Protein AF-A0A524CDV4-F1 (afdb_monomer_lite)

Radius of gyration: 33.69 Å; chains: 1; bounding box: 94×80×99 Å

Sequence (1213 aa):
MEGFKKTISNKNVQDIFDTFINQISIKLNLLPLIEKVKVSFGKENEFEPALVTPRGLVLAKKSAKNEIILKISPKFPEFVPMILLREAYLCFLHKSLRNNVRLQFFIYMLIEIDLSREKKIEKWKEAVRRINAFSQFFDSRLDSGNRLFQFKFPNSEKTIISTFFHYLRNLNMDISQLYFYPNLMRIYLNGLKQAYKENEDLLETIRILDVIFNEVKSYRALLDYKLYYKKFKENGKLETSLSLRRFISNVRWISRYSFCSPIYLLDWNTIGLSFYITHLRFHPSLPWYKIKLFLKQLPFFVVTQFVVSGFSREYYGYFVIPSSYDKDLKRFLKATKENGFLVTADLFSVLENRLFFNLNYLSVSADNHRFISNKSRSFNEKLVLKSSHSYTNSCLMSELELLDFLILERARQVSITGFGFERRESTLSTLKDDYITEISKQKKIILALRELLKEVSLNIEVRDACLEFINKNKRYGYFTLYERVSQIKDLISQLKHFLRTINAPLPSAKFLNRINTKGISPNLHQNLFLKNKKLKKYLIRKLYPLYIQDKSKFLKKEHIFTVLFKILDNCKDLKLYDINSIRNIITNPNLFESLYQQKEDRIKQISSQSPLTEITTSEVESRLEKFSGTKPPIIKPCLLNSLITLTADKAVFLLILSFKPTILAKIQKLAKKFPSIIYYEAKGNQFSQNYIYCTINIPYMELKHQNKMLSVFHHLFDENLVSCTPVISPGITQIVSRRDFYDFIYKQFFYTPYLFEHLFNYCRYLFGENLPSLGEKKWDIPNSTLFENIGISDLMKDINASREEKSLNRRKLSEIGKIINNIEDIFQNRSAWTELKRNALYAQFVKSLIFEPFYPCFGLQKYHIYFRPIDMNNCDLRLLLSNSFLSFRFLDVNRSSYCFMIKYIFPYNNPNLSYFNWLTLSKKNISEYCLYTIIREHRLYNFERNIEQKEGSTAWNLDISQFINYSEEVIFSSKNSKILAKYINREYMKYRKEEDFNPHHADFLDLASFYPEEIKNLKFVGNLPKDENLYHKIKNLISHRKGFLKLKLSKLQLDQKVVFILPSVKSSAVKPLLDVFKFFNKVKVYEIEGEYYLHSFLEVKTFELGLCIKIWFPNIDIDNFIEYISEIFAYFNIDHVFMYTKFHEGKKYLKDLFEERDLRNDYKPLLNFEWNPVDKIWMSPKLFNEDFTPIYPSLFSSEESKSSNQIEKKLNE

Secondary structure (DSSP, 8-state):
-----S---HHHHHHHHHHHHHHHHHHHT---S---EEEEE--GGGS-SSS-STTTTEEEEE-TTS-EEEEEPTT-GGGHHHHHHHHHHHTTS-TTTTT-HHHHHHHHHHHHHHTTT-TTHHHHHHHHHT-GGGHHHHTTGGGGHHHHHH-B-TT---BHHHHHHHHHHT--SPPPGGGHHHHHHHHHHHHHHHHHHT-HHHHHHHHHHHHHHHHH-S---HHHHHHHHHHHHHTTS------HHHHHHHHHHHHHH-S----EEE-GGGBTEEEEEEEEEE-TTS-HHHHHHHHHH-TTEEEEEEE-EESSEEEEEEEEEEGGGHHHHHHHHHHHHHTTSEEEEEEEEEEEEEEEEEGGGGSGGGGGGPPPPTTSTT--GGGEEEEEEEPPSS--B----HHHHHHHHHHTS-TTTS--TT-HHHHHHHHHHHHHHHHHHHHHHHHHHHHHHHHHHH-HHHHHHHHHHHHHHGGGHHHHHHHHHHHHHHHHHHHHHHHHHSSSPPPHHHHHHHHHHH-SSS-HHHHHGGGSHHHHHHIIIIIHHHHHH-HHHHHHHHHHHHHHHHHHHHHHHTT---HHHHHHHHH-HHHHHHHHHHHHHHHHHHHHHS-TTT--HHHHHHHHHHHHHSSS-SEEE-SHHHHHGGG-SEEEEEEEEE--HHHHHHHHHHHTTSSEEEEEEEEESS-SSEEEEEEEEEET--HHHHHHHHHHHHHHHGGGEEEEEEEB--SSPPPP--GGGEETTTTEE---THHHHHHHHHHHHHH-SPPPP---B---S-HHHHS----HHHHHHHHHHHHTT----HHHHHHHHHHHHHHHHHHHSHHHHHHHHH-HHHHHHEEEEEEEE-GGGGTEEEEEEEEEESBGGG--HHHHT-TTEEEEEEEEEETTEEEEEEEEEEETT----HHHHIIIIIS--EEEEEEEEEEEEEEEE--SSSEEEETTEEEE---HHHHHHHHHHHHH-SS--S--PPPEEEEPPPP---S--STT-HHHHHHHHS-TTGGG--TTTTSSGGGHHHHHHHHHHHHTTSEEEEEEE-SSS--EEEEEEESS--HHHHHHHHHHHTTSSEEEEEEEEEEEEETT-SSPEEEEEEEEEEEEE-SS--HHHHHHHHHHHHHTT----EEES--EE-HHHHHHHTTT--TTTS--GGGGSEEETTTTEEEPPPSB-TT--B----SS--THHHHHHHHHHHS--

pLDDT: mean 82.15, std 11.34, range [29.02, 97.69]

Foldseek 3Di:
DPDDDDDADFVNLQVLLVVLLVVVCVLLVHHFQAPAEREGADDQVVFDPALQALLGQWDWDADPVRHIYIHGHPPCSLCSNVNSNLVSVLRLAAPQANRPLVVSVLSSVVSCVVCVVRPCSVVVVVRVCNHPSCVVVVPDLNVLCNLQQVADAVPDSDHLNSVVSVVRSVDNHYFDPVCPVVVSLVSLLVSVLVSLAVDVLLLVLLLLVQLLCQVVVFFDALVVSLVSVVVCVVVVVDDDPDDSVSSSVSLVNCLRHALQFWAWDFQLLQAQKFKKKKKWKFALLFFPVLVVVLQVQDPQWFFFWWFFAWSITMTITMGTGRPLCVVVVVVLLVVCQVLRGTQDIWIWTFFKKKKKFASLCSYNCCPLNAFDDCPDPSADPSRIDMDMDGHDPHRHNDLDAPLLQLLNLQSRDGSSRHDGNHCFPVNLVVSLVVLVVVLVVLLCLLVLLLVLLVVLVVPVVLLVVLLVLLVVCVLLFLVVSLVVLVLLLLLLVLQVVLCVVDPDQDDLVVVLVQCVFFRSDLALVSRLSCLPVVSVCCVSVPQSVCCVVPVPVNVVVSVSSVSSNSLSVSCVLVVNGNSVVSSVCSVDVVVSVVVSVVSVVLSVVSCVVAPSVNSHSVVSSVSSCVQCPDVVRRIRIDSCVSVLLSQQLWWKKKWKFFDDPVVVVLVVVCSSRARMKMWTFTHIPVDPTIIITMMGTRHQAFPVLVQLVQLVVCVSRPPGTFAMGTIFGNSDGDRDDPVSQARSVVSRGDDDSSSSVSSSSNVCVSRPGRFDHQQFAFDPDGSPLQGDDDDPVVSSVVRNVLSPPAFDDLVLLVVVVVCQVCVLVLLLDPVSLVVLLVDPSLVAWFPFKFWDFLQLQQQKFKKKKKFKWRYPVPDDVLLVCALFWLFWWWDGGGSRIIIIIIMGMDGDVDDPCVSVCCCCPVVVGTQKMDMKGFFKKWKFAASPPQWDDDPNGIDGHDDLSVLSSQLSCLRNNPPPRPQPTGTPMDGRDHRDPDDQHDCPHPLNCLVLVDFSVLSTHCSPAPPDPVRVSVSVSSSVCVVVVRIDMDTDTDSPLLRWKKKKKQAAADPVLVVSVVSSLSNANIKMKTWMWAWMDHSRDPDIDGYPTIIIIMGTHHSHNCVSVVVVVSSSCSSRVRRRMNMDGDTGGSPSNVCVVPPNPDSRPFFRSSVQWDADPVVRHTHHDDQADPVRDGDRRDSGDDPVVVVVVVVVVVVVD

Structure (mmCIF, N/CA/C/O backbone):
data_AF-A0A524CDV4-F1
#
_entry.id   AF-A0A524CDV4-F1
#
loop_
_atom_site.group_PDB
_atom_site.id
_atom_site.type_symbol
_atom_site.label_atom_id
_atom_site.label_alt_id
_atom_site.label_comp_id
_atom_site.label_asym_id
_atom_site.label_entity_id
_atom_site.label_seq_id
_atom_site.pdbx_PDB_ins_code
_atom_site.Cartn_x
_atom_site.Cartn_y
_atom_site.Cartn_z
_atom_site.occupancy
_atom_site.B_iso_or_equiv
_atom_site.auth_seq_id
_atom_site.auth_comp_id
_atom_site.auth_asym_id
_atom_site.auth_atom_id
_atom_site.pdbx_PDB_model_num
ATOM 1 N N . MET A 1 1 ? 5.134 23.556 36.390 1.00 48.78 1 MET A N 1
ATOM 2 C CA . MET A 1 1 ? 4.594 24.889 36.048 1.00 48.78 1 MET A CA 1
ATOM 3 C C . MET A 1 1 ? 3.533 25.261 37.086 1.00 48.78 1 MET A C 1
ATOM 5 O O . MET A 1 1 ? 2.358 25.143 36.792 1.00 48.78 1 MET A O 1
ATOM 9 N N . GLU A 1 2 ? 3.912 25.611 38.323 1.00 30.98 2 GLU A N 1
ATOM 10 C CA . GLU A 1 2 ? 2.950 25.750 39.449 1.00 30.98 2 GLU A CA 1
ATOM 11 C C . GLU A 1 2 ? 2.877 27.143 40.098 1.00 30.98 2 GLU A C 1
ATOM 13 O O . GLU A 1 2 ? 2.322 27.292 41.180 1.00 30.98 2 GLU A O 1
ATOM 18 N N . GLY A 1 3 ? 3.371 28.198 39.452 1.00 39.59 3 GLY A N 1
ATOM 19 C CA . GLY A 1 3 ? 3.378 29.532 40.060 1.00 39.59 3 GLY A CA 1
ATOM 20 C C . GLY A 1 3 ? 2.835 30.621 39.150 1.00 39.59 3 GLY A C 1
ATOM 21 O O . GLY A 1 3 ? 3.633 31.377 38.616 1.00 39.59 3 GLY A O 1
ATOM 22 N N . PHE A 1 4 ? 1.512 30.750 38.999 1.00 44.69 4 PHE A N 1
ATOM 23 C CA . PHE A 1 4 ? 0.923 31.919 38.331 1.00 44.69 4 PHE A CA 1
ATOM 24 C C . PHE A 1 4 ? -0.327 32.453 39.041 1.00 44.69 4 PHE A C 1
ATOM 26 O O . PHE A 1 4 ? -1.465 32.118 38.732 1.00 44.69 4 PHE A O 1
ATOM 33 N N . LYS A 1 5 ? -0.107 33.358 40.001 1.00 36.84 5 LYS A N 1
ATOM 34 C CA . LYS A 1 5 ? -1.128 34.284 40.514 1.00 36.84 5 LYS A CA 1
ATOM 35 C C . LYS A 1 5 ? -0.503 35.663 40.724 1.00 36.84 5 LYS A C 1
ATOM 37 O O . LYS A 1 5 ? -0.052 35.961 41.823 1.00 36.84 5 LYS A O 1
ATOM 42 N N . LYS A 1 6 ? -0.463 36.502 39.686 1.00 42.38 6 LYS A N 1
ATOM 43 C CA . LYS A 1 6 ? -0.264 37.959 39.817 1.00 42.38 6 LYS A CA 1
ATOM 44 C C . LYS A 1 6 ? -0.758 38.692 38.568 1.00 42.38 6 LYS A C 1
ATOM 46 O O . LYS A 1 6 ? -0.721 38.145 37.469 1.00 42.38 6 LYS A O 1
ATOM 51 N N . THR A 1 7 ? -1.224 39.923 38.762 1.00 44.31 7 THR A N 1
ATOM 52 C CA . THR A 1 7 ? -1.710 40.841 37.724 1.00 44.31 7 THR A CA 1
ATOM 53 C C . THR A 1 7 ? -0.610 41.093 36.684 1.00 44.31 7 THR A C 1
ATOM 55 O O . THR A 1 7 ? 0.528 41.420 37.027 1.00 44.31 7 THR A O 1
ATOM 58 N N . ILE A 1 8 ? -0.923 40.877 35.406 1.00 53.78 8 ILE A N 1
ATOM 59 C CA . ILE A 1 8 ? 0.058 40.840 34.315 1.00 53.78 8 ILE A CA 1
ATOM 60 C C . ILE A 1 8 ? 0.272 42.264 33.757 1.00 53.78 8 ILE A C 1
ATOM 62 O O . ILE A 1 8 ? -0.628 42.824 33.141 1.00 53.78 8 ILE A O 1
ATOM 66 N N . SER A 1 9 ? 1.458 42.851 33.963 1.00 50.69 9 SER A N 1
ATOM 67 C CA . SER A 1 9 ? 1.921 44.107 33.335 1.00 50.69 9 SER A CA 1
ATOM 68 C C . SER A 1 9 ? 2.764 43.834 32.073 1.00 50.69 9 SER A C 1
ATOM 70 O O . SER A 1 9 ? 3.214 42.709 31.876 1.00 50.69 9 SER A O 1
ATOM 72 N N . ASN A 1 10 ? 3.052 44.844 31.235 1.00 52.03 10 ASN A N 1
ATOM 73 C CA . ASN A 1 10 ? 3.891 44.676 30.027 1.00 52.03 10 ASN A CA 1
ATOM 74 C C . ASN A 1 10 ? 5.294 44.091 30.315 1.00 52.03 10 ASN A C 1
ATOM 76 O O . ASN A 1 10 ? 5.775 43.293 29.517 1.00 52.03 10 ASN A O 1
ATOM 80 N N . LYS A 1 11 ? 5.937 44.449 31.442 1.00 54.91 11 LYS A N 1
ATOM 81 C CA . LYS A 1 11 ? 7.211 43.830 31.868 1.00 54.91 11 LYS A CA 1
ATOM 82 C C . LYS A 1 11 ? 7.006 42.369 32.299 1.00 54.91 11 LYS A C 1
ATOM 84 O O . LYS A 1 11 ? 7.783 41.513 31.901 1.00 54.91 11 LYS A O 1
ATOM 89 N N . ASN A 1 12 ? 5.892 42.064 32.975 1.00 74.44 12 ASN A N 1
ATOM 90 C CA . ASN A 1 12 ? 5.574 40.699 33.406 1.00 74.44 12 ASN A CA 1
ATOM 91 C C . ASN A 1 12 ? 5.315 39.739 32.226 1.00 74.44 12 ASN A C 1
ATOM 93 O O . ASN A 1 12 ? 5.639 38.566 32.333 1.00 74.44 12 ASN A O 1
ATOM 97 N N . VAL A 1 13 ? 4.735 40.185 31.103 1.00 83.38 13 VAL A N 1
ATOM 98 C CA . VAL A 1 13 ? 4.428 39.290 29.960 1.00 83.38 13 VAL A CA 1
ATOM 99 C C . VAL A 1 13 ? 5.698 38.729 29.311 1.00 83.38 13 VAL A C 1
ATOM 101 O O . VAL A 1 13 ? 5.733 37.548 28.962 1.00 83.38 13 VAL A O 1
ATOM 104 N N . GLN A 1 14 ? 6.726 39.567 29.145 1.00 89.06 14 GLN A N 1
ATOM 105 C CA . GLN A 1 14 ? 8.000 39.162 28.551 1.00 89.06 14 GLN A CA 1
ATOM 106 C C . GLN A 1 14 ? 8.722 38.144 29.444 1.00 89.06 14 GLN A C 1
ATOM 108 O O . GLN A 1 14 ? 9.086 37.076 28.962 1.00 89.06 14 GLN A O 1
ATOM 113 N N . ASP A 1 15 ? 8.825 38.413 30.749 1.00 85.12 15 ASP A N 1
ATOM 114 C CA . ASP A 1 15 ? 9.490 37.513 31.703 1.00 85.12 15 ASP A CA 1
ATOM 115 C C . ASP A 1 15 ? 8.817 36.128 31.754 1.00 85.12 15 ASP A C 1
ATOM 117 O O . ASP A 1 15 ? 9.477 35.086 31.833 1.00 85.12 15 ASP A O 1
ATOM 121 N N . ILE A 1 16 ? 7.482 36.097 31.654 1.00 85.19 16 ILE A N 1
ATOM 122 C CA . ILE A 1 16 ? 6.701 34.854 31.582 1.00 85.19 16 ILE A CA 1
ATOM 123 C C . ILE A 1 16 ? 6.999 34.096 30.289 1.00 85.19 16 ILE A C 1
ATOM 125 O O . ILE A 1 16 ? 7.187 32.878 30.315 1.00 85.19 16 ILE A O 1
ATOM 129 N N . PHE A 1 17 ? 7.053 34.806 29.162 1.00 91.12 17 PHE A N 1
ATOM 130 C CA . PHE A 1 17 ? 7.383 34.211 27.873 1.00 91.12 17 PHE A CA 1
ATOM 131 C C . PHE A 1 17 ? 8.780 33.583 27.884 1.00 91.12 17 PHE A C 1
ATOM 133 O O . PHE A 1 17 ? 8.931 32.423 27.499 1.00 91.12 17 PHE A O 1
ATOM 140 N N . ASP A 1 18 ? 9.778 34.307 28.388 1.00 89.31 18 ASP A N 1
ATOM 141 C CA . ASP A 1 18 ? 11.164 33.839 28.460 1.00 89.31 18 ASP A CA 1
ATOM 142 C C . ASP A 1 18 ? 11.300 32.643 29.416 1.00 89.31 18 ASP A C 1
ATOM 144 O O . ASP A 1 18 ? 11.992 31.665 29.119 1.00 89.31 18 ASP A O 1
ATOM 148 N N . THR A 1 19 ? 10.537 32.644 30.514 1.00 89.12 19 THR A N 1
ATOM 149 C CA . THR A 1 19 ? 10.422 31.485 31.411 1.00 89.12 19 THR A CA 1
ATOM 150 C C . THR A 1 19 ? 9.856 30.262 30.683 1.00 89.12 19 THR A C 1
ATOM 152 O O . THR A 1 19 ? 10.397 29.161 30.823 1.00 89.12 19 THR A O 1
ATOM 155 N N . PHE A 1 20 ? 8.801 30.423 29.875 1.00 90.69 20 PHE A N 1
ATOM 156 C CA . PHE A 1 20 ? 8.257 29.322 29.076 1.00 90.69 20 PHE A CA 1
ATOM 157 C C . PHE A 1 20 ? 9.237 28.833 28.012 1.00 90.69 20 PHE A C 1
ATOM 159 O O . PHE A 1 20 ? 9.369 27.622 27.844 1.00 90.69 20 PHE A O 1
ATOM 166 N N . ILE A 1 21 ? 9.966 29.724 27.335 1.00 92.50 21 ILE A N 1
ATOM 167 C CA . ILE A 1 21 ? 11.010 29.331 26.380 1.00 92.50 21 ILE A CA 1
ATOM 168 C C . ILE A 1 21 ? 12.072 28.464 27.065 1.00 92.50 21 ILE A C 1
ATOM 170 O O . ILE A 1 21 ? 12.392 27.390 26.556 1.00 92.50 21 ILE A O 1
ATOM 174 N N . ASN A 1 22 ? 12.561 28.868 28.240 1.00 89.88 22 ASN A N 1
ATOM 175 C CA . ASN A 1 22 ? 13.562 28.104 28.988 1.00 89.88 22 ASN A CA 1
ATOM 176 C C . ASN A 1 22 ? 13.029 26.738 29.442 1.00 89.88 22 ASN A C 1
ATOM 178 O O . ASN A 1 22 ? 13.694 25.716 29.268 1.00 89.88 22 ASN A O 1
ATOM 182 N N . GLN A 1 23 ? 11.803 26.687 29.964 1.00 88.94 23 GLN A N 1
ATOM 183 C CA . GLN A 1 23 ? 11.183 25.430 30.391 1.00 88.94 23 GLN A CA 1
ATOM 184 C C . GLN A 1 23 ? 10.914 24.481 29.218 1.00 88.94 23 GLN A C 1
ATOM 186 O O . GLN A 1 23 ? 11.159 23.280 29.335 1.00 88.94 23 GLN A O 1
ATOM 191 N N . ILE A 1 24 ? 10.444 25.000 28.079 1.00 90.25 24 ILE A N 1
ATOM 192 C CA . ILE A 1 24 ? 10.246 24.203 26.864 1.00 90.25 24 ILE A CA 1
ATOM 193 C C . ILE A 1 24 ? 11.598 23.724 26.324 1.00 90.25 24 ILE A C 1
ATOM 195 O O . ILE A 1 24 ? 11.702 22.566 25.933 1.00 90.25 24 ILE A O 1
ATOM 199 N N . SER A 1 25 ? 12.639 24.561 26.353 1.00 88.94 25 SER A N 1
ATOM 200 C CA . SER A 1 25 ? 13.996 24.191 25.929 1.00 88.94 25 SER A CA 1
ATOM 201 C C . SER A 1 25 ? 14.514 22.973 26.700 1.00 88.94 25 SER A C 1
ATOM 203 O O . SER A 1 25 ? 14.926 21.984 26.090 1.00 88.94 25 SER A O 1
ATOM 205 N N . ILE A 1 26 ? 14.370 22.984 28.031 1.00 87.88 26 ILE A N 1
ATOM 206 C CA . ILE A 1 26 ? 14.720 21.853 28.905 1.00 87.88 26 ILE A CA 1
ATOM 207 C C . ILE A 1 26 ? 13.837 20.635 28.596 1.00 87.88 26 ILE A C 1
ATOM 209 O O . ILE A 1 26 ? 14.346 19.543 28.360 1.00 87.88 26 ILE A O 1
ATOM 213 N N . LYS A 1 27 ? 12.510 20.818 28.534 1.00 86.38 27 LYS A N 1
ATOM 214 C CA . LYS A 1 27 ? 11.540 19.736 28.282 1.00 86.38 27 LYS A CA 1
ATOM 215 C C . LYS A 1 27 ? 11.772 19.034 26.941 1.00 86.38 27 LYS A C 1
ATOM 217 O O . LYS A 1 27 ? 11.578 17.823 26.829 1.00 86.38 27 LYS A O 1
ATOM 222 N N . LEU A 1 28 ? 12.123 19.793 25.906 1.00 86.50 28 LEU A N 1
ATOM 223 C CA . LEU A 1 28 ? 12.343 19.278 24.558 1.00 86.50 28 LEU A CA 1
ATOM 224 C C . LEU A 1 28 ? 13.786 18.838 24.319 1.00 86.50 28 LEU A C 1
ATOM 226 O O . LEU A 1 28 ? 14.010 18.129 23.341 1.00 86.50 28 LEU A O 1
ATOM 230 N N . ASN A 1 29 ? 14.732 19.234 25.176 1.00 86.69 29 ASN A N 1
ATOM 231 C CA . ASN A 1 29 ? 16.171 19.157 24.927 1.00 86.69 29 ASN A CA 1
ATOM 232 C C . ASN A 1 29 ? 16.548 19.765 23.559 1.00 86.69 29 ASN A C 1
ATOM 234 O O . ASN A 1 29 ? 17.219 19.143 22.737 1.00 86.69 29 ASN A O 1
ATOM 238 N N . LEU A 1 30 ? 16.026 20.962 23.275 1.00 87.06 30 LEU A N 1
ATOM 239 C CA . LEU A 1 30 ? 16.219 21.689 22.018 1.00 87.06 30 LEU A CA 1
ATOM 240 C C . LEU A 1 30 ? 16.377 23.177 22.306 1.00 87.06 30 LEU A C 1
ATOM 242 O O . LEU A 1 30 ? 15.629 23.716 23.104 1.00 87.06 30 LEU A O 1
ATOM 246 N N . LEU A 1 31 ? 17.250 23.869 21.574 1.00 88.50 31 LEU A N 1
ATOM 247 C CA . LEU A 1 31 ? 17.279 25.338 21.572 1.00 88.50 31 LEU A CA 1
ATOM 248 C C . LEU A 1 31 ? 16.164 25.912 20.675 1.00 88.50 31 LEU A C 1
ATOM 250 O O . LEU A 1 31 ? 15.881 25.303 19.631 1.00 88.50 31 LEU A O 1
ATOM 254 N N . PRO A 1 32 ? 15.548 27.061 21.016 1.00 89.06 32 PRO A N 1
ATOM 255 C CA . PRO A 1 32 ? 14.543 27.700 20.168 1.00 89.06 32 PRO A CA 1
ATOM 256 C C . PRO A 1 32 ? 15.146 28.102 18.813 1.00 89.06 32 PRO A C 1
ATOM 258 O O . PRO A 1 32 ? 16.290 28.532 18.726 1.00 89.06 32 PRO A O 1
ATOM 261 N N . LEU A 1 33 ? 14.373 27.981 17.728 1.00 85.62 33 LEU A N 1
ATOM 262 C CA . LEU A 1 33 ? 14.791 28.442 16.393 1.00 85.62 33 LEU A CA 1
ATOM 263 C C . LEU A 1 33 ? 14.671 29.966 16.238 1.00 85.62 33 LEU A C 1
ATOM 265 O O . LEU A 1 33 ? 15.182 30.536 15.275 1.00 85.62 33 LEU A O 1
ATOM 269 N N . ILE A 1 34 ? 13.930 30.615 17.137 1.00 83.50 34 ILE A N 1
ATOM 270 C CA . ILE A 1 34 ? 13.775 32.065 17.203 1.00 83.50 34 ILE A CA 1
ATOM 271 C C . ILE A 1 34 ? 14.297 32.512 18.556 1.00 83.50 34 ILE A C 1
ATOM 273 O O . ILE A 1 34 ? 13.637 32.318 19.571 1.00 83.50 34 ILE A O 1
ATOM 277 N N . GLU A 1 35 ? 15.473 33.117 18.555 1.00 75.56 35 GLU A N 1
ATOM 278 C CA . GLU A 1 35 ? 16.135 33.523 19.796 1.00 75.56 35 GLU A CA 1
ATOM 279 C C . GLU A 1 35 ? 15.688 34.913 20.267 1.00 75.56 35 GLU A C 1
ATOM 281 O O . GLU A 1 35 ? 15.770 35.219 21.449 1.00 75.56 35 GLU A O 1
ATOM 286 N N . LYS A 1 36 ? 15.189 35.765 19.357 1.00 83.75 36 LYS A N 1
ATOM 287 C CA . LYS A 1 36 ? 14.800 37.152 19.665 1.00 83.75 36 LYS A CA 1
ATOM 288 C C . LYS A 1 36 ? 13.314 37.389 19.419 1.00 83.75 36 LYS A C 1
ATOM 290 O O . LYS A 1 36 ? 12.896 37.673 18.289 1.00 83.75 36 LYS A O 1
ATOM 295 N N . VAL A 1 37 ? 12.529 37.290 20.490 1.00 87.62 37 VAL A N 1
ATOM 296 C CA . VAL A 1 37 ? 11.090 37.571 20.499 1.00 87.62 37 VAL A CA 1
ATOM 297 C C . VAL A 1 37 ? 10.786 38.638 21.545 1.00 87.62 37 VAL A C 1
ATOM 299 O O . VAL A 1 37 ? 11.161 38.491 22.702 1.00 87.62 37 VAL A O 1
ATOM 302 N N . LYS A 1 38 ? 10.098 39.704 21.134 1.00 88.75 38 LYS A N 1
ATOM 303 C CA . LYS A 1 38 ? 9.547 40.719 22.039 1.00 88.75 38 LYS A CA 1
ATOM 304 C C . LYS A 1 38 ? 8.044 40.554 22.131 1.00 88.75 38 LYS A C 1
ATOM 306 O O . LYS A 1 38 ? 7.376 40.505 21.097 1.00 88.75 38 LYS A O 1
ATOM 311 N N . VAL A 1 39 ? 7.518 40.514 23.343 1.00 88.88 39 VAL A N 1
ATOM 312 C CA . VAL A 1 39 ? 6.100 40.326 23.624 1.00 88.88 39 VAL A CA 1
ATOM 313 C C . VAL A 1 39 ? 5.551 41.551 24.345 1.00 88.88 39 VAL A C 1
ATOM 315 O O . VAL A 1 39 ? 6.151 42.049 25.294 1.00 88.88 39 VAL A O 1
ATOM 318 N N . SER A 1 40 ? 4.411 42.060 23.887 1.00 89.31 40 SER A N 1
ATOM 319 C CA . SER A 1 40 ? 3.719 43.182 24.527 1.00 89.31 40 SER A CA 1
ATOM 320 C C . SER A 1 40 ? 2.210 43.122 24.302 1.00 89.31 40 SER A C 1
ATOM 322 O O . SER A 1 40 ? 1.724 42.376 23.449 1.00 89.31 40 SER A O 1
ATOM 324 N N . PHE A 1 41 ? 1.440 43.915 25.047 1.00 86.94 41 PHE A N 1
ATOM 325 C CA . PHE A 1 41 ? 0.021 44.107 24.746 1.00 86.94 41 PHE A CA 1
ATOM 326 C C . PHE A 1 41 ? -0.173 45.013 23.517 1.00 86.94 41 PHE A C 1
ATOM 328 O O . PHE A 1 41 ? 0.516 46.021 23.345 1.00 86.94 41 PHE A O 1
ATOM 335 N N . GLY A 1 42 ? -1.104 44.638 22.633 1.00 84.69 42 GLY A N 1
ATOM 336 C CA . GLY A 1 42 ? -1.545 45.476 21.511 1.00 84.69 42 GLY A CA 1
ATOM 337 C C . GLY A 1 42 ? -2.732 46.372 21.872 1.00 84.69 42 GLY A C 1
ATOM 338 O O . GLY A 1 42 ? -3.205 46.355 23.005 1.00 84.69 42 GLY A O 1
ATOM 339 N N . LYS A 1 43 ? -3.246 47.139 20.902 1.00 84.00 43 LYS A N 1
ATOM 340 C CA . LYS A 1 43 ? -4.478 47.925 21.103 1.00 84.00 43 LYS A CA 1
ATOM 341 C C . LYS A 1 43 ? -5.705 47.038 20.882 1.00 84.00 43 LYS A C 1
ATOM 343 O O . LYS A 1 43 ? -5.712 46.208 19.980 1.00 84.00 43 LYS A O 1
ATOM 348 N N . GLU A 1 44 ? -6.754 47.218 21.680 1.00 78.62 44 GLU A N 1
ATOM 349 C CA . GLU A 1 44 ? -7.961 46.373 21.666 1.00 78.62 44 GLU A CA 1
ATOM 350 C C . GLU A 1 44 ? -8.626 46.209 20.291 1.00 78.62 44 GLU A C 1
ATOM 352 O O . GLU A 1 44 ? -9.125 45.131 19.956 1.00 78.62 44 GLU A O 1
ATOM 357 N N . ASN A 1 45 ? -8.625 47.266 19.484 1.00 81.81 45 ASN A N 1
ATOM 358 C CA . ASN A 1 45 ? -9.207 47.297 18.144 1.00 81.81 45 ASN A CA 1
ATOM 359 C C . ASN A 1 45 ? -8.360 46.581 17.074 1.00 81.81 45 ASN A C 1
ATOM 361 O O . ASN A 1 45 ? -8.838 46.396 15.960 1.00 81.81 45 ASN A O 1
ATOM 365 N N . GLU A 1 46 ? -7.132 46.153 17.389 1.00 82.56 46 GLU A N 1
ATOM 366 C CA . GLU A 1 46 ? -6.249 45.444 16.450 1.00 82.56 46 GLU A CA 1
ATOM 367 C C . GLU A 1 46 ? -6.552 43.929 16.355 1.00 82.56 46 GLU A C 1
ATOM 369 O O . GLU A 1 46 ? -5.965 43.244 15.516 1.00 82.56 46 GLU A O 1
ATOM 374 N N . PHE A 1 47 ? -7.437 43.380 17.199 1.00 83.38 47 PHE A N 1
ATOM 375 C CA . PHE A 1 47 ? -7.653 41.932 17.344 1.00 83.38 47 PHE A CA 1
ATOM 376 C C . PHE A 1 47 ? -9.082 41.488 17.019 1.00 83.38 47 PHE A C 1
ATOM 378 O O . PHE A 1 47 ? -10.038 42.247 17.177 1.00 83.38 47 PHE A O 1
ATOM 385 N N . GLU A 1 48 ? -9.223 40.212 16.641 1.00 77.38 48 GLU A N 1
ATOM 386 C CA . GLU A 1 48 ? -10.523 39.548 16.493 1.00 77.38 48 GLU A CA 1
ATOM 387 C C . GLU A 1 48 ? -11.356 39.649 17.789 1.00 77.38 48 GLU A C 1
ATOM 389 O O . GLU A 1 48 ? -10.795 39.594 18.889 1.00 77.38 48 GLU A O 1
ATOM 394 N N . PRO A 1 49 ? -12.694 39.773 17.687 1.00 75.56 49 PRO A N 1
ATOM 395 C CA . PRO A 1 49 ? -13.570 39.936 18.848 1.00 75.56 49 PRO A CA 1
ATOM 396 C C . PRO A 1 49 ? -13.678 38.673 19.716 1.00 75.56 49 PRO A C 1
ATOM 398 O O . PRO A 1 49 ? -14.167 38.756 20.835 1.00 75.56 49 PRO A O 1
ATOM 401 N N . ALA A 1 50 ? -13.236 37.515 19.218 1.00 79.06 50 ALA A N 1
ATOM 402 C CA . ALA A 1 50 ? -13.204 36.243 19.933 1.00 79.06 50 ALA A CA 1
ATOM 403 C C . ALA A 1 50 ? -12.125 35.318 19.340 1.00 79.06 50 ALA A C 1
ATOM 405 O O . ALA A 1 50 ? -11.627 35.558 18.239 1.00 79.06 50 ALA A O 1
ATOM 406 N N . LEU A 1 51 ? -11.788 34.231 20.043 1.00 80.38 51 LEU A N 1
ATOM 407 C CA . LEU A 1 51 ? -10.893 33.183 19.541 1.00 80.38 51 LEU A CA 1
ATOM 408 C C . LEU A 1 51 ? -11.622 32.297 18.512 1.00 80.38 51 LEU A C 1
ATOM 410 O O . LEU A 1 51 ? -12.046 31.187 18.816 1.00 80.38 51 LEU A O 1
ATOM 414 N N . VAL A 1 52 ? -11.804 32.809 17.294 1.00 80.00 52 VAL A N 1
ATOM 415 C CA . VAL A 1 52 ? -12.481 32.095 16.191 1.00 80.00 52 VAL A CA 1
ATOM 416 C C . VAL A 1 52 ? -11.501 31.450 15.212 1.00 80.00 52 VAL A C 1
ATOM 418 O O . VAL A 1 52 ? -11.864 30.528 14.476 1.00 80.00 52 VAL A O 1
ATOM 421 N N . THR A 1 53 ? -10.243 31.895 15.227 1.00 81.75 53 THR A N 1
ATOM 422 C CA . THR A 1 53 ? -9.157 31.335 14.424 1.00 81.75 53 THR A CA 1
ATOM 423 C C . THR A 1 53 ? -8.064 30.698 15.295 1.00 81.75 53 THR A C 1
ATOM 425 O O . THR A 1 53 ? -7.834 31.133 16.425 1.00 81.75 53 THR A O 1
ATOM 428 N N . PRO A 1 54 ? -7.314 29.710 14.768 1.00 80.38 54 PRO A N 1
ATOM 429 C CA . PRO A 1 54 ? -6.225 29.044 15.492 1.00 80.38 54 PRO A CA 1
ATOM 430 C C . PRO A 1 54 ? -5.101 29.955 16.042 1.00 80.38 54 PRO A C 1
ATOM 432 O O . PRO A 1 54 ? -4.433 29.594 17.006 1.00 80.38 54 PRO A O 1
ATOM 435 N N . ARG A 1 55 ? -4.881 31.150 15.469 1.00 81.12 55 ARG A N 1
ATOM 436 C CA . ARG A 1 55 ? -3.932 32.159 15.998 1.00 81.12 55 ARG A CA 1
ATOM 437 C C . ARG A 1 55 ? -4.602 33.435 16.496 1.00 81.12 55 ARG A C 1
ATOM 439 O O . ARG A 1 55 ? -3.893 34.402 16.781 1.00 81.12 55 ARG A O 1
ATOM 446 N N . GLY A 1 56 ? -5.928 33.436 16.632 1.00 77.81 56 GLY A N 1
ATOM 447 C CA . GLY A 1 56 ? -6.674 34.573 17.157 1.00 77.81 56 GLY A CA 1
ATOM 448 C C . GLY A 1 56 ? -6.050 35.088 18.457 1.00 77.81 56 GLY A C 1
ATOM 449 O O . GLY A 1 56 ? -5.399 34.336 19.195 1.00 77.81 56 GLY A O 1
ATOM 450 N N . LEU A 1 57 ? -6.227 36.387 18.706 1.00 83.75 57 LEU A N 1
ATOM 451 C CA . LEU A 1 57 ? -5.703 37.117 19.869 1.00 83.75 57 LEU A CA 1
ATOM 452 C C . LEU A 1 57 ? -4.186 37.409 19.869 1.00 83.75 57 LEU A C 1
ATOM 454 O O . LEU A 1 57 ? -3.694 37.976 20.843 1.00 83.75 57 LEU A O 1
ATOM 458 N N . VAL A 1 58 ? -3.445 37.089 18.794 1.00 87.56 58 VAL A N 1
ATOM 459 C CA . VAL A 1 58 ? -2.021 37.462 18.632 1.00 87.56 58 VAL A CA 1
ATOM 460 C C . VAL A 1 58 ? -1.733 38.048 17.253 1.00 87.56 58 VAL A C 1
ATOM 462 O O . VAL A 1 58 ? -2.135 37.497 16.232 1.00 87.56 58 VAL A O 1
ATOM 465 N N . LEU A 1 59 ? -0.945 39.124 17.217 1.00 84.69 59 LEU A N 1
ATOM 466 C CA . LEU A 1 59 ? -0.359 39.676 15.996 1.00 84.69 59 LEU A CA 1
ATOM 467 C C . LEU A 1 59 ? 1.156 39.497 16.019 1.00 84.69 59 LEU A C 1
ATOM 469 O O . LEU A 1 59 ? 1.829 39.983 16.924 1.00 84.69 59 LEU A O 1
ATOM 473 N N . ALA A 1 60 ? 1.704 38.848 14.994 1.00 83.06 60 ALA A N 1
ATOM 474 C CA . ALA A 1 60 ? 3.144 38.679 14.833 1.00 83.06 60 ALA A CA 1
ATOM 475 C C . ALA A 1 60 ? 3.669 39.595 13.720 1.00 83.06 60 ALA A C 1
ATOM 477 O O . ALA A 1 60 ? 3.288 39.445 12.558 1.00 83.06 60 ALA A O 1
ATOM 478 N N . LYS A 1 61 ? 4.573 40.520 14.057 1.00 81.19 61 LYS A N 1
ATOM 479 C CA . LYS A 1 61 ? 5.289 41.373 13.096 1.00 81.19 61 LYS A CA 1
ATOM 480 C C . LYS A 1 61 ? 6.786 41.101 13.166 1.00 81.19 61 LYS A C 1
ATOM 482 O O . LYS A 1 61 ? 7.316 40.752 14.213 1.00 81.19 61 LYS A O 1
ATOM 487 N N . LYS A 1 62 ? 7.477 41.257 12.041 1.00 75.81 62 LYS A N 1
ATOM 488 C CA . LYS A 1 62 ? 8.936 41.145 11.983 1.00 75.81 62 LYS A CA 1
ATOM 489 C C . LYS A 1 62 ? 9.539 42.545 12.076 1.00 75.81 62 LYS A C 1
ATOM 491 O O . LYS A 1 62 ? 9.106 43.428 11.341 1.00 75.81 62 LYS A O 1
ATOM 496 N N . SER A 1 63 ? 10.495 42.752 12.976 1.00 72.69 63 SER A N 1
ATOM 497 C CA . SER A 1 63 ? 11.225 44.016 13.090 1.00 72.69 63 SER A CA 1
ATOM 498 C C . SER A 1 63 ? 12.327 44.114 12.028 1.00 72.69 63 SER A C 1
ATOM 500 O O . 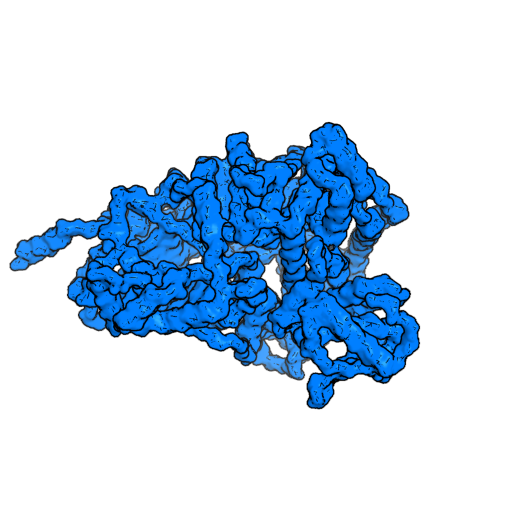SER A 1 63 ? 12.755 43.105 11.459 1.00 72.69 63 SER A O 1
ATOM 502 N N . ALA A 1 64 ? 12.830 45.329 11.794 1.00 58.62 64 ALA A N 1
ATOM 503 C CA . ALA A 1 64 ? 13.963 45.582 10.900 1.00 58.62 64 ALA A CA 1
ATOM 504 C C . ALA A 1 64 ? 15.255 44.852 11.333 1.00 58.62 64 ALA A C 1
ATOM 506 O O . ALA A 1 64 ? 16.090 44.533 10.495 1.00 58.62 64 ALA A O 1
ATOM 507 N N . LYS A 1 65 ? 15.391 44.509 12.625 1.00 57.94 65 LYS A N 1
ATOM 508 C CA . LYS A 1 65 ? 16.539 43.781 13.203 1.00 57.94 65 LYS A CA 1
ATOM 509 C C . LYS A 1 65 ? 16.365 42.256 13.203 1.00 57.94 65 LYS A C 1
ATOM 511 O O . LYS A 1 65 ? 17.029 41.557 13.962 1.00 57.94 65 LYS A O 1
ATOM 516 N N . ASN A 1 66 ? 15.466 41.725 12.372 1.00 66.25 66 ASN A N 1
ATOM 517 C CA . ASN A 1 66 ? 15.143 40.295 12.306 1.00 66.25 66 ASN A CA 1
ATOM 518 C C . ASN A 1 66 ? 14.478 39.719 13.584 1.00 66.25 66 ASN A C 1
ATOM 520 O O . ASN A 1 66 ? 14.303 38.505 13.665 1.00 66.25 66 ASN A O 1
ATOM 524 N N . GLU A 1 67 ? 14.060 40.560 14.540 1.00 80.25 67 GLU A N 1
ATOM 525 C CA . GLU A 1 67 ? 13.337 40.149 15.759 1.00 80.25 67 GLU A CA 1
ATOM 526 C C . GLU A 1 67 ? 11.846 39.930 15.452 1.00 80.25 67 GLU A C 1
ATOM 528 O O . GLU A 1 67 ? 11.281 40.587 14.571 1.00 80.25 67 GLU A O 1
ATOM 533 N N . ILE A 1 68 ? 11.178 39.031 16.178 1.00 83.25 68 ILE A N 1
ATOM 534 C CA . ILE A 1 68 ? 9.718 38.875 16.085 1.00 83.25 68 ILE A CA 1
ATOM 535 C C . ILE A 1 68 ? 9.061 39.647 17.222 1.00 83.25 68 ILE A C 1
ATOM 537 O O . ILE A 1 68 ? 9.378 39.436 18.384 1.00 83.25 68 ILE A O 1
ATOM 541 N N . ILE A 1 69 ? 8.125 40.526 16.879 1.00 87.25 69 ILE A N 1
ATOM 542 C CA . ILE A 1 69 ? 7.299 41.265 17.830 1.00 87.25 69 ILE A CA 1
ATOM 543 C C . ILE A 1 69 ? 5.924 40.601 17.865 1.00 87.25 69 ILE A C 1
ATOM 545 O O . ILE A 1 69 ? 5.214 40.590 16.855 1.00 87.25 69 ILE A O 1
ATOM 549 N N . LEU A 1 70 ? 5.563 40.048 19.017 1.00 89.62 70 LEU A N 1
ATOM 550 C CA . LEU A 1 70 ? 4.258 39.467 19.301 1.00 89.62 70 LEU A CA 1
ATOM 551 C C . LEU A 1 70 ? 3.435 40.468 20.112 1.00 89.62 70 LEU A C 1
ATOM 553 O O . LEU A 1 70 ? 3.779 40.788 21.246 1.00 89.62 70 LEU A O 1
ATOM 557 N N . LYS A 1 71 ? 2.332 40.949 19.538 1.00 89.88 71 LYS A N 1
ATOM 558 C CA . LYS A 1 71 ? 1.324 41.704 20.282 1.00 89.88 71 LYS A CA 1
ATOM 559 C C . LYS A 1 71 ? 0.200 40.770 20.711 1.00 89.88 71 LYS A C 1
ATOM 561 O O . LYS A 1 71 ? -0.374 40.100 19.853 1.00 89.88 71 LYS A O 1
ATOM 566 N N . ILE A 1 72 ? -0.135 40.759 21.995 1.00 88.88 72 ILE A N 1
ATOM 567 C CA . ILE A 1 72 ? -1.224 39.956 22.566 1.00 88.88 72 ILE A CA 1
ATOM 568 C C . ILE A 1 72 ? -2.441 40.846 22.803 1.00 88.88 72 ILE A C 1
ATOM 570 O O . ILE A 1 72 ? -2.302 42.011 23.182 1.00 88.88 72 ILE A O 1
ATOM 574 N N . SER A 1 73 ? -3.633 40.303 22.562 1.00 86.06 73 SER A N 1
ATOM 575 C CA . SER A 1 73 ? -4.881 41.008 22.828 1.00 86.06 73 SER A CA 1
ATOM 576 C C . SER A 1 73 ? -5.052 41.270 24.327 1.00 86.06 73 SER A C 1
ATOM 578 O O . SER A 1 73 ? -5.037 40.314 25.104 1.00 86.06 73 SER A O 1
ATOM 580 N N . PRO A 1 74 ? -5.273 42.526 24.751 1.00 82.88 74 PRO A N 1
ATOM 581 C CA . PRO A 1 74 ? -5.596 42.822 26.144 1.00 82.88 74 PRO A CA 1
ATOM 582 C C . PRO A 1 74 ? -7.050 42.464 26.511 1.00 82.88 74 PRO A C 1
ATOM 584 O O . PRO A 1 74 ? -7.368 42.432 27.693 1.00 82.88 74 PRO A O 1
ATOM 587 N N . LYS A 1 75 ? -7.918 42.139 25.532 1.00 82.94 75 LYS A N 1
ATOM 588 C CA . LYS A 1 75 ? -9.355 41.850 25.742 1.00 82.94 75 LYS A CA 1
ATOM 589 C C . LYS A 1 75 ? -9.643 40.578 26.546 1.00 82.94 75 LYS A C 1
ATOM 591 O O . LYS A 1 75 ? -10.727 40.450 27.098 1.00 82.94 75 LYS A O 1
ATOM 596 N N . PHE A 1 76 ? -8.706 39.630 26.569 1.00 82.81 76 PHE A N 1
ATOM 597 C CA . PHE A 1 76 ? -8.883 38.317 27.201 1.00 82.81 76 PHE A CA 1
ATOM 598 C C . PHE A 1 76 ? -7.709 38.012 28.142 1.00 82.81 76 PHE A C 1
ATOM 600 O O . PHE A 1 76 ? -6.909 37.109 27.859 1.00 82.81 76 PHE A O 1
ATOM 607 N N . PRO A 1 77 ? -7.549 38.780 29.239 1.00 79.62 77 PRO A N 1
ATOM 608 C CA . PRO A 1 77 ? -6.424 38.631 30.161 1.00 79.62 77 PRO A CA 1
ATOM 609 C C . PRO A 1 77 ? -6.333 37.219 30.760 1.00 79.62 77 PRO A C 1
ATOM 611 O O . PRO A 1 77 ? -5.239 36.725 31.025 1.00 79.62 77 PRO A O 1
ATOM 614 N N . GLU A 1 78 ? -7.463 36.526 30.914 1.00 80.94 78 GLU A N 1
ATOM 615 C CA . GLU A 1 78 ? -7.531 35.153 31.414 1.00 80.94 78 GLU A CA 1
ATOM 616 C C . GLU A 1 78 ? -6.875 34.109 30.498 1.00 80.94 78 GLU A C 1
ATOM 618 O O . GLU A 1 78 ? -6.508 33.039 30.981 1.00 80.94 78 GLU A O 1
ATOM 623 N N . PHE A 1 79 ? -6.718 34.395 29.201 1.00 86.94 79 PHE A N 1
ATOM 624 C CA . PHE A 1 79 ? -6.108 33.481 28.229 1.00 86.94 79 PHE A CA 1
ATOM 625 C C . PHE A 1 79 ? -4.632 33.779 27.969 1.00 86.94 79 PHE A C 1
ATOM 627 O O . PHE A 1 79 ? -3.973 33.021 27.255 1.00 86.94 79 PHE A O 1
ATOM 634 N N . VAL A 1 80 ? -4.083 34.846 28.559 1.00 86.94 80 VAL A N 1
ATOM 635 C CA . VAL A 1 80 ? -2.689 35.263 28.346 1.00 86.94 80 VAL A CA 1
ATOM 636 C C . VAL A 1 80 ? -1.685 34.134 28.629 1.00 86.94 80 VAL A C 1
ATOM 638 O O . VAL A 1 80 ? -0.836 33.914 27.765 1.00 86.94 80 VAL A O 1
ATOM 641 N N . PRO A 1 81 ? -1.776 33.348 29.724 1.00 86.06 81 PRO A N 1
ATOM 642 C CA . PRO A 1 81 ? -0.844 32.240 29.959 1.00 86.06 81 PRO A CA 1
ATOM 643 C C . PRO A 1 81 ? -0.873 31.179 28.848 1.00 86.06 81 PRO A C 1
ATOM 645 O O . PRO A 1 81 ? 0.178 30.759 28.365 1.00 86.06 81 PRO A O 1
ATOM 648 N N . MET A 1 82 ? -2.070 30.793 28.388 1.00 89.44 82 MET A N 1
ATOM 649 C CA . MET A 1 82 ? -2.249 29.822 27.303 1.00 89.44 82 MET A CA 1
ATOM 650 C C . MET A 1 82 ? -1.706 30.360 25.975 1.00 89.44 82 MET A C 1
ATOM 652 O O . MET A 1 82 ? -1.034 29.640 25.237 1.00 89.44 82 MET A O 1
ATOM 656 N N . ILE A 1 83 ? -1.959 31.639 25.679 1.00 89.81 83 ILE A N 1
ATOM 657 C CA . ILE A 1 83 ? -1.474 32.312 24.470 1.00 89.81 83 ILE A CA 1
ATOM 658 C C . ILE A 1 83 ? 0.057 32.395 24.469 1.00 89.81 83 ILE A C 1
ATOM 660 O O . ILE A 1 83 ? 0.686 32.079 23.460 1.00 89.81 83 ILE A O 1
ATOM 664 N N . LEU A 1 84 ? 0.666 32.778 25.592 1.00 90.38 84 LEU A N 1
ATOM 665 C CA . LEU A 1 84 ? 2.120 32.849 25.727 1.00 90.38 84 LEU A CA 1
ATOM 666 C C . LEU A 1 84 ? 2.767 31.482 25.535 1.00 90.38 84 LEU A C 1
ATOM 668 O O . LEU A 1 84 ? 3.716 31.363 24.763 1.00 90.38 84 LEU A O 1
ATOM 672 N N . LEU A 1 85 ? 2.216 30.444 26.169 1.00 90.88 85 LEU A N 1
ATOM 673 C CA . LEU A 1 85 ? 2.720 29.083 26.027 1.00 90.88 85 LEU A CA 1
ATOM 674 C C . LEU A 1 85 ? 2.583 28.575 24.580 1.00 90.88 85 LEU A C 1
ATOM 676 O O . LEU A 1 85 ? 3.517 27.968 24.050 1.00 90.88 85 LEU A O 1
ATOM 680 N N . ARG A 1 86 ? 1.466 28.885 23.901 1.00 92.06 86 ARG A N 1
ATOM 681 C CA . ARG A 1 86 ? 1.264 28.602 22.466 1.00 92.06 86 ARG A CA 1
ATOM 682 C C . ARG A 1 86 ? 2.375 29.205 21.620 1.00 92.06 86 ARG A C 1
ATOM 684 O O . ARG A 1 86 ? 2.994 28.505 20.820 1.00 92.06 86 ARG A O 1
ATOM 691 N N . GLU A 1 87 ? 2.617 30.503 21.775 1.00 91.69 87 GLU A N 1
ATOM 692 C CA . GLU A 1 87 ? 3.620 31.210 20.981 1.00 91.69 87 GLU A CA 1
ATOM 693 C C . GLU A 1 87 ? 5.052 30.774 21.335 1.00 91.69 87 GLU A C 1
ATOM 695 O O . GLU A 1 87 ? 5.906 30.719 20.448 1.00 91.69 87 GLU A O 1
ATOM 700 N N . ALA A 1 88 ? 5.306 30.375 22.584 1.00 92.69 88 ALA A N 1
ATOM 701 C CA . ALA A 1 88 ? 6.590 29.827 23.005 1.00 92.69 88 ALA A CA 1
ATOM 702 C C . ALA A 1 88 ? 6.882 28.491 22.298 1.00 92.69 88 ALA A C 1
ATOM 704 O O . ALA A 1 88 ? 7.946 28.334 21.701 1.00 92.69 88 ALA A O 1
ATOM 705 N N . TYR A 1 89 ? 5.913 27.568 22.229 1.00 92.31 89 TYR A N 1
ATOM 706 C CA . TYR A 1 89 ? 6.050 26.329 21.447 1.00 92.31 89 TYR A CA 1
ATOM 707 C C . TYR A 1 89 ? 6.317 26.590 19.955 1.00 92.31 89 TYR A C 1
ATOM 709 O O . TYR A 1 89 ? 7.139 25.906 19.338 1.00 92.31 89 TYR A O 1
ATOM 717 N N . LEU A 1 90 ? 5.679 27.610 19.365 1.00 90.44 90 LEU A N 1
ATOM 718 C CA . LEU A 1 90 ? 5.900 27.992 17.962 1.00 90.44 90 LEU A CA 1
ATOM 719 C C . LEU A 1 90 ? 7.335 28.482 17.680 1.00 90.44 90 LEU A C 1
ATOM 721 O O . LEU A 1 90 ? 7.768 28.454 16.521 1.00 90.44 90 LEU A O 1
ATOM 725 N N . CYS A 1 91 ? 8.093 28.884 18.707 1.00 90.62 91 CYS A N 1
ATOM 726 C CA . CYS A 1 91 ? 9.497 29.287 18.572 1.00 90.62 91 CYS A CA 1
ATOM 727 C C . CYS A 1 91 ? 10.446 28.113 18.305 1.00 90.62 91 CYS A C 1
ATOM 729 O O . CYS A 1 91 ? 11.534 28.321 17.771 1.00 90.62 91 CYS A O 1
ATOM 731 N N . PHE A 1 92 ? 10.020 26.879 18.578 1.00 90.94 92 PHE A N 1
ATOM 732 C CA . PHE A 1 92 ? 10.784 25.658 18.299 1.00 90.94 92 PHE A CA 1
ATOM 733 C C . PHE A 1 92 ? 10.502 25.082 16.901 1.00 90.94 92 PHE A C 1
ATOM 735 O O . PHE A 1 92 ? 11.017 24.023 16.550 1.00 90.94 92 PHE A O 1
ATOM 742 N N . LEU A 1 93 ? 9.699 25.778 16.084 1.00 87.38 93 LEU A N 1
ATOM 743 C CA . LEU A 1 93 ? 9.244 25.313 14.773 1.00 87.38 93 LEU A CA 1
ATOM 744 C C . LEU A 1 93 ? 9.713 26.212 13.621 1.00 87.38 93 LEU A C 1
ATOM 746 O O . LEU A 1 93 ? 9.769 27.448 13.731 1.00 87.38 93 LEU A O 1
ATOM 750 N N . HIS A 1 94 ? 9.977 25.590 12.466 1.00 80.56 94 HIS A N 1
ATOM 751 C CA . HIS A 1 94 ? 10.232 26.301 11.213 1.00 80.56 94 HIS A CA 1
ATOM 752 C C . HIS A 1 94 ? 9.042 27.183 10.823 1.00 80.56 94 HIS A C 1
ATOM 754 O O . HIS A 1 94 ? 7.882 26.829 11.032 1.00 80.56 94 HIS A O 1
ATOM 760 N N . LYS A 1 95 ? 9.324 28.336 10.199 1.00 76.81 95 LYS A N 1
ATOM 761 C CA . LYS A 1 95 ? 8.304 29.321 9.795 1.00 76.81 95 LYS A CA 1
ATOM 762 C C . LYS A 1 95 ? 7.178 28.707 8.949 1.00 76.81 95 LYS A C 1
ATOM 764 O O . LYS A 1 95 ? 6.035 29.125 9.099 1.00 76.81 95 LYS A O 1
ATOM 769 N N . SER A 1 96 ? 7.498 27.736 8.092 1.00 69.88 96 SER A N 1
ATOM 770 C CA . SER A 1 96 ? 6.541 27.019 7.237 1.00 69.88 96 SER A CA 1
ATOM 771 C C . SER A 1 96 ? 5.491 26.235 8.030 1.00 69.88 96 SER A C 1
ATOM 773 O O . SER A 1 96 ? 4.345 26.180 7.606 1.00 69.88 96 SER A O 1
ATOM 775 N N . LEU A 1 97 ? 5.845 25.695 9.199 1.00 76.25 97 LEU A N 1
ATOM 776 C CA . LEU A 1 97 ? 4.969 24.834 10.002 1.00 76.25 97 LEU A CA 1
ATOM 777 C C . LEU A 1 97 ? 4.057 25.607 10.960 1.00 76.25 97 LEU A C 1
ATOM 779 O O . LEU A 1 97 ? 3.033 25.088 11.397 1.00 76.25 97 LEU A O 1
ATOM 783 N N . ARG A 1 98 ? 4.387 26.863 11.281 1.00 81.12 98 ARG A N 1
ATOM 784 C CA . ARG A 1 98 ? 3.675 27.635 12.318 1.00 81.12 98 ARG A CA 1
ATOM 785 C C . ARG A 1 98 ? 2.214 27.912 11.995 1.00 81.12 98 ARG A C 1
ATOM 787 O O . ARG A 1 98 ? 1.442 28.133 12.916 1.00 81.12 98 ARG A O 1
ATOM 794 N N . ASN A 1 99 ? 1.837 27.915 10.719 1.00 78.00 99 ASN A N 1
ATOM 795 C CA . ASN A 1 99 ? 0.463 28.159 10.274 1.00 78.00 99 ASN A CA 1
ATOM 796 C C . ASN A 1 99 ? -0.322 26.861 10.001 1.00 78.00 99 ASN A C 1
ATOM 798 O O . ASN A 1 99 ? -1.487 26.929 9.615 1.00 78.00 99 ASN A O 1
ATOM 802 N N . ASN A 1 100 ? 0.287 25.687 10.197 1.00 79.81 100 ASN A N 1
ATOM 803 C CA . ASN A 1 100 ? -0.378 24.410 9.964 1.00 79.81 100 ASN A CA 1
ATOM 804 C C . ASN A 1 100 ? -1.468 24.175 11.024 1.00 79.81 100 ASN A C 1
ATOM 806 O O . ASN A 1 100 ? -1.176 24.048 12.213 1.00 79.81 100 ASN A O 1
ATOM 810 N N . VAL A 1 101 ? -2.730 24.100 10.589 1.00 81.94 101 VAL A N 1
ATOM 811 C CA . VAL A 1 101 ? -3.897 24.018 11.485 1.00 81.94 101 VAL A CA 1
ATOM 812 C C . VAL A 1 101 ? -3.851 22.777 12.385 1.00 81.94 101 VAL A C 1
ATOM 814 O O . VAL A 1 101 ? -4.154 22.886 13.569 1.00 81.94 101 VAL A O 1
ATOM 817 N N . ARG A 1 102 ? -3.427 21.609 11.875 1.00 79.56 102 ARG A N 1
ATOM 818 C CA . ARG A 1 102 ? -3.314 20.393 12.703 1.00 79.56 102 ARG A CA 1
ATOM 819 C C . ARG A 1 102 ? -2.219 20.539 13.745 1.00 79.56 102 ARG A C 1
ATOM 821 O O . ARG A 1 102 ? -2.450 20.225 14.903 1.00 79.56 102 ARG A O 1
ATOM 828 N N . LEU A 1 103 ? -1.042 21.033 13.360 1.00 83.62 103 LEU A N 1
ATOM 829 C CA . LEU A 1 103 ? 0.045 21.245 14.317 1.00 83.62 103 LEU A CA 1
ATOM 830 C C . LEU A 1 103 ? -0.356 22.235 15.410 1.00 83.62 103 LEU A C 1
ATOM 832 O O . LEU A 1 103 ? -0.050 22.006 16.576 1.00 83.62 103 LEU A O 1
ATOM 836 N N . GLN A 1 104 ? -1.083 23.293 15.049 1.00 86.62 104 GLN A N 1
ATOM 837 C CA . GLN A 1 104 ? -1.657 24.190 16.039 1.00 86.62 104 GLN A CA 1
ATOM 838 C C . GLN A 1 104 ? -2.612 23.431 16.956 1.00 86.62 104 GLN A C 1
ATOM 840 O O . GLN A 1 104 ? -2.380 23.453 18.155 1.00 86.62 104 GLN A O 1
ATOM 845 N N . PHE A 1 105 ? -3.579 22.670 16.432 1.00 85.31 105 PHE A N 1
ATOM 846 C CA . PHE A 1 105 ? -4.451 21.812 17.248 1.00 85.31 105 PHE A CA 1
ATOM 847 C C . PHE A 1 105 ? -3.663 20.927 18.241 1.00 85.31 105 PHE A C 1
ATOM 849 O O . PHE A 1 105 ? -4.009 20.854 19.416 1.00 85.31 105 PHE A O 1
ATOM 856 N N . PHE A 1 106 ? -2.539 20.336 17.823 1.00 83.31 106 PHE A N 1
ATOM 857 C CA . PHE A 1 106 ? -1.656 19.583 18.724 1.00 83.31 106 PHE A CA 1
ATOM 858 C C . PHE A 1 106 ? -0.975 20.443 19.795 1.00 83.31 106 PHE A C 1
ATOM 860 O O . PHE A 1 106 ? -0.886 20.014 20.941 1.00 83.31 106 PHE A O 1
ATOM 867 N N . ILE A 1 107 ? -0.510 21.647 19.455 1.00 88.25 107 ILE A N 1
ATOM 868 C CA . ILE A 1 107 ? 0.024 22.600 20.441 1.00 88.25 107 ILE A CA 1
ATOM 869 C C . ILE A 1 107 ? -1.069 22.995 21.441 1.00 88.25 107 ILE A C 1
ATOM 871 O O . ILE A 1 107 ? -0.791 23.071 22.631 1.00 88.25 107 ILE A O 1
ATOM 875 N N . TYR A 1 108 ? -2.312 23.178 20.993 1.00 87.88 108 TYR A N 1
ATOM 876 C CA . TYR A 1 108 ? -3.454 23.419 21.878 1.00 87.88 108 TYR A CA 1
ATOM 877 C C . TYR A 1 108 ? -3.660 22.262 22.865 1.00 87.88 108 TYR A C 1
ATOM 879 O O . TYR A 1 108 ? -3.741 22.509 24.066 1.00 87.88 108 TYR A O 1
ATOM 887 N N . MET A 1 109 ? -3.614 21.010 22.399 1.00 82.19 109 MET A N 1
ATOM 888 C CA . MET A 1 109 ? -3.652 19.845 23.294 1.00 82.19 109 MET A CA 1
ATOM 889 C C . MET A 1 109 ? -2.462 19.810 24.271 1.00 82.19 109 MET A C 1
ATOM 891 O O . MET A 1 109 ? -2.630 19.466 25.436 1.00 82.19 109 MET A O 1
ATOM 895 N N . LEU A 1 110 ? -1.255 20.201 23.841 1.00 84.75 110 LEU A N 1
ATOM 896 C CA . LEU A 1 110 ? -0.091 20.294 24.734 1.00 84.75 110 LEU A CA 1
ATOM 897 C C . LEU A 1 110 ? -0.275 21.352 25.827 1.00 84.75 110 LEU A C 1
ATOM 899 O O . LEU A 1 110 ? 0.085 21.101 26.975 1.00 84.75 110 LEU A O 1
ATOM 903 N N . ILE A 1 111 ? -0.861 22.502 25.490 1.00 86.88 111 ILE A N 1
ATOM 904 C CA . ILE A 1 111 ? -1.185 23.564 26.452 1.00 86.88 111 ILE A CA 1
ATOM 905 C C . ILE A 1 111 ? -2.179 23.053 27.491 1.00 86.88 111 ILE A C 1
ATOM 907 O O . ILE A 1 111 ? -1.990 23.295 28.679 1.00 86.88 111 ILE A O 1
ATOM 911 N N . GLU A 1 112 ? -3.209 22.318 27.067 1.00 82.06 112 GLU A N 1
ATOM 912 C CA . GLU A 1 112 ? -4.184 21.723 27.988 1.00 82.06 112 GLU A CA 1
ATOM 913 C C . GLU A 1 112 ? -3.548 20.743 28.977 1.00 82.06 112 GLU A C 1
ATOM 915 O O . GLU A 1 112 ? -3.976 20.667 30.128 1.00 82.06 112 GLU A O 1
ATOM 920 N N . ILE A 1 113 ? -2.505 20.024 28.554 1.00 77.69 113 ILE A N 1
ATOM 921 C CA . ILE A 1 113 ? -1.753 19.107 29.415 1.00 77.69 113 ILE A CA 1
ATOM 922 C C . ILE A 1 113 ? -0.830 19.875 30.365 1.00 77.69 113 ILE A C 1
ATOM 924 O O . ILE A 1 113 ? -0.809 19.588 31.561 1.00 77.69 113 ILE A O 1
ATOM 928 N N . ASP A 1 114 ? -0.064 20.837 29.853 1.00 81.75 114 ASP A N 1
ATOM 929 C CA . ASP A 1 114 ? 0.938 21.566 30.637 1.00 81.75 114 ASP A CA 1
ATOM 930 C C . ASP A 1 114 ? 0.309 22.539 31.646 1.00 81.75 114 ASP A C 1
ATOM 932 O O . ASP A 1 114 ? 0.869 22.759 32.722 1.00 81.75 114 ASP A O 1
ATOM 936 N N . LEU A 1 115 ? -0.871 23.078 31.326 1.00 80.94 115 LEU A N 1
ATOM 937 C CA . LEU A 1 115 ? -1.643 24.000 32.162 1.00 80.94 115 LEU A CA 1
ATOM 938 C C . LEU A 1 115 ? -2.924 23.357 32.714 1.00 80.94 115 LEU A C 1
ATOM 940 O O . LEU A 1 115 ? -3.890 24.051 33.024 1.00 80.94 115 LEU A O 1
ATOM 944 N N . SER A 1 116 ? -2.948 22.032 32.889 1.00 74.25 116 SER A N 1
ATOM 945 C CA . SER A 1 116 ? -4.152 21.310 33.331 1.00 74.25 116 SER A CA 1
ATOM 946 C C . SER A 1 116 ? -4.666 21.728 34.718 1.00 74.25 116 SER A C 1
ATOM 948 O O . SER A 1 116 ? -5.806 21.432 35.064 1.00 74.25 116 SER A O 1
ATOM 950 N N . ARG A 1 117 ? -3.820 22.369 35.539 1.00 74.06 117 ARG A N 1
ATOM 951 C CA . ARG A 1 117 ? -4.147 22.868 36.890 1.00 74.06 117 ARG A CA 1
ATOM 952 C C . ARG A 1 117 ? -4.599 24.336 36.900 1.00 74.06 117 ARG A C 1
ATOM 954 O O . ARG A 1 117 ? -4.956 24.850 37.958 1.00 74.06 117 ARG A O 1
ATOM 961 N N . GLU A 1 118 ? -4.592 25.017 35.754 1.00 77.38 118 GLU A N 1
ATOM 962 C CA . GLU A 1 118 ? -5.005 26.418 35.664 1.00 77.38 118 GLU A CA 1
ATOM 963 C C . GLU A 1 118 ? -6.518 26.577 35.813 1.00 77.38 118 GLU A C 1
ATOM 965 O O . GLU A 1 118 ? -7.305 25.949 35.105 1.00 77.38 118 GLU A O 1
ATOM 970 N N . LYS A 1 119 ? -6.953 27.501 36.681 1.00 77.38 119 LYS A N 1
ATOM 971 C CA . LYS A 1 119 ? -8.383 27.695 37.009 1.00 77.38 119 LYS A CA 1
ATOM 972 C C . LYS A 1 119 ? -9.262 28.021 35.797 1.00 77.38 119 LYS A C 1
ATOM 974 O O . LYS A 1 119 ? -10.475 27.839 35.850 1.00 77.38 119 LYS A O 1
ATOM 979 N N . LYS A 1 120 ? -8.678 28.579 34.736 1.00 83.62 120 LYS A N 1
ATOM 980 C CA . LYS A 1 120 ? -9.389 29.040 33.535 1.00 83.62 120 LYS A CA 1
ATOM 981 C C . LYS A 1 120 ? -9.279 28.060 32.361 1.00 83.62 120 LYS A C 1
ATOM 983 O O . LYS A 1 120 ? -9.769 28.381 31.280 1.00 83.62 120 LYS A O 1
ATOM 988 N N . ILE A 1 121 ? -8.685 26.877 32.556 1.00 80.06 121 ILE A N 1
ATOM 989 C CA . ILE A 1 121 ? -8.453 25.919 31.467 1.00 80.06 121 ILE A CA 1
ATOM 990 C C . ILE A 1 121 ? -9.751 25.398 30.834 1.00 80.06 121 ILE A C 1
ATOM 992 O O . ILE A 1 121 ? -9.803 25.223 29.623 1.00 80.06 121 ILE A O 1
ATOM 996 N N . GLU A 1 122 ? -10.828 25.241 31.607 1.00 77.88 122 GLU A N 1
ATOM 997 C CA . GLU A 1 122 ? -12.126 24.810 31.064 1.00 77.88 122 GLU A CA 1
ATOM 998 C C . GLU A 1 122 ? -12.748 25.873 30.146 1.00 77.88 122 GLU A C 1
ATOM 1000 O O . GLU A 1 122 ? -13.199 25.559 29.047 1.00 77.88 122 GLU A O 1
ATOM 1005 N N . LYS A 1 123 ? -12.647 27.161 30.511 1.00 83.06 123 LYS A N 1
ATOM 1006 C CA . LYS A 1 123 ? -13.076 28.265 29.631 1.00 83.06 123 LYS A CA 1
ATOM 1007 C C . LYS A 1 123 ? -12.248 28.332 28.347 1.00 83.06 123 LYS A C 1
ATOM 1009 O O . LYS A 1 123 ? -12.769 28.667 27.285 1.00 83.06 123 LYS A O 1
ATOM 1014 N N . TRP A 1 124 ? -10.958 28.014 28.439 1.00 84.38 124 TRP A N 1
ATOM 1015 C CA . TRP A 1 124 ? -10.088 27.902 27.272 1.00 84.38 124 TRP A CA 1
ATOM 1016 C C . TRP A 1 124 ? -10.521 26.747 26.363 1.00 84.38 124 TRP A C 1
ATOM 1018 O O . TRP A 1 124 ? -10.724 26.974 25.174 1.00 84.38 124 TRP A O 1
ATOM 1028 N N . LYS A 1 125 ? -10.751 25.544 26.906 1.00 79.94 125 LYS A N 1
ATOM 1029 C CA . LYS A 1 125 ? -11.247 24.382 26.144 1.00 79.94 125 LYS A CA 1
ATOM 1030 C C . LYS A 1 125 ? -12.545 24.694 25.402 1.00 79.94 125 LYS A C 1
ATOM 1032 O O . LYS A 1 125 ? -12.666 24.391 24.216 1.00 79.94 125 LYS A O 1
ATOM 1037 N N . GLU A 1 126 ? -13.498 25.346 26.068 1.00 80.12 126 GLU A N 1
ATOM 1038 C CA . GLU A 1 126 ? -14.746 25.792 25.440 1.00 80.12 126 GLU A CA 1
ATOM 1039 C C . GLU A 1 126 ? -14.503 26.758 24.276 1.00 80.12 126 GLU A C 1
ATOM 1041 O O . GLU A 1 126 ? -15.107 26.607 23.213 1.00 80.12 126 GLU A O 1
ATOM 1046 N N . ALA A 1 127 ? -13.604 27.733 24.444 1.00 81.81 127 ALA A N 1
ATOM 1047 C CA . ALA A 1 127 ? -13.248 28.669 23.382 1.00 81.81 127 ALA A CA 1
ATOM 1048 C C . ALA A 1 127 ? -12.573 27.957 22.196 1.00 81.81 127 ALA A C 1
ATOM 1050 O O . ALA A 1 127 ? -12.910 28.221 21.043 1.00 81.81 127 ALA A O 1
ATOM 1051 N N . VAL A 1 128 ? -11.676 27.006 22.463 1.00 81.62 128 VAL A N 1
ATOM 1052 C CA . VAL A 1 128 ? -10.963 26.225 21.439 1.00 81.62 128 VAL A CA 1
ATOM 1053 C C . VAL A 1 128 ? -11.918 25.346 20.632 1.00 81.62 128 VAL A C 1
ATOM 1055 O O . VAL A 1 128 ? -11.796 25.273 19.409 1.00 81.62 128 VAL A O 1
ATOM 1058 N N . ARG A 1 129 ? -12.917 24.735 21.280 1.00 76.25 129 ARG A N 1
ATOM 1059 C CA . ARG A 1 129 ? -13.959 23.934 20.610 1.00 76.25 129 ARG A CA 1
ATOM 1060 C C . ARG A 1 129 ? -14.803 24.741 19.619 1.00 76.25 129 ARG A C 1
ATOM 1062 O O . ARG A 1 129 ? -15.353 24.167 18.685 1.00 76.25 129 ARG A O 1
ATOM 1069 N N . ARG A 1 130 ? -14.881 26.067 19.780 1.00 78.25 130 ARG A N 1
ATOM 1070 C CA . ARG A 1 130 ? -15.594 26.972 18.858 1.00 78.25 130 ARG A CA 1
ATOM 1071 C C . ARG A 1 130 ? -14.767 27.371 17.632 1.00 78.25 130 ARG A C 1
ATOM 1073 O O . ARG A 1 130 ? -15.294 28.008 16.722 1.00 78.25 130 ARG A O 1
ATOM 1080 N N . ILE A 1 131 ? -13.487 26.998 17.567 1.00 81.06 131 ILE A N 1
ATOM 1081 C CA . ILE A 1 131 ? -12.642 27.262 16.400 1.00 81.06 131 ILE A CA 1
ATOM 1082 C C . ILE A 1 131 ? -13.078 26.333 15.262 1.00 81.06 131 ILE A C 1
ATOM 1084 O O . ILE A 1 131 ? -12.747 25.147 15.240 1.00 81.06 131 ILE A O 1
ATOM 1088 N N . ASN A 1 132 ? -13.767 26.886 14.260 1.00 75.19 132 ASN A N 1
ATOM 1089 C CA . ASN A 1 132 ? -14.291 26.125 13.115 1.00 75.19 132 ASN A CA 1
ATOM 1090 C C . ASN A 1 132 ? -13.222 25.270 12.418 1.00 75.19 132 ASN A C 1
ATOM 1092 O O . ASN A 1 132 ? -13.502 24.153 11.989 1.00 75.19 132 ASN A O 1
ATOM 1096 N N . ALA A 1 133 ? -11.982 25.762 12.340 1.00 77.00 133 ALA A N 1
ATOM 1097 C CA . ALA A 1 133 ? -10.871 25.043 11.719 1.00 77.00 133 ALA A CA 1
ATOM 1098 C C . ALA A 1 133 ? -10.480 23.744 12.458 1.00 77.00 133 ALA A C 1
ATOM 1100 O O . ALA A 1 133 ? -9.865 22.870 11.843 1.00 77.00 133 ALA A O 1
ATOM 1101 N N . PHE A 1 134 ? -10.832 23.614 13.744 1.00 77.25 134 PHE A N 1
ATOM 1102 C CA . PHE A 1 134 ? -10.557 22.440 14.573 1.00 77.25 134 PHE A CA 1
ATOM 1103 C C . PHE A 1 134 ? -11.699 21.421 14.622 1.00 77.25 134 PHE A C 1
ATOM 1105 O O . PHE A 1 134 ? -11.437 20.273 14.961 1.00 77.25 134 PHE A O 1
ATOM 1112 N N . SER A 1 135 ? -12.923 21.794 14.226 1.00 67.81 135 SER A N 1
ATOM 1113 C CA . SER A 1 135 ? -14.119 20.924 14.253 1.00 67.81 135 SER A CA 1
ATOM 1114 C C . SER A 1 135 ? -13.866 19.509 13.706 1.00 67.81 135 SER A C 1
ATOM 1116 O O . SER A 1 135 ? -14.023 18.525 14.418 1.00 67.81 135 SER A O 1
ATOM 1118 N N . GLN A 1 136 ? -13.332 19.412 12.487 1.00 59.78 136 GLN A N 1
ATOM 1119 C CA . GLN A 1 136 ? -12.973 18.153 11.818 1.00 59.78 136 GLN A CA 1
ATOM 1120 C C . GLN A 1 136 ? -11.926 17.290 12.554 1.00 59.78 136 GLN A C 1
ATOM 1122 O O . GLN A 1 136 ? -11.748 16.119 12.220 1.00 59.78 136 GLN A O 1
ATOM 1127 N N . PHE A 1 137 ? -11.173 17.862 13.499 1.00 66.31 137 PHE A N 1
ATOM 1128 C CA . PHE A 1 137 ? -10.148 17.149 14.262 1.00 66.31 137 PHE A CA 1
ATOM 1129 C C . PHE A 1 137 ? -10.683 16.580 15.569 1.00 66.31 137 PHE A C 1
ATOM 1131 O O . PHE A 1 137 ? -10.197 15.527 15.974 1.00 66.31 137 PHE A O 1
ATOM 1138 N N . PHE A 1 138 ? -11.707 17.203 16.153 1.00 59.47 138 PHE A N 1
ATOM 1139 C CA . PHE A 1 138 ? -12.418 16.655 17.306 1.00 59.47 138 PHE A CA 1
ATOM 1140 C C . PHE A 1 138 ? -13.173 15.361 16.950 1.00 59.47 138 PHE A C 1
ATOM 1142 O O . PHE A 1 138 ? -13.154 14.423 17.736 1.00 59.47 138 PHE A O 1
ATOM 1149 N N . ASP A 1 139 ? -13.723 15.256 15.733 1.00 47.59 139 ASP A N 1
ATOM 1150 C CA . ASP A 1 139 ? -14.402 14.036 15.245 1.00 47.59 139 ASP A CA 1
ATOM 1151 C C . ASP A 1 139 ? -13.425 12.930 14.793 1.00 47.59 139 ASP A C 1
ATOM 1153 O O . ASP A 1 139 ? -13.766 11.751 14.668 1.00 47.59 139 ASP A O 1
ATOM 1157 N N . SER A 1 140 ? -12.181 13.307 14.497 1.00 47.00 140 SER A N 1
ATOM 1158 C CA . SER A 1 140 ? -11.130 12.373 14.104 1.00 47.00 140 SER A CA 1
ATOM 1159 C C . SER A 1 140 ? -10.481 11.759 15.348 1.00 47.00 140 SER A C 1
ATOM 1161 O O . SER A 1 140 ? -10.463 12.371 16.407 1.00 47.00 140 SER A O 1
ATOM 1163 N N . ARG A 1 141 ? -9.860 10.577 15.233 1.00 50.81 141 ARG A N 1
ATOM 1164 C CA . ARG A 1 141 ? -9.164 9.845 16.323 1.00 50.81 141 ARG A CA 1
ATOM 1165 C C . ARG A 1 141 ? -8.058 10.637 17.078 1.00 50.81 141 ARG A C 1
ATOM 1167 O O . ARG A 1 141 ? -7.330 10.049 17.876 1.00 50.81 141 ARG A O 1
ATOM 1174 N N . LEU A 1 142 ? -7.895 11.933 16.813 1.00 51.84 142 LEU A N 1
ATOM 1175 C CA . LEU A 1 142 ? -6.927 12.872 17.374 1.00 51.84 142 LEU A CA 1
ATOM 1176 C C . LEU A 1 142 ? -7.220 13.322 18.811 1.00 51.84 142 LEU A C 1
ATOM 1178 O O . LEU A 1 142 ? -6.260 13.625 19.514 1.00 51.84 142 LEU A O 1
ATOM 1182 N N . ASP A 1 143 ? -8.473 13.289 19.277 1.00 48.66 143 ASP A N 1
ATOM 1183 C CA . ASP A 1 143 ? -8.838 13.657 20.666 1.00 48.66 143 ASP A CA 1
ATOM 1184 C C . ASP A 1 143 ? -8.154 12.754 21.719 1.00 48.66 143 ASP A C 1
ATOM 1186 O O . ASP A 1 143 ? -7.937 13.079 22.885 1.00 48.66 143 ASP A O 1
ATOM 1190 N N . SER A 1 144 ? -7.673 11.602 21.261 1.00 53.25 144 SER A N 1
ATOM 1191 C CA . SER A 1 144 ? -6.901 10.659 22.052 1.00 53.25 144 SER A CA 1
ATOM 1192 C C . SER A 1 144 ? -5.419 11.033 22.271 1.00 53.25 144 SER A C 1
ATOM 1194 O O . SER A 1 144 ? -4.678 10.305 22.948 1.00 53.25 144 SER A O 1
ATOM 1196 N N . GLY A 1 145 ? -4.985 12.184 21.738 1.00 55.81 145 GLY A N 1
ATOM 1197 C CA . GLY A 1 145 ? -3.611 12.696 21.771 1.00 55.81 145 GLY A CA 1
ATOM 1198 C C . GLY A 1 145 ? -3.009 12.878 23.167 1.00 55.81 145 GLY A C 1
ATOM 1199 O O . GLY A 1 145 ? -1.788 12.826 23.321 1.00 55.81 145 GLY A O 1
ATOM 1200 N N . ASN A 1 146 ? -3.840 12.969 24.207 1.00 57.66 146 ASN A N 1
ATOM 1201 C CA . ASN A 1 146 ? -3.390 13.082 25.596 1.00 57.66 146 ASN A CA 1
ATOM 1202 C C . ASN A 1 146 ? -2.448 11.947 26.033 1.00 57.66 146 ASN A C 1
ATOM 1204 O O . ASN A 1 146 ? -1.482 12.193 26.751 1.00 57.66 146 ASN A O 1
ATOM 1208 N N . ARG A 1 147 ? -2.654 10.708 25.565 1.00 59.72 147 ARG A N 1
ATOM 1209 C CA . ARG A 1 147 ? -1.751 9.587 25.896 1.00 59.72 147 ARG A CA 1
ATOM 1210 C C . ARG A 1 147 ? -0.402 9.676 25.203 1.00 59.72 147 ARG A C 1
ATOM 1212 O O . ARG A 1 147 ? 0.617 9.383 25.824 1.00 59.72 147 ARG A O 1
ATOM 1219 N N . LEU A 1 148 ? -0.410 10.098 23.937 1.00 69.25 148 LEU A N 1
ATOM 1220 C CA . LEU A 1 148 ? 0.807 10.296 23.148 1.00 69.25 148 LEU A CA 1
ATOM 1221 C C . LEU A 1 148 ? 1.730 11.286 23.861 1.00 69.25 148 LEU A C 1
ATOM 1223 O O . LEU A 1 148 ? 2.925 11.048 23.999 1.00 69.25 148 LEU A O 1
ATOM 1227 N N . PHE A 1 149 ? 1.156 12.374 24.365 1.00 69.88 149 PHE A N 1
ATOM 1228 C CA . PHE A 1 149 ? 1.910 13.443 25.004 1.00 69.88 149 PHE A CA 1
ATOM 1229 C C . PHE A 1 149 ? 2.280 13.174 26.458 1.00 69.88 149 PHE A C 1
ATOM 1231 O O . PHE A 1 149 ? 3.294 13.681 26.929 1.00 69.88 149 PHE A O 1
ATOM 1238 N N . GLN A 1 150 ? 1.515 12.344 27.165 1.00 70.50 150 GLN A N 1
ATOM 1239 C CA . GLN A 1 150 ? 1.849 11.958 28.534 1.00 70.50 150 GLN A CA 1
ATOM 1240 C C . GLN A 1 150 ? 2.848 10.797 28.621 1.00 70.50 150 GLN A C 1
ATOM 1242 O O . GLN A 1 150 ? 3.312 10.516 29.725 1.00 70.50 150 GLN A O 1
ATOM 1247 N N . PHE A 1 151 ? 3.178 10.130 27.508 1.00 75.12 151 PHE A N 1
ATOM 1248 C CA . PHE A 1 151 ? 4.074 8.972 27.485 1.00 75.12 151 PHE A CA 1
ATOM 1249 C C . PHE A 1 151 ? 5.412 9.223 28.186 1.00 75.12 151 PHE A C 1
ATOM 1251 O O . PHE A 1 151 ? 6.113 10.194 27.885 1.00 75.12 151 PHE A O 1
ATOM 1258 N N . LYS A 1 152 ? 5.791 8.285 29.061 1.00 73.06 152 LYS A N 1
ATOM 1259 C CA . LYS A 1 152 ? 7.086 8.259 29.745 1.00 73.06 152 LYS A CA 1
ATOM 1260 C C . LYS A 1 152 ? 7.768 6.912 29.555 1.00 73.06 152 LYS A C 1
ATOM 1262 O O . LYS A 1 152 ? 7.162 5.869 29.812 1.00 73.06 152 LYS A O 1
ATOM 1267 N N . PHE A 1 153 ? 9.035 6.949 29.153 1.00 72.75 153 PHE A N 1
ATOM 1268 C CA . PHE A 1 153 ? 9.869 5.755 29.074 1.00 72.75 153 PHE A CA 1
ATOM 1269 C C . PHE A 1 153 ? 10.114 5.192 30.485 1.00 72.75 153 PHE A C 1
ATOM 1271 O O . PHE A 1 153 ? 10.340 5.967 31.420 1.00 72.75 153 PHE A O 1
ATOM 1278 N N . PRO A 1 154 ? 10.065 3.862 30.676 1.00 67.69 154 PRO A N 1
ATOM 1279 C CA . PRO A 1 154 ? 10.524 3.248 31.913 1.00 67.69 154 PRO A CA 1
ATOM 1280 C C . PRO A 1 154 ? 11.998 3.613 32.116 1.00 67.69 154 PRO A C 1
ATOM 1282 O O . PRO A 1 154 ? 12.802 3.419 31.213 1.00 67.69 154 PRO A O 1
ATOM 1285 N N . ASN A 1 155 ? 12.353 4.152 33.282 1.00 68.12 155 ASN A N 1
ATOM 1286 C CA . ASN A 1 155 ? 13.740 4.464 33.652 1.00 68.12 155 ASN A CA 1
ATOM 1287 C C . ASN A 1 155 ? 14.447 5.542 32.789 1.00 68.12 155 ASN A C 1
ATOM 1289 O O . ASN A 1 155 ? 15.674 5.586 32.768 1.00 68.12 155 ASN A O 1
ATOM 1293 N N . SER A 1 156 ? 13.718 6.429 32.094 1.00 69.25 156 SER A N 1
ATOM 1294 C CA . SER A 1 156 ? 14.316 7.534 31.321 1.00 69.25 156 SER A CA 1
ATOM 1295 C C . SER A 1 156 ? 13.505 8.832 31.411 1.00 69.25 156 SER A C 1
ATOM 1297 O O . SER A 1 156 ? 12.277 8.811 31.479 1.00 69.25 156 SER A O 1
ATOM 1299 N N . GLU A 1 157 ? 14.195 9.977 31.357 1.00 68.88 157 GLU A N 1
ATOM 1300 C CA . GLU A 1 157 ? 13.578 11.312 31.277 1.00 68.88 157 GLU A CA 1
ATOM 1301 C C . GLU A 1 157 ? 13.103 11.686 29.861 1.00 68.88 157 GLU A C 1
ATOM 1303 O O . GLU A 1 157 ? 12.436 12.705 29.670 1.00 68.88 157 GLU A O 1
ATOM 1308 N N . LYS A 1 158 ? 13.411 10.864 28.845 1.00 69.69 158 LYS A N 1
ATOM 1309 C CA . LYS A 1 158 ? 12.961 11.090 27.463 1.00 69.69 158 LYS A CA 1
ATOM 1310 C C . LYS A 1 158 ? 11.426 11.118 27.383 1.00 69.69 158 LYS A C 1
ATOM 1312 O O . LYS A 1 158 ? 10.730 10.420 28.119 1.00 69.69 158 LYS A O 1
ATOM 1317 N N . THR A 1 159 ? 10.879 11.889 26.438 1.00 76.69 159 THR A N 1
ATOM 1318 C CA . THR A 1 159 ? 9.433 11.943 26.162 1.00 76.69 159 THR A CA 1
ATOM 1319 C C . THR A 1 159 ? 9.147 11.801 24.666 1.00 76.69 159 THR A C 1
ATOM 1321 O O . THR A 1 159 ? 10.007 12.019 23.809 1.00 76.69 159 THR A O 1
ATOM 1324 N N . ILE A 1 160 ? 7.910 11.446 24.314 1.00 77.06 160 ILE A N 1
ATOM 1325 C CA . ILE A 1 160 ? 7.477 11.472 22.906 1.00 77.06 160 ILE A CA 1
ATOM 1326 C C . ILE A 1 160 ? 7.423 12.896 22.377 1.00 77.06 160 ILE A C 1
ATOM 1328 O O . ILE A 1 160 ? 7.735 13.111 21.210 1.00 77.06 160 ILE A O 1
ATOM 1332 N N . ILE A 1 161 ? 7.068 13.866 23.225 1.00 82.12 161 ILE A N 1
ATOM 1333 C CA . ILE A 1 161 ? 7.018 15.278 22.842 1.00 82.12 161 ILE A CA 1
ATOM 1334 C C . ILE A 1 161 ? 8.400 15.723 22.356 1.00 82.12 161 ILE A C 1
ATOM 1336 O O . ILE A 1 161 ? 8.499 16.276 21.263 1.00 82.12 161 ILE A O 1
ATOM 1340 N N . SER A 1 162 ? 9.471 15.423 23.101 1.00 83.06 162 SER A N 1
ATOM 1341 C CA . SER A 1 162 ? 10.824 15.785 22.664 1.00 83.06 162 SER A CA 1
ATOM 1342 C C . SER A 1 162 ? 11.175 15.123 21.328 1.00 83.06 162 SER A C 1
ATOM 1344 O O . SER A 1 162 ? 11.602 15.813 20.403 1.00 83.06 162 SER A O 1
ATOM 1346 N N . THR A 1 163 ? 10.896 13.827 21.168 1.00 77.88 163 THR A N 1
ATOM 1347 C CA . THR A 1 163 ? 11.129 13.088 19.909 1.00 77.88 163 THR A CA 1
ATOM 1348 C C . THR A 1 163 ? 10.341 13.680 18.732 1.00 77.88 163 THR A C 1
ATOM 1350 O O . THR A 1 163 ? 10.859 13.821 17.625 1.00 77.88 163 THR A O 1
ATOM 1353 N N . PHE A 1 164 ? 9.090 14.072 18.969 1.00 81.19 164 PHE A N 1
ATOM 1354 C CA . PHE A 1 164 ? 8.215 14.671 17.971 1.00 81.19 164 PHE A CA 1
ATOM 1355 C C . PHE A 1 164 ? 8.700 16.056 17.528 1.00 81.19 164 PHE A C 1
ATOM 1357 O O . PHE A 1 164 ? 8.741 16.332 16.331 1.00 81.19 164 PHE A O 1
ATOM 1364 N N . PHE A 1 165 ? 9.139 16.913 18.453 1.00 83.62 165 PHE A N 1
ATOM 1365 C CA . PHE A 1 165 ? 9.704 18.219 18.096 1.00 83.62 165 PHE A CA 1
ATOM 1366 C C . PHE A 1 165 ? 11.058 18.103 17.385 1.00 83.62 165 PHE A C 1
ATOM 1368 O O . PHE A 1 165 ? 11.310 18.871 16.459 1.00 83.62 165 PHE A O 1
ATOM 1375 N N . HIS A 1 166 ? 11.893 17.117 17.732 1.00 80.56 166 HIS A N 1
ATOM 1376 C CA . HIS A 1 166 ? 13.101 16.802 16.956 1.00 80.56 166 HIS A CA 1
ATOM 1377 C C . HIS A 1 166 ? 12.746 16.424 15.509 1.00 80.56 166 HIS A C 1
ATOM 1379 O O . HIS A 1 166 ? 13.336 16.951 14.567 1.00 80.56 166 HIS A O 1
ATOM 1385 N N . TYR A 1 167 ? 11.722 15.584 15.325 1.00 77.31 167 TYR A N 1
ATOM 1386 C CA . TYR A 1 167 ? 11.207 15.234 14.001 1.00 77.31 167 TYR A CA 1
ATOM 1387 C C . TYR A 1 167 ? 10.690 16.462 13.229 1.00 77.31 167 TYR A C 1
ATOM 1389 O O . TYR A 1 167 ? 11.062 16.664 12.073 1.00 77.31 167 TYR A O 1
ATOM 1397 N N . LEU A 1 168 ? 9.889 17.326 13.866 1.00 78.31 168 LEU A N 1
ATOM 1398 C CA . LEU A 1 168 ? 9.393 18.565 13.251 1.00 78.31 168 LEU A CA 1
ATOM 1399 C C . LEU A 1 168 ? 10.514 19.552 12.900 1.00 78.31 168 LEU A C 1
ATOM 1401 O O . LEU A 1 168 ? 10.412 20.253 11.897 1.00 78.31 168 LEU A O 1
ATOM 1405 N N . ARG A 1 169 ? 11.591 19.604 13.689 1.00 75.06 169 ARG A N 1
ATOM 1406 C CA . ARG A 1 169 ? 12.761 20.452 13.415 1.00 75.06 169 ARG A CA 1
ATOM 1407 C C . ARG A 1 169 ? 13.535 19.987 12.183 1.00 75.06 169 ARG A C 1
ATOM 1409 O O . ARG A 1 169 ? 14.106 20.807 11.480 1.00 75.06 169 ARG A O 1
ATOM 1416 N N . ASN A 1 170 ? 13.507 18.694 11.878 1.00 65.50 170 ASN A N 1
ATOM 1417 C CA . ASN A 1 170 ? 14.107 18.162 10.654 1.00 65.50 170 ASN A CA 1
ATOM 1418 C C . ASN A 1 170 ? 13.229 18.411 9.409 1.00 65.50 170 ASN A C 1
ATOM 1420 O O . ASN A 1 170 ? 13.681 18.227 8.276 1.00 65.50 170 ASN A O 1
ATOM 1424 N N . LEU A 1 171 ? 11.982 18.863 9.590 1.00 64.44 171 LEU A N 1
ATOM 1425 C CA . LEU A 1 171 ? 11.062 19.194 8.508 1.00 64.44 171 LEU A CA 1
ATOM 1426 C C . LEU A 1 171 ? 11.161 20.677 8.130 1.00 64.44 171 LEU A C 1
ATOM 1428 O O . LEU A 1 171 ? 10.605 21.561 8.774 1.00 64.44 171 LEU A O 1
ATOM 1432 N N . ASN A 1 172 ? 11.810 20.948 6.999 1.00 52.38 172 ASN A N 1
ATOM 1433 C CA . ASN A 1 172 ? 11.904 22.301 6.440 1.00 52.38 172 ASN A CA 1
ATOM 1434 C C . ASN A 1 172 ? 10.639 22.752 5.669 1.00 52.38 172 ASN A C 1
ATOM 1436 O O . ASN A 1 172 ? 10.612 23.862 5.135 1.00 52.38 172 ASN A O 1
ATOM 1440 N N . MET A 1 173 ? 9.589 21.925 5.576 1.00 55.12 173 MET A N 1
ATOM 1441 C CA . MET A 1 173 ? 8.413 22.154 4.715 1.00 55.12 173 MET A CA 1
ATOM 1442 C C . MET A 1 173 ? 7.095 21.798 5.414 1.00 55.12 173 MET A C 1
ATOM 1444 O O . MET A 1 173 ? 7.098 21.040 6.378 1.00 55.12 173 MET A O 1
ATOM 1448 N N . ASP A 1 174 ? 5.980 22.342 4.912 1.00 55.41 174 ASP A N 1
ATOM 1449 C CA . ASP A 1 174 ? 4.635 22.113 5.459 1.00 55.41 174 ASP A CA 1
ATOM 1450 C C . ASP A 1 174 ? 4.190 20.652 5.265 1.00 55.41 174 ASP A C 1
ATOM 1452 O O . ASP A 1 174 ? 4.375 20.081 4.194 1.00 55.41 174 ASP A O 1
ATOM 1456 N N . ILE A 1 175 ? 3.632 20.014 6.293 1.00 56.81 175 ILE A N 1
ATOM 1457 C CA . ILE A 1 175 ? 3.231 18.601 6.229 1.00 56.81 175 ILE A CA 1
ATOM 1458 C C . ILE A 1 175 ? 1.813 18.531 5.666 1.00 56.81 175 ILE A C 1
ATOM 1460 O O . ILE A 1 175 ? 0.884 19.095 6.255 1.00 56.81 175 ILE A O 1
ATOM 1464 N N . SER A 1 176 ? 1.627 17.797 4.562 1.00 57.22 176 SER A N 1
ATOM 1465 C CA . SER A 1 176 ? 0.290 17.513 4.034 1.00 57.22 176 SER A CA 1
ATOM 1466 C C . SER A 1 176 ? -0.602 16.923 5.124 1.00 57.22 176 SER A C 1
ATOM 1468 O O . SER A 1 176 ? -0.207 16.022 5.870 1.00 57.22 176 SER A O 1
ATOM 1470 N N . GLN A 1 177 ? -1.835 17.428 5.198 1.00 60.69 177 GLN A N 1
ATOM 1471 C CA . GLN A 1 177 ? -2.787 17.054 6.237 1.00 60.69 177 GLN A CA 1
ATOM 1472 C C . GLN A 1 177 ? -2.966 15.532 6.316 1.00 60.69 177 GLN A C 1
ATOM 1474 O O . GLN A 1 177 ? -2.991 14.990 7.413 1.00 60.69 177 GLN A O 1
ATOM 1479 N N . LEU A 1 178 ? -2.999 14.823 5.187 1.00 54.72 178 LEU A N 1
ATOM 1480 C CA . LEU A 1 178 ? -3.245 13.376 5.131 1.00 54.72 178 LEU A CA 1
ATOM 1481 C C . LEU A 1 178 ? -2.224 12.527 5.921 1.00 54.72 178 LEU A C 1
ATOM 1483 O O . LEU A 1 178 ? -2.597 11.485 6.451 1.00 54.72 178 LEU A O 1
ATOM 1487 N N . TYR A 1 179 ? -0.980 12.990 6.083 1.00 58.38 179 TYR A N 1
ATOM 1488 C CA . TYR A 1 179 ? 0.138 12.156 6.562 1.00 58.38 179 TYR A CA 1
ATOM 1489 C C . TYR A 1 179 ? 0.652 12.508 7.963 1.00 58.38 179 TYR A C 1
ATOM 1491 O O . TYR A 1 179 ? 1.508 11.811 8.510 1.00 58.38 179 TYR A O 1
ATOM 1499 N N . PHE A 1 180 ? 0.115 13.557 8.589 1.00 66.94 180 PHE A N 1
ATOM 1500 C CA . PHE A 1 180 ? 0.578 14.011 9.904 1.00 66.94 180 PHE A CA 1
ATOM 1501 C C . PHE A 1 180 ? 0.355 12.964 11.012 1.00 66.94 180 PHE A C 1
ATOM 1503 O O . PHE A 1 180 ? 1.272 12.639 11.764 1.00 66.94 180 PHE A O 1
ATOM 1510 N N . TYR A 1 181 ? -0.862 12.419 11.114 1.00 68.88 181 TYR A N 1
ATOM 1511 C CA . TYR A 1 181 ? -1.218 11.462 12.168 1.00 68.88 181 TYR A CA 1
ATOM 1512 C C . TYR A 1 181 ? -0.496 10.109 12.034 1.00 68.88 181 TYR A C 1
ATOM 1514 O O . TYR A 1 181 ? 0.065 9.664 13.035 1.00 68.88 181 TYR A O 1
ATOM 1522 N N . PRO A 1 182 ? -0.414 9.479 10.840 1.00 65.94 182 PRO A N 1
ATOM 1523 C CA . PRO A 1 182 ? 0.396 8.272 10.651 1.00 65.94 182 PRO A CA 1
ATOM 1524 C C . PRO A 1 182 ? 1.847 8.438 11.123 1.00 65.94 182 PRO A C 1
ATOM 1526 O O . PRO A 1 182 ? 2.387 7.565 11.803 1.00 65.94 182 PRO A O 1
ATOM 1529 N N . ASN A 1 183 ? 2.459 9.592 10.841 1.00 68.44 183 ASN A N 1
ATOM 1530 C CA . ASN A 1 183 ? 3.820 9.893 11.278 1.00 68.44 183 ASN A CA 1
ATOM 1531 C C . ASN A 1 183 ? 3.948 9.995 12.804 1.00 68.44 183 ASN A C 1
ATOM 1533 O O . ASN A 1 183 ? 4.858 9.398 13.383 1.00 68.44 183 ASN A O 1
ATOM 1537 N N . LEU A 1 184 ? 3.019 10.690 13.466 1.00 73.06 184 LEU A N 1
ATOM 1538 C CA . LEU A 1 184 ? 2.978 10.768 14.929 1.00 73.06 184 LEU A CA 1
ATOM 1539 C C . LEU A 1 184 ? 2.798 9.379 15.569 1.00 73.06 184 LEU A C 1
ATOM 1541 O O . LEU A 1 184 ? 3.487 9.039 16.531 1.00 73.06 184 LEU A O 1
ATOM 1545 N N . MET A 1 185 ? 1.924 8.549 14.997 1.00 72.94 185 MET A N 1
ATOM 1546 C CA . MET A 1 185 ? 1.687 7.179 15.457 1.00 72.94 185 MET A CA 1
ATOM 1547 C C . MET A 1 185 ? 2.925 6.294 15.315 1.00 72.94 185 MET A C 1
ATOM 1549 O O . MET A 1 185 ? 3.236 5.527 16.223 1.00 72.94 185 MET A O 1
ATOM 1553 N N . ARG A 1 186 ? 3.679 6.435 14.221 1.00 72.81 186 ARG A N 1
ATOM 1554 C CA . ARG A 1 186 ? 4.950 5.724 14.025 1.00 72.81 186 ARG A CA 1
ATOM 1555 C C . ARG A 1 186 ? 5.984 6.091 15.093 1.00 72.81 186 ARG A C 1
ATOM 1557 O O . ARG A 1 186 ? 6.630 5.198 15.639 1.00 72.81 186 ARG A O 1
ATOM 1564 N N . ILE A 1 187 ? 6.123 7.380 15.421 1.00 74.75 187 ILE A N 1
ATOM 1565 C CA . ILE A 1 187 ? 7.027 7.847 16.491 1.00 74.75 187 ILE A CA 1
ATOM 1566 C C . ILE A 1 187 ? 6.650 7.191 17.822 1.00 74.75 187 ILE A C 1
ATOM 1568 O O . ILE A 1 187 ? 7.513 6.654 18.516 1.00 74.75 187 ILE A O 1
ATOM 1572 N N . TYR A 1 188 ? 5.357 7.170 18.142 1.00 77.19 188 TYR A N 1
ATOM 1573 C CA . TYR A 1 188 ? 4.867 6.546 19.364 1.00 77.19 188 TYR A CA 1
ATOM 1574 C C . TYR A 1 188 ? 5.106 5.034 19.415 1.00 77.19 188 TYR A C 1
ATOM 1576 O O . TYR A 1 188 ? 5.627 4.534 20.411 1.00 77.19 188 TYR A O 1
ATOM 1584 N N . LEU A 1 189 ? 4.781 4.303 18.344 1.00 77.88 189 LEU A N 1
ATOM 1585 C CA . LEU A 1 189 ? 4.992 2.855 18.271 1.00 77.88 189 LEU A CA 1
ATOM 1586 C C . LEU A 1 189 ? 6.469 2.485 18.451 1.00 77.88 189 LEU A C 1
ATOM 1588 O O . LEU A 1 189 ? 6.775 1.506 19.127 1.00 77.88 189 LEU A O 1
ATOM 1592 N N . ASN A 1 190 ? 7.386 3.281 17.900 1.00 76.44 190 ASN A N 1
ATOM 1593 C CA . ASN A 1 190 ? 8.821 3.075 18.091 1.00 76.44 190 ASN A CA 1
ATOM 1594 C C . ASN A 1 190 ? 9.255 3.325 19.539 1.00 76.44 190 ASN A C 1
ATOM 1596 O O . ASN A 1 190 ? 9.985 2.506 20.096 1.00 76.44 190 ASN A O 1
ATOM 1600 N N . GLY A 1 191 ? 8.759 4.396 20.168 1.00 78.44 191 GLY A N 1
ATOM 1601 C CA . GLY A 1 191 ? 8.996 4.655 21.592 1.00 78.44 191 GLY A CA 1
ATOM 1602 C C . GLY A 1 191 ? 8.475 3.527 22.488 1.00 78.44 191 GLY A C 1
ATOM 1603 O O . GLY A 1 191 ? 9.157 3.102 23.417 1.00 78.44 191 GLY A O 1
ATOM 1604 N N . LEU A 1 192 ? 7.309 2.963 22.162 1.00 80.38 192 LEU A N 1
ATOM 1605 C CA . LEU A 1 192 ? 6.744 1.812 22.868 1.00 80.38 192 LEU A CA 1
ATOM 1606 C C . LEU A 1 192 ? 7.589 0.544 22.734 1.00 80.38 192 LEU A C 1
ATOM 1608 O O . LEU A 1 192 ? 7.834 -0.130 23.731 1.00 80.38 192 LEU A O 1
ATOM 1612 N N . LYS A 1 193 ? 8.052 0.216 21.521 1.00 81.25 193 LYS A N 1
ATOM 1613 C CA . LYS A 1 193 ? 8.943 -0.938 21.302 1.00 81.25 193 LYS A CA 1
ATOM 1614 C C . LYS A 1 193 ? 10.222 -0.814 22.123 1.00 81.25 193 LYS A C 1
ATOM 1616 O O . LYS A 1 193 ? 10.652 -1.793 22.721 1.00 81.25 193 LYS A O 1
ATOM 1621 N N . GLN A 1 194 ? 10.802 0.384 22.166 1.00 80.25 194 GLN A N 1
ATOM 1622 C CA . GLN A 1 194 ? 11.987 0.660 22.969 1.00 80.25 194 GLN A CA 1
ATOM 1623 C C . GLN A 1 194 ? 11.712 0.480 24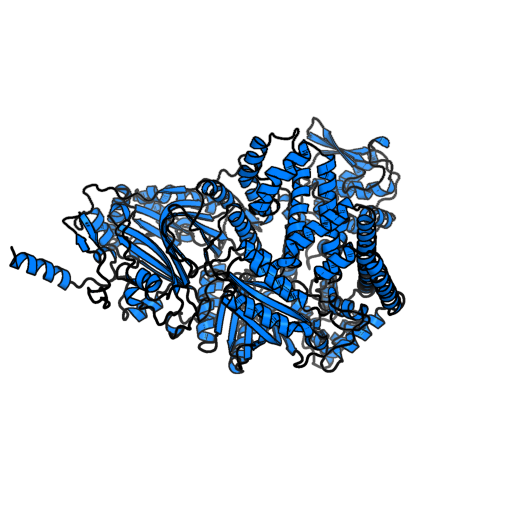.470 1.00 80.25 194 GLN A C 1
ATOM 1625 O O . GLN A 1 194 ? 12.468 -0.214 25.140 1.00 80.25 194 GLN A O 1
ATOM 1630 N N . ALA A 1 195 ? 10.594 1.007 24.977 1.00 82.69 195 ALA A N 1
ATOM 1631 C CA . ALA A 1 195 ? 10.206 0.835 26.377 1.00 82.69 195 ALA A CA 1
ATOM 1632 C C . ALA A 1 195 ? 10.039 -0.641 26.785 1.00 82.69 195 ALA A C 1
ATOM 1634 O O . ALA A 1 195 ? 10.438 -1.024 27.881 1.00 82.69 195 ALA A O 1
ATOM 1635 N N . TYR A 1 196 ? 9.471 -1.479 25.911 1.00 85.75 196 TYR A N 1
ATOM 1636 C CA . TYR A 1 196 ? 9.356 -2.920 26.164 1.00 85.75 196 TYR A CA 1
ATOM 1637 C C . TYR A 1 196 ? 10.693 -3.647 26.151 1.00 85.75 196 TYR A C 1
ATOM 1639 O O . TYR A 1 196 ? 10.917 -4.541 26.962 1.00 85.75 196 TYR A O 1
ATOM 1647 N N . LYS A 1 197 ? 11.583 -3.234 25.254 1.00 82.62 197 LYS A N 1
ATOM 1648 C CA . LYS A 1 197 ? 12.927 -3.787 25.144 1.00 82.62 197 LYS A CA 1
ATOM 1649 C C . LYS A 1 197 ? 13.762 -3.514 26.389 1.00 82.62 197 LYS A C 1
ATOM 1651 O O . LYS A 1 197 ? 14.474 -4.399 26.839 1.00 82.62 197 LYS A O 1
ATOM 1656 N N . GLU A 1 198 ? 13.655 -2.320 26.959 1.00 80.56 198 GLU A N 1
ATOM 1657 C CA . GLU A 1 198 ? 14.435 -1.896 28.128 1.00 80.56 198 GLU A CA 1
ATOM 1658 C C . GLU A 1 198 ? 13.916 -2.481 29.461 1.00 80.56 198 GLU A C 1
ATOM 1660 O O . GLU A 1 198 ? 14.512 -2.231 30.509 1.00 80.56 198 GLU A O 1
ATOM 1665 N N . ASN A 1 199 ? 12.817 -3.254 29.461 1.00 83.19 199 ASN A N 1
ATOM 1666 C CA . ASN A 1 199 ? 12.193 -3.757 30.687 1.00 83.19 199 ASN A CA 1
ATOM 1667 C C . ASN A 1 199 ? 11.500 -5.125 30.495 1.00 83.19 199 ASN A C 1
ATOM 1669 O O . ASN A 1 199 ? 10.331 -5.202 30.113 1.00 83.19 199 ASN A O 1
ATOM 1673 N N . GLU A 1 200 ? 12.199 -6.216 30.828 1.00 83.94 200 GLU A N 1
ATOM 1674 C CA . GLU A 1 200 ? 11.657 -7.583 30.721 1.00 83.94 200 GLU A CA 1
ATOM 1675 C C . GLU A 1 200 ? 10.466 -7.849 31.658 1.00 83.94 200 GLU A C 1
ATOM 1677 O O . GLU A 1 200 ? 9.552 -8.593 31.289 1.00 83.94 200 GLU A O 1
ATOM 1682 N N . ASP A 1 201 ? 10.402 -7.185 32.819 1.00 89.75 201 ASP A N 1
ATOM 1683 C CA . ASP A 1 201 ? 9.266 -7.311 33.740 1.00 89.75 201 ASP A CA 1
ATOM 1684 C C . ASP A 1 201 ? 7.957 -6.820 33.082 1.00 89.75 201 ASP A C 1
ATOM 1686 O O . ASP A 1 201 ? 6.875 -7.319 33.415 1.00 89.75 201 ASP A O 1
ATOM 1690 N N . LEU A 1 202 ? 8.016 -5.873 32.128 1.00 89.62 202 LEU A N 1
ATOM 1691 C CA . LEU A 1 202 ? 6.844 -5.461 31.338 1.00 89.62 202 LEU A CA 1
ATOM 1692 C C . LEU A 1 202 ? 6.355 -6.584 30.415 1.00 89.62 202 LEU A C 1
ATOM 1694 O O . LEU A 1 202 ? 5.144 -6.775 30.300 1.00 89.62 202 LEU A O 1
ATOM 1698 N N . LEU A 1 203 ? 7.260 -7.332 29.776 1.00 90.56 203 LEU A N 1
ATOM 1699 C CA . LEU A 1 203 ? 6.895 -8.449 28.893 1.00 90.56 203 LEU A CA 1
ATOM 1700 C C . LEU A 1 203 ? 6.218 -9.570 29.683 1.00 90.56 203 LEU A C 1
ATOM 1702 O O . LEU A 1 203 ? 5.163 -10.065 29.281 1.00 90.56 203 LEU A O 1
ATOM 1706 N N . GLU A 1 204 ? 6.780 -9.910 30.842 1.00 92.06 204 GLU A N 1
ATOM 1707 C CA . GLU A 1 204 ? 6.184 -10.883 31.756 1.00 92.06 204 GLU A CA 1
ATOM 1708 C C . GLU A 1 204 ? 4.822 -10.396 32.276 1.00 92.06 204 GLU A C 1
ATOM 1710 O O . GLU A 1 204 ? 3.857 -11.157 32.304 1.00 92.06 204 GLU A O 1
ATOM 1715 N N . THR A 1 205 ? 4.683 -9.101 32.582 1.00 92.75 205 THR A N 1
ATOM 1716 C CA . THR A 1 205 ? 3.390 -8.513 32.974 1.00 92.75 205 THR A CA 1
ATOM 1717 C C . THR A 1 205 ? 2.330 -8.685 31.880 1.00 92.75 205 THR A C 1
ATOM 1719 O O . THR A 1 205 ? 1.194 -9.032 32.193 1.00 92.75 205 THR A O 1
ATOM 1722 N N . ILE A 1 206 ? 2.678 -8.501 30.599 1.00 91.06 206 ILE A N 1
ATOM 1723 C CA . ILE A 1 206 ? 1.744 -8.704 29.476 1.00 91.06 206 ILE A CA 1
ATOM 1724 C C . ILE A 1 206 ? 1.291 -10.166 29.391 1.00 91.06 206 ILE A C 1
ATOM 1726 O O . ILE A 1 206 ? 0.100 -10.417 29.217 1.00 91.06 206 ILE A O 1
ATOM 1730 N N . ARG A 1 207 ? 2.208 -11.130 29.555 1.00 92.06 207 ARG A N 1
ATOM 1731 C CA . ARG A 1 207 ? 1.860 -12.560 29.590 1.00 92.06 207 ARG A CA 1
ATOM 1732 C C . ARG A 1 207 ? 0.874 -12.866 30.718 1.00 92.06 207 ARG A C 1
ATOM 1734 O O . ARG A 1 207 ? -0.108 -13.571 30.507 1.00 92.06 207 ARG A O 1
ATOM 1741 N N . ILE A 1 208 ? 1.121 -12.325 31.909 1.00 92.06 208 ILE A N 1
ATOM 1742 C CA . ILE A 1 208 ? 0.248 -12.514 33.073 1.00 92.06 208 ILE A CA 1
ATOM 1743 C C . ILE A 1 208 ? -1.135 -11.897 32.823 1.00 92.06 208 ILE A C 1
ATOM 1745 O O . ILE A 1 208 ? -2.148 -12.517 33.141 1.00 92.06 208 ILE A O 1
ATOM 1749 N N . LEU A 1 209 ? -1.191 -10.708 32.213 1.00 89.50 209 LEU A N 1
ATOM 1750 C CA . LEU A 1 209 ? -2.450 -10.067 31.825 1.00 89.50 209 LEU A CA 1
ATOM 1751 C C . LEU A 1 209 ? -3.237 -10.904 30.809 1.00 89.50 209 LEU A C 1
ATOM 1753 O O . LEU A 1 209 ? -4.454 -10.991 30.939 1.00 89.50 209 LEU A O 1
ATOM 1757 N N . ASP A 1 210 ? -2.570 -11.540 29.842 1.00 89.00 210 ASP A N 1
ATOM 1758 C CA . ASP A 1 210 ? -3.220 -12.431 28.870 1.00 89.00 210 ASP A CA 1
ATOM 1759 C C . ASP A 1 210 ? -3.852 -13.654 29.557 1.00 89.00 210 ASP A C 1
ATOM 1761 O O . ASP A 1 210 ? -5.015 -13.971 29.308 1.00 89.00 210 ASP A O 1
ATOM 1765 N N . VAL A 1 211 ? -3.130 -14.288 30.491 1.00 89.56 211 VAL A N 1
ATOM 1766 C CA . VAL A 1 211 ? -3.656 -15.410 31.293 1.00 89.56 211 VAL A CA 1
ATOM 1767 C C . VAL A 1 211 ? -4.875 -14.977 32.109 1.00 89.56 211 VAL A C 1
ATOM 1769 O O . VAL A 1 211 ? -5.912 -15.635 32.061 1.00 89.56 211 VAL A O 1
ATOM 1772 N N . ILE A 1 212 ? -4.777 -13.857 32.834 1.00 88.62 212 ILE A N 1
ATOM 1773 C CA . ILE A 1 212 ? -5.886 -13.361 33.660 1.00 88.62 212 ILE A CA 1
ATOM 1774 C C . ILE A 1 212 ? -7.102 -13.029 32.789 1.00 88.62 212 ILE A C 1
ATOM 1776 O O . ILE A 1 212 ? -8.217 -13.435 33.110 1.00 88.62 212 ILE A O 1
ATOM 1780 N N . PHE A 1 213 ? -6.902 -12.320 31.677 1.00 85.38 213 PHE A N 1
ATOM 1781 C CA . PHE A 1 213 ? -8.008 -11.833 30.860 1.00 85.38 213 PHE A CA 1
ATOM 1782 C C . PHE A 1 213 ? -8.751 -12.955 30.121 1.00 85.38 213 PHE A C 1
ATOM 1784 O O . PHE A 1 213 ? -9.978 -12.915 30.040 1.00 85.38 213 PHE A O 1
ATOM 1791 N N . ASN A 1 214 ? -8.048 -13.989 29.647 1.00 84.50 214 ASN A N 1
ATOM 1792 C CA . ASN A 1 214 ? -8.688 -15.142 29.006 1.00 84.50 214 ASN A CA 1
ATOM 1793 C C . ASN A 1 214 ? -9.531 -15.983 29.987 1.00 84.50 214 ASN A C 1
ATOM 1795 O O . ASN A 1 214 ? -10.536 -16.564 29.577 1.00 84.50 214 ASN A O 1
ATOM 1799 N N . GLU A 1 215 ? -9.156 -16.024 31.270 1.00 85.88 215 GLU A N 1
ATOM 1800 C CA . GLU A 1 215 ? -9.896 -16.751 32.311 1.00 85.88 215 GLU A CA 1
ATOM 1801 C C . GLU A 1 215 ? -11.092 -15.956 32.848 1.00 85.88 215 GLU A C 1
ATOM 1803 O O . GLU A 1 215 ? -12.189 -16.498 32.972 1.00 85.88 215 GLU A O 1
ATOM 1808 N N . VAL A 1 216 ? -10.893 -14.672 33.171 1.00 82.12 216 VAL A N 1
ATOM 1809 C CA . VAL A 1 216 ? -11.938 -13.824 33.773 1.00 82.12 216 VAL A CA 1
ATOM 1810 C C . VAL A 1 216 ? -12.955 -13.361 32.727 1.00 82.12 216 VAL A C 1
ATOM 1812 O O . VAL A 1 216 ? -14.126 -13.192 33.050 1.00 82.12 216 VAL A O 1
ATOM 1815 N N . LYS A 1 217 ? -12.529 -13.196 31.466 1.00 78.12 217 LYS A N 1
ATOM 1816 C CA . LYS A 1 217 ? -13.319 -12.755 30.299 1.00 78.12 217 LYS A CA 1
ATOM 1817 C C . LYS A 1 217 ? -13.897 -11.342 30.365 1.00 78.12 217 LYS A C 1
ATOM 1819 O O . LYS A 1 217 ? -14.185 -10.792 29.310 1.00 78.12 217 LYS A O 1
ATOM 1824 N N . SER A 1 218 ? -14.032 -10.746 31.545 1.00 71.12 218 SER A N 1
ATOM 1825 C CA . SER A 1 218 ? -14.430 -9.351 31.743 1.00 71.12 218 SER A CA 1
ATOM 1826 C C . SER A 1 218 ? -13.335 -8.556 32.464 1.00 71.12 218 SER A C 1
ATOM 1828 O O . SER A 1 218 ? -12.413 -9.112 33.065 1.00 71.12 218 SER A O 1
ATOM 1830 N N . TYR A 1 219 ? -13.390 -7.228 32.358 1.00 67.81 219 TYR A N 1
ATOM 1831 C CA . TYR A 1 219 ? -12.494 -6.316 33.068 1.00 67.81 219 TYR A CA 1
ATOM 1832 C C . TYR A 1 219 ? -13.340 -5.460 34.016 1.00 67.81 219 TYR A C 1
ATOM 1834 O O . TYR A 1 219 ? -14.354 -4.909 33.601 1.00 67.81 219 TYR A O 1
ATOM 1842 N N . ARG A 1 220 ? -12.930 -5.355 35.286 1.00 63.88 220 ARG A N 1
ATOM 1843 C CA . ARG A 1 220 ? -13.632 -4.546 36.291 1.00 63.88 220 ARG A CA 1
ATOM 1844 C C . ARG A 1 220 ? -12.724 -3.428 36.813 1.00 63.88 220 ARG A C 1
ATOM 1846 O O . ARG A 1 220 ? -12.868 -2.283 36.396 1.00 63.88 220 ARG A O 1
ATOM 1853 N N . ALA A 1 221 ? -11.711 -3.734 37.621 1.00 68.00 221 ALA A N 1
ATOM 1854 C CA . ALA A 1 221 ? -10.737 -2.739 38.082 1.00 68.00 221 ALA A CA 1
ATOM 1855 C C . ALA A 1 221 ? -9.299 -3.280 38.173 1.00 68.00 221 ALA A C 1
ATOM 1857 O O . ALA A 1 221 ? -9.066 -4.481 38.293 1.00 68.00 221 ALA A O 1
ATOM 1858 N N . LEU A 1 222 ? -8.305 -2.379 38.202 1.00 66.94 222 LEU A N 1
ATOM 1859 C CA . LEU A 1 222 ? -6.891 -2.735 38.419 1.00 66.94 222 LEU A CA 1
ATOM 1860 C C . LEU A 1 222 ? -6.665 -3.411 39.790 1.00 66.94 222 LEU A C 1
ATOM 1862 O O . LEU A 1 222 ? -5.791 -4.268 39.931 1.00 66.94 222 LEU A O 1
ATOM 1866 N N . LEU A 1 223 ? -7.498 -3.076 40.784 1.00 70.62 223 LEU A N 1
ATOM 1867 C CA . LEU A 1 223 ? -7.552 -3.755 42.084 1.00 70.62 223 LEU A CA 1
ATOM 1868 C C . LEU A 1 223 ? -7.904 -5.244 41.953 1.00 70.62 223 LEU A C 1
ATOM 1870 O O . LEU A 1 223 ? -7.340 -6.059 42.682 1.00 70.62 223 LEU A O 1
ATOM 1874 N N . ASP A 1 224 ? -8.740 -5.619 40.989 1.00 76.62 224 ASP A N 1
ATOM 1875 C CA . ASP A 1 224 ? -9.127 -7.016 40.791 1.00 76.62 224 ASP A CA 1
ATOM 1876 C C . ASP A 1 224 ? -7.978 -7.815 40.179 1.00 76.62 224 ASP A C 1
ATOM 1878 O O . ASP A 1 224 ? -7.724 -8.941 40.593 1.00 76.62 224 ASP A O 1
ATOM 1882 N N . TYR A 1 225 ? -7.177 -7.210 39.293 1.00 80.56 225 TYR A N 1
ATOM 1883 C CA . TYR A 1 225 ? -5.960 -7.848 38.774 1.00 80.56 225 TYR A CA 1
ATOM 1884 C C . TYR A 1 225 ? -4.961 -8.191 39.884 1.00 80.56 225 TYR A C 1
ATOM 1886 O O . TYR A 1 225 ? -4.289 -9.214 39.792 1.00 80.56 225 TYR A O 1
ATOM 1894 N N . LYS A 1 226 ? -4.884 -7.398 40.964 1.00 86.81 226 LYS A N 1
ATOM 1895 C CA . LYS A 1 226 ? -4.086 -7.744 42.156 1.00 86.81 226 LYS A CA 1
ATOM 1896 C C . LYS A 1 226 ? -4.616 -9.014 42.831 1.00 86.81 226 LYS A C 1
ATOM 1898 O O . LYS A 1 226 ? -3.813 -9.843 43.258 1.00 86.81 226 LYS A O 1
ATOM 1903 N N . LEU A 1 227 ? -5.936 -9.157 42.949 1.00 88.44 227 LEU A N 1
ATOM 1904 C CA . LEU A 1 227 ? -6.572 -10.331 43.551 1.00 88.44 227 LEU A CA 1
ATOM 1905 C C . LEU A 1 227 ? -6.425 -11.564 42.653 1.00 88.44 227 LEU A C 1
ATOM 1907 O O . LEU A 1 227 ? -5.994 -12.610 43.131 1.00 88.44 227 LEU A O 1
ATOM 1911 N N . TYR A 1 228 ? -6.691 -11.430 41.351 1.00 90.19 228 TYR A N 1
ATOM 1912 C CA . TYR A 1 228 ? -6.524 -12.509 40.378 1.00 90.19 228 TYR A CA 1
ATOM 1913 C C . TYR A 1 228 ? -5.075 -12.969 40.275 1.00 90.19 228 TYR A C 1
ATOM 1915 O O . TYR A 1 228 ? -4.832 -14.169 40.229 1.00 90.19 228 TYR A O 1
ATOM 1923 N N . TYR A 1 229 ? -4.111 -12.045 40.321 1.00 91.88 229 TYR A N 1
ATOM 1924 C CA . TYR A 1 229 ? -2.692 -12.385 40.370 1.00 91.88 229 TYR A CA 1
ATOM 1925 C C . TYR A 1 229 ? -2.369 -13.310 41.545 1.00 91.88 229 TYR A C 1
ATOM 1927 O O . TYR A 1 229 ? -1.749 -14.353 41.351 1.00 91.88 229 TYR A O 1
ATOM 1935 N N . LYS A 1 230 ? -2.799 -12.936 42.759 1.00 91.69 230 LYS A N 1
ATOM 1936 C CA . LYS A 1 230 ? -2.587 -13.747 43.965 1.00 91.69 230 LYS A CA 1
ATOM 1937 C C . LYS A 1 230 ? -3.272 -15.104 43.836 1.00 91.69 230 LYS A C 1
ATOM 1939 O O . LYS A 1 230 ? -2.593 -16.121 43.884 1.00 91.69 230 LYS A O 1
ATOM 1944 N N . LYS A 1 231 ? -4.576 -15.099 43.543 1.00 92.75 231 LYS A N 1
ATOM 1945 C CA . LYS A 1 231 ? -5.402 -16.306 43.412 1.00 92.75 231 LYS A CA 1
ATOM 1946 C C . LYS A 1 231 ? -4.847 -17.281 42.373 1.00 92.75 231 LYS A C 1
ATOM 1948 O O . LYS A 1 231 ? -4.811 -18.482 42.603 1.00 92.75 231 LYS A O 1
ATOM 1953 N N . PHE A 1 232 ? -4.433 -16.791 41.205 1.00 93.12 232 PHE A N 1
ATOM 1954 C CA . PHE A 1 232 ? -3.932 -17.659 40.137 1.00 93.12 232 PHE A CA 1
ATOM 1955 C C . PHE A 1 232 ? -2.523 -18.163 40.434 1.00 93.12 232 PHE A C 1
ATOM 1957 O O . PHE A 1 232 ? -2.202 -19.283 40.044 1.00 93.12 232 PHE A O 1
ATOM 1964 N N . LYS A 1 233 ? -1.703 -17.382 41.147 1.00 91.88 233 LYS A N 1
ATOM 1965 C CA . LYS A 1 233 ? -0.391 -17.831 41.620 1.00 91.88 233 LYS A CA 1
ATOM 1966 C C . LYS A 1 233 ? -0.519 -18.903 42.708 1.00 91.88 233 LYS A C 1
ATOM 1968 O O . LYS A 1 233 ? 0.155 -19.920 42.618 1.00 91.88 233 LYS A O 1
ATOM 1973 N N . GLU A 1 234 ? -1.408 -18.703 43.680 1.00 92.00 234 GLU A N 1
ATOM 1974 C CA . GLU A 1 234 ? -1.697 -19.652 44.768 1.00 92.00 234 GLU A CA 1
ATOM 1975 C C . GLU A 1 234 ? -2.272 -20.973 44.236 1.00 92.00 234 GLU A C 1
ATOM 1977 O O . GLU A 1 234 ? -1.816 -22.044 44.622 1.00 92.00 234 GLU A O 1
ATOM 1982 N N . ASN A 1 235 ? -3.194 -20.914 43.270 1.00 91.19 235 ASN A N 1
ATOM 1983 C CA . ASN A 1 235 ? -3.830 -22.104 42.692 1.00 91.19 235 ASN A CA 1
ATOM 1984 C C . ASN A 1 235 ? -2.999 -22.774 41.575 1.00 91.19 235 ASN A C 1
ATOM 1986 O O . ASN A 1 235 ? -3.540 -23.573 40.811 1.00 91.19 235 ASN A O 1
ATOM 1990 N N . GLY A 1 236 ? -1.729 -22.396 41.390 1.00 86.75 236 GLY A N 1
ATOM 1991 C CA . GLY A 1 236 ? -0.834 -22.976 40.376 1.00 86.75 236 GLY A CA 1
ATOM 1992 C C . GLY A 1 236 ? -1.166 -22.641 38.912 1.00 86.75 236 GLY A C 1
ATOM 1993 O O . GLY A 1 236 ? -0.451 -23.068 38.009 1.00 86.75 236 GLY A O 1
ATOM 1994 N N . LYS A 1 237 ? -2.206 -21.838 38.645 1.00 86.75 237 LYS A N 1
ATOM 1995 C CA . LYS A 1 237 ? -2.560 -21.361 37.292 1.00 86.75 237 LYS A CA 1
ATOM 1996 C C . LYS A 1 237 ? -1.546 -20.358 36.728 1.00 86.75 237 LYS A C 1
ATOM 1998 O O . LYS A 1 237 ? -1.487 -20.161 35.515 1.00 86.75 237 LYS A O 1
ATOM 2003 N N . LEU A 1 238 ? -0.770 -19.699 37.593 1.00 89.38 238 LEU A N 1
ATOM 2004 C CA . LEU A 1 238 ? 0.218 -18.694 37.218 1.00 89.38 238 LEU A CA 1
ATOM 2005 C C . LEU A 1 238 ? 1.589 -18.965 37.844 1.00 89.38 238 LEU A C 1
ATOM 2007 O O . LEU A 1 238 ? 1.850 -18.630 38.995 1.00 89.38 238 LEU A O 1
ATOM 2011 N N . GLU A 1 239 ? 2.512 -19.467 37.032 1.00 89.19 239 GLU A N 1
ATOM 2012 C CA . GLU A 1 239 ? 3.913 -19.625 37.417 1.00 89.19 239 GLU A CA 1
ATOM 2013 C C . GLU A 1 239 ? 4.721 -18.381 37.004 1.00 89.19 239 GLU A C 1
ATOM 2015 O O . GLU A 1 239 ? 4.825 -18.076 35.810 1.00 89.19 239 GLU A O 1
ATOM 2020 N N . THR A 1 240 ? 5.257 -17.633 37.977 1.00 90.00 240 THR A N 1
ATOM 2021 C CA . THR A 1 240 ? 6.049 -16.411 37.734 1.00 90.00 240 THR A CA 1
ATOM 2022 C C . THR A 1 240 ? 6.922 -16.009 38.931 1.00 90.00 240 THR A C 1
ATOM 2024 O O . THR A 1 240 ? 6.497 -16.096 40.092 1.00 90.00 240 THR A O 1
ATOM 2027 N N . SER A 1 241 ? 8.126 -15.504 38.646 1.00 88.69 241 SER A N 1
ATOM 2028 C CA . SER A 1 241 ? 9.029 -14.877 39.623 1.00 88.69 241 SER A CA 1
ATOM 2029 C C . SER A 1 241 ? 8.721 -13.394 39.866 1.00 88.69 241 SER A C 1
ATOM 2031 O O . SER A 1 241 ? 9.248 -12.811 40.814 1.00 88.69 241 SER A O 1
ATOM 2033 N N . LEU A 1 242 ? 7.845 -12.777 39.059 1.00 92.69 242 LEU A N 1
ATOM 2034 C CA . LEU A 1 242 ? 7.478 -11.373 39.213 1.00 92.69 242 LEU A CA 1
ATOM 2035 C C . LEU A 1 242 ? 6.843 -11.147 40.599 1.00 92.69 242 LEU A C 1
ATOM 2037 O O . LEU A 1 242 ? 6.046 -11.950 41.103 1.00 92.69 242 LEU A O 1
ATOM 2041 N N . SER A 1 243 ? 7.211 -10.054 41.265 1.00 92.88 243 SER A N 1
ATOM 2042 C CA . SER A 1 243 ? 6.594 -9.695 42.544 1.00 92.88 243 SER A CA 1
ATOM 2043 C C . SER A 1 243 ? 5.279 -8.957 42.313 1.00 92.88 243 SER A C 1
ATOM 2045 O O . SER A 1 243 ? 5.126 -8.222 41.337 1.00 92.88 243 SER A O 1
ATOM 2047 N N . LEU A 1 244 ? 4.334 -9.082 43.250 1.00 91.69 244 LEU A N 1
ATOM 2048 C CA . LEU A 1 244 ? 3.052 -8.378 43.157 1.00 91.69 244 LEU A CA 1
ATOM 2049 C C . LEU A 1 244 ? 3.235 -6.853 43.058 1.00 91.69 244 LEU A C 1
ATOM 2051 O O . LEU A 1 244 ? 2.517 -6.186 42.316 1.00 91.69 244 LEU A O 1
ATOM 2055 N N . ARG A 1 245 ? 4.222 -6.294 43.774 1.00 91.00 245 ARG A N 1
ATOM 2056 C CA . ARG A 1 245 ? 4.542 -4.858 43.734 1.00 91.00 245 ARG A CA 1
ATOM 2057 C C . ARG A 1 245 ? 4.969 -4.420 42.333 1.00 91.00 245 ARG A C 1
ATOM 2059 O O . ARG A 1 245 ? 4.480 -3.401 41.845 1.00 91.00 245 ARG A O 1
ATOM 2066 N N . ARG A 1 246 ? 5.854 -5.186 41.686 1.00 91.19 246 ARG A N 1
ATOM 2067 C CA . ARG A 1 246 ? 6.311 -4.896 40.320 1.00 91.19 246 ARG A CA 1
ATOM 2068 C C . ARG A 1 246 ? 5.196 -5.097 39.301 1.00 91.19 246 ARG A C 1
ATOM 2070 O O . ARG A 1 246 ? 4.988 -4.208 38.485 1.00 91.19 246 ARG A O 1
ATOM 2077 N N . PHE A 1 247 ? 4.423 -6.178 39.420 1.00 91.75 247 PHE A N 1
ATOM 2078 C CA . PHE A 1 247 ? 3.237 -6.408 38.596 1.00 91.75 247 PHE A CA 1
ATOM 2079 C C . PHE A 1 247 ? 2.289 -5.201 38.634 1.00 91.75 247 PHE A C 1
ATOM 2081 O O . PHE A 1 247 ? 2.002 -4.621 37.593 1.00 91.75 247 PHE A O 1
ATOM 2088 N N . ILE A 1 248 ? 1.882 -4.732 39.820 1.00 89.50 248 ILE A N 1
ATOM 2089 C CA . ILE A 1 248 ? 0.980 -3.573 39.952 1.00 89.50 248 ILE A CA 1
ATOM 2090 C C . ILE A 1 248 ? 1.586 -2.305 39.328 1.00 89.50 248 ILE A C 1
ATOM 2092 O O . ILE A 1 248 ? 0.885 -1.567 38.635 1.00 89.50 248 ILE A O 1
ATOM 2096 N N . SER A 1 249 ? 2.879 -2.047 39.553 1.00 88.38 249 SER A N 1
ATOM 2097 C CA . SER A 1 249 ? 3.578 -0.902 38.951 1.00 88.38 249 SER A CA 1
ATOM 2098 C C . SER A 1 249 ? 3.556 -0.963 37.420 1.00 88.38 249 SER A C 1
ATOM 2100 O O . SER A 1 249 ? 3.266 0.030 36.755 1.00 88.38 249 SER A O 1
ATOM 2102 N N . ASN A 1 250 ? 3.806 -2.145 36.863 1.00 90.12 250 ASN A N 1
ATOM 2103 C CA . ASN A 1 250 ? 3.848 -2.377 35.427 1.00 90.12 250 ASN A CA 1
ATOM 2104 C C . ASN A 1 250 ? 2.462 -2.304 34.783 1.00 90.12 250 ASN A C 1
ATOM 2106 O O . ASN A 1 250 ? 2.327 -1.693 33.728 1.00 90.12 250 ASN A O 1
ATOM 2110 N N . VAL A 1 251 ? 1.417 -2.846 35.420 1.00 87.50 251 VAL A N 1
ATOM 2111 C CA . VAL A 1 251 ? 0.039 -2.725 34.913 1.00 87.50 251 VAL A CA 1
ATOM 2112 C C . VAL A 1 251 ? -0.389 -1.255 34.869 1.00 87.50 251 VAL A C 1
ATOM 2114 O O . VAL A 1 251 ? -0.946 -0.830 33.861 1.00 87.50 251 VAL A O 1
ATOM 2117 N N . ARG A 1 252 ? -0.055 -0.450 35.892 1.00 84.88 252 ARG A N 1
ATOM 2118 C CA . ARG A 1 252 ? -0.297 1.010 35.888 1.00 84.88 252 ARG A CA 1
ATOM 2119 C C . ARG A 1 252 ? 0.466 1.734 34.780 1.00 84.88 252 ARG A C 1
ATOM 2121 O O . ARG A 1 252 ? -0.026 2.702 34.205 1.00 84.88 252 ARG A O 1
ATOM 2128 N N . TRP A 1 253 ? 1.687 1.294 34.482 1.00 85.31 253 TRP A N 1
ATOM 2129 C CA . TRP A 1 253 ? 2.449 1.846 33.365 1.00 85.31 253 TRP A CA 1
ATOM 2130 C C . TRP A 1 253 ? 1.781 1.492 32.026 1.00 85.31 253 TRP A C 1
ATOM 2132 O O . TRP A 1 253 ? 1.542 2.374 31.200 1.00 85.31 253 TRP A O 1
ATOM 2142 N N . ILE A 1 254 ? 1.407 0.223 31.835 1.00 83.06 254 ILE A N 1
ATOM 2143 C CA . ILE A 1 254 ? 0.744 -0.276 30.622 1.00 83.06 254 ILE A CA 1
ATOM 2144 C C . ILE A 1 254 ? -0.592 0.443 30.394 1.00 83.06 254 ILE A C 1
ATOM 2146 O O . ILE A 1 254 ? -0.827 0.941 29.292 1.00 83.06 254 ILE A O 1
ATOM 2150 N N . SER A 1 255 ? -1.442 0.560 31.420 1.00 78.81 255 SER A N 1
ATOM 2151 C CA . SER A 1 255 ? -2.760 1.205 31.317 1.00 78.81 255 SER A CA 1
ATOM 2152 C C . SER A 1 255 ? -2.671 2.671 30.881 1.00 78.81 255 SER A C 1
ATOM 2154 O O . SER A 1 255 ? -3.535 3.168 30.143 1.00 78.81 255 SER A O 1
ATOM 2156 N N . ARG A 1 256 ? -1.609 3.361 31.312 1.00 75.50 256 ARG A N 1
ATOM 2157 C CA . ARG A 1 256 ? -1.390 4.780 31.042 1.00 75.50 256 ARG A CA 1
ATOM 2158 C C . ARG A 1 256 ? -0.720 5.036 29.696 1.00 75.50 256 ARG A C 1
ATOM 2160 O O . ARG A 1 256 ? -1.082 6.002 29.024 1.00 75.50 256 ARG A O 1
ATOM 2167 N N . TYR A 1 257 ? 0.236 4.194 29.306 1.00 76.44 257 TYR A N 1
ATOM 2168 C CA . TYR A 1 257 ? 1.191 4.517 28.246 1.00 76.44 257 TYR A CA 1
ATOM 2169 C C . TYR A 1 257 ? 1.180 3.583 27.041 1.00 76.44 257 TYR A C 1
ATOM 2171 O O . TYR A 1 257 ? 1.824 3.929 26.056 1.00 76.44 257 TYR A O 1
ATOM 2179 N N . SER A 1 258 ? 0.471 2.451 27.069 1.00 77.06 258 SER A N 1
ATOM 2180 C CA . SER A 1 258 ? 0.504 1.431 26.010 1.00 77.06 258 SER A CA 1
ATOM 2181 C C . SER A 1 258 ? -0.823 1.247 25.248 1.00 77.06 258 SER A C 1
ATOM 2183 O O . SER A 1 258 ? -1.907 1.606 25.714 1.00 77.06 258 SER A O 1
ATOM 2185 N N . PHE A 1 259 ? -0.733 0.634 24.058 1.00 73.12 259 PHE A N 1
ATOM 2186 C CA . PHE A 1 259 ? -1.857 0.053 23.314 1.00 73.12 259 PHE A CA 1
ATOM 2187 C C . PHE A 1 259 ? -2.395 -1.250 23.901 1.00 73.12 259 PHE A C 1
ATOM 2189 O O . PHE A 1 259 ? -3.520 -1.621 23.586 1.00 73.12 259 PHE A O 1
ATOM 2196 N N . CYS A 1 260 ? -1.608 -1.947 24.720 1.00 78.00 260 CYS A N 1
ATOM 2197 C CA . CYS A 1 260 ? -2.010 -3.206 25.326 1.00 78.00 260 CYS A CA 1
ATOM 2198 C C . CYS A 1 260 ? -3.237 -2.963 26.211 1.00 78.00 260 CYS A C 1
ATOM 2200 O O . CYS A 1 260 ? -3.169 -2.242 27.208 1.00 78.00 260 CYS A O 1
ATOM 2202 N N . SER A 1 261 ? -4.373 -3.522 25.805 1.00 76.50 261 SER A N 1
ATOM 2203 C CA . SER A 1 261 ? -5.633 -3.435 26.536 1.00 76.50 261 SER A CA 1
ATOM 2204 C C . SER A 1 261 ? -6.510 -4.645 26.274 1.00 76.50 261 SER A C 1
ATOM 2206 O O . SER A 1 261 ? -6.385 -5.255 25.207 1.00 76.50 261 SER A O 1
ATOM 2208 N N . PRO A 1 262 ? -7.441 -4.942 27.197 1.00 75.31 262 PRO A N 1
ATOM 2209 C CA . PRO A 1 262 ? -8.508 -5.894 26.952 1.00 75.31 262 PRO A CA 1
ATOM 2210 C C . PRO A 1 262 ? -9.249 -5.498 25.676 1.00 75.31 262 PRO A C 1
ATOM 2212 O O . PRO A 1 262 ? -9.694 -4.361 25.548 1.00 75.31 262 PRO A O 1
ATOM 2215 N N . ILE A 1 263 ? -9.344 -6.411 24.721 1.00 82.75 263 ILE A N 1
ATOM 2216 C CA . ILE A 1 263 ? -10.175 -6.253 23.528 1.00 82.75 263 ILE A CA 1
ATOM 2217 C C . ILE A 1 263 ? -10.868 -7.579 23.253 1.00 82.75 263 ILE A C 1
ATOM 2219 O O . ILE A 1 263 ? -10.433 -8.635 23.721 1.00 82.75 263 ILE A O 1
ATOM 2223 N N . TYR A 1 264 ? -11.922 -7.523 22.456 1.00 84.88 264 TYR A N 1
ATOM 2224 C CA . TYR A 1 264 ? -12.718 -8.688 22.133 1.00 84.88 264 TYR A CA 1
ATOM 2225 C C . TYR A 1 264 ? -12.706 -8.971 20.631 1.00 84.88 264 TYR A C 1
ATOM 2227 O O . TYR A 1 264 ? -12.783 -8.066 19.800 1.00 84.88 264 TYR A O 1
ATOM 2235 N N . LEU A 1 265 ? -12.595 -10.248 20.281 1.00 86.19 265 LEU A N 1
ATOM 2236 C CA . LEU A 1 265 ? -12.942 -10.772 18.967 1.00 86.19 265 LEU A CA 1
ATOM 2237 C C . LEU A 1 265 ? -14.463 -10.879 18.886 1.00 86.19 265 LEU A C 1
ATOM 2239 O O . LEU A 1 265 ? -15.098 -11.271 19.859 1.00 86.19 265 LEU A O 1
ATOM 2243 N N . LEU A 1 266 ? -15.024 -10.514 17.739 1.00 88.44 266 LEU A N 1
ATOM 2244 C CA . LEU A 1 266 ? -16.460 -10.544 17.485 1.00 88.44 266 LEU A CA 1
ATOM 2245 C C . LEU A 1 266 ? -16.771 -11.685 16.524 1.00 88.44 266 LEU A C 1
ATOM 2247 O O . LEU A 1 266 ? -16.176 -11.740 15.441 1.00 88.44 266 LEU A O 1
ATOM 2251 N N . ASP A 1 267 ? -17.723 -12.531 16.905 1.00 90.44 267 ASP A N 1
ATOM 2252 C CA . ASP A 1 267 ? -18.332 -13.489 15.997 1.00 90.44 267 ASP A CA 1
ATOM 2253 C C . ASP A 1 267 ? -19.380 -12.759 15.155 1.00 90.44 267 ASP A C 1
ATOM 2255 O O . ASP A 1 267 ? -20.522 -12.549 15.564 1.00 90.44 267 ASP A O 1
ATOM 2259 N N . TRP A 1 268 ? -18.973 -12.343 13.959 1.00 90.00 268 TRP A N 1
ATOM 2260 C CA . TRP A 1 268 ? -19.831 -11.626 13.020 1.00 90.00 268 TRP A CA 1
ATOM 2261 C C . TRP A 1 268 ? -21.133 -12.371 12.710 1.00 90.00 268 TRP A C 1
ATOM 2263 O O . TRP A 1 268 ? -22.184 -11.735 12.597 1.00 90.00 268 TRP A O 1
ATOM 2273 N N . ASN A 1 269 ? -21.081 -13.704 12.650 1.00 90.12 269 ASN A N 1
ATOM 2274 C CA . ASN A 1 269 ? -22.220 -14.520 12.249 1.00 90.12 269 ASN A CA 1
ATOM 2275 C C . ASN A 1 269 ? -23.324 -14.497 13.313 1.00 90.12 269 ASN A C 1
ATOM 2277 O O . ASN A 1 269 ? -24.494 -14.629 12.964 1.00 90.12 269 ASN A O 1
ATOM 2281 N N . THR A 1 270 ? -22.983 -14.264 14.586 1.00 90.38 270 THR A N 1
ATOM 2282 C CA . THR A 1 270 ? -23.966 -14.173 15.685 1.00 90.38 270 THR A CA 1
ATOM 2283 C C . THR A 1 270 ? -24.808 -12.901 15.664 1.00 90.38 270 THR A C 1
ATOM 2285 O O . THR A 1 270 ? -25.844 -12.831 16.327 1.00 90.38 270 THR A O 1
ATOM 2288 N N . ILE A 1 271 ? -24.369 -11.893 14.910 1.00 89.44 271 ILE A N 1
ATOM 2289 C CA . ILE A 1 271 ? -25.017 -10.586 14.824 1.00 89.44 271 ILE A CA 1
ATOM 2290 C C . ILE A 1 271 ? -25.504 -10.286 13.407 1.00 89.44 271 ILE A C 1
ATOM 2292 O O . ILE A 1 271 ? -25.506 -9.129 13.013 1.00 89.44 271 ILE A O 1
ATOM 2296 N N . GLY A 1 272 ? -25.865 -11.298 12.614 1.00 89.75 272 GLY A N 1
ATOM 2297 C CA . GLY A 1 272 ? -26.456 -11.090 11.287 1.00 89.75 272 GLY A CA 1
ATOM 2298 C C . GLY A 1 272 ? -25.479 -10.750 10.147 1.00 89.75 272 GLY A C 1
ATOM 2299 O O . GLY A 1 272 ? -25.925 -10.373 9.059 1.00 89.75 272 GLY A O 1
ATOM 2300 N N . LEU A 1 273 ? -24.161 -10.844 10.367 1.00 92.12 273 LEU A N 1
ATOM 2301 C CA . LEU A 1 273 ? -23.132 -10.469 9.390 1.00 92.12 273 LEU A CA 1
ATOM 2302 C C . LEU A 1 273 ? -22.298 -11.679 8.963 1.00 92.12 273 LEU A C 1
ATOM 2304 O O . LEU A 1 273 ? -21.790 -12.409 9.799 1.00 92.12 273 LEU A O 1
ATOM 2308 N N . SER A 1 274 ? -22.057 -11.830 7.667 1.00 91.38 274 SER A N 1
ATOM 2309 C CA . SER A 1 274 ? -21.135 -12.822 7.119 1.00 91.38 274 SER A CA 1
ATOM 2310 C C . SER A 1 274 ? -19.724 -12.253 6.961 1.00 91.38 274 SER A C 1
ATOM 2312 O O . SER A 1 274 ? -19.540 -11.101 6.547 1.00 91.38 274 SER A O 1
ATOM 2314 N N . PHE A 1 275 ? -18.714 -13.070 7.278 1.00 91.88 275 PHE A N 1
ATOM 2315 C CA . PHE A 1 275 ? -17.298 -12.713 7.177 1.00 91.88 275 PHE A CA 1
ATOM 2316 C C . PHE A 1 275 ? -16.573 -13.564 6.132 1.00 91.88 275 PHE A C 1
ATOM 2318 O O . PHE A 1 275 ? -16.393 -14.774 6.290 1.00 91.88 275 PHE A O 1
ATOM 2325 N N . TYR A 1 276 ? -16.113 -12.901 5.073 1.00 91.81 276 TYR A N 1
ATOM 2326 C CA . TYR A 1 276 ? -15.409 -13.534 3.968 1.00 91.81 276 TYR A CA 1
ATOM 2327 C C . TYR A 1 276 ? -14.011 -12.960 3.784 1.00 91.81 276 TYR A C 1
ATOM 2329 O O . TYR A 1 276 ? -13.844 -11.747 3.696 1.00 91.81 276 TYR A O 1
ATOM 2337 N N . ILE A 1 277 ? -13.019 -13.825 3.605 1.00 91.62 277 ILE A N 1
ATOM 2338 C CA . ILE A 1 277 ? -11.726 -13.445 3.028 1.00 91.62 277 ILE A CA 1
ATOM 2339 C C . ILE A 1 277 ? -11.862 -13.465 1.509 1.00 91.62 277 ILE A C 1
ATOM 2341 O O . ILE A 1 277 ? -12.540 -14.332 0.956 1.00 91.62 277 ILE A O 1
ATOM 2345 N N . THR A 1 278 ? -11.229 -12.517 0.823 1.00 90.75 278 THR A N 1
ATOM 2346 C CA . THR A 1 278 ? -11.306 -12.433 -0.635 1.00 90.75 278 THR A CA 1
ATOM 2347 C C . THR A 1 278 ? -9.971 -12.112 -1.293 1.00 90.75 278 THR A C 1
ATOM 2349 O O . THR A 1 278 ? -9.147 -11.371 -0.749 1.00 90.75 278 THR A O 1
ATOM 2352 N N . HIS A 1 279 ? -9.794 -12.667 -2.492 1.00 89.88 279 HIS A N 1
ATOM 2353 C CA . HIS A 1 279 ? -8.736 -12.330 -3.440 1.00 89.88 279 HIS A CA 1
ATOM 2354 C C . HIS A 1 279 ? -9.377 -11.831 -4.733 1.00 89.88 279 HIS A C 1
ATOM 2356 O O . HIS A 1 279 ? -10.144 -12.549 -5.376 1.00 89.88 279 HIS A O 1
ATOM 2362 N N . LEU A 1 280 ? -9.067 -10.588 -5.100 1.00 91.12 280 LEU A N 1
ATOM 2363 C CA . LEU A 1 280 ? -9.523 -9.953 -6.333 1.00 91.12 280 LEU A CA 1
ATOM 2364 C C . LEU A 1 280 ? -8.318 -9.694 -7.237 1.00 91.12 280 LEU A C 1
ATOM 2366 O O . LEU A 1 280 ? -7.472 -8.854 -6.912 1.00 91.12 280 LEU A O 1
ATOM 2370 N N . ARG A 1 281 ? -8.258 -10.365 -8.391 1.00 90.06 281 ARG A N 1
ATOM 2371 C CA . ARG A 1 281 ? -7.279 -10.073 -9.448 1.00 90.06 281 ARG A CA 1
ATOM 2372 C C . ARG A 1 281 ? -7.962 -9.376 -10.611 1.00 90.06 281 ARG A C 1
ATOM 2374 O O . ARG A 1 281 ? -8.843 -9.948 -11.242 1.00 90.06 281 ARG A O 1
ATOM 2381 N N . PHE A 1 282 ? -7.528 -8.165 -10.923 1.00 91.38 282 PHE A N 1
ATOM 2382 C CA . PHE A 1 282 ? -8.048 -7.362 -12.027 1.00 91.38 282 PHE A CA 1
ATOM 2383 C C . PHE A 1 282 ? -7.344 -7.685 -13.342 1.00 91.38 282 PHE A C 1
ATOM 2385 O O . PHE A 1 282 ? -6.144 -7.978 -13.359 1.00 91.38 282 PHE A O 1
ATOM 2392 N N . HIS A 1 283 ? -8.096 -7.578 -14.437 1.00 91.50 283 HIS A N 1
ATOM 2393 C CA . HIS A 1 283 ? -7.580 -7.770 -15.788 1.00 91.50 283 HIS A CA 1
ATOM 2394 C C . HIS A 1 283 ? -6.437 -6.779 -16.093 1.00 91.50 283 HIS A C 1
ATOM 2396 O O . HIS A 1 283 ? -6.555 -5.596 -15.756 1.00 91.50 283 HIS A O 1
ATOM 2402 N N . PRO A 1 284 ? -5.336 -7.213 -16.739 1.00 89.81 284 PRO A N 1
ATOM 2403 C CA . PRO A 1 284 ? -4.131 -6.394 -16.932 1.00 89.81 284 PRO A CA 1
ATOM 2404 C C . PRO A 1 284 ? -4.344 -5.116 -17.760 1.00 89.81 284 PRO A C 1
ATOM 2406 O O . PRO A 1 284 ? -3.609 -4.143 -17.610 1.00 89.81 284 PRO A O 1
ATOM 2409 N N . SER A 1 285 ? -5.373 -5.089 -18.604 1.00 90.19 285 SER A N 1
ATOM 2410 C CA . SER A 1 285 ? -5.754 -3.919 -19.414 1.00 90.19 285 SER A CA 1
ATOM 2411 C C . SER A 1 285 ? -6.451 -2.804 -18.635 1.00 90.19 285 SER A C 1
ATOM 2413 O O . SER A 1 285 ? -6.677 -1.727 -19.184 1.00 90.19 285 SER A O 1
ATOM 2415 N N . LEU A 1 286 ? -6.833 -3.037 -17.376 1.00 90.81 286 LEU A N 1
ATOM 2416 C CA . LEU A 1 286 ? -7.526 -2.031 -16.579 1.00 90.81 286 LEU A CA 1
ATOM 2417 C C . LEU A 1 286 ? -6.532 -1.018 -15.987 1.00 90.81 286 LEU A C 1
ATOM 2419 O O . LEU A 1 286 ? -5.627 -1.403 -15.244 1.00 90.81 286 LEU A O 1
ATOM 2423 N N . PRO A 1 287 ? -6.722 0.296 -16.227 1.00 88.19 287 PRO A N 1
ATOM 2424 C CA . PRO A 1 287 ? -5.878 1.322 -15.632 1.00 88.19 287 PRO A CA 1
ATOM 2425 C C . PRO A 1 287 ? -5.923 1.291 -14.104 1.00 88.19 287 PRO A C 1
ATOM 2427 O O . PRO A 1 287 ? -6.996 1.268 -13.491 1.00 88.19 287 PRO A O 1
ATOM 2430 N N . TRP A 1 288 ? -4.754 1.390 -13.473 1.00 86.38 288 TRP A N 1
ATOM 2431 C CA . TRP A 1 288 ? -4.625 1.242 -12.021 1.00 86.38 288 TRP A CA 1
ATOM 2432 C C . TRP A 1 288 ? -5.474 2.247 -11.224 1.00 86.38 288 TRP A C 1
ATOM 2434 O O . TRP A 1 288 ? -6.130 1.880 -10.250 1.00 86.38 288 TRP A O 1
ATOM 2444 N N . TYR A 1 289 ? -5.538 3.509 -11.659 1.00 84.19 289 TYR A N 1
ATOM 2445 C CA . TYR A 1 289 ? -6.345 4.525 -10.973 1.00 84.19 289 TYR A CA 1
ATOM 2446 C C . TYR A 1 289 ? -7.850 4.211 -11.011 1.00 84.19 289 TYR A C 1
ATOM 2448 O O . TYR A 1 289 ? -8.565 4.539 -10.066 1.00 84.19 289 TYR A O 1
ATOM 2456 N N . LYS A 1 290 ? -8.344 3.542 -12.063 1.00 88.56 290 LYS A N 1
ATOM 2457 C CA . LYS A 1 290 ? -9.746 3.111 -12.137 1.00 88.56 290 LYS A CA 1
ATOM 2458 C C . LYS A 1 290 ? -10.018 1.978 -11.158 1.00 88.56 290 LYS A C 1
ATOM 2460 O O . LYS A 1 290 ? -11.030 2.013 -10.473 1.00 88.56 290 LYS A O 1
ATOM 2465 N N . ILE A 1 291 ? -9.098 1.024 -11.028 1.00 91.00 291 ILE A N 1
ATOM 2466 C CA . ILE A 1 291 ? -9.211 -0.044 -10.025 1.00 91.00 291 ILE A CA 1
ATOM 2467 C C . ILE A 1 291 ? -9.322 0.560 -8.618 1.00 91.00 291 ILE A C 1
ATOM 2469 O O . ILE A 1 291 ? -10.184 0.163 -7.843 1.00 91.00 291 ILE A O 1
ATOM 2473 N N . LYS A 1 292 ? -8.532 1.595 -8.307 1.00 86.38 292 LYS A N 1
ATOM 2474 C CA . LYS A 1 292 ? -8.644 2.310 -7.025 1.00 86.38 292 LYS A CA 1
ATOM 2475 C C . LYS A 1 292 ? -10.012 2.971 -6.817 1.00 86.38 292 LYS A C 1
ATOM 2477 O O . LYS A 1 292 ? -10.567 2.872 -5.727 1.00 86.38 292 LYS A O 1
ATOM 2482 N N . LEU A 1 293 ? -10.566 3.622 -7.845 1.00 85.75 293 LEU A N 1
ATOM 2483 C CA . LEU A 1 293 ? -11.913 4.211 -7.780 1.00 85.75 293 LEU A CA 1
ATOM 2484 C C . LEU A 1 293 ? -12.989 3.145 -7.541 1.00 85.75 293 LEU A C 1
ATOM 2486 O O . LEU A 1 293 ? -13.881 3.356 -6.724 1.00 85.75 293 LEU A O 1
ATOM 2490 N N . PHE A 1 294 ? -12.864 1.989 -8.197 1.00 91.88 294 PHE A N 1
ATOM 2491 C CA . PHE A 1 294 ? -13.731 0.838 -7.963 1.00 91.88 294 PHE A CA 1
ATOM 2492 C C . PHE A 1 294 ? -13.660 0.364 -6.507 1.00 91.88 294 PHE A C 1
ATOM 2494 O O . PHE A 1 294 ? -14.687 0.305 -5.836 1.00 91.88 294 PHE A O 1
ATOM 2501 N N . LEU A 1 295 ? -12.454 0.101 -5.992 1.00 90.25 295 LEU A N 1
ATOM 2502 C CA . LEU A 1 295 ? -12.255 -0.371 -4.619 1.00 90.25 295 LEU A CA 1
ATOM 2503 C C . LEU A 1 295 ? -12.793 0.616 -3.573 1.00 90.25 295 LEU A C 1
ATOM 2505 O O . LEU A 1 295 ? -13.329 0.187 -2.558 1.00 90.25 295 LEU A O 1
ATOM 2509 N N . LYS A 1 296 ? -12.709 1.928 -3.835 1.00 85.06 296 LYS A N 1
ATOM 2510 C CA . LYS A 1 296 ? -13.266 2.977 -2.963 1.00 85.06 296 LYS A CA 1
ATOM 2511 C C . LYS A 1 296 ? -14.803 2.967 -2.910 1.00 85.06 296 LYS A C 1
ATOM 2513 O O . LYS A 1 296 ? -15.368 3.412 -1.914 1.00 85.06 296 LYS A O 1
ATOM 2518 N N . GLN A 1 297 ? -15.470 2.507 -3.970 1.00 87.44 297 GLN A N 1
ATOM 2519 C CA . GLN A 1 297 ? -16.937 2.449 -4.067 1.00 87.44 297 GLN A CA 1
ATOM 2520 C C . GLN A 1 297 ? -17.512 1.061 -3.735 1.00 87.44 297 GLN A C 1
ATOM 2522 O O . GLN A 1 297 ? -18.719 0.946 -3.542 1.00 87.44 297 GLN A O 1
ATOM 2527 N N . LEU A 1 298 ? -16.678 0.018 -3.664 1.00 91.62 298 LEU A N 1
ATOM 2528 C CA . LEU A 1 298 ? -17.091 -1.354 -3.368 1.00 91.62 298 LEU A CA 1
ATOM 2529 C C . LEU A 1 298 ? -17.602 -1.453 -1.913 1.00 91.62 298 LEU A C 1
ATOM 2531 O O . LEU A 1 298 ? -16.805 -1.348 -0.976 1.00 91.62 298 LEU A O 1
ATOM 2535 N N . PRO A 1 299 ? -18.918 -1.640 -1.687 1.00 89.62 299 PRO A N 1
ATOM 2536 C CA . PRO A 1 299 ? -19.484 -1.669 -0.352 1.00 89.62 299 PRO A CA 1
ATOM 2537 C C . PRO A 1 299 ? -18.977 -2.892 0.404 1.00 89.62 299 PRO A C 1
ATOM 2539 O O . PRO A 1 299 ? -18.703 -3.947 -0.165 1.00 89.62 299 PRO A O 1
ATOM 2542 N N . PHE A 1 300 ? -18.877 -2.736 1.718 1.00 91.44 300 PHE A N 1
ATOM 2543 C CA . PHE A 1 300 ? -18.511 -3.790 2.661 1.00 91.44 300 PHE A CA 1
ATOM 2544 C C . PHE A 1 300 ? -17.088 -4.363 2.544 1.00 91.44 300 PHE A C 1
ATOM 2546 O O . PHE A 1 300 ? -16.691 -5.148 3.410 1.00 91.44 300 PHE A O 1
ATOM 2553 N N . PHE A 1 301 ? -16.309 -3.957 1.543 1.00 90.44 301 PHE A N 1
ATOM 2554 C CA . PHE A 1 301 ? -14.949 -4.433 1.336 1.00 90.44 301 PHE A CA 1
ATOM 2555 C C . PHE A 1 301 ? -13.931 -3.642 2.154 1.00 90.44 301 PHE A C 1
ATOM 2557 O O . PHE A 1 301 ? -13.987 -2.414 2.225 1.00 90.44 301 PHE A O 1
ATOM 2564 N N . VAL A 1 302 ? -12.967 -4.348 2.741 1.00 85.50 302 VAL A N 1
ATOM 2565 C CA . VAL A 1 302 ? -11.791 -3.755 3.378 1.00 85.50 302 VAL A CA 1
ATOM 2566 C C . VAL A 1 302 ? -10.539 -4.356 2.761 1.00 85.50 302 VAL A C 1
ATOM 2568 O O . VAL A 1 302 ? -10.211 -5.521 2.992 1.00 85.50 302 VAL A O 1
ATOM 2571 N N . VAL A 1 303 ? -9.835 -3.542 1.972 1.00 77.44 303 VAL A N 1
ATOM 2572 C CA . VAL A 1 303 ? -8.514 -3.884 1.432 1.00 77.44 303 VAL A CA 1
ATOM 2573 C C . VAL A 1 303 ? -7.511 -3.905 2.576 1.00 77.44 303 VAL A C 1
ATOM 2575 O O . VAL A 1 303 ? -7.410 -2.935 3.327 1.00 77.44 303 VAL A O 1
ATOM 2578 N N . THR A 1 304 ? -6.729 -4.976 2.680 1.00 71.06 304 THR A N 1
ATOM 2579 C CA . THR A 1 304 ? -5.646 -5.065 3.668 1.00 71.06 304 THR A CA 1
ATOM 2580 C C . THR A 1 304 ? -4.272 -5.164 3.030 1.00 71.06 304 THR A C 1
ATOM 2582 O O . THR A 1 304 ? -3.285 -4.772 3.652 1.00 71.06 304 THR A O 1
ATOM 2585 N N . GLN A 1 305 ? -4.180 -5.731 1.829 1.00 84.94 305 GLN A N 1
ATOM 2586 C CA . GLN A 1 305 ? -2.920 -6.136 1.218 1.00 84.94 305 GLN A CA 1
ATOM 2587 C C . GLN A 1 305 ? -3.029 -6.095 -0.310 1.00 84.94 305 GLN A C 1
ATOM 2589 O O . GLN A 1 305 ? -4.097 -6.342 -0.874 1.00 84.94 305 GLN A O 1
ATOM 2594 N N . PHE A 1 306 ? -1.921 -5.821 -0.997 1.00 85.94 306 PHE A N 1
ATOM 2595 C CA . PHE A 1 306 ? -1.849 -5.972 -2.451 1.00 85.94 306 PHE A CA 1
ATOM 2596 C C . PHE A 1 306 ? -0.543 -6.628 -2.897 1.00 85.94 306 PHE A C 1
ATOM 2598 O O . PHE A 1 306 ? 0.489 -6.544 -2.223 1.00 85.94 306 PHE A O 1
ATOM 2605 N N . VAL A 1 307 ? -0.606 -7.292 -4.049 1.00 83.00 307 VAL A N 1
ATOM 2606 C CA . VAL A 1 307 ? 0.525 -7.974 -4.684 1.00 83.00 307 VAL A CA 1
ATOM 2607 C C . VAL A 1 307 ? 0.956 -7.231 -5.943 1.00 83.00 307 VAL A C 1
ATOM 2609 O O . VAL A 1 307 ? 0.172 -6.571 -6.627 1.00 83.00 307 VAL A O 1
ATOM 2612 N N . VAL A 1 308 ? 2.254 -7.322 -6.219 1.00 76.06 308 VAL A N 1
ATOM 2613 C CA . VAL A 1 308 ? 2.956 -6.571 -7.252 1.00 76.06 308 VAL A CA 1
ATOM 2614 C C . VAL A 1 308 ? 3.598 -7.562 -8.229 1.00 76.06 308 VAL A C 1
ATOM 2616 O O . VAL A 1 308 ? 4.733 -7.994 -8.018 1.00 76.06 308 VAL A O 1
ATOM 2619 N N . SER A 1 309 ? 2.834 -7.967 -9.249 1.00 75.06 309 SER A N 1
ATOM 2620 C CA . SER A 1 309 ? 3.081 -9.194 -10.030 1.00 75.06 309 SER A CA 1
ATOM 2621 C C . SER A 1 309 ? 2.861 -9.091 -11.548 1.00 75.06 309 SER A C 1
ATOM 2623 O O . SER A 1 309 ? 2.636 -10.113 -12.189 1.00 75.06 309 SER A O 1
ATOM 2625 N N . GLY A 1 310 ? 2.909 -7.906 -12.164 1.00 86.06 310 GLY A N 1
ATOM 2626 C CA . GLY A 1 310 ? 2.546 -7.807 -13.586 1.00 86.06 310 GLY A CA 1
ATOM 2627 C C . GLY A 1 310 ? 1.946 -6.476 -14.013 1.00 86.06 310 GLY A C 1
ATOM 2628 O O . GLY A 1 310 ? 2.110 -5.451 -13.333 1.00 86.06 310 GLY A O 1
ATOM 2629 N N . PHE A 1 311 ? 1.223 -6.497 -15.140 1.00 89.38 311 PHE A N 1
ATOM 2630 C CA . PHE A 1 311 ? 0.235 -5.455 -15.443 1.00 89.38 311 PHE A CA 1
ATOM 2631 C C . PHE A 1 311 ? -1.062 -5.701 -14.663 1.00 89.38 311 PHE A C 1
ATOM 2633 O O . PHE A 1 311 ? -1.717 -4.736 -14.267 1.00 89.38 311 PHE A O 1
ATOM 2640 N N . SER A 1 312 ? -1.384 -6.959 -14.333 1.00 87.31 312 SER A N 1
ATOM 2641 C CA . SER A 1 312 ? -2.489 -7.281 -13.422 1.00 87.31 312 SER A CA 1
ATOM 2642 C C . SER A 1 312 ? -2.306 -6.652 -12.036 1.00 87.31 312 SER A C 1
ATOM 2644 O O . SER A 1 312 ? -1.188 -6.368 -11.585 1.00 87.31 312 SER A O 1
ATOM 2646 N N . ARG A 1 313 ? -3.418 -6.443 -11.328 1.00 87.62 313 ARG A N 1
ATOM 2647 C CA . ARG A 1 313 ? -3.414 -5.975 -9.936 1.00 87.62 313 ARG A CA 1
ATOM 2648 C C . ARG A 1 313 ? -4.186 -6.933 -9.064 1.00 87.62 313 ARG A C 1
ATOM 2650 O O . ARG A 1 313 ? -5.293 -7.324 -9.412 1.00 87.62 313 ARG A O 1
ATOM 2657 N N . GLU A 1 314 ? -3.598 -7.271 -7.932 1.00 88.19 314 GLU A N 1
ATOM 2658 C CA . GLU A 1 314 ? -4.129 -8.267 -7.017 1.00 88.19 314 GLU A CA 1
ATOM 2659 C C . GLU A 1 314 ? -4.298 -7.653 -5.642 1.00 88.19 314 GLU A C 1
ATOM 2661 O O . GLU A 1 314 ? -3.359 -7.076 -5.088 1.00 88.19 314 GLU A O 1
ATOM 2666 N N . TYR A 1 315 ? -5.505 -7.782 -5.111 1.00 89.19 315 TYR A N 1
ATOM 2667 C CA . TYR A 1 315 ? -5.888 -7.254 -3.817 1.00 89.19 315 TYR A CA 1
ATOM 2668 C C . TYR A 1 315 ? -6.399 -8.385 -2.945 1.00 89.19 315 TYR A C 1
ATOM 2670 O O . TYR A 1 315 ? -7.264 -9.162 -3.349 1.00 89.19 315 TYR A O 1
ATOM 2678 N N . TYR A 1 316 ? -5.866 -8.433 -1.734 1.00 87.88 316 TYR A N 1
ATOM 2679 C CA . TYR A 1 316 ? -6.326 -9.303 -0.673 1.00 87.88 316 TYR A CA 1
ATOM 2680 C C . TYR A 1 316 ? -6.999 -8.445 0.391 1.00 87.88 316 TYR A C 1
ATOM 2682 O O . TYR A 1 316 ? -6.536 -7.356 0.753 1.00 87.88 316 TYR A O 1
ATOM 2690 N N . GLY A 1 317 ? -8.137 -8.921 0.863 1.00 89.75 317 GLY A N 1
ATOM 2691 C CA . GLY A 1 317 ? -8.937 -8.203 1.835 1.00 89.75 317 GLY A CA 1
ATOM 2692 C C . GLY A 1 317 ? -10.045 -9.080 2.369 1.00 89.75 317 GLY A C 1
ATOM 2693 O O . GLY A 1 317 ? -10.011 -10.306 2.248 1.00 89.75 317 GLY A O 1
ATOM 2694 N N . TYR A 1 318 ? -11.044 -8.441 2.955 1.00 89.69 318 TYR A N 1
ATOM 2695 C CA . TYR A 1 318 ? -12.194 -9.151 3.478 1.00 89.69 318 TYR A CA 1
ATOM 2696 C C . TYR A 1 318 ? -13.491 -8.363 3.317 1.00 89.69 318 TYR A C 1
ATOM 2698 O O . TYR A 1 318 ? -13.499 -7.130 3.310 1.00 89.69 318 TYR A O 1
ATOM 2706 N N . PHE A 1 319 ? -14.595 -9.094 3.200 1.00 92.69 319 PHE A N 1
ATOM 2707 C CA . PHE A 1 319 ? -15.949 -8.574 3.306 1.00 92.69 319 PHE A CA 1
ATOM 2708 C C . PHE A 1 319 ? -16.506 -8.914 4.682 1.00 92.69 319 PHE A C 1
ATOM 2710 O O . PHE A 1 319 ? -16.479 -10.065 5.104 1.00 92.69 319 PHE A O 1
ATOM 2717 N N . VAL A 1 320 ? -17.044 -7.908 5.359 1.00 91.88 320 VAL A N 1
ATOM 2718 C CA . VAL A 1 320 ? -17.975 -8.106 6.478 1.00 91.88 320 VAL A CA 1
ATOM 2719 C C . VAL A 1 320 ? -19.289 -7.526 6.000 1.00 91.88 320 VAL A C 1
ATOM 2721 O O . VAL A 1 320 ? -19.345 -6.314 5.801 1.00 91.88 320 VAL A O 1
ATOM 2724 N N . ILE A 1 321 ? -20.298 -8.344 5.741 1.00 92.88 321 ILE A N 1
ATOM 2725 C CA . ILE A 1 321 ? -21.497 -7.947 4.991 1.00 92.88 321 ILE A CA 1
ATOM 2726 C C . ILE A 1 321 ? -22.757 -8.497 5.665 1.00 92.88 321 ILE A C 1
ATOM 2728 O O . ILE A 1 321 ? -22.690 -9.600 6.195 1.00 92.88 321 ILE A O 1
ATOM 2732 N N . PRO A 1 322 ? -23.899 -7.783 5.680 1.00 93.44 322 PRO A N 1
ATOM 2733 C CA . PRO A 1 322 ? -25.147 -8.390 6.128 1.00 93.44 322 PRO A CA 1
ATOM 2734 C C . PRO A 1 322 ? -25.486 -9.615 5.295 1.00 93.44 322 PRO A C 1
ATOM 2736 O O . PRO A 1 322 ? -25.454 -9.552 4.066 1.00 93.44 322 PRO A O 1
ATOM 2739 N N . SER A 1 323 ? -25.841 -10.709 5.963 1.00 90.88 323 SER A N 1
ATOM 2740 C CA . SER A 1 323 ? -26.059 -12.003 5.307 1.00 90.88 323 SER A CA 1
ATOM 2741 C C . SER A 1 323 ? -27.193 -11.969 4.272 1.00 90.88 323 SER A C 1
ATOM 2743 O O . SER A 1 323 ? -27.220 -12.782 3.351 1.00 90.88 323 SER A O 1
ATOM 2745 N N . SER A 1 324 ? -28.091 -10.978 4.354 1.00 91.44 324 SER A N 1
ATOM 2746 C CA . SER A 1 324 ? -29.109 -10.697 3.333 1.00 91.44 324 SER A CA 1
ATOM 2747 C C . SER A 1 324 ? -28.524 -10.353 1.954 1.00 91.44 324 SER A C 1
ATOM 2749 O O . SER A 1 324 ? -29.165 -10.625 0.943 1.00 91.44 324 SER A O 1
ATOM 2751 N N . TYR A 1 325 ? -27.298 -9.825 1.879 1.00 93.94 325 TYR A N 1
ATOM 2752 C CA . TYR A 1 325 ? -26.625 -9.481 0.621 1.00 93.94 325 TYR A CA 1
ATOM 2753 C C . TYR A 1 325 ? -25.687 -10.571 0.081 1.00 93.94 325 TYR A C 1
ATOM 2755 O O . TYR A 1 325 ? -25.059 -10.371 -0.960 1.00 93.94 325 TYR A O 1
ATOM 2763 N N . ASP A 1 326 ? -25.566 -11.727 0.735 1.00 90.94 326 ASP A N 1
ATOM 2764 C CA . ASP A 1 326 ? -24.600 -12.762 0.339 1.00 90.94 326 ASP A CA 1
ATOM 2765 C C . ASP A 1 326 ? -24.791 -13.247 -1.101 1.00 90.94 326 ASP A C 1
ATOM 2767 O O . ASP A 1 326 ? -23.824 -13.419 -1.853 1.00 90.94 326 ASP A O 1
ATOM 2771 N N . LYS A 1 327 ? -26.049 -13.454 -1.508 1.00 92.94 327 LYS A N 1
ATOM 2772 C CA . LYS A 1 327 ? -26.389 -13.856 -2.881 1.00 92.94 327 LYS A CA 1
ATOM 2773 C C . LYS A 1 327 ? -26.050 -12.750 -3.881 1.00 92.94 327 LYS A C 1
ATOM 2775 O O . LYS A 1 327 ? -25.490 -13.044 -4.939 1.00 92.94 327 LYS A O 1
ATOM 2780 N N . ASP A 1 328 ? -26.320 -11.497 -3.525 1.00 95.25 328 ASP A N 1
ATOM 2781 C CA . ASP A 1 328 ? -26.075 -10.335 -4.382 1.00 95.25 328 ASP A CA 1
ATOM 2782 C C . ASP A 1 328 ? -24.578 -10.091 -4.579 1.00 95.25 328 ASP A C 1
ATOM 2784 O O . ASP A 1 328 ? -24.143 -9.870 -5.708 1.00 95.25 328 ASP A O 1
ATOM 2788 N N . LEU A 1 329 ? -23.769 -10.235 -3.524 1.00 94.56 329 LEU A N 1
ATOM 2789 C CA . LEU A 1 329 ? -22.311 -10.167 -3.610 1.00 94.56 329 LEU A CA 1
ATOM 2790 C C . LEU A 1 329 ? -21.757 -11.257 -4.538 1.00 94.56 329 LEU A C 1
ATOM 2792 O O . LEU A 1 329 ? -20.954 -10.965 -5.426 1.00 94.56 329 LEU A O 1
ATOM 2796 N N . LYS A 1 330 ? -22.196 -12.513 -4.370 1.00 93.00 330 LYS A N 1
ATOM 2797 C CA . LYS A 1 330 ? -21.755 -13.632 -5.222 1.00 93.00 330 LYS A CA 1
ATOM 2798 C C . LYS A 1 330 ? -22.150 -13.407 -6.684 1.00 93.00 330 LYS A C 1
ATOM 2800 O O . LYS A 1 330 ? -21.317 -13.594 -7.572 1.00 93.00 330 LYS A O 1
ATOM 2805 N N . ARG A 1 331 ? -23.383 -12.950 -6.942 1.00 94.81 331 ARG A N 1
ATOM 2806 C CA . ARG A 1 331 ? -23.864 -12.599 -8.289 1.00 94.81 331 ARG A CA 1
ATOM 2807 C C . ARG A 1 331 ? -23.065 -11.442 -8.887 1.00 94.81 331 ARG A C 1
ATOM 2809 O O . ARG A 1 331 ? -22.674 -11.519 -10.047 1.00 94.81 331 ARG A O 1
ATOM 2816 N N . PHE A 1 332 ? -22.785 -10.408 -8.100 1.00 95.44 332 PHE A N 1
ATOM 2817 C CA . PHE A 1 332 ? -21.993 -9.252 -8.507 1.00 95.44 332 PHE A CA 1
ATOM 2818 C C . PHE A 1 332 ? -20.564 -9.641 -8.907 1.00 95.44 332 PHE A C 1
ATOM 2820 O O . PHE A 1 332 ? -20.102 -9.264 -9.986 1.00 95.44 332 PHE A O 1
ATOM 2827 N N . LEU A 1 333 ? -19.867 -10.421 -8.073 1.00 94.00 333 LEU A N 1
ATOM 2828 C CA . LEU A 1 333 ? -18.505 -10.877 -8.365 1.00 94.00 333 LEU A CA 1
ATOM 2829 C C . LEU A 1 333 ? -18.472 -11.787 -9.598 1.00 94.00 333 LEU A C 1
ATOM 2831 O O . LEU A 1 333 ? -17.598 -11.623 -10.449 1.00 94.00 333 LEU A O 1
ATOM 2835 N N . LYS A 1 334 ? -19.458 -12.686 -9.736 1.00 92.94 334 LYS A N 1
ATOM 2836 C CA . LYS A 1 334 ? -19.622 -13.535 -10.923 1.00 92.94 334 LYS A CA 1
ATOM 2837 C C . LYS A 1 334 ? -19.820 -12.697 -12.189 1.00 92.94 334 LYS A C 1
ATOM 2839 O O . LYS A 1 334 ? -19.037 -12.846 -13.118 1.00 92.94 334 LYS A O 1
ATOM 2844 N N . ALA A 1 335 ? -20.764 -11.756 -12.193 1.00 93.56 335 ALA A N 1
ATOM 2845 C CA . ALA A 1 335 ? -21.018 -10.882 -13.341 1.00 93.56 335 ALA A CA 1
ATOM 2846 C C . ALA A 1 335 ? -19.799 -10.005 -13.694 1.00 93.56 335 ALA A C 1
ATOM 2848 O O . ALA A 1 335 ? -19.498 -9.761 -14.860 1.00 93.56 335 ALA A O 1
ATOM 2849 N N . THR A 1 336 ? -19.053 -9.548 -12.685 1.00 93.62 336 THR A N 1
ATOM 2850 C CA . THR A 1 336 ? -17.820 -8.764 -12.880 1.00 93.62 336 THR A CA 1
ATOM 2851 C C . THR A 1 336 ? -16.704 -9.606 -13.512 1.00 93.62 336 THR A C 1
ATOM 2853 O O . THR A 1 336 ? -15.941 -9.092 -14.334 1.00 93.62 336 THR A O 1
ATOM 2856 N N . LYS A 1 337 ? -16.624 -10.898 -13.166 1.00 92.06 337 LYS A N 1
ATOM 2857 C CA . LYS A 1 337 ? -15.717 -11.875 -13.787 1.00 92.06 337 LYS A CA 1
ATOM 2858 C C . LYS A 1 337 ? -16.155 -12.247 -15.209 1.00 92.06 337 LYS A C 1
ATOM 2860 O O . LYS A 1 337 ? -15.316 -12.296 -16.099 1.00 92.06 337 LYS A O 1
ATOM 2865 N N . GLU A 1 338 ? -17.450 -12.456 -15.444 1.00 91.88 338 GLU A N 1
ATOM 2866 C CA . GLU A 1 338 ? -18.019 -12.760 -16.770 1.00 91.88 338 GLU A CA 1
ATOM 2867 C C . GLU A 1 338 ? -17.816 -11.614 -17.771 1.00 91.88 338 GLU A C 1
ATOM 2869 O O . GLU A 1 338 ? -17.517 -11.861 -18.934 1.00 91.88 338 GLU A O 1
ATOM 2874 N N . ASN A 1 339 ? -17.869 -10.360 -17.310 1.00 92.44 339 ASN A N 1
ATOM 2875 C CA . ASN A 1 339 ? -17.506 -9.192 -18.120 1.00 92.44 339 ASN A CA 1
ATOM 2876 C C . ASN A 1 339 ? -15.984 -9.018 -18.316 1.00 92.44 339 ASN A C 1
ATOM 2878 O O . ASN A 1 339 ? -15.556 -8.032 -18.917 1.00 92.44 339 ASN A O 1
ATOM 2882 N N . GLY A 1 340 ? -15.161 -9.912 -17.760 1.00 91.25 340 GLY A N 1
ATOM 2883 C CA . GLY A 1 340 ? -13.703 -9.904 -17.884 1.00 91.25 340 GLY A CA 1
ATOM 2884 C C . GLY A 1 340 ? -12.982 -8.817 -17.086 1.00 91.25 340 GLY A C 1
ATOM 2885 O O . GLY A 1 340 ? -11.779 -8.647 -17.252 1.00 91.25 340 GLY A O 1
ATOM 2886 N N . PHE A 1 341 ? -13.660 -8.066 -16.209 1.00 93.56 341 PHE A N 1
ATOM 2887 C CA . PHE A 1 341 ? -12.996 -7.043 -15.385 1.00 93.56 341 PHE A CA 1
ATOM 2888 C C . PHE A 1 341 ? -12.126 -7.666 -14.285 1.00 93.56 341 PHE A C 1
ATOM 2890 O O . PHE A 1 341 ? -11.054 -7.149 -13.953 1.00 93.56 341 PHE A O 1
ATOM 2897 N N . LEU A 1 342 ? -12.590 -8.787 -13.730 1.00 92.19 342 LEU A N 1
ATOM 2898 C CA . LEU A 1 342 ? -11.850 -9.613 -12.783 1.00 92.19 342 LEU A CA 1
ATOM 2899 C C . LEU A 1 342 ? -11.417 -10.909 -13.459 1.00 92.19 342 LEU A C 1
ATOM 2901 O O . LEU A 1 342 ? -12.215 -11.580 -14.103 1.00 92.19 342 LEU A O 1
ATOM 2905 N N . VAL A 1 343 ? -10.160 -11.282 -13.250 1.00 88.38 343 VAL A N 1
ATOM 2906 C CA . VAL A 1 343 ? -9.628 -12.589 -13.630 1.00 88.38 343 VAL A CA 1
ATOM 2907 C C . VAL A 1 343 ? -9.963 -13.625 -12.559 1.00 88.38 343 VAL A C 1
ATOM 2909 O O . VAL A 1 343 ? -10.450 -14.713 -12.861 1.00 88.38 343 VAL A O 1
ATOM 2912 N N . THR A 1 344 ? -9.738 -13.276 -11.290 1.00 86.12 344 THR A N 1
ATOM 2913 C CA . THR A 1 344 ? -10.119 -14.095 -10.132 1.00 86.12 344 THR A CA 1
ATOM 2914 C C . THR A 1 344 ? -10.896 -13.255 -9.130 1.00 86.12 344 THR A C 1
ATOM 2916 O O . THR A 1 344 ? -10.684 -12.045 -9.002 1.00 86.12 344 THR A O 1
ATOM 2919 N N . ALA A 1 345 ? -11.839 -13.914 -8.465 1.00 89.50 345 ALA A N 1
ATOM 2920 C CA . ALA A 1 345 ? -12.716 -13.337 -7.459 1.00 89.50 345 ALA A CA 1
ATOM 2921 C C . ALA A 1 345 ? -13.034 -14.434 -6.441 1.00 89.50 345 ALA A C 1
ATOM 2923 O O . ALA A 1 345 ? -14.129 -15.004 -6.432 1.00 89.50 345 ALA A O 1
ATOM 2924 N N . ASP A 1 346 ? -12.029 -14.789 -5.649 1.00 87.44 346 ASP A N 1
ATOM 2925 C CA . ASP A 1 346 ? -12.147 -15.882 -4.695 1.00 87.44 346 ASP A CA 1
ATOM 2926 C C . ASP A 1 346 ? -12.766 -15.358 -3.405 1.00 87.44 346 ASP A C 1
ATOM 2928 O O . ASP A 1 346 ? -12.452 -14.257 -2.944 1.00 87.44 346 ASP A O 1
ATOM 2932 N N . LEU A 1 347 ? -13.681 -16.142 -2.840 1.00 90.62 347 LEU A N 1
ATOM 2933 C CA . LEU A 1 347 ? -14.416 -15.796 -1.632 1.00 90.62 347 LEU A CA 1
ATOM 2934 C C . LEU A 1 347 ? -14.401 -17.003 -0.690 1.00 90.62 347 LEU A C 1
ATOM 2936 O O . LEU A 1 347 ? -14.896 -18.078 -1.045 1.00 90.62 347 LEU A O 1
ATOM 2940 N N . PHE A 1 348 ? -13.827 -16.813 0.495 1.00 89.88 348 PHE A N 1
ATOM 2941 C CA . PHE A 1 348 ? -13.632 -17.844 1.507 1.00 89.88 348 PHE A CA 1
ATOM 2942 C C . PHE A 1 348 ? -14.400 -17.469 2.773 1.00 89.88 348 PHE A C 1
ATOM 2944 O O . PHE A 1 348 ? -14.094 -16.457 3.400 1.00 89.88 348 PHE A O 1
ATOM 2951 N N . SER A 1 349 ? -15.396 -18.269 3.150 1.00 90.75 349 SER A N 1
ATOM 2952 C CA . SER A 1 349 ? -16.147 -18.076 4.395 1.00 90.75 349 SER A CA 1
ATOM 2953 C C . SER A 1 349 ? -15.276 -18.463 5.580 1.00 90.75 349 SER A C 1
ATOM 2955 O O . SER A 1 349 ? -14.766 -19.583 5.614 1.00 90.75 349 SER A O 1
ATOM 2957 N N . VAL A 1 350 ? -15.100 -17.564 6.544 1.00 91.56 350 VAL A N 1
ATOM 2958 C CA . VAL A 1 350 ? -14.233 -17.812 7.703 1.00 91.56 350 VAL A CA 1
ATOM 2959 C C . VAL A 1 350 ? -14.938 -18.719 8.714 1.00 91.56 350 VAL A C 1
ATOM 2961 O O . VAL A 1 350 ? -16.097 -18.492 9.044 1.00 91.56 350 VAL A O 1
ATOM 2964 N N . LEU A 1 351 ? -14.226 -19.740 9.196 1.00 90.62 351 LEU A N 1
ATOM 2965 C CA . LEU A 1 351 ? -14.700 -20.715 10.186 1.00 90.62 351 LEU A CA 1
ATOM 2966 C C . LEU A 1 351 ? -13.972 -20.558 11.521 1.00 90.62 351 LEU A C 1
ATOM 2968 O O . LEU A 1 351 ? -14.587 -20.574 12.579 1.00 90.62 351 LEU A O 1
ATOM 2972 N N . GLU A 1 352 ? -12.655 -20.373 11.489 1.00 90.62 352 GLU A N 1
ATOM 2973 C CA . GLU A 1 352 ? -11.853 -20.151 12.690 1.00 90.62 352 GLU A CA 1
ATOM 2974 C C . GLU A 1 352 ? -10.758 -19.125 12.404 1.00 90.62 352 GLU A C 1
ATOM 2976 O O . GLU A 1 352 ? -10.209 -19.073 11.307 1.00 90.62 352 GLU A O 1
ATOM 2981 N N . ASN A 1 353 ? -10.420 -18.312 13.398 1.00 90.19 353 ASN A N 1
ATOM 2982 C CA . ASN A 1 353 ? -9.263 -17.427 13.404 1.00 90.19 353 ASN A CA 1
ATOM 2983 C C . ASN A 1 353 ? -8.303 -17.865 14.513 1.00 90.19 353 ASN A C 1
ATOM 2985 O O . ASN A 1 353 ? -8.725 -18.026 15.658 1.00 90.19 353 ASN A O 1
ATOM 2989 N N . ARG A 1 354 ? -7.012 -18.014 14.204 1.00 89.94 354 ARG A N 1
ATOM 2990 C CA . ARG A 1 354 ? -5.951 -18.215 15.194 1.00 89.94 354 ARG A CA 1
ATOM 2991 C C . ARG A 1 354 ? -4.855 -17.172 15.047 1.00 89.94 354 ARG A C 1
ATOM 2993 O O . ARG A 1 354 ? -4.369 -16.887 13.953 1.00 89.94 354 ARG A O 1
ATOM 3000 N N . LEU A 1 355 ? -4.411 -16.662 16.187 1.00 89.38 355 LEU A N 1
ATOM 3001 C CA . LEU A 1 355 ? -3.386 -15.641 16.304 1.00 89.38 355 LEU A CA 1
ATOM 3002 C C . LEU A 1 355 ? -2.260 -16.123 17.214 1.00 89.38 355 LEU A C 1
ATOM 3004 O O . LEU A 1 355 ? -2.502 -16.587 18.326 1.00 89.38 355 LEU A O 1
ATOM 3008 N N . PHE A 1 356 ? -1.027 -15.934 16.758 1.00 90.00 356 PHE A N 1
ATOM 3009 C CA . PHE A 1 356 ? 0.183 -16.131 17.542 1.00 90.00 356 PHE A CA 1
ATOM 3010 C C . PHE A 1 356 ? 0.970 -14.833 17.630 1.00 90.00 356 PHE A C 1
ATOM 3012 O O . PHE A 1 356 ? 1.168 -14.151 16.618 1.00 90.00 356 PHE A O 1
ATOM 3019 N N . PHE A 1 357 ? 1.468 -14.529 18.827 1.00 89.81 357 PHE A N 1
ATOM 3020 C CA . PHE A 1 357 ? 2.346 -13.392 19.068 1.00 89.81 357 PHE A CA 1
ATOM 3021 C C . PHE A 1 357 ? 3.503 -13.801 19.975 1.00 89.81 357 PHE A C 1
ATOM 3023 O O . PHE A 1 357 ? 3.297 -14.312 21.071 1.00 89.81 357 PHE A O 1
ATOM 3030 N N . ASN A 1 358 ? 4.730 -13.566 19.529 1.00 89.75 358 ASN A N 1
ATOM 3031 C CA . ASN A 1 358 ? 5.933 -13.968 20.238 1.00 89.75 358 ASN A CA 1
ATOM 3032 C C . ASN A 1 358 ? 6.615 -12.743 20.865 1.00 89.75 358 ASN A C 1
ATOM 3034 O O . ASN A 1 358 ? 7.325 -11.998 20.183 1.00 89.75 358 ASN A O 1
ATOM 3038 N N . LEU A 1 359 ? 6.402 -12.551 22.172 1.00 89.31 359 LEU A N 1
ATOM 3039 C CA . LEU A 1 359 ? 6.931 -11.417 22.938 1.00 89.31 359 LEU A CA 1
ATOM 3040 C C . LEU A 1 359 ? 8.461 -11.438 23.064 1.00 89.31 359 LEU A C 1
ATOM 3042 O O . LEU A 1 359 ? 9.044 -10.385 23.302 1.00 89.31 359 LEU A O 1
ATOM 3046 N N . ASN A 1 360 ? 9.131 -12.577 22.831 1.00 88.00 360 ASN A N 1
ATOM 3047 C CA . ASN A 1 360 ? 10.599 -12.636 22.824 1.00 88.00 360 ASN A CA 1
ATOM 3048 C C . ASN A 1 360 ? 11.205 -11.642 21.812 1.00 88.00 360 ASN A C 1
ATOM 3050 O O . ASN A 1 360 ? 12.292 -11.125 22.027 1.00 88.00 360 ASN A O 1
ATOM 3054 N N . TYR A 1 361 ? 10.488 -11.312 20.730 1.00 85.56 361 TYR A N 1
ATOM 3055 C CA . TYR A 1 361 ? 10.938 -10.334 19.730 1.00 85.56 361 TYR A CA 1
ATOM 3056 C C . TYR A 1 361 ? 10.841 -8.866 20.171 1.00 85.56 361 TYR A C 1
ATOM 3058 O O . TYR A 1 361 ? 11.188 -7.975 19.395 1.00 85.56 361 TYR A O 1
ATOM 3066 N N . LEU A 1 362 ? 10.348 -8.613 21.384 1.00 85.88 362 LEU A N 1
ATOM 3067 C CA . LEU A 1 362 ? 10.335 -7.301 22.023 1.00 85.88 362 LEU A CA 1
ATOM 3068 C C . LEU A 1 362 ? 11.371 -7.189 23.150 1.00 85.88 362 LEU A C 1
ATOM 3070 O O . LEU A 1 362 ? 11.425 -6.136 23.767 1.00 85.88 362 LEU A O 1
ATOM 3074 N N . SER A 1 363 ? 12.171 -8.227 23.428 1.00 83.50 363 SER A N 1
ATOM 3075 C CA . SER A 1 363 ? 13.233 -8.180 24.444 1.00 83.50 363 SER A CA 1
ATOM 3076 C C . SER A 1 363 ? 14.577 -7.732 23.858 1.00 83.50 363 SER A C 1
ATOM 3078 O O . SER A 1 363 ? 14.766 -7.715 22.638 1.00 83.50 363 SER A O 1
ATOM 3080 N N . VAL A 1 364 ? 15.548 -7.442 24.733 1.00 78.50 364 VAL A N 1
ATOM 3081 C CA . VAL A 1 364 ? 16.943 -7.119 24.358 1.00 78.50 364 VAL A CA 1
ATOM 3082 C C . VAL A 1 364 ? 17.588 -8.232 23.519 1.00 78.50 364 VAL A C 1
ATOM 3084 O O . VAL A 1 364 ? 18.455 -7.993 22.682 1.00 78.50 364 VAL A O 1
ATOM 3087 N N . SER A 1 365 ? 17.137 -9.478 23.678 1.00 73.38 365 SER A N 1
ATOM 3088 C CA . SER A 1 365 ? 17.668 -10.614 22.914 1.00 73.38 365 SER A CA 1
ATOM 3089 C C . SER A 1 365 ? 17.358 -10.536 21.412 1.00 73.38 365 SER A C 1
ATOM 3091 O O . SER A 1 365 ? 18.039 -11.178 20.610 1.00 73.38 365 SER A O 1
ATOM 3093 N N . ALA A 1 366 ? 16.357 -9.740 21.020 1.00 73.38 366 ALA A N 1
ATOM 3094 C CA . ALA A 1 366 ? 16.007 -9.454 19.629 1.00 73.38 366 ALA A CA 1
ATOM 3095 C C . ALA A 1 366 ? 16.677 -8.178 19.084 1.00 73.38 366 ALA A C 1
ATOM 3097 O O . ALA A 1 366 ? 16.282 -7.674 18.024 1.00 73.38 366 ALA A O 1
ATOM 3098 N N . ASP A 1 367 ? 17.682 -7.646 19.786 1.00 68.56 367 ASP A N 1
ATOM 3099 C CA . ASP A 1 367 ? 18.398 -6.435 19.398 1.00 68.56 367 ASP A CA 1
ATOM 3100 C C . ASP A 1 367 ? 18.955 -6.495 17.984 1.00 68.56 367 ASP A C 1
ATOM 3102 O O . ASP A 1 367 ? 19.308 -7.553 17.456 1.00 68.56 367 ASP A O 1
ATOM 3106 N N . ASN A 1 368 ? 18.968 -5.331 17.328 1.00 63.28 368 ASN A N 1
ATOM 3107 C CA . ASN A 1 368 ? 19.267 -5.195 15.901 1.00 63.28 368 ASN A CA 1
ATOM 3108 C C . ASN A 1 368 ? 18.391 -6.103 15.019 1.00 63.28 368 ASN A C 1
ATOM 3110 O O . ASN A 1 368 ? 18.790 -6.531 13.934 1.00 63.28 368 ASN A O 1
ATOM 3114 N N . HIS A 1 369 ? 17.176 -6.385 15.499 1.00 67.62 369 HIS A N 1
ATOM 3115 C CA . HIS A 1 369 ? 16.144 -7.169 14.835 1.00 67.62 369 HIS A CA 1
ATOM 3116 C C . HIS A 1 369 ? 16.485 -8.647 14.630 1.00 67.62 369 HIS A C 1
ATOM 3118 O O . HIS A 1 369 ? 15.866 -9.289 13.779 1.00 67.62 369 HIS A O 1
ATOM 3124 N N . ARG A 1 370 ? 17.455 -9.194 15.372 1.00 73.69 370 ARG A N 1
ATOM 3125 C CA . ARG A 1 370 ? 17.933 -10.578 15.239 1.00 73.69 370 ARG A CA 1
ATOM 3126 C C . ARG A 1 370 ? 16.822 -11.614 15.460 1.00 73.69 370 ARG A C 1
ATOM 3128 O O . ARG A 1 370 ? 15.907 -11.434 16.257 1.00 73.69 370 ARG A O 1
ATOM 3135 N N . PHE A 1 371 ? 16.915 -12.728 14.737 1.00 79.81 371 PHE A N 1
ATOM 3136 C CA . PHE A 1 371 ? 16.128 -13.925 15.015 1.00 79.81 371 PHE A CA 1
ATOM 3137 C C . PHE A 1 371 ? 16.641 -14.599 16.277 1.00 79.81 371 PHE A C 1
ATOM 3139 O O . PHE A 1 371 ? 17.840 -14.857 16.396 1.00 79.81 371 PHE A O 1
ATOM 3146 N N . ILE A 1 372 ? 15.720 -14.933 17.174 1.00 78.56 372 ILE A N 1
ATOM 3147 C CA . ILE A 1 372 ? 16.020 -15.687 18.384 1.00 78.56 372 ILE A CA 1
ATOM 3148 C C . ILE A 1 372 ? 15.864 -17.173 18.063 1.00 78.56 372 ILE A C 1
ATOM 3150 O O . ILE A 1 372 ? 14.832 -17.610 17.550 1.00 78.56 372 ILE A O 1
ATOM 3154 N N . SER A 1 373 ? 16.905 -17.955 18.343 1.00 78.81 373 SER A N 1
ATOM 3155 C CA . SER A 1 373 ? 16.824 -19.411 18.249 1.00 78.81 373 SER A CA 1
ATOM 3156 C C . SER A 1 373 ? 15.933 -19.933 19.369 1.00 78.81 373 SER A C 1
ATOM 3158 O O . SER A 1 373 ? 16.174 -19.628 20.528 1.00 78.81 373 SER A O 1
ATOM 3160 N N . ASN A 1 374 ? 14.970 -20.801 19.064 1.00 76.12 374 ASN A N 1
ATOM 3161 C CA . ASN A 1 374 ? 14.164 -21.453 20.102 1.00 76.12 374 ASN A CA 1
ATOM 3162 C C . ASN A 1 374 ? 14.971 -22.413 21.001 1.00 76.12 374 ASN A C 1
ATOM 3164 O O . ASN A 1 374 ? 14.429 -22.931 21.969 1.00 76.12 374 ASN A O 1
ATOM 3168 N N . LYS A 1 375 ? 16.245 -22.671 20.669 1.00 79.50 375 LYS A N 1
ATOM 3169 C CA . LYS A 1 375 ? 17.194 -23.428 21.498 1.00 79.50 375 LYS A CA 1
ATOM 3170 C C . LYS A 1 375 ? 18.091 -22.534 22.367 1.00 79.50 375 LYS A C 1
ATOM 3172 O O . LYS A 1 375 ? 18.905 -23.067 23.116 1.00 79.50 375 LYS A O 1
ATOM 3177 N N . SER A 1 376 ? 18.044 -21.203 22.228 1.00 80.38 376 SER A N 1
ATOM 3178 C CA . SER A 1 376 ? 18.892 -20.321 23.039 1.00 80.38 376 SER A CA 1
ATOM 3179 C C . SER A 1 376 ? 18.367 -20.228 24.470 1.00 80.38 376 SER A C 1
ATOM 3181 O O . SER A 1 376 ? 17.161 -20.248 24.696 1.00 80.38 376 SER A O 1
ATOM 3183 N N . ARG A 1 377 ? 19.273 -20.042 25.440 1.00 79.00 377 ARG A N 1
ATOM 3184 C CA . ARG A 1 377 ? 18.900 -19.782 26.845 1.00 79.00 377 ARG A CA 1
ATOM 3185 C C . ARG A 1 377 ? 18.045 -18.519 27.012 1.00 79.00 377 ARG A C 1
ATOM 3187 O O . ARG A 1 377 ? 17.309 -18.406 27.978 1.00 79.00 377 ARG A O 1
ATOM 3194 N N . SER A 1 378 ? 18.146 -17.584 26.068 1.00 78.81 378 SER A N 1
ATOM 3195 C CA . SER A 1 378 ? 17.371 -16.343 26.036 1.00 78.81 378 SER A CA 1
ATOM 3196 C C . SER A 1 378 ? 15.940 -16.493 25.507 1.00 78.81 378 SER A C 1
ATOM 3198 O O . SER A 1 378 ? 15.171 -15.538 25.576 1.00 78.81 378 SER A O 1
ATOM 3200 N N . PHE A 1 379 ? 15.574 -17.648 24.943 1.00 85.62 379 PHE A N 1
ATOM 3201 C CA . PHE A 1 379 ? 14.219 -17.883 24.456 1.00 85.62 379 PHE A CA 1
ATOM 3202 C C . PHE A 1 379 ? 13.333 -18.426 25.576 1.00 85.62 379 PHE A C 1
ATOM 3204 O O . PHE A 1 379 ? 13.592 -19.498 26.118 1.00 85.62 379 PHE A O 1
ATOM 3211 N N . ASN A 1 380 ? 12.242 -17.724 25.871 1.00 87.69 380 ASN A N 1
ATOM 3212 C CA . ASN A 1 380 ? 11.239 -18.177 26.824 1.00 87.69 380 ASN A CA 1
ATOM 3213 C C . ASN A 1 380 ? 9.970 -18.628 26.088 1.00 87.69 380 ASN A C 1
ATOM 3215 O O . ASN A 1 380 ? 9.261 -17.819 25.484 1.00 87.69 380 ASN A O 1
ATOM 3219 N N . GLU A 1 381 ? 9.650 -19.923 26.158 1.00 89.12 381 GLU A N 1
ATOM 3220 C CA . GLU A 1 381 ? 8.451 -20.478 25.515 1.00 89.12 381 GLU A CA 1
ATOM 3221 C C . GLU A 1 381 ? 7.151 -19.895 26.091 1.00 89.12 381 GLU A C 1
ATOM 3223 O O . GLU A 1 381 ? 6.189 -19.705 25.347 1.00 89.12 381 GLU A O 1
ATOM 3228 N N . LYS A 1 382 ? 7.138 -19.504 27.374 1.00 89.50 382 LYS A N 1
ATOM 3229 C CA . LYS A 1 382 ? 5.970 -18.886 28.025 1.00 89.50 382 LYS A CA 1
ATOM 3230 C C . LYS A 1 382 ? 5.603 -17.527 27.408 1.00 89.50 382 LYS A C 1
ATOM 3232 O O . LYS A 1 382 ? 4.469 -17.084 27.547 1.00 89.50 382 LYS A O 1
ATOM 3237 N N . LEU A 1 383 ? 6.535 -16.877 26.704 1.00 89.38 383 LEU A N 1
ATOM 3238 C CA . LEU A 1 383 ? 6.330 -15.601 26.007 1.00 89.38 383 LEU A CA 1
ATOM 3239 C C . LEU A 1 383 ? 5.752 -15.756 24.583 1.00 89.38 383 LEU A C 1
ATOM 3241 O O . LEU A 1 383 ? 5.580 -14.759 23.874 1.00 89.38 383 LEU A O 1
ATOM 3245 N N . VAL A 1 384 ? 5.437 -16.981 24.146 1.00 91.06 384 VAL A N 1
ATOM 3246 C CA . VAL A 1 384 ? 4.707 -17.243 22.896 1.00 91.06 384 VAL A CA 1
ATOM 3247 C C . VAL A 1 384 ? 3.210 -17.325 23.197 1.00 91.06 384 VAL A C 1
ATOM 3249 O O . VAL A 1 384 ? 2.696 -18.364 23.606 1.00 91.06 384 VAL A O 1
ATOM 3252 N N . LEU A 1 385 ? 2.504 -16.217 22.984 1.00 90.81 385 LEU A N 1
ATOM 3253 C CA . LEU A 1 385 ? 1.070 -16.107 23.230 1.00 90.81 385 LEU A CA 1
ATOM 3254 C C . LEU A 1 385 ? 0.264 -16.681 22.059 1.00 90.81 385 LEU A C 1
ATOM 3256 O O . LEU A 1 385 ? 0.657 -16.549 20.893 1.00 90.81 385 LEU A O 1
ATOM 3260 N N . LYS A 1 386 ? -0.897 -17.270 22.367 1.00 90.81 386 LYS A N 1
ATOM 3261 C CA . LYS A 1 386 ? -1.838 -17.820 21.381 1.00 90.81 386 LYS A CA 1
ATOM 3262 C C . LYS A 1 386 ? -3.277 -17.417 21.701 1.00 90.81 386 LYS A C 1
ATOM 3264 O O . LYS A 1 386 ? -3.679 -17.437 22.857 1.00 90.81 386 LYS A O 1
ATOM 3269 N N . SER A 1 387 ? -4.063 -17.131 20.670 1.00 88.12 387 SER A N 1
ATOM 3270 C CA . SER A 1 387 ? -5.513 -16.946 20.762 1.00 88.12 387 SER A CA 1
ATOM 3271 C C . SER A 1 387 ? -6.203 -17.645 19.593 1.00 88.12 387 SER A C 1
ATOM 3273 O O . SER A 1 387 ? -5.639 -17.741 18.503 1.00 88.12 387 SER A O 1
ATOM 3275 N N . SER A 1 388 ? -7.408 -18.158 19.821 1.00 88.19 388 SER A N 1
ATOM 3276 C CA . SER A 1 388 ? -8.255 -18.751 18.785 1.00 88.19 388 SER A CA 1
ATOM 3277 C C . SER A 1 388 ? -9.691 -18.268 18.924 1.00 88.19 388 SER A C 1
ATOM 3279 O O . SER A 1 388 ? -10.130 -17.949 20.027 1.00 88.19 388 SER A O 1
ATOM 3281 N N . HIS A 1 389 ? -10.448 -18.233 17.836 1.00 88.44 389 HIS A N 1
ATOM 3282 C CA . HIS A 1 389 ? -11.860 -17.871 17.831 1.00 88.44 389 HIS A CA 1
ATOM 3283 C C . HIS A 1 389 ? -12.575 -18.599 16.697 1.00 88.44 389 HIS A C 1
ATOM 3285 O O . HIS A 1 389 ? -12.256 -18.384 15.529 1.00 88.44 389 HIS A O 1
ATOM 3291 N N . SER A 1 390 ? -13.515 -19.466 17.060 1.00 89.06 390 SER A N 1
ATOM 3292 C CA . SER A 1 390 ? -14.377 -20.179 16.121 1.00 89.06 390 SER A CA 1
ATOM 3293 C C . SER A 1 390 ? -15.614 -19.333 15.847 1.00 89.06 390 SER A C 1
ATOM 3295 O O . SER A 1 390 ? -16.245 -18.865 16.792 1.00 89.06 390 SER A O 1
ATOM 3297 N N . TYR A 1 391 ? -15.926 -19.150 14.570 1.00 87.19 391 TYR A N 1
ATOM 3298 C CA . TYR A 1 391 ? -17.127 -18.479 14.097 1.00 87.19 391 TYR A CA 1
ATOM 3299 C C . TYR A 1 391 ? -18.271 -19.481 13.996 1.00 87.19 391 TYR A C 1
ATOM 3301 O O . TYR A 1 391 ? -18.085 -20.643 13.628 1.00 87.19 391 TYR A O 1
ATOM 3309 N N . THR A 1 392 ? -19.471 -19.019 14.305 1.00 84.56 392 THR A N 1
ATOM 3310 C CA . THR A 1 392 ? -20.682 -19.833 14.248 1.00 84.56 392 THR A CA 1
ATOM 3311 C C . THR A 1 392 ? -21.037 -20.175 12.803 1.00 84.56 392 THR A C 1
ATOM 3313 O O . THR A 1 392 ? -21.035 -19.303 11.942 1.00 84.56 392 THR A O 1
ATOM 3316 N N . ASN A 1 393 ? -21.392 -21.432 12.517 1.00 74.88 393 ASN A N 1
ATOM 3317 C CA . ASN A 1 393 ? -21.724 -21.865 11.151 1.00 74.88 393 ASN A CA 1
ATOM 3318 C C . ASN A 1 393 ? -23.043 -21.276 10.618 1.00 74.88 393 ASN A C 1
ATOM 3320 O O . ASN A 1 393 ? -23.193 -21.100 9.411 1.00 74.88 393 ASN A O 1
ATOM 3324 N N . SER A 1 394 ? -24.005 -20.998 11.500 1.00 74.00 394 SER A N 1
ATOM 3325 C CA . SER A 1 394 ? -25.294 -20.391 11.166 1.00 74.00 394 SER A CA 1
ATOM 3326 C C . SER A 1 394 ? -25.299 -18.907 11.509 1.00 74.00 394 SER A C 1
ATOM 3328 O O . SER A 1 394 ? -24.907 -18.522 12.611 1.00 74.00 394 SER A O 1
ATOM 3330 N N . CYS A 1 395 ? -25.800 -18.080 10.594 1.00 74.25 395 CYS A N 1
ATOM 3331 C CA . CYS A 1 395 ? -26.025 -16.676 10.891 1.00 74.25 395 CYS A CA 1
ATOM 3332 C C . CYS A 1 395 ? -27.218 -16.542 11.850 1.00 74.25 395 CYS A C 1
ATOM 3334 O O . CYS A 1 395 ? -28.343 -16.886 11.489 1.00 74.25 395 CYS A O 1
ATOM 3336 N N . LEU A 1 396 ? -26.957 -16.086 13.073 1.00 75.75 396 LEU A N 1
ATOM 3337 C CA . LEU A 1 396 ? -27.975 -15.778 14.073 1.00 75.75 396 LEU A CA 1
ATOM 3338 C C . LEU A 1 396 ? -28.251 -14.272 14.031 1.00 75.75 396 LEU A C 1
ATOM 3340 O O . LEU A 1 396 ? -27.335 -13.470 13.847 1.00 75.75 396 LEU A O 1
ATOM 3344 N N . MET A 1 397 ? -29.512 -13.885 14.200 1.00 74.31 397 MET A N 1
ATOM 3345 C CA . MET A 1 397 ? -29.910 -12.484 14.320 1.00 74.31 397 MET A CA 1
ATOM 3346 C C . MET A 1 397 ? -30.055 -12.143 15.798 1.00 74.31 397 MET A C 1
ATOM 3348 O O . MET A 1 397 ? -31.134 -12.269 16.370 1.00 74.31 397 MET A O 1
ATOM 3352 N N . SER A 1 398 ? -28.951 -11.743 16.430 1.00 77.81 398 SER A N 1
ATOM 3353 C CA . SER A 1 398 ? -29.039 -11.123 17.752 1.00 77.81 398 SER A CA 1
ATOM 3354 C C . SER A 1 398 ? -29.791 -9.799 17.637 1.00 77.81 398 SER A C 1
ATOM 3356 O O . SER A 1 398 ? -29.417 -8.932 16.850 1.00 77.81 398 SER A O 1
ATOM 3358 N N . GLU A 1 399 ? -30.836 -9.644 18.441 1.00 84.00 399 GLU A N 1
ATOM 3359 C CA . GLU A 1 399 ? -31.593 -8.404 18.573 1.00 84.00 399 GLU A CA 1
ATOM 3360 C C . GLU A 1 399 ? -30.765 -7.344 19.312 1.00 84.00 399 GLU A C 1
ATOM 3362 O O . GLU A 1 399 ? -30.837 -7.228 20.534 1.00 84.00 399 GLU A O 1
ATOM 3367 N N . LEU A 1 400 ? -29.948 -6.592 18.574 1.00 88.56 400 LEU A N 1
ATOM 3368 C CA . LEU A 1 400 ? -29.076 -5.560 19.137 1.00 88.56 400 LEU A CA 1
ATOM 3369 C C . LEU A 1 400 ? -29.751 -4.183 19.148 1.00 88.56 400 LEU A C 1
ATOM 3371 O O . LEU A 1 400 ? -30.342 -3.764 18.153 1.00 88.56 400 LEU A O 1
ATOM 3375 N N . GLU A 1 401 ? -29.594 -3.455 20.246 1.00 89.62 401 GLU A N 1
ATOM 3376 C CA . GLU A 1 401 ? -29.923 -2.034 20.374 1.00 89.62 401 GLU A CA 1
ATOM 3377 C C . GLU A 1 401 ? -28.761 -1.137 19.906 1.00 89.62 401 GLU A C 1
ATOM 3379 O O . GLU A 1 401 ? -27.640 -1.594 19.652 1.00 89.62 401 GLU A O 1
ATOM 3384 N N . LEU A 1 402 ? -28.994 0.180 19.828 1.00 87.31 402 LEU A N 1
ATOM 3385 C CA . LEU A 1 402 ? -27.938 1.145 19.493 1.00 87.31 402 LEU A CA 1
ATOM 3386 C C . LEU A 1 402 ? -26.771 1.076 20.484 1.00 87.31 402 LEU A C 1
ATOM 3388 O O . LEU A 1 402 ? -25.606 1.044 20.075 1.00 87.31 402 LEU A O 1
ATOM 3392 N N . LEU A 1 403 ? -27.082 1.010 21.779 1.00 88.69 403 LEU A N 1
ATOM 3393 C CA . LEU A 1 403 ? -26.075 0.904 22.826 1.00 88.69 403 LEU A CA 1
ATOM 3394 C C . LEU A 1 403 ? -25.263 -0.396 22.703 1.00 88.69 403 LEU A C 1
ATOM 3396 O O . LEU A 1 403 ? -24.042 -0.357 22.853 1.00 88.69 403 LEU A O 1
ATOM 3400 N N . ASP A 1 404 ? -25.898 -1.515 22.336 1.00 90.06 404 ASP A N 1
ATOM 3401 C CA . ASP A 1 404 ? -25.209 -2.791 22.104 1.00 90.06 404 ASP A CA 1
ATOM 3402 C C . ASP A 1 404 ? -24.163 -2.679 20.994 1.00 90.06 404 ASP A C 1
ATOM 3404 O O . ASP A 1 404 ? -23.008 -3.063 21.181 1.00 90.06 404 ASP A O 1
ATOM 3408 N N . PHE A 1 405 ? -24.535 -2.099 19.848 1.00 88.19 405 PHE A N 1
ATOM 3409 C CA . PHE A 1 405 ? -23.608 -1.897 18.732 1.00 88.19 405 PHE A CA 1
ATOM 3410 C C . PHE A 1 405 ? -22.420 -1.010 19.119 1.00 88.19 405 PHE A C 1
ATOM 3412 O O . PHE A 1 405 ? -21.280 -1.321 18.763 1.00 88.19 405 PHE A O 1
ATOM 3419 N N . LEU A 1 406 ? -22.663 0.072 19.864 1.00 85.25 406 LEU A N 1
ATOM 3420 C CA . LEU A 1 406 ? -21.605 0.971 20.331 1.00 85.25 406 LEU A CA 1
ATOM 3421 C C . LEU A 1 406 ? -20.657 0.276 21.317 1.00 85.25 406 LEU A C 1
ATOM 3423 O O . LEU A 1 406 ? -19.436 0.440 21.220 1.00 85.25 406 LEU A O 1
ATOM 3427 N N . ILE A 1 407 ? -21.193 -0.553 22.218 1.00 87.38 407 ILE A N 1
ATOM 3428 C CA . ILE A 1 407 ? -20.393 -1.382 23.126 1.00 87.38 407 ILE A CA 1
ATOM 3429 C C . ILE A 1 407 ? -19.548 -2.375 22.319 1.00 87.38 407 ILE A C 1
ATOM 3431 O O . ILE A 1 407 ? -18.335 -2.435 22.514 1.00 87.38 407 ILE A O 1
ATOM 3435 N N . LEU A 1 408 ? -20.130 -3.108 21.367 1.00 87.44 408 LEU A N 1
ATOM 3436 C CA . LEU A 1 408 ? -19.390 -4.067 20.537 1.00 87.44 408 LEU A CA 1
ATOM 3437 C C . LEU A 1 408 ? -18.288 -3.395 19.701 1.00 87.44 408 LEU A C 1
ATOM 3439 O O . LEU A 1 408 ? -17.193 -3.943 19.554 1.00 87.44 408 LEU A O 1
ATOM 3443 N N . GLU A 1 409 ? -18.530 -2.193 19.174 1.00 81.12 409 GLU A N 1
ATOM 3444 C CA . GLU A 1 409 ? -17.515 -1.412 18.459 1.00 81.12 409 GLU A CA 1
ATOM 3445 C C . GLU A 1 409 ? -16.354 -0.999 19.370 1.00 81.12 409 GLU A C 1
ATOM 3447 O O . GLU A 1 409 ? -15.189 -1.203 19.009 1.00 81.12 409 GLU A O 1
ATOM 3452 N N . ARG A 1 410 ? -16.650 -0.463 20.560 1.00 79.38 410 ARG A N 1
ATOM 3453 C CA . ARG A 1 410 ? -15.627 -0.052 21.535 1.00 79.38 410 ARG A CA 1
ATOM 3454 C C . ARG A 1 410 ? -14.875 -1.233 22.139 1.00 79.38 410 ARG A C 1
ATOM 3456 O O . ARG A 1 410 ? -13.678 -1.119 22.392 1.00 79.38 410 ARG A O 1
ATOM 3463 N N . ALA A 1 411 ? -15.525 -2.379 22.308 1.00 80.69 411 ALA A N 1
ATOM 3464 C CA . ALA A 1 411 ? -14.915 -3.614 22.798 1.00 80.69 411 ALA A CA 1
ATOM 3465 C C . ALA A 1 411 ? -13.823 -4.155 21.865 1.00 80.69 411 ALA A C 1
ATOM 3467 O O . ALA A 1 411 ? -12.883 -4.811 22.310 1.00 80.69 411 ALA A O 1
ATOM 3468 N N . ARG A 1 412 ? -13.908 -3.856 20.569 1.00 79.69 412 ARG A N 1
ATOM 3469 C CA . ARG A 1 412 ? -12.929 -4.288 19.559 1.00 79.69 412 ARG A CA 1
ATOM 3470 C C . ARG A 1 412 ? -11.806 -3.274 19.341 1.00 79.69 412 ARG A C 1
ATOM 3472 O O . ARG A 1 412 ? -10.824 -3.581 18.662 1.00 79.69 412 ARG A O 1
ATOM 3479 N N . GLN A 1 413 ? -11.959 -2.057 19.859 1.00 70.94 413 GLN A N 1
ATOM 3480 C CA . GLN A 1 413 ? -11.006 -0.969 19.676 1.00 70.94 413 GLN A CA 1
ATOM 3481 C C . GLN A 1 413 ? -9.796 -1.120 20.597 1.00 70.94 413 GLN A C 1
ATOM 3483 O O . GLN A 1 413 ? -9.908 -1.412 21.782 1.00 70.94 413 GLN A O 1
ATOM 3488 N N . VAL A 1 414 ? -8.614 -0.841 20.051 1.00 64.19 414 VAL A N 1
ATOM 3489 C CA . VAL A 1 414 ? -7.370 -0.797 20.825 1.00 64.19 414 VAL A CA 1
ATOM 3490 C C . VAL A 1 414 ? -7.399 0.380 21.812 1.00 64.19 414 VAL A C 1
ATOM 3492 O O . VAL A 1 414 ? -8.035 1.405 21.538 1.00 64.19 414 VAL A O 1
ATOM 3495 N N . SER A 1 415 ? -6.690 0.237 22.938 1.00 51.28 415 SER A N 1
ATOM 3496 C CA . SER A 1 415 ? -6.791 0.997 24.202 1.00 51.28 415 SER A CA 1
ATOM 3497 C C . SER A 1 415 ? -7.033 2.509 24.123 1.00 51.28 415 SER A C 1
ATOM 3499 O O . SER A 1 415 ? -7.552 3.106 25.070 1.00 51.28 415 SER A O 1
ATOM 3501 N N . ILE A 1 416 ? -6.595 3.160 23.049 1.00 50.62 416 ILE A N 1
ATOM 3502 C CA . ILE A 1 416 ? -6.705 4.600 22.843 1.00 50.62 416 ILE A CA 1
ATOM 3503 C C . ILE A 1 416 ? -8.168 5.049 22.707 1.00 50.62 416 ILE A C 1
ATOM 3505 O O . ILE A 1 416 ? -8.499 6.125 23.196 1.00 50.62 416 ILE A O 1
ATOM 3509 N N . THR A 1 417 ? -9.034 4.212 22.130 1.00 51.25 417 THR A N 1
ATOM 3510 C CA . THR A 1 417 ? -10.460 4.523 21.885 1.00 51.25 417 THR A CA 1
ATOM 3511 C C . THR A 1 417 ? -11.424 3.480 22.473 1.00 51.25 417 THR A C 1
ATOM 3513 O O . THR A 1 417 ? -12.563 3.819 22.786 1.00 51.25 417 THR A O 1
ATOM 3516 N N . GLY A 1 418 ? -10.953 2.251 22.720 1.00 60.56 418 GLY A N 1
ATOM 3517 C CA . GLY A 1 418 ? -11.764 1.170 23.289 1.00 60.56 418 GLY A CA 1
ATOM 3518 C C . GLY A 1 418 ? -11.821 1.117 24.816 1.00 60.56 418 GLY A C 1
ATOM 3519 O O . GLY A 1 418 ? -11.249 1.955 25.521 1.00 60.56 418 GLY A O 1
ATOM 3520 N N . PHE A 1 419 ? -12.508 0.094 25.325 1.00 65.62 419 PHE A N 1
ATOM 3521 C CA . PHE A 1 419 ? -12.586 -0.202 26.754 1.00 65.62 419 PHE A CA 1
ATOM 3522 C C . PHE A 1 419 ? -11.206 -0.620 27.303 1.00 65.62 419 PHE A C 1
ATOM 3524 O O . PHE A 1 419 ? -10.638 -1.629 26.899 1.00 65.62 419 PHE A O 1
ATOM 3531 N N . GLY A 1 420 ? -10.617 0.189 28.188 1.00 65.44 420 GLY A N 1
ATOM 3532 C CA . GLY A 1 420 ? -9.284 -0.054 28.763 1.00 65.44 420 GLY A CA 1
ATOM 3533 C C . GLY A 1 420 ? -9.322 -0.459 30.239 1.00 65.44 420 GLY A C 1
ATOM 3534 O O . GLY A 1 420 ? -10.343 -0.298 30.896 1.00 65.44 420 GLY A O 1
ATOM 3535 N N . PHE A 1 421 ? -8.174 -0.890 30.783 1.00 59.81 421 PHE A N 1
ATOM 3536 C CA . PHE A 1 421 ? -8.021 -1.397 32.161 1.00 59.81 421 PHE A CA 1
ATOM 3537 C C . PHE A 1 421 ? -8.558 -0.489 33.294 1.00 59.81 421 PHE A C 1
ATOM 3539 O O . PHE A 1 421 ? -8.807 -0.989 34.386 1.00 59.81 421 PHE A O 1
ATOM 3546 N N . GLU A 1 422 ? -8.715 0.824 33.076 1.00 58.38 422 GLU A N 1
ATOM 3547 C CA . GLU A 1 422 ? -9.018 1.801 34.144 1.00 58.38 422 GLU A CA 1
ATOM 3548 C C . GLU A 1 422 ? -10.065 2.867 33.764 1.00 58.38 422 GLU A C 1
ATOM 3550 O O . GLU A 1 422 ? -10.347 3.772 34.544 1.00 58.38 422 GLU A O 1
ATOM 3555 N N . ARG A 1 423 ? -10.645 2.824 32.558 1.00 56.22 423 ARG A N 1
ATOM 3556 C CA . ARG A 1 423 ? -11.340 3.993 31.986 1.00 56.22 423 ARG A CA 1
ATOM 3557 C C . ARG A 1 423 ? -12.856 4.007 32.183 1.00 56.22 423 ARG A C 1
ATOM 3559 O O . ARG A 1 423 ? -13.574 4.401 31.278 1.00 56.22 423 ARG A O 1
ATOM 3566 N N . ARG A 1 424 ? -13.365 3.624 33.350 1.00 62.16 424 ARG A N 1
ATOM 3567 C CA . ARG A 1 424 ? -14.820 3.506 33.552 1.00 62.16 424 ARG A CA 1
ATOM 3568 C C . ARG A 1 424 ? -15.561 4.816 33.271 1.00 62.16 424 ARG A C 1
ATOM 3570 O O . ARG A 1 424 ? -16.354 4.858 32.346 1.00 62.16 424 ARG A O 1
ATOM 3577 N N . GLU A 1 425 ? -15.223 5.907 33.955 1.00 61.31 425 GLU A N 1
ATOM 3578 C CA . GLU A 1 425 ? -15.908 7.197 33.757 1.00 61.31 425 GLU A CA 1
ATOM 3579 C C . GLU A 1 425 ? -15.624 7.831 32.394 1.00 61.31 425 GLU A C 1
ATOM 3581 O O . GLU A 1 425 ? -16.549 8.264 31.716 1.00 61.31 425 GLU A O 1
ATOM 3586 N N . SER A 1 426 ? -14.359 7.858 31.959 1.00 61.56 426 SER A N 1
ATOM 3587 C CA . SER A 1 426 ? -14.019 8.462 30.663 1.00 61.56 426 SER A CA 1
ATOM 3588 C C . SER A 1 426 ? -14.603 7.680 29.488 1.00 61.56 426 SER A C 1
ATOM 3590 O O . SER A 1 426 ? -15.179 8.293 28.600 1.00 61.56 426 SER A O 1
ATOM 3592 N N . THR A 1 427 ? -14.532 6.344 29.486 1.00 67.19 427 THR A N 1
ATOM 3593 C CA . THR A 1 427 ? -15.142 5.532 28.427 1.00 67.19 427 THR A CA 1
ATOM 3594 C C . THR A 1 427 ? -16.661 5.572 28.494 1.00 67.19 427 THR A C 1
ATOM 3596 O O . THR A 1 427 ? -17.293 5.574 27.444 1.00 67.19 427 THR A O 1
ATOM 3599 N N . LEU A 1 428 ? -17.252 5.663 29.688 1.00 74.62 428 LEU A N 1
ATOM 3600 C CA . LEU A 1 428 ? -18.689 5.864 29.837 1.00 74.62 428 LEU A CA 1
ATOM 3601 C C . LEU A 1 428 ? -19.120 7.226 29.283 1.00 74.62 428 LEU A C 1
ATOM 3603 O O . LEU A 1 428 ? -20.085 7.284 28.531 1.00 74.62 428 LEU A O 1
ATOM 3607 N N . SER A 1 429 ? -18.385 8.300 29.589 1.00 68.50 429 SER A N 1
ATOM 3608 C CA . SER A 1 429 ? -18.618 9.625 29.005 1.00 68.50 429 SER A CA 1
ATOM 3609 C C . SER A 1 429 ? -18.528 9.563 27.488 1.00 68.50 429 SER A C 1
ATOM 3611 O O . SER A 1 429 ? -19.463 9.977 26.821 1.00 68.50 429 SER A O 1
ATOM 3613 N N . THR A 1 430 ? -17.465 8.973 26.929 1.00 71.62 430 THR A N 1
ATOM 3614 C CA . THR A 1 430 ? -17.331 8.907 25.469 1.00 71.62 430 THR A CA 1
ATOM 3615 C C . THR A 1 430 ? -18.376 7.990 24.826 1.00 71.62 430 THR A C 1
ATOM 3617 O O . THR A 1 430 ? -18.795 8.247 23.709 1.00 71.62 430 THR A O 1
ATOM 3620 N N . LEU A 1 431 ? -18.829 6.930 25.502 1.00 77.94 431 LEU A N 1
ATOM 3621 C CA . LEU A 1 431 ? -19.932 6.090 25.025 1.00 77.94 431 LEU A CA 1
ATOM 3622 C C . LEU A 1 431 ? -21.262 6.857 25.029 1.00 77.94 431 LEU A C 1
ATOM 3624 O O . LEU A 1 431 ? -22.024 6.750 24.072 1.00 77.94 431 LEU A O 1
ATOM 3628 N N . LYS A 1 432 ? -21.528 7.656 26.072 1.00 79.62 432 LYS A N 1
ATOM 3629 C CA . LYS A 1 432 ? -22.676 8.575 26.115 1.00 79.62 432 LYS A CA 1
ATOM 3630 C C . LYS A 1 432 ? -22.579 9.616 25.003 1.00 79.62 432 LYS A C 1
ATOM 3632 O O . LYS A 1 432 ? -23.566 9.847 24.312 1.00 79.62 432 LYS A O 1
ATOM 3637 N N . ASP A 1 433 ? -21.396 10.182 24.782 1.00 68.88 433 ASP A N 1
ATOM 3638 C CA . ASP A 1 433 ? -21.147 11.131 23.699 1.00 68.88 433 ASP A CA 1
ATOM 3639 C C . ASP A 1 433 ? -21.374 10.479 22.331 1.00 68.88 433 ASP A C 1
ATOM 3641 O O . ASP A 1 433 ? -22.060 11.065 21.499 1.00 68.88 433 ASP A O 1
ATOM 3645 N N . ASP A 1 434 ? -20.882 9.256 22.100 1.00 73.75 434 ASP A N 1
ATOM 3646 C CA . ASP A 1 434 ? -21.134 8.502 20.865 1.00 73.75 434 ASP A CA 1
ATOM 3647 C C . ASP A 1 434 ? -22.631 8.254 20.657 1.00 73.75 434 ASP A C 1
ATOM 3649 O O . ASP A 1 434 ? -23.133 8.410 19.545 1.00 73.75 434 ASP A O 1
ATOM 3653 N N . TYR A 1 435 ? -23.349 7.887 21.723 1.00 83.44 435 TYR A N 1
ATOM 3654 C CA . TYR A 1 435 ? -24.787 7.630 21.694 1.00 83.44 435 TYR A CA 1
ATOM 3655 C C . TYR A 1 435 ? -25.574 8.894 21.321 1.00 83.44 435 TYR A C 1
ATOM 3657 O O . TYR A 1 435 ? -26.361 8.885 20.371 1.00 83.44 435 TYR A O 1
ATOM 3665 N N . ILE A 1 436 ? -25.298 10.018 21.995 1.00 76.00 436 ILE A N 1
ATOM 3666 C CA . ILE A 1 436 ? -25.895 11.328 21.683 1.00 76.00 436 ILE A CA 1
ATOM 3667 C C . ILE A 1 436 ? -25.528 11.757 20.267 1.00 76.00 436 ILE A C 1
ATOM 3669 O O . ILE A 1 436 ? -26.375 12.271 19.533 1.00 76.00 436 ILE A O 1
ATOM 3673 N N . THR A 1 437 ? -24.267 11.570 19.883 1.00 74.19 437 THR A N 1
ATOM 3674 C CA . THR A 1 437 ? -23.749 11.967 18.576 1.00 74.19 437 THR A CA 1
ATOM 3675 C C . THR A 1 437 ? -24.415 11.168 17.474 1.00 74.19 437 THR A C 1
ATOM 3677 O O . THR A 1 437 ? -24.797 11.760 16.471 1.00 74.19 437 THR A O 1
ATOM 3680 N N . GLU A 1 438 ? -24.626 9.864 17.652 1.00 79.12 438 GLU A N 1
ATOM 3681 C CA . GLU A 1 438 ? -25.310 9.028 16.669 1.00 79.12 438 GLU A CA 1
ATOM 3682 C C . GLU A 1 438 ? -26.785 9.426 16.525 1.00 79.12 438 GLU A C 1
ATOM 3684 O O . GLU A 1 438 ? -27.241 9.661 15.406 1.00 79.12 438 GLU A O 1
ATOM 3689 N N . ILE A 1 439 ? -27.511 9.623 17.631 1.00 79.75 439 ILE A N 1
ATOM 3690 C CA . ILE A 1 439 ? -28.897 10.127 17.602 1.00 79.75 439 ILE A CA 1
ATOM 3691 C C . ILE A 1 439 ? -28.959 11.492 16.903 1.00 79.75 439 ILE A C 1
ATOM 3693 O O . ILE A 1 439 ? -29.775 11.726 16.006 1.00 79.75 439 ILE A O 1
ATOM 3697 N N . SER A 1 440 ? -28.053 12.397 17.275 1.00 72.00 440 SER A N 1
ATOM 3698 C CA . SER A 1 440 ? -27.957 13.736 16.694 1.00 72.00 440 SER A CA 1
ATOM 3699 C C . SER A 1 440 ? -27.599 13.688 15.213 1.00 72.00 440 SER A C 1
ATOM 3701 O O . SER A 1 440 ? -28.135 14.473 14.435 1.00 72.00 440 SER A O 1
ATOM 3703 N N . LYS A 1 441 ? -26.710 12.779 14.803 1.00 77.81 441 LYS A N 1
ATOM 3704 C CA . LYS A 1 441 ? -26.306 12.555 13.411 1.00 77.81 441 LYS A CA 1
ATOM 3705 C C . LYS A 1 441 ? -27.503 12.097 12.587 1.00 77.81 441 LYS A C 1
ATOM 3707 O O . LYS A 1 441 ? -27.773 12.707 11.556 1.00 77.81 441 LYS A O 1
ATOM 3712 N N . GLN A 1 442 ? -28.261 11.105 13.058 1.00 75.81 442 GLN A N 1
ATOM 3713 C CA . GLN A 1 442 ? -29.459 10.636 12.357 1.00 75.81 442 GLN A CA 1
ATOM 3714 C C . GLN A 1 442 ? -30.503 11.751 12.215 1.00 75.81 442 GLN A C 1
ATOM 3716 O O . GLN A 1 442 ? -31.000 11.986 11.112 1.00 75.81 442 GLN A O 1
ATOM 3721 N N . LYS A 1 443 ? -30.755 12.520 13.285 1.00 77.06 443 LYS A N 1
ATOM 3722 C CA . LYS A 1 443 ? -31.666 13.676 13.246 1.00 77.06 443 LYS A CA 1
ATOM 3723 C C . LYS A 1 443 ? -31.184 14.757 12.272 1.00 77.06 443 LYS A C 1
ATOM 3725 O O . LYS A 1 443 ? -31.975 15.277 11.488 1.00 77.06 443 LYS A O 1
ATOM 3730 N N . LYS A 1 444 ? -29.883 15.074 12.283 1.00 78.44 444 LYS A N 1
ATOM 3731 C CA . LYS A 1 444 ? -29.261 16.072 11.395 1.00 78.44 444 LYS A CA 1
ATOM 3732 C C . LYS A 1 444 ? -29.363 15.687 9.922 1.00 78.44 444 LYS A C 1
ATOM 3734 O O . LYS A 1 444 ? -29.685 16.558 9.127 1.00 78.44 444 LYS A O 1
ATOM 3739 N N . ILE A 1 445 ? -29.115 14.425 9.561 1.00 74.75 445 ILE A N 1
ATOM 3740 C CA . ILE A 1 445 ? -29.207 13.950 8.166 1.00 74.75 445 ILE A CA 1
ATOM 3741 C C . ILE A 1 445 ? -30.628 14.162 7.628 1.00 74.75 445 ILE A C 1
ATOM 3743 O O . ILE A 1 445 ? -30.829 14.686 6.535 1.00 74.75 445 ILE A O 1
ATOM 3747 N N . ILE A 1 446 ? -31.637 13.811 8.424 1.00 74.19 446 ILE A N 1
ATOM 3748 C CA . ILE A 1 446 ? -33.038 13.908 8.008 1.00 74.19 446 ILE A CA 1
ATOM 3749 C C . ILE A 1 446 ? -33.504 15.367 7.925 1.00 74.19 446 ILE A C 1
ATOM 3751 O O . ILE A 1 446 ? -34.124 15.749 6.934 1.00 74.19 446 ILE A O 1
ATOM 3755 N N . LEU A 1 447 ? -33.169 16.197 8.919 1.00 79.56 447 LEU A N 1
ATOM 3756 C CA . LEU A 1 447 ? -33.451 17.636 8.880 1.00 79.56 447 LEU A CA 1
ATOM 3757 C C . LEU A 1 447 ? -32.746 18.314 7.703 1.00 79.56 447 LEU A C 1
ATOM 3759 O O . LEU A 1 447 ? -33.359 19.111 7.001 1.00 79.56 447 LEU A O 1
ATOM 3763 N N . ALA A 1 448 ? -31.481 17.973 7.448 1.00 81.31 448 ALA A N 1
ATOM 3764 C CA . ALA A 1 448 ? -30.739 18.513 6.317 1.00 81.31 448 ALA A CA 1
ATOM 3765 C C . ALA A 1 448 ? -31.412 18.153 4.991 1.00 81.31 448 ALA A C 1
ATOM 3767 O O . ALA A 1 448 ? -31.572 19.026 4.141 1.00 81.31 448 ALA A O 1
ATOM 3768 N N . LEU A 1 449 ? -31.852 16.902 4.818 1.00 81.50 449 LEU A N 1
ATOM 3769 C CA . LEU A 1 449 ? -32.591 16.506 3.624 1.00 81.50 449 LEU A CA 1
ATOM 3770 C C . LEU A 1 449 ? -33.937 17.238 3.512 1.00 81.50 449 LEU A C 1
ATOM 3772 O O . LEU A 1 449 ? -34.273 17.688 2.421 1.00 81.50 449 LEU A O 1
ATOM 3776 N N . ARG A 1 450 ? -34.667 17.425 4.621 1.00 82.12 450 ARG A N 1
ATOM 3777 C CA . ARG A 1 450 ? -35.927 18.188 4.648 1.00 82.12 450 ARG A CA 1
ATOM 3778 C C . ARG A 1 450 ? -35.738 19.610 4.151 1.00 82.12 450 ARG A C 1
ATOM 3780 O O . ARG A 1 450 ? -36.446 20.047 3.251 1.00 82.12 450 ARG A O 1
ATOM 3787 N N . GLU A 1 451 ? -34.774 20.318 4.726 1.00 84.88 451 GLU A N 1
ATOM 3788 C CA . GLU A 1 451 ? -34.504 21.710 4.377 1.00 84.88 451 GLU A CA 1
ATOM 3789 C C . GLU A 1 451 ? -34.007 21.838 2.932 1.00 84.88 451 GLU A C 1
ATOM 3791 O O . GLU A 1 451 ? -34.451 22.727 2.212 1.00 84.88 451 GLU A O 1
ATOM 3796 N N . LEU A 1 452 ? -33.187 20.892 2.455 1.00 85.94 452 LEU A N 1
ATOM 3797 C CA . LEU A 1 452 ? -32.771 20.843 1.048 1.00 85.94 452 LEU A CA 1
ATOM 3798 C C . LEU A 1 452 ? -33.949 20.606 0.100 1.00 85.94 452 LEU A C 1
ATOM 3800 O O . LEU A 1 452 ? -34.010 21.213 -0.963 1.00 85.94 452 LEU A O 1
ATOM 3804 N N . LEU A 1 453 ? -34.888 19.729 0.453 1.00 83.75 453 LEU A N 1
ATOM 3805 C CA . LEU A 1 453 ? -36.058 19.464 -0.384 1.00 83.75 453 LEU A CA 1
ATOM 3806 C C . LEU A 1 453 ? -37.055 20.623 -0.360 1.00 83.75 453 LEU A C 1
ATOM 3808 O O . LEU A 1 453 ? -37.616 20.937 -1.407 1.00 83.75 453 LEU A O 1
ATOM 3812 N N . LYS A 1 454 ? -37.222 21.310 0.778 1.00 83.88 454 LYS A N 1
ATOM 3813 C CA . LYS A 1 454 ? -37.975 22.572 0.850 1.00 83.88 454 LYS A CA 1
ATOM 3814 C C . LYS A 1 454 ? -37.351 23.629 -0.054 1.00 83.88 454 LYS A C 1
ATOM 3816 O O . LYS A 1 454 ? -38.051 24.201 -0.884 1.00 83.88 454 LYS A O 1
ATOM 3821 N N . GLU A 1 455 ? -36.039 23.832 0.043 1.00 85.00 455 GLU A N 1
ATOM 3822 C CA . GLU A 1 455 ? -35.284 24.756 -0.811 1.00 85.00 455 GLU A CA 1
ATOM 3823 C C . GLU A 1 455 ? -35.499 24.449 -2.301 1.00 85.00 455 GLU A C 1
ATOM 3825 O O . GLU A 1 455 ? -35.824 25.341 -3.084 1.00 85.00 455 GLU A O 1
ATOM 3830 N N . VAL A 1 456 ? -35.401 23.174 -2.685 1.00 85.44 456 VAL A N 1
ATOM 3831 C CA . VAL A 1 456 ? -35.652 22.725 -4.060 1.00 85.44 456 VAL A CA 1
ATOM 3832 C C . VAL A 1 456 ? -37.112 22.926 -4.466 1.00 85.44 456 VAL A C 1
ATOM 3834 O O . VAL A 1 456 ? -37.374 23.344 -5.586 1.00 85.44 456 VAL A O 1
ATOM 3837 N N . SER A 1 457 ? -38.073 22.672 -3.577 1.00 81.12 457 SER A N 1
ATOM 3838 C CA . SER A 1 457 ? -39.499 22.852 -3.874 1.00 81.12 457 SER A CA 1
ATOM 3839 C C . SER A 1 457 ? -39.882 24.316 -4.106 1.00 81.12 457 SER A C 1
ATOM 3841 O O . SER A 1 457 ? -40.699 24.601 -4.979 1.00 81.12 457 SER A O 1
ATOM 3843 N N . LEU A 1 458 ? -39.249 25.236 -3.372 1.00 84.88 458 LEU A N 1
ATOM 3844 C CA . LEU A 1 458 ? -39.448 26.680 -3.489 1.00 84.88 458 LEU A CA 1
ATOM 3845 C C . LEU A 1 458 ? -38.701 27.269 -4.696 1.00 84.88 458 LEU A C 1
ATOM 3847 O O . LEU A 1 458 ? -39.075 28.327 -5.197 1.00 84.88 458 LEU A O 1
ATOM 3851 N N . ASN A 1 459 ? -37.658 26.589 -5.184 1.00 88.62 459 ASN A N 1
ATOM 3852 C CA . ASN A 1 459 ? -36.851 27.020 -6.320 1.00 88.62 459 ASN A CA 1
ATOM 3853 C C . ASN A 1 459 ? -37.031 26.089 -7.531 1.00 88.62 459 ASN A C 1
ATOM 3855 O O . ASN A 1 459 ? -36.243 25.168 -7.764 1.00 88.62 459 ASN A O 1
ATOM 3859 N N . ILE A 1 460 ? -38.055 26.386 -8.338 1.00 86.62 460 ILE A N 1
ATOM 3860 C CA . ILE A 1 460 ? -38.420 25.633 -9.551 1.00 86.62 460 ILE A CA 1
ATOM 3861 C C . ILE A 1 460 ? -37.220 25.459 -10.499 1.00 86.62 460 ILE A C 1
ATOM 3863 O O . ILE A 1 460 ? -36.992 24.365 -11.009 1.00 86.62 460 ILE A O 1
ATOM 3867 N N . GLU A 1 461 ? -36.398 26.500 -10.677 1.00 87.50 461 GLU A N 1
ATOM 3868 C CA . GLU A 1 461 ? -35.226 26.475 -11.566 1.00 87.50 461 GLU A CA 1
ATOM 3869 C C . GLU A 1 461 ? -34.176 25.449 -11.088 1.00 87.50 461 GLU A C 1
ATOM 3871 O O . GLU A 1 461 ? -33.624 24.685 -11.885 1.00 87.50 461 GLU A O 1
ATOM 3876 N N . VAL A 1 462 ? -33.924 25.379 -9.773 1.00 89.38 462 VAL A N 1
ATOM 3877 C CA . VAL A 1 462 ? -33.014 24.387 -9.173 1.00 89.38 462 VAL A CA 1
ATOM 3878 C C . VAL A 1 462 ? -33.601 22.980 -9.265 1.00 89.38 462 VAL A C 1
ATOM 3880 O O . VAL A 1 462 ? -32.874 22.049 -9.629 1.00 89.38 462 VAL A O 1
ATOM 3883 N N . ARG A 1 463 ? -34.898 22.817 -8.977 1.00 90.19 463 ARG A N 1
ATOM 3884 C CA . ARG A 1 463 ? -35.606 21.532 -9.069 1.00 90.19 463 ARG A CA 1
ATOM 3885 C C . ARG A 1 463 ? -35.521 20.941 -10.463 1.00 90.19 463 ARG A C 1
ATOM 3887 O O . ARG A 1 463 ? -35.062 19.808 -10.618 1.00 90.19 463 ARG A O 1
ATOM 3894 N N . ASP A 1 464 ? -35.915 21.710 -11.467 1.00 91.88 464 ASP A N 1
ATOM 3895 C CA . ASP A 1 464 ? -35.999 21.233 -12.840 1.00 91.88 464 ASP A CA 1
ATOM 3896 C C . ASP A 1 464 ? -34.594 20.906 -13.378 1.00 91.88 464 ASP A C 1
ATOM 3898 O O . ASP A 1 464 ? -34.402 19.861 -14.000 1.00 91.88 464 ASP A O 1
ATOM 3902 N N . ALA A 1 465 ? -33.571 21.694 -13.017 1.00 91.00 465 ALA A N 1
ATOM 3903 C CA . ALA A 1 465 ? -32.176 21.390 -13.343 1.00 91.00 465 ALA A CA 1
ATOM 3904 C C . ALA A 1 465 ? -31.652 20.113 -12.653 1.00 91.00 465 ALA A C 1
ATOM 3906 O O . ALA A 1 465 ? -30.916 19.328 -13.264 1.00 91.00 465 ALA A O 1
ATOM 3907 N N . CYS A 1 466 ? -32.024 19.874 -11.388 1.00 91.69 466 CYS A N 1
ATOM 3908 C CA . CYS A 1 466 ? -31.690 18.632 -10.684 1.00 91.69 466 CYS A CA 1
ATOM 3909 C C . CYS A 1 466 ? -32.348 17.423 -11.362 1.00 91.69 466 CYS A C 1
ATOM 3911 O O . CYS A 1 466 ? -31.670 16.427 -11.634 1.00 91.69 466 CYS A O 1
ATOM 3913 N N . LEU A 1 467 ? -33.641 17.521 -11.684 1.00 92.69 467 LEU A N 1
ATOM 3914 C CA . LEU A 1 467 ? -34.405 16.470 -12.357 1.00 92.69 467 LEU A CA 1
ATOM 3915 C C . LEU A 1 467 ? -33.872 16.187 -13.765 1.00 92.69 467 LEU A C 1
ATOM 3917 O O . LEU A 1 467 ? -33.692 15.022 -14.122 1.00 92.69 467 LEU A O 1
ATOM 3921 N N . GLU A 1 468 ? -33.547 17.220 -14.546 1.00 94.25 468 GLU A N 1
ATOM 3922 C CA . GLU A 1 468 ? -32.920 17.074 -15.864 1.00 94.25 468 GLU A CA 1
ATOM 3923 C C . GLU A 1 468 ? -31.593 16.311 -15.748 1.00 94.25 468 GLU A C 1
ATOM 3925 O O . GLU A 1 468 ? -31.340 15.347 -16.484 1.00 94.25 468 GLU A O 1
ATOM 3930 N N . PHE A 1 469 ? -30.753 16.687 -14.776 1.00 92.25 469 PHE A N 1
ATOM 3931 C CA . PHE A 1 469 ? -29.474 16.023 -14.560 1.00 92.25 469 PHE A CA 1
ATOM 3932 C C . PHE A 1 469 ? -29.657 14.558 -14.144 1.00 92.25 469 PHE A C 1
ATOM 3934 O O . PHE A 1 469 ? -28.969 13.687 -14.683 1.00 92.25 469 PHE A O 1
ATOM 3941 N N . ILE A 1 470 ? -30.593 14.254 -13.242 1.00 93.44 470 ILE A N 1
ATOM 3942 C CA . ILE A 1 470 ? -30.919 12.875 -12.849 1.00 93.44 470 ILE A CA 1
ATOM 3943 C C . ILE A 1 470 ? -31.404 12.075 -14.064 1.00 93.44 470 ILE A C 1
ATOM 3945 O O . ILE A 1 470 ? -30.843 11.020 -14.367 1.00 93.44 470 ILE A O 1
ATOM 3949 N N . ASN A 1 471 ? -32.371 12.598 -14.821 1.00 92.44 471 ASN A N 1
ATOM 3950 C CA . ASN A 1 471 ? -32.956 11.925 -15.982 1.00 92.44 471 ASN A CA 1
ATOM 3951 C C . ASN A 1 471 ? -31.908 11.599 -17.055 1.00 92.44 471 ASN A C 1
ATOM 3953 O O . ASN A 1 471 ? -31.897 10.493 -17.599 1.00 92.44 471 ASN A O 1
ATOM 3957 N N . LYS A 1 472 ? -30.962 12.510 -17.302 1.00 90.25 472 LYS A N 1
ATOM 3958 C CA . LYS A 1 472 ? -29.859 12.304 -18.254 1.00 90.25 472 LYS A CA 1
ATOM 3959 C C . LYS A 1 472 ? -28.876 11.208 -17.829 1.00 90.25 472 LYS A C 1
ATOM 3961 O O . LYS A 1 472 ? -28.172 10.640 -18.669 1.00 90.25 472 LYS A O 1
ATOM 3966 N N . ASN A 1 473 ? -28.787 10.926 -16.531 1.00 87.06 473 ASN A N 1
ATOM 3967 C CA . ASN A 1 473 ? -27.802 10.013 -15.955 1.00 87.06 473 ASN A CA 1
ATOM 3968 C C . ASN A 1 473 ? -28.407 8.719 -15.388 1.00 87.06 473 ASN A C 1
ATOM 3970 O O . ASN A 1 473 ? -27.639 7.814 -15.061 1.00 87.06 473 ASN A O 1
ATOM 3974 N N . LYS A 1 474 ? -29.742 8.589 -15.332 1.00 86.69 474 LYS A N 1
ATOM 3975 C CA . LYS A 1 474 ? -30.449 7.489 -14.651 1.00 86.69 474 LYS A CA 1
ATOM 3976 C C . LYS A 1 474 ? -29.976 6.089 -15.052 1.00 86.69 474 LYS A C 1
ATOM 3978 O O . LYS A 1 474 ? -29.789 5.228 -14.203 1.00 86.69 474 LYS A O 1
ATOM 3983 N N . ARG A 1 475 ? -29.677 5.888 -16.342 1.00 86.88 475 ARG A N 1
ATOM 3984 C CA . ARG A 1 475 ? -29.247 4.591 -16.897 1.00 86.88 475 ARG A CA 1
ATOM 3985 C C . ARG A 1 475 ? -27.930 4.062 -16.326 1.00 86.88 475 ARG A C 1
ATOM 3987 O O . ARG A 1 475 ? -27.626 2.892 -16.497 1.00 86.88 475 ARG A O 1
ATOM 3994 N N . TYR A 1 476 ? -27.116 4.926 -15.720 1.00 84.69 476 TYR A N 1
ATOM 3995 C CA . TYR A 1 476 ? -25.804 4.546 -15.198 1.00 84.69 476 TYR A CA 1
ATOM 3996 C C . TYR A 1 476 ? -25.814 4.186 -13.708 1.00 84.69 476 TYR A C 1
ATOM 3998 O O . TYR A 1 476 ? -24.759 3.856 -13.164 1.00 84.69 476 TYR A O 1
ATOM 4006 N N . GLY A 1 477 ? -26.971 4.255 -13.047 1.00 90.75 477 GLY A N 1
ATOM 4007 C CA . GLY A 1 477 ? -27.104 3.938 -11.631 1.00 90.75 477 GLY A CA 1
ATOM 4008 C C . GLY A 1 477 ? -26.635 5.052 -10.691 1.00 90.75 477 GLY A C 1
ATOM 4009 O O . GLY A 1 477 ? -25.966 6.016 -11.084 1.00 90.75 477 GLY A O 1
ATOM 4010 N N . TYR A 1 478 ? -27.014 4.905 -9.423 1.00 93.06 478 TYR A N 1
ATOM 4011 C CA . TYR A 1 478 ? -26.802 5.894 -8.368 1.00 93.06 478 TYR A CA 1
ATOM 4012 C C . TYR A 1 478 ? -25.325 6.279 -8.177 1.00 93.06 478 TYR A C 1
ATOM 4014 O O . TYR A 1 478 ? -24.989 7.463 -8.176 1.00 93.06 478 TYR A O 1
ATOM 4022 N N . PHE A 1 479 ? -24.420 5.298 -8.088 1.00 91.94 479 PHE A N 1
ATOM 4023 C CA . PHE A 1 479 ? -22.993 5.546 -7.831 1.00 91.94 479 PHE A CA 1
ATOM 4024 C C . PHE A 1 479 ? -22.331 6.387 -8.929 1.00 91.94 479 PHE A C 1
ATOM 4026 O O . PHE A 1 479 ? -21.504 7.253 -8.644 1.00 91.94 479 PHE A O 1
ATOM 4033 N N . THR A 1 480 ? -22.737 6.194 -10.187 1.00 91.25 480 THR A N 1
ATOM 4034 C CA . THR A 1 480 ? -22.240 6.995 -11.314 1.00 91.25 480 THR A CA 1
ATOM 4035 C C . THR A 1 480 ? -22.727 8.437 -11.231 1.00 91.25 480 THR A C 1
ATOM 4037 O O . THR A 1 480 ? -21.962 9.367 -11.499 1.00 91.25 480 THR A O 1
ATOM 4040 N N . LEU A 1 481 ? -24.001 8.630 -10.881 1.00 92.31 481 LEU A N 1
ATOM 4041 C CA . LEU A 1 481 ? -24.594 9.950 -10.692 1.00 92.31 481 LEU A CA 1
ATOM 4042 C C . LEU A 1 481 ? -23.893 10.698 -9.548 1.00 92.31 481 LEU A C 1
ATOM 4044 O O . LEU A 1 481 ? -23.423 11.816 -9.761 1.00 92.31 481 LEU A O 1
ATOM 4048 N N . TYR A 1 482 ? -23.754 10.052 -8.388 1.00 92.81 482 TYR A N 1
ATOM 4049 C CA . TYR A 1 482 ? -23.056 10.580 -7.216 1.00 92.81 482 TYR A CA 1
ATOM 4050 C C . TYR A 1 482 ? -21.623 11.021 -7.556 1.00 92.81 482 TYR A C 1
ATOM 4052 O O . TYR A 1 482 ? -21.252 12.173 -7.326 1.00 92.81 482 TYR A O 1
ATOM 4060 N N . GLU A 1 483 ? -20.837 10.146 -8.193 1.00 88.69 483 GLU A N 1
ATOM 4061 C CA . GLU A 1 483 ? -19.446 10.434 -8.560 1.00 88.69 483 GLU A CA 1
ATOM 4062 C C . GLU A 1 483 ? -19.341 11.630 -9.524 1.00 88.69 483 GLU A C 1
ATOM 4064 O O . GLU A 1 483 ? -18.509 12.518 -9.334 1.00 88.69 483 GLU A O 1
ATOM 4069 N N . ARG A 1 484 ? -20.211 11.709 -10.542 1.00 89.56 484 ARG A N 1
ATOM 4070 C CA . ARG A 1 484 ? -20.207 12.832 -11.498 1.00 89.56 484 ARG A CA 1
ATOM 4071 C C . ARG A 1 484 ? -20.514 14.164 -10.823 1.00 89.56 484 ARG A C 1
ATOM 4073 O O . ARG A 1 484 ? -19.858 15.158 -11.131 1.00 89.56 484 ARG A O 1
ATOM 4080 N N . VAL A 1 485 ? -21.508 14.194 -9.937 1.00 92.44 485 VAL A N 1
ATOM 4081 C CA . VAL A 1 485 ? -21.890 15.417 -9.220 1.00 92.44 485 VAL A CA 1
ATOM 4082 C C . VAL A 1 485 ? -20.774 15.842 -8.262 1.00 92.44 485 VAL A C 1
ATOM 4084 O O . VAL A 1 485 ? -20.403 17.016 -8.264 1.00 92.44 485 VAL A O 1
ATOM 4087 N N . SER A 1 486 ? -20.168 14.896 -7.533 1.00 90.62 486 SER A N 1
ATOM 4088 C CA . SER A 1 486 ? -19.005 15.159 -6.670 1.00 90.62 486 SER A CA 1
ATOM 4089 C C . SER A 1 486 ? -17.851 15.785 -7.454 1.00 90.62 486 SER A C 1
ATOM 4091 O O . SER A 1 486 ? -17.357 16.848 -7.087 1.00 90.62 486 SER A O 1
ATOM 4093 N N . GLN A 1 487 ? -17.476 15.190 -8.592 1.00 88.38 487 GLN A N 1
ATOM 4094 C CA . GLN A 1 487 ? -16.384 15.697 -9.428 1.00 88.38 487 GLN A CA 1
ATOM 4095 C C . GLN A 1 487 ? -16.663 17.110 -9.971 1.00 88.38 487 GLN A C 1
ATOM 4097 O O . GLN A 1 487 ? -15.747 17.926 -10.061 1.00 88.38 487 GLN A O 1
ATOM 4102 N N . ILE A 1 488 ? -17.913 17.428 -10.333 1.00 89.94 488 ILE A N 1
ATOM 4103 C CA . ILE A 1 488 ? -18.290 18.775 -10.793 1.00 89.94 488 ILE A CA 1
ATOM 4104 C C . ILE A 1 488 ? -18.235 19.789 -9.644 1.00 89.94 488 ILE A C 1
ATOM 4106 O O . ILE A 1 488 ? -17.734 20.898 -9.838 1.00 89.94 488 ILE A O 1
ATOM 4110 N N . LYS A 1 489 ? -18.719 19.426 -8.453 1.00 90.69 489 LYS A N 1
ATOM 4111 C CA . LYS A 1 489 ? -18.651 20.275 -7.256 1.00 90.69 489 LYS A CA 1
ATOM 4112 C C . LYS A 1 489 ? -17.197 20.595 -6.888 1.00 90.69 489 LYS A C 1
ATOM 4114 O O . LYS A 1 489 ? -16.858 21.764 -6.695 1.00 90.69 489 LYS A O 1
ATOM 4119 N N . ASP A 1 490 ? -16.330 19.586 -6.857 1.00 87.06 490 ASP A N 1
ATOM 4120 C CA . ASP A 1 490 ? -14.908 19.759 -6.540 1.00 87.06 490 ASP A CA 1
ATOM 4121 C C . ASP A 1 490 ? -14.203 20.639 -7.579 1.00 87.06 490 ASP A C 1
ATOM 4123 O O . ASP A 1 490 ? -13.432 21.534 -7.230 1.00 87.06 490 ASP A O 1
ATOM 4127 N N . LEU A 1 491 ? -14.535 20.454 -8.859 1.00 88.25 491 LEU A N 1
ATOM 4128 C CA . LEU A 1 491 ? -14.052 21.280 -9.963 1.00 88.25 491 LEU A CA 1
ATOM 4129 C C . LEU A 1 491 ? -14.438 22.761 -9.806 1.00 88.25 491 LEU A C 1
ATOM 4131 O O . LEU A 1 491 ? -13.607 23.638 -10.047 1.00 88.25 491 LEU A O 1
ATOM 4135 N N . ILE A 1 492 ? -15.676 23.051 -9.391 1.00 90.25 492 ILE A N 1
ATOM 4136 C CA . ILE A 1 492 ? -16.152 24.419 -9.129 1.00 90.25 492 ILE A CA 1
ATOM 4137 C C . ILE A 1 492 ? -15.391 25.042 -7.952 1.00 90.25 492 ILE A C 1
ATOM 4139 O O . ILE A 1 492 ? -14.910 26.173 -8.062 1.00 90.25 492 ILE A O 1
ATOM 4143 N N . SER A 1 493 ? -15.226 24.297 -6.855 1.00 86.75 493 SER A N 1
ATOM 4144 C CA . SER A 1 493 ? -14.480 24.746 -5.673 1.00 86.75 493 SER A CA 1
ATOM 4145 C C . SER A 1 493 ? -13.026 25.089 -6.015 1.00 86.75 493 SER A C 1
ATOM 4147 O O . SER A 1 493 ? -12.532 26.173 -5.689 1.00 86.75 493 SER A O 1
ATOM 4149 N N . GLN A 1 494 ? -12.356 24.212 -6.765 1.00 85.31 494 GLN A N 1
ATOM 4150 C CA . GLN A 1 494 ? -10.985 24.448 -7.210 1.00 85.31 494 GLN A CA 1
ATOM 4151 C C . GLN A 1 494 ? -10.872 25.626 -8.164 1.00 85.31 494 GLN A C 1
ATOM 4153 O O . GLN A 1 494 ? -9.928 26.405 -8.053 1.00 85.31 494 GLN A O 1
ATOM 4158 N N . LEU A 1 495 ? -11.837 25.796 -9.069 1.00 88.12 495 LEU A N 1
ATOM 4159 C CA . LEU A 1 495 ? -11.855 26.950 -9.952 1.00 88.12 495 LEU A CA 1
ATOM 4160 C C . LEU A 1 495 ? -11.964 28.258 -9.154 1.00 88.12 495 LEU A C 1
ATOM 4162 O O . LEU A 1 495 ? -11.203 29.188 -9.413 1.00 88.12 495 LEU A O 1
ATOM 4166 N N . LYS A 1 496 ? -12.841 28.324 -8.145 1.00 86.94 496 LYS A N 1
ATOM 4167 C CA . LYS A 1 496 ? -12.944 29.496 -7.256 1.00 86.94 496 LYS A CA 1
ATOM 4168 C C . LYS A 1 496 ? -11.642 29.754 -6.506 1.00 86.94 496 LYS A C 1
ATOM 4170 O O . LYS A 1 496 ? -11.226 30.905 -6.398 1.00 86.94 496 LYS A O 1
ATOM 4175 N N . HIS A 1 497 ? -10.992 28.705 -6.002 1.00 83.31 497 HIS A N 1
ATOM 4176 C CA . HIS A 1 497 ? -9.697 28.840 -5.341 1.00 83.31 497 HIS A CA 1
ATOM 4177 C C . HIS A 1 497 ? -8.631 29.384 -6.301 1.00 83.31 497 HIS A C 1
ATOM 4179 O O . HIS A 1 497 ? -7.996 30.391 -5.997 1.00 83.31 497 HIS A O 1
ATOM 4185 N N . PHE A 1 498 ? -8.511 28.797 -7.493 1.00 84.38 498 PHE A N 1
ATOM 4186 C CA . PHE A 1 498 ? -7.601 29.253 -8.542 1.00 84.38 498 PHE A CA 1
ATOM 4187 C C . PHE A 1 498 ? -7.817 30.733 -8.882 1.00 84.38 498 PHE A C 1
ATOM 4189 O O . PHE A 1 498 ? -6.869 31.516 -8.901 1.00 84.38 498 PHE A O 1
ATOM 4196 N N . LEU A 1 499 ? -9.070 31.143 -9.074 1.00 84.12 499 LEU A N 1
ATOM 4197 C CA . LEU A 1 499 ? -9.428 32.522 -9.403 1.00 84.12 499 LEU A CA 1
ATOM 4198 C C . LEU A 1 499 ? -9.125 33.514 -8.271 1.00 84.12 499 LEU A C 1
ATOM 4200 O O . LEU A 1 499 ? -8.806 34.658 -8.559 1.00 84.12 499 LEU A O 1
ATOM 4204 N N . ARG A 1 500 ? -9.176 33.089 -7.000 1.00 81.94 500 ARG A N 1
ATOM 4205 C CA . ARG A 1 500 ? -8.744 33.911 -5.851 1.00 81.94 500 ARG A CA 1
ATOM 4206 C C . ARG A 1 500 ? -7.226 34.064 -5.768 1.00 81.94 500 ARG A C 1
ATOM 4208 O O . ARG A 1 500 ? -6.750 35.036 -5.199 1.00 81.94 500 ARG A O 1
ATOM 4215 N N . THR A 1 501 ? -6.474 33.092 -6.286 1.00 74.75 501 THR A N 1
ATOM 4216 C CA . THR A 1 501 ? -5.002 33.107 -6.247 1.00 74.75 501 THR A CA 1
ATOM 4217 C C . THR A 1 501 ? -4.354 33.899 -7.381 1.00 74.75 501 THR A C 1
ATOM 4219 O O . THR A 1 501 ? -3.158 34.172 -7.314 1.00 74.75 501 THR A O 1
ATOM 4222 N N . ILE A 1 502 ? -5.108 34.262 -8.423 1.00 77.25 502 ILE A N 1
ATOM 4223 C CA . ILE A 1 502 ? -4.608 35.062 -9.546 1.00 77.25 502 ILE A CA 1
ATOM 4224 C C . ILE A 1 502 ? -5.158 36.489 -9.468 1.00 77.25 502 ILE A C 1
ATOM 4226 O O . ILE A 1 502 ? -6.336 36.685 -9.193 1.00 77.25 502 ILE A O 1
ATOM 4230 N N . ASN A 1 503 ? -4.313 37.487 -9.743 1.00 68.81 503 ASN A N 1
ATOM 4231 C CA . ASN A 1 503 ? -4.694 38.903 -9.646 1.00 68.81 503 ASN A CA 1
ATOM 4232 C C . ASN A 1 503 ? -5.772 39.313 -10.671 1.00 68.81 503 ASN A C 1
ATOM 4234 O O . ASN A 1 503 ? -6.532 40.238 -10.411 1.00 68.81 503 ASN A O 1
ATOM 4238 N N . ALA A 1 504 ? -5.845 38.634 -11.824 1.00 76.06 504 ALA A N 1
ATOM 4239 C CA . ALA A 1 504 ? -6.857 38.859 -12.856 1.00 76.06 504 ALA A CA 1
ATOM 4240 C C . ALA A 1 504 ? -7.194 37.554 -13.613 1.00 76.06 504 ALA A C 1
ATOM 4242 O O . ALA A 1 504 ? -6.308 36.702 -13.769 1.00 76.06 504 ALA A O 1
ATOM 4243 N N . PRO A 1 505 ? -8.439 37.376 -14.109 1.00 78.62 505 PRO A N 1
ATOM 4244 C CA . PRO A 1 505 ? -8.813 36.234 -14.941 1.00 78.62 505 PRO A CA 1
ATOM 4245 C C . PRO A 1 505 ? -7.959 36.157 -16.212 1.00 78.62 505 PRO A C 1
ATOM 4247 O O . PRO A 1 505 ? -7.660 37.164 -16.850 1.00 78.62 505 PRO A O 1
ATOM 4250 N N . LEU A 1 506 ? -7.574 34.945 -16.603 1.00 83.69 506 LEU A N 1
ATOM 4251 C CA . LEU A 1 506 ? -6.821 34.707 -17.828 1.00 83.69 506 LEU A CA 1
ATOM 4252 C C . LEU A 1 506 ? -7.785 34.632 -19.027 1.00 83.69 506 LEU A C 1
ATOM 4254 O O . LEU A 1 506 ? -8.849 34.027 -18.918 1.00 83.69 506 LEU A O 1
ATOM 4258 N N . PRO A 1 507 ? -7.403 35.130 -20.215 1.00 83.88 507 PRO A N 1
ATOM 4259 C CA . PRO A 1 507 ? -8.096 34.788 -21.454 1.00 83.88 507 PRO A CA 1
ATOM 4260 C C . PRO A 1 507 ? -8.206 33.265 -21.624 1.00 83.88 507 PRO A C 1
ATOM 4262 O O . PRO A 1 507 ? -7.271 32.539 -21.272 1.00 83.88 507 PRO A O 1
ATOM 4265 N N . SER A 1 508 ? -9.296 32.768 -22.216 1.00 81.06 508 SER A N 1
ATOM 4266 C CA . SER A 1 508 ? -9.584 31.325 -22.333 1.00 81.06 508 SER A CA 1
ATOM 4267 C C . SER A 1 508 ? -8.428 30.501 -22.917 1.00 81.06 508 SER A C 1
ATOM 4269 O O . SER A 1 508 ? -8.159 29.399 -22.440 1.00 81.06 508 SER A O 1
ATOM 4271 N N . ALA A 1 509 ? -7.689 31.042 -23.893 1.00 83.50 509 ALA A N 1
ATOM 4272 C CA . ALA A 1 509 ? -6.501 30.396 -24.460 1.00 83.50 509 ALA A CA 1
ATOM 4273 C C . ALA A 1 509 ? -5.344 30.278 -23.446 1.00 83.50 509 ALA A C 1
ATOM 4275 O O . ALA A 1 509 ? -4.732 29.216 -23.309 1.00 83.50 509 ALA A O 1
ATOM 4276 N N . LYS A 1 510 ? -5.079 31.340 -22.669 1.00 85.50 510 LYS A N 1
ATOM 4277 C CA . LYS A 1 510 ? -4.067 31.338 -21.598 1.00 85.50 510 LYS A CA 1
ATOM 4278 C C . LYS A 1 510 ? -4.484 30.430 -20.437 1.00 85.50 510 LYS A C 1
ATOM 4280 O O . LYS A 1 510 ? -3.636 29.727 -19.888 1.00 85.50 510 LYS A O 1
ATOM 4285 N N . PHE A 1 511 ? -5.774 30.381 -20.100 1.00 86.69 511 PHE A N 1
ATOM 4286 C CA . PHE A 1 511 ? -6.307 29.450 -19.103 1.00 86.69 511 PHE A CA 1
ATOM 4287 C C . PHE A 1 511 ? -6.159 27.992 -19.550 1.00 86.69 511 PHE A C 1
ATOM 4289 O O . PHE A 1 511 ? -5.645 27.170 -18.794 1.00 86.69 511 PHE A O 1
ATOM 4296 N N . LEU A 1 512 ? -6.515 27.674 -20.799 1.00 85.19 512 LEU A N 1
ATOM 4297 C CA . LEU A 1 512 ? -6.310 26.344 -21.375 1.00 85.19 512 LEU A CA 1
ATOM 4298 C C . LEU A 1 512 ? -4.840 25.921 -21.288 1.00 85.19 512 LEU A C 1
ATOM 4300 O O . LEU A 1 512 ? -4.545 24.813 -20.835 1.00 85.19 512 LEU A O 1
ATOM 4304 N N . ASN A 1 513 ? -3.922 26.811 -21.674 1.00 84.25 513 ASN A N 1
ATOM 4305 C CA . ASN A 1 513 ? -2.494 26.536 -21.589 1.00 84.25 513 ASN A CA 1
ATOM 4306 C C . ASN A 1 513 ? -2.046 26.308 -20.133 1.00 84.25 513 ASN A C 1
ATOM 4308 O O . ASN A 1 513 ? -1.352 25.334 -19.843 1.00 84.25 513 ASN A O 1
ATOM 4312 N N . ARG A 1 514 ? -2.511 27.133 -19.183 1.00 84.62 514 ARG A N 1
ATOM 4313 C CA . ARG A 1 514 ? -2.225 26.973 -17.745 1.00 84.62 514 ARG A CA 1
ATOM 4314 C C . ARG A 1 514 ? -2.704 25.626 -17.204 1.00 84.62 514 ARG A C 1
ATOM 4316 O O . ARG A 1 514 ? -1.941 24.954 -16.517 1.00 84.62 514 ARG A O 1
ATOM 4323 N N . ILE A 1 515 ? -3.928 25.218 -17.537 1.00 84.81 515 ILE A N 1
ATOM 4324 C CA . ILE A 1 515 ? -4.507 23.932 -17.123 1.00 84.81 515 ILE A CA 1
ATOM 4325 C C . ILE A 1 515 ? -3.738 22.755 -17.731 1.00 84.81 515 ILE A C 1
ATOM 4327 O O . ILE A 1 515 ? -3.538 21.740 -17.068 1.00 84.81 515 ILE A O 1
ATOM 4331 N N . ASN A 1 516 ? -3.293 22.877 -18.984 1.00 78.94 516 ASN A N 1
ATOM 4332 C CA . ASN A 1 516 ? -2.522 21.835 -19.663 1.00 78.94 516 ASN A CA 1
ATOM 4333 C C . ASN A 1 516 ? -1.107 21.675 -19.098 1.00 78.94 516 ASN A C 1
ATOM 4335 O O . ASN A 1 516 ? -0.615 20.552 -19.044 1.00 78.94 516 ASN A O 1
ATOM 4339 N N . THR A 1 517 ? -0.468 22.777 -18.702 1.00 76.31 517 THR A N 1
ATOM 4340 C CA . THR A 1 517 ? 0.950 22.796 -18.307 1.00 76.31 517 THR A CA 1
ATOM 4341 C C . THR A 1 517 ? 1.163 22.648 -16.807 1.00 76.31 517 THR A C 1
ATOM 4343 O O . THR A 1 517 ? 2.076 21.949 -16.391 1.00 76.31 517 THR A O 1
ATOM 4346 N N . LYS A 1 518 ? 0.332 23.295 -15.989 1.00 78.50 518 LYS A N 1
ATOM 4347 C CA . LYS A 1 518 ? 0.551 23.440 -14.543 1.00 78.50 518 LYS A CA 1
ATOM 4348 C C . LYS A 1 518 ? -0.696 23.115 -13.704 1.00 78.50 518 LYS A C 1
ATOM 4350 O O . LYS A 1 518 ? -0.722 23.433 -12.516 1.00 78.50 518 LYS A O 1
ATOM 4355 N N . GLY A 1 519 ? -1.751 22.566 -14.308 1.00 83.25 519 GLY A N 1
ATOM 4356 C CA . GLY A 1 519 ? -2.996 22.243 -13.607 1.00 83.25 519 GLY A CA 1
ATOM 4357 C C . GLY A 1 519 ? -3.798 23.462 -13.122 1.00 83.25 519 GLY A C 1
ATOM 4358 O O . GLY A 1 519 ? -3.468 24.614 -13.427 1.00 83.25 519 GLY A O 1
ATOM 4359 N N . ILE A 1 520 ? -4.877 23.190 -12.383 1.00 82.50 520 ILE A N 1
ATOM 4360 C CA . ILE A 1 520 ? -5.745 24.183 -11.718 1.00 82.50 520 ILE A CA 1
ATOM 4361 C C . ILE A 1 520 ? -5.357 24.414 -10.251 1.00 82.50 520 ILE A C 1
ATOM 4363 O O . ILE A 1 520 ? -5.636 25.469 -9.694 1.00 82.50 520 ILE A O 1
ATOM 4367 N N . SER A 1 521 ? -4.688 23.436 -9.641 1.00 81.62 521 SER A N 1
ATOM 4368 C CA . SER A 1 521 ? -4.247 23.437 -8.245 1.00 81.62 521 SER A CA 1
ATOM 4369 C C . SER A 1 521 ? -2.766 23.047 -8.160 1.00 81.62 521 SER A C 1
ATOM 4371 O O . SER A 1 521 ? -2.286 22.354 -9.057 1.00 81.62 521 SER A O 1
ATOM 4373 N N . PRO A 1 522 ? -2.015 23.457 -7.122 1.00 74.88 522 PRO A N 1
ATOM 4374 C CA . PRO A 1 522 ? -0.695 22.891 -6.847 1.00 74.88 522 PRO A CA 1
ATOM 4375 C C . PRO A 1 522 ? -0.746 21.451 -6.305 1.00 74.88 522 PRO A C 1
ATOM 4377 O O . PRO A 1 522 ? 0.303 20.840 -6.168 1.00 74.88 522 PRO A O 1
ATOM 4380 N N . ASN A 1 523 ? -1.924 20.900 -5.993 1.00 81.81 523 ASN A N 1
ATOM 4381 C CA . ASN A 1 523 ? -2.056 19.550 -5.445 1.00 81.81 523 ASN A CA 1
ATOM 4382 C C . ASN A 1 523 ? -2.333 18.497 -6.535 1.00 81.81 523 ASN A C 1
ATOM 4384 O O . ASN A 1 523 ? -3.220 18.682 -7.373 1.00 81.81 523 ASN A O 1
ATOM 4388 N N . LEU A 1 524 ? -1.618 17.368 -6.519 1.00 84.62 524 LEU A N 1
ATOM 4389 C CA . LEU A 1 524 ? -1.728 16.331 -7.553 1.00 84.62 524 LEU A CA 1
ATOM 4390 C C . LEU A 1 524 ? -3.123 15.705 -7.599 1.00 84.62 524 LEU A C 1
ATOM 4392 O O . LEU A 1 524 ? -3.751 15.686 -8.660 1.00 84.62 524 LEU A O 1
ATOM 4396 N N . HIS A 1 525 ? -3.613 15.247 -6.445 1.00 80.38 525 HIS A N 1
ATOM 4397 C CA . HIS A 1 525 ? -4.906 14.579 -6.305 1.00 80.38 525 HIS A CA 1
ATOM 4398 C C . HIS A 1 525 ? -6.046 15.452 -6.847 1.00 80.38 525 HIS A C 1
ATOM 4400 O O . HIS A 1 525 ? -6.902 14.997 -7.607 1.00 80.38 525 HIS A O 1
ATOM 4406 N N . GLN A 1 526 ? -5.989 16.751 -6.550 1.00 78.06 526 GLN A N 1
ATOM 4407 C CA . GLN A 1 526 ? -6.934 17.749 -7.041 1.00 78.06 526 GLN A CA 1
ATOM 4408 C C . GLN A 1 526 ? -6.939 17.896 -8.571 1.00 78.06 526 GLN A C 1
ATOM 4410 O O . GLN A 1 526 ? -7.983 18.175 -9.147 1.00 78.06 526 GLN A O 1
ATOM 4415 N N . ASN A 1 527 ? -5.820 17.658 -9.257 1.00 84.00 527 ASN A N 1
ATOM 4416 C CA . ASN A 1 527 ? -5.752 17.749 -10.716 1.00 84.00 527 ASN A CA 1
ATOM 4417 C C . ASN A 1 527 ? -6.138 16.453 -11.449 1.00 84.00 527 ASN A C 1
ATOM 4419 O O . ASN A 1 527 ? -6.322 16.482 -12.671 1.00 84.00 527 ASN A O 1
ATOM 4423 N N . LEU A 1 528 ? -6.262 15.316 -10.754 1.00 80.81 528 LEU A N 1
ATOM 4424 C CA . LEU A 1 528 ? -6.516 14.018 -11.393 1.00 80.81 528 LEU A CA 1
ATOM 4425 C C . LEU A 1 528 ? -7.868 13.957 -12.110 1.00 80.81 528 LEU A C 1
ATOM 4427 O O . LEU A 1 528 ? -7.950 13.401 -13.205 1.00 80.81 528 LEU A O 1
ATOM 4431 N N . PHE A 1 529 ? -8.926 14.579 -11.583 1.00 76.81 529 PHE A N 1
ATOM 4432 C CA . PHE A 1 529 ? -10.229 14.544 -12.261 1.00 76.81 529 PHE A CA 1
ATOM 4433 C C . PHE A 1 529 ? -10.231 15.278 -13.611 1.00 76.81 529 PHE A C 1
ATOM 4435 O O . PHE A 1 529 ? -11.053 14.976 -14.478 1.00 76.81 529 PHE A O 1
ATOM 4442 N N . LEU A 1 530 ? -9.283 16.197 -13.851 1.00 79.69 530 LEU A N 1
ATOM 4443 C CA . LEU A 1 530 ? -9.130 16.872 -15.145 1.00 79.69 530 LEU A CA 1
ATOM 4444 C C . LEU A 1 530 ? -8.600 15.935 -16.240 1.00 79.69 530 LEU A C 1
ATOM 4446 O O . LEU A 1 530 ? -8.553 16.323 -17.410 1.00 79.69 530 LEU A O 1
ATOM 4450 N N . LYS A 1 531 ? -8.226 14.693 -15.903 1.00 77.50 531 LYS A N 1
ATOM 4451 C CA . LYS A 1 531 ? -7.942 13.643 -16.893 1.00 77.50 531 LYS A CA 1
ATOM 4452 C C . LYS A 1 531 ? -9.209 13.160 -17.592 1.00 77.50 531 LYS A C 1
ATOM 4454 O O . LYS A 1 531 ? -9.153 12.765 -18.757 1.00 77.50 531 LYS A O 1
ATOM 4459 N N . ASN A 1 532 ? -10.373 13.280 -16.953 1.00 78.94 532 ASN A N 1
ATOM 4460 C CA . ASN A 1 532 ? -11.639 13.045 -17.630 1.00 78.94 532 ASN A CA 1
ATOM 4461 C C . ASN A 1 532 ? -11.854 14.128 -18.703 1.00 78.94 532 ASN A C 1
ATOM 4463 O O . ASN A 1 532 ? -12.194 15.275 -18.403 1.00 78.94 532 ASN A O 1
ATOM 4467 N N . LYS A 1 533 ? -11.690 13.749 -19.981 1.00 82.94 533 LYS A N 1
ATOM 4468 C CA . LYS A 1 533 ? -11.831 14.652 -21.139 1.00 82.94 533 LYS A CA 1
ATOM 4469 C C . LYS A 1 533 ? -13.165 15.409 -21.131 1.00 82.94 533 LYS A C 1
ATOM 4471 O O . LYS A 1 533 ? -13.198 16.577 -21.518 1.00 82.94 533 LYS A O 1
ATOM 4476 N N . LYS A 1 534 ? -14.254 14.779 -20.666 1.00 85.88 534 LYS A N 1
ATOM 4477 C CA . LYS A 1 534 ? -15.581 15.412 -20.580 1.00 85.88 534 LYS A CA 1
ATOM 4478 C C . LYS A 1 534 ? -15.605 16.504 -19.509 1.00 85.88 534 LYS A C 1
ATOM 4480 O O . LYS A 1 534 ? -16.073 17.602 -19.801 1.00 85.88 534 LYS A O 1
ATOM 4485 N N . LEU A 1 535 ? -15.046 16.246 -18.323 1.00 86.31 535 LEU A N 1
ATOM 4486 C CA . LEU A 1 535 ? -14.944 17.248 -17.251 1.00 86.31 535 LEU A CA 1
ATOM 4487 C C . LEU A 1 535 ? -14.017 18.398 -17.625 1.00 86.31 535 LEU A C 1
ATOM 4489 O O . LEU A 1 535 ? -14.375 19.556 -17.448 1.00 86.31 535 LEU A O 1
ATOM 4493 N N . LYS A 1 536 ? -12.859 18.100 -18.214 1.00 87.00 536 LYS A N 1
ATOM 4494 C CA . LYS A 1 536 ? -11.934 19.128 -18.695 1.00 87.00 536 LYS A CA 1
ATOM 4495 C C . LYS A 1 536 ? -12.586 20.022 -19.752 1.00 87.00 536 LYS A C 1
ATOM 4497 O O . LYS A 1 536 ? -12.523 21.244 -19.651 1.00 87.00 536 LYS A O 1
ATOM 4502 N N . LYS A 1 537 ? -13.285 19.433 -20.730 1.00 89.44 537 LYS A N 1
ATOM 4503 C CA . LYS A 1 537 ? -14.065 20.186 -21.727 1.00 89.44 537 LYS A CA 1
ATOM 4504 C C . LYS A 1 537 ? -15.158 21.028 -21.064 1.00 89.44 537 LYS A C 1
ATOM 4506 O O . LYS A 1 537 ? -15.355 22.170 -21.465 1.00 89.44 537 LYS A O 1
ATOM 4511 N N . TYR A 1 538 ? -15.840 20.488 -20.055 1.00 89.62 538 TYR A N 1
ATOM 4512 C CA . TYR A 1 538 ? -16.855 21.206 -19.287 1.00 89.62 538 TYR A CA 1
ATOM 4513 C C . TYR A 1 538 ? -16.272 22.401 -18.514 1.00 89.62 538 TYR A C 1
ATOM 4515 O O . TYR A 1 538 ? -16.836 23.491 -18.582 1.00 89.62 538 TYR A O 1
ATOM 4523 N N . LEU A 1 539 ? -15.108 22.239 -17.874 1.00 89.81 539 LEU A N 1
ATOM 4524 C CA . LEU A 1 539 ? -14.371 23.326 -17.225 1.00 89.81 539 LEU A CA 1
ATOM 4525 C C . LEU A 1 539 ? -14.064 24.451 -18.218 1.00 89.81 539 LEU A C 1
ATOM 4527 O O . LEU A 1 539 ? -14.453 25.592 -17.999 1.00 89.81 539 LEU A O 1
ATOM 4531 N N . ILE A 1 540 ? -13.381 24.113 -19.314 1.00 87.44 540 ILE A N 1
ATOM 4532 C CA . ILE A 1 540 ? -12.819 25.096 -20.248 1.00 87.44 540 ILE A CA 1
ATOM 4533 C C . ILE A 1 540 ? -13.907 25.785 -21.074 1.00 87.44 540 ILE A C 1
ATOM 4535 O O . ILE A 1 540 ? -13.822 26.983 -21.307 1.00 87.44 540 ILE A O 1
ATOM 4539 N N . ARG A 1 541 ? -14.914 25.038 -21.547 1.00 89.25 541 ARG A N 1
ATOM 4540 C CA . ARG A 1 541 ? -15.923 25.567 -22.481 1.00 89.25 541 ARG A CA 1
ATOM 4541 C C . ARG A 1 541 ? -17.194 26.069 -21.807 1.00 89.25 541 ARG A C 1
ATOM 4543 O O . ARG A 1 541 ? -17.947 26.781 -22.455 1.00 89.25 541 ARG A O 1
ATOM 4550 N N . LYS A 1 542 ? -17.479 25.662 -20.564 1.00 89.62 542 LYS A N 1
ATOM 4551 C CA . LYS A 1 542 ? -18.719 26.045 -19.867 1.00 89.62 542 LYS A CA 1
ATOM 4552 C C . LYS A 1 542 ? -18.464 26.757 -18.544 1.00 89.62 542 LYS A C 1
ATOM 4554 O O . LYS A 1 542 ? -18.917 27.880 -18.403 1.00 89.62 542 LYS A O 1
ATOM 4559 N N . LEU A 1 543 ? -17.763 26.148 -17.584 1.00 89.88 543 LEU A N 1
ATOM 4560 C CA . LEU A 1 543 ? -17.637 26.737 -16.239 1.00 89.88 543 LEU A CA 1
ATOM 4561 C C . LEU A 1 543 ? -16.767 27.998 -16.207 1.00 89.88 543 LEU A C 1
ATOM 4563 O O . LEU A 1 543 ? -17.169 28.992 -15.613 1.00 89.88 543 LEU A O 1
ATOM 4567 N N . TYR A 1 544 ? -15.592 27.957 -16.838 1.00 90.12 544 TYR A N 1
ATOM 4568 C CA . TYR A 1 544 ? -14.657 29.081 -16.835 1.00 90.12 544 TYR A CA 1
ATOM 4569 C C . TYR A 1 544 ? -15.211 30.321 -17.551 1.00 90.12 544 TYR A C 1
ATOM 4571 O O . TYR A 1 544 ? -15.212 31.388 -16.938 1.00 90.12 544 TYR A O 1
ATOM 4579 N N . PRO A 1 545 ? -15.757 30.211 -18.784 1.00 90.12 545 PRO A N 1
ATOM 4580 C CA . PRO A 1 545 ? -16.359 31.360 -19.456 1.00 90.12 545 PRO A CA 1
ATOM 4581 C C . PRO A 1 545 ? -17.559 31.906 -18.686 1.00 90.12 545 PRO A C 1
ATOM 4583 O O . PRO A 1 545 ? -17.679 33.116 -18.548 1.00 90.12 545 PRO A O 1
ATOM 4586 N N . LEU A 1 546 ? -18.394 31.026 -18.116 1.00 89.44 546 LEU A N 1
ATOM 4587 C CA . LEU A 1 546 ? -19.553 31.438 -17.326 1.00 89.44 546 LEU A CA 1
ATOM 4588 C C . LEU A 1 546 ? -19.144 32.262 -16.101 1.00 89.44 546 LEU A C 1
ATOM 4590 O O . LEU A 1 546 ? -19.784 33.264 -15.822 1.00 89.44 546 LEU A O 1
ATOM 4594 N N . TYR A 1 547 ? -18.062 31.888 -15.407 1.00 88.06 547 TYR A N 1
ATOM 4595 C CA . TYR A 1 547 ? -17.551 32.676 -14.281 1.00 88.06 547 TYR A CA 1
ATOM 4596 C C . TYR A 1 547 ? -17.161 34.103 -14.693 1.00 88.06 547 TYR A C 1
ATOM 4598 O O . TYR A 1 547 ? -17.406 35.043 -13.941 1.00 88.06 547 TYR A O 1
ATOM 4606 N N . ILE A 1 548 ? -16.527 34.251 -15.861 1.00 86.62 548 ILE A N 1
ATOM 4607 C CA . ILE A 1 548 ? -16.020 35.539 -16.353 1.00 86.62 548 ILE A CA 1
ATOM 4608 C C . ILE A 1 548 ? -17.156 36.408 -16.899 1.00 86.62 548 ILE A C 1
ATOM 4610 O O . ILE A 1 548 ? -17.195 37.597 -16.607 1.00 86.62 548 ILE A O 1
ATOM 4614 N N . GLN A 1 549 ? -18.053 35.823 -17.694 1.00 88.94 549 GLN A N 1
ATOM 4615 C CA . GLN A 1 549 ? -19.118 36.546 -18.394 1.00 88.94 549 GLN A CA 1
ATOM 4616 C C . GLN A 1 549 ? -20.290 36.895 -17.476 1.00 88.94 549 GLN A C 1
ATOM 4618 O O . GLN A 1 549 ? -20.836 37.987 -17.570 1.00 88.94 549 GLN A O 1
ATOM 4623 N N . ASP A 1 550 ? -20.691 35.966 -16.605 1.00 88.94 550 ASP A N 1
ATOM 4624 C CA . ASP A 1 550 ? -21.872 36.118 -15.759 1.00 88.94 550 ASP A CA 1
ATOM 4625 C C . ASP A 1 550 ? -21.682 35.366 -14.436 1.00 88.94 550 ASP A C 1
ATOM 4627 O O . ASP A 1 550 ? -22.093 34.212 -14.242 1.00 88.94 550 ASP A O 1
ATOM 4631 N N . LYS A 1 551 ? -21.047 36.059 -13.487 1.00 87.00 551 LYS A N 1
ATOM 4632 C CA . LYS A 1 551 ? -20.783 35.530 -12.147 1.00 87.00 551 LYS A CA 1
ATOM 4633 C C . LYS A 1 551 ? -22.073 35.107 -11.433 1.00 87.00 551 LYS A C 1
ATOM 4635 O O . LYS A 1 551 ? -22.034 34.156 -10.655 1.00 87.00 551 LYS A O 1
ATOM 4640 N N . SER A 1 552 ? -23.206 35.757 -11.712 1.00 88.81 552 SER A N 1
ATOM 4641 C CA . SER A 1 552 ? -24.497 35.410 -11.108 1.00 88.81 552 SER A CA 1
ATOM 4642 C C . SER A 1 552 ? -24.984 34.036 -11.587 1.00 88.81 552 SER A C 1
ATOM 4644 O O . SER A 1 552 ? -25.273 33.164 -10.764 1.00 88.81 552 SER A O 1
ATOM 4646 N N . LYS A 1 553 ? -24.945 33.769 -12.901 1.00 89.56 553 LYS A N 1
ATOM 4647 C CA . LYS A 1 553 ? -25.271 32.448 -13.466 1.00 89.56 553 LYS A CA 1
ATOM 4648 C C . LYS A 1 553 ? -24.278 31.374 -13.036 1.00 89.56 553 LYS A C 1
ATOM 4650 O O . LYS A 1 553 ? -24.672 30.224 -12.835 1.00 89.56 553 LYS A O 1
ATOM 4655 N N . PHE A 1 554 ? -23.001 31.718 -12.865 1.00 91.25 554 PHE A N 1
ATOM 4656 C CA . PHE A 1 554 ? -22.022 30.790 -12.299 1.00 91.25 554 PHE A CA 1
ATOM 4657 C C . PHE A 1 554 ? -22.391 30.377 -10.869 1.00 91.25 554 PHE A C 1
ATOM 4659 O O . PHE A 1 554 ? -22.403 29.182 -10.573 1.00 91.25 554 PHE A O 1
ATOM 4666 N N . LEU A 1 555 ? -22.726 31.341 -10.003 1.00 90.88 555 LEU A N 1
ATOM 4667 C CA . LEU A 1 555 ? -23.134 31.075 -8.620 1.00 90.88 555 LEU A CA 1
ATOM 4668 C C . LEU A 1 555 ? -24.431 30.257 -8.559 1.00 90.88 555 LEU A C 1
ATOM 4670 O O . LEU A 1 555 ? -24.497 29.303 -7.788 1.00 90.88 555 LEU A O 1
ATOM 4674 N N . LYS A 1 556 ? -25.413 30.538 -9.430 1.00 90.31 556 LYS A N 1
ATOM 4675 C CA . LYS A 1 556 ? -26.610 29.688 -9.583 1.00 90.31 556 LYS A CA 1
ATOM 4676 C C . LYS A 1 556 ? -26.239 28.242 -9.924 1.00 90.31 556 LYS A C 1
ATOM 4678 O O . LYS A 1 556 ? -26.771 27.298 -9.351 1.00 90.31 556 LYS A O 1
ATOM 4683 N N . LYS A 1 557 ? -25.282 28.046 -10.832 1.00 90.62 557 LYS A N 1
ATOM 4684 C CA . LYS A 1 557 ? -24.845 26.708 -11.246 1.00 90.62 557 LYS A CA 1
ATOM 4685 C C . LYS A 1 557 ? -24.084 25.962 -10.152 1.00 90.62 557 LYS A C 1
ATOM 4687 O O . LYS A 1 557 ? -24.298 24.766 -9.970 1.00 90.62 557 LYS A O 1
ATOM 4692 N N . GLU A 1 558 ? -23.213 26.656 -9.423 1.00 93.00 558 GLU A N 1
ATOM 4693 C CA . GLU A 1 558 ? -22.568 26.137 -8.211 1.00 93.00 558 GLU A CA 1
ATOM 4694 C C . GLU A 1 558 ? -23.608 25.684 -7.189 1.00 93.00 558 GLU A C 1
ATOM 4696 O O . GLU A 1 558 ? -23.491 24.585 -6.643 1.00 93.00 558 GLU A O 1
ATOM 4701 N N . HIS A 1 559 ? -24.631 26.506 -6.971 1.00 93.25 559 HIS A N 1
ATOM 4702 C CA . HIS A 1 559 ? -25.718 26.213 -6.056 1.00 93.25 559 HIS A CA 1
ATOM 4703 C C . HIS A 1 559 ? -26.470 24.938 -6.465 1.00 93.25 559 HIS A C 1
ATOM 4705 O O . HIS A 1 559 ? -26.525 24.013 -5.662 1.00 93.25 559 HIS A O 1
ATOM 4711 N N . ILE A 1 560 ? -26.890 24.803 -7.732 1.00 92.81 560 ILE A N 1
ATOM 4712 C CA . ILE A 1 560 ? -27.553 23.588 -8.253 1.00 92.81 560 ILE A CA 1
ATOM 4713 C C . ILE A 1 560 ? -26.727 22.323 -7.975 1.00 92.81 560 ILE A C 1
ATOM 4715 O O . ILE A 1 560 ? -27.237 21.355 -7.413 1.00 92.81 560 ILE A O 1
ATOM 4719 N N . PHE A 1 561 ? -25.438 22.308 -8.337 1.00 93.62 561 PHE A N 1
ATOM 4720 C CA . PHE A 1 561 ? -24.601 21.119 -8.118 1.00 93.62 561 PHE A CA 1
ATOM 4721 C C . PHE A 1 561 ? -24.317 20.860 -6.640 1.00 93.62 561 PHE A C 1
ATOM 4723 O O . PHE A 1 561 ? -24.175 19.706 -6.243 1.00 93.62 561 PHE A O 1
ATOM 4730 N N . THR A 1 562 ? -24.240 21.909 -5.822 1.00 93.62 562 THR A N 1
ATOM 4731 C CA . THR A 1 562 ? -24.066 21.777 -4.373 1.00 93.62 562 THR A CA 1
ATOM 4732 C C . THR A 1 562 ? -25.309 21.173 -3.729 1.00 93.62 562 THR A C 1
ATOM 4734 O O . THR A 1 562 ? -25.175 20.258 -2.919 1.00 93.62 562 THR A O 1
ATOM 4737 N N . VAL A 1 563 ? -26.498 21.641 -4.108 1.00 92.81 563 VAL A N 1
ATOM 4738 C CA . VAL A 1 563 ? -27.788 21.122 -3.639 1.00 92.81 563 VAL A CA 1
ATOM 4739 C C . VAL A 1 563 ? -27.959 19.673 -4.079 1.00 92.81 563 VAL A C 1
ATOM 4741 O O . VAL A 1 563 ? -28.136 18.803 -3.232 1.00 92.81 563 VAL A O 1
ATOM 4744 N N . LEU A 1 564 ? -27.774 19.374 -5.370 1.00 93.88 564 LEU A N 1
ATOM 4745 C CA . LEU A 1 564 ? -27.875 18.006 -5.881 1.00 93.88 564 LEU A CA 1
ATOM 4746 C C . LEU A 1 564 ? -26.864 17.062 -5.218 1.00 93.88 564 LEU A C 1
ATOM 4748 O O . LEU A 1 564 ? -27.220 15.938 -4.872 1.00 93.88 564 LEU A O 1
ATOM 4752 N N . PHE A 1 565 ? -25.617 17.506 -5.014 1.00 94.62 565 PHE A N 1
ATOM 4753 C CA . PHE A 1 565 ? -24.620 16.722 -4.283 1.00 94.62 565 PHE A CA 1
ATOM 4754 C C . PHE A 1 565 ? -25.128 16.384 -2.886 1.00 94.62 565 PHE A C 1
ATOM 4756 O O . PHE A 1 565 ? -25.120 15.220 -2.509 1.00 94.62 565 PHE A O 1
ATOM 4763 N N . LYS A 1 566 ? -25.586 17.394 -2.137 1.00 92.56 566 LYS A N 1
ATOM 4764 C CA . LYS A 1 566 ? -26.074 17.203 -0.772 1.00 92.56 566 LYS A CA 1
ATOM 4765 C C . LYS A 1 566 ? -27.296 16.286 -0.732 1.00 92.56 566 LYS A C 1
ATOM 4767 O O . LYS A 1 566 ? -27.366 15.459 0.167 1.00 92.56 566 LYS A O 1
ATOM 4772 N N . ILE A 1 567 ? -28.226 16.383 -1.685 1.00 91.38 567 ILE A N 1
ATOM 4773 C CA . ILE A 1 567 ? -29.372 15.461 -1.772 1.00 91.38 567 ILE A CA 1
ATOM 4774 C C . ILE A 1 567 ? -28.875 14.030 -1.948 1.00 91.38 567 ILE A C 1
ATOM 4776 O O . ILE A 1 567 ? -29.240 13.159 -1.167 1.00 91.38 567 ILE A O 1
ATOM 4780 N N . LEU A 1 568 ? -28.005 13.788 -2.933 1.00 92.88 568 LEU A N 1
ATOM 4781 C CA . LEU A 1 568 ? -27.478 12.450 -3.194 1.00 92.88 568 LEU A CA 1
ATOM 4782 C C . LEU A 1 568 ? -26.689 11.909 -2.000 1.00 92.88 568 LEU A C 1
ATOM 4784 O O . LEU A 1 568 ? -26.855 10.740 -1.671 1.00 92.88 568 LEU A O 1
ATOM 4788 N N . ASP A 1 569 ? -25.879 12.738 -1.344 1.00 91.31 569 ASP A N 1
ATOM 4789 C CA . ASP A 1 569 ? -25.105 12.387 -0.148 1.00 91.31 569 ASP A CA 1
ATOM 4790 C C . ASP A 1 569 ? -26.022 11.999 1.024 1.00 91.31 569 ASP A C 1
ATOM 4792 O O . ASP A 1 569 ? -25.888 10.909 1.575 1.00 91.31 569 ASP A O 1
ATOM 4796 N N . ASN A 1 570 ? -27.066 12.789 1.302 1.00 87.81 570 ASN A N 1
ATOM 4797 C CA . ASN A 1 570 ? -28.075 12.432 2.306 1.00 87.81 570 ASN A CA 1
ATOM 4798 C C . ASN A 1 570 ? -28.837 11.150 1.925 1.00 87.81 570 ASN A C 1
ATOM 4800 O O . ASN A 1 570 ? -29.074 10.297 2.778 1.00 87.81 570 ASN A O 1
ATOM 4804 N N . CYS A 1 571 ? -29.181 10.950 0.648 1.00 88.19 571 CYS A N 1
ATOM 4805 C CA . CYS A 1 571 ? -29.769 9.691 0.179 1.00 88.19 571 CYS A CA 1
ATOM 4806 C C . CYS A 1 571 ? -28.816 8.502 0.392 1.00 88.19 571 CYS A C 1
ATOM 4808 O O . CYS A 1 571 ? -29.271 7.429 0.788 1.00 88.19 571 CYS A O 1
ATOM 4810 N N . LYS A 1 572 ? -27.500 8.690 0.208 1.00 88.00 572 LYS A N 1
ATOM 4811 C CA . LYS A 1 572 ? -26.475 7.674 0.499 1.00 88.00 572 LYS A CA 1
ATOM 4812 C C . LYS A 1 572 ? -26.494 7.273 1.963 1.00 88.00 572 LYS A C 1
ATOM 4814 O O . LYS A 1 572 ? -26.417 6.087 2.283 1.00 88.00 572 LYS A O 1
ATOM 4819 N N . ASP A 1 573 ? -26.567 8.263 2.844 1.00 83.62 573 ASP A N 1
ATOM 4820 C CA . ASP A 1 573 ? -26.566 8.057 4.285 1.00 83.62 573 ASP A CA 1
ATOM 4821 C C . ASP A 1 573 ? -27.848 7.364 4.739 1.00 83.62 573 ASP A C 1
ATOM 4823 O O . ASP A 1 573 ? -27.786 6.445 5.553 1.00 83.62 573 ASP A O 1
ATOM 4827 N N . LEU A 1 574 ? -28.976 7.686 4.104 1.00 81.25 574 LEU A N 1
ATOM 4828 C CA . LEU A 1 574 ? -30.274 7.045 4.318 1.00 81.25 574 LEU A CA 1
ATOM 4829 C C . LEU A 1 574 ? -30.452 5.703 3.588 1.00 81.25 574 LEU A C 1
ATOM 4831 O O . LEU A 1 574 ? -31.509 5.093 3.731 1.00 81.25 574 LEU A O 1
ATOM 4835 N N . LYS A 1 575 ? -29.444 5.248 2.828 1.00 86.25 575 LYS A N 1
ATOM 4836 C CA . LYS A 1 575 ? -29.446 3.997 2.040 1.00 86.25 575 LYS A CA 1
ATOM 4837 C C . LYS A 1 575 ? -30.505 3.952 0.928 1.00 86.25 575 LYS A C 1
ATOM 4839 O O . LYS A 1 575 ? -30.936 2.887 0.495 1.00 86.25 575 LYS A O 1
ATOM 4844 N N . LEU A 1 576 ? -30.884 5.124 0.423 1.00 86.31 576 LEU A N 1
ATOM 4845 C CA . LEU A 1 576 ? -31.775 5.299 -0.719 1.00 86.31 576 LEU A CA 1
ATOM 4846 C C . LEU A 1 576 ? -30.949 5.312 -2.007 1.00 86.31 576 LEU A C 1
ATOM 4848 O O . LEU A 1 576 ? -30.402 6.343 -2.395 1.00 86.31 576 LEU A O 1
ATOM 4852 N N . TYR A 1 577 ? -30.850 4.153 -2.658 1.00 89.56 577 TYR A N 1
ATOM 4853 C CA . TYR A 1 577 ? -30.092 4.003 -3.905 1.00 89.56 577 TYR A CA 1
ATOM 4854 C C . TYR A 1 577 ? -30.971 3.990 -5.160 1.00 89.56 577 TYR A C 1
ATOM 4856 O O . TYR A 1 577 ? -30.447 4.217 -6.247 1.00 89.56 577 TYR A O 1
ATOM 4864 N N . ASP A 1 578 ? -32.285 3.779 -5.036 1.00 89.44 578 ASP A N 1
ATOM 4865 C CA . ASP A 1 578 ? -33.191 3.823 -6.186 1.00 89.44 578 ASP A CA 1
ATOM 4866 C C . ASP A 1 578 ? -33.333 5.256 -6.722 1.00 89.44 578 ASP A C 1
ATOM 4868 O O . ASP A 1 578 ? -33.885 6.151 -6.076 1.00 89.44 578 ASP A O 1
ATOM 4872 N N . ILE A 1 579 ? -32.859 5.461 -7.949 1.00 90.38 579 ILE A N 1
ATOM 4873 C CA . ILE A 1 579 ? -32.911 6.754 -8.634 1.00 90.38 579 ILE A CA 1
ATOM 4874 C C . ILE A 1 579 ? -34.351 7.220 -8.870 1.00 90.38 579 ILE A C 1
ATOM 4876 O O . ILE A 1 579 ? -34.604 8.426 -8.820 1.00 90.38 579 ILE A O 1
ATOM 4880 N N . ASN A 1 580 ? -35.295 6.310 -9.125 1.00 89.50 580 ASN A N 1
ATOM 4881 C CA . ASN A 1 580 ? -36.687 6.692 -9.361 1.00 89.50 580 ASN A CA 1
ATOM 4882 C C . ASN A 1 580 ? -37.326 7.217 -8.075 1.00 89.50 580 ASN A C 1
ATOM 4884 O O . ASN A 1 580 ? -37.962 8.269 -8.101 1.00 89.50 580 ASN A O 1
ATOM 4888 N N . SER A 1 581 ? -37.068 6.556 -6.947 1.00 87.50 581 SER A N 1
ATOM 4889 C CA . SER A 1 581 ? -37.450 7.051 -5.624 1.00 87.50 581 SER A CA 1
ATOM 4890 C C . SER A 1 581 ? -36.853 8.432 -5.333 1.00 87.50 581 SER A C 1
ATOM 4892 O O . SER A 1 581 ? -37.592 9.342 -4.965 1.00 87.50 581 SER A O 1
ATOM 4894 N N . ILE A 1 582 ? -35.552 8.648 -5.577 1.00 89.31 582 ILE A N 1
ATOM 4895 C CA . ILE A 1 582 ? -34.911 9.968 -5.389 1.00 89.31 582 ILE A CA 1
ATOM 4896 C C . ILE A 1 582 ? -35.576 11.037 -6.266 1.00 89.31 582 ILE A C 1
ATOM 4898 O O . ILE A 1 582 ? -35.855 12.144 -5.806 1.00 89.31 582 ILE A O 1
ATOM 4902 N N . ARG A 1 583 ? -35.869 10.712 -7.529 1.00 90.75 583 ARG A N 1
ATOM 4903 C CA . ARG A 1 583 ? -36.564 11.619 -8.450 1.00 90.75 583 ARG A CA 1
ATOM 4904 C C . ARG A 1 583 ? -37.957 11.980 -7.936 1.00 90.75 583 ARG A C 1
ATOM 4906 O O . ARG A 1 583 ? -38.330 13.150 -7.967 1.00 90.75 583 ARG A O 1
ATOM 4913 N N . ASN A 1 584 ? -38.712 10.995 -7.459 1.00 88.12 584 ASN A N 1
ATOM 4914 C CA . ASN A 1 584 ? -40.060 11.203 -6.938 1.00 88.12 584 ASN A CA 1
ATOM 4915 C C . ASN A 1 584 ? -40.040 12.064 -5.667 1.00 88.12 584 ASN A C 1
ATOM 4917 O O . ASN A 1 584 ? -40.868 12.960 -5.548 1.00 88.12 584 ASN A O 1
ATOM 4921 N N . ILE A 1 585 ? -39.050 11.874 -4.788 1.00 85.25 585 ILE A N 1
ATOM 4922 C CA . ILE A 1 585 ? -38.835 12.707 -3.592 1.00 85.25 585 ILE A CA 1
ATOM 4923 C C . ILE A 1 585 ? -38.561 14.173 -3.972 1.00 85.25 585 ILE A C 1
ATOM 4925 O O . ILE A 1 585 ? -39.090 15.081 -3.341 1.00 85.25 585 ILE A O 1
ATOM 4929 N N . ILE A 1 586 ? -37.776 14.418 -5.027 1.00 87.50 586 ILE A N 1
ATOM 4930 C CA . ILE A 1 586 ? -37.516 15.779 -5.535 1.00 87.50 586 ILE A CA 1
ATOM 4931 C C . ILE A 1 586 ? -38.765 16.389 -6.196 1.00 87.50 586 ILE A C 1
ATOM 4933 O O . ILE A 1 586 ? -38.952 17.603 -6.169 1.00 87.50 586 ILE A O 1
ATOM 4937 N N . THR A 1 587 ? -39.612 15.557 -6.809 1.00 85.38 587 THR A N 1
ATOM 4938 C CA . THR A 1 587 ? -40.801 16.008 -7.552 1.00 85.38 587 THR A CA 1
ATOM 4939 C C . THR A 1 587 ? -41.981 16.303 -6.625 1.00 85.38 587 THR A C 1
ATOM 4941 O O . THR A 1 587 ? -42.719 17.253 -6.866 1.00 85.38 587 THR A O 1
ATOM 4944 N N . ASN A 1 588 ? -42.161 15.506 -5.569 1.00 80.25 588 ASN A N 1
ATOM 4945 C CA . ASN A 1 588 ? -43.274 15.620 -4.633 1.00 80.25 588 ASN A CA 1
ATOM 4946 C C . ASN A 1 588 ? -42.759 15.713 -3.181 1.00 80.25 588 ASN A C 1
ATOM 4948 O O . ASN A 1 588 ? -42.529 14.682 -2.541 1.00 80.25 588 ASN A O 1
ATOM 4952 N N . PRO A 1 589 ? -42.621 16.938 -2.640 1.00 68.94 589 PRO A N 1
ATOM 4953 C CA . PRO A 1 589 ? -42.155 17.169 -1.272 1.00 68.94 589 PRO A CA 1
ATOM 4954 C C . PRO A 1 589 ? -43.038 16.525 -0.191 1.00 68.94 589 PRO A C 1
ATOM 4956 O O . PRO A 1 589 ? -42.538 16.168 0.872 1.00 68.94 589 PRO A O 1
ATOM 4959 N N . ASN A 1 590 ? -44.331 16.298 -0.455 1.00 71.75 590 ASN A N 1
ATOM 4960 C CA . ASN A 1 590 ? -45.254 15.724 0.53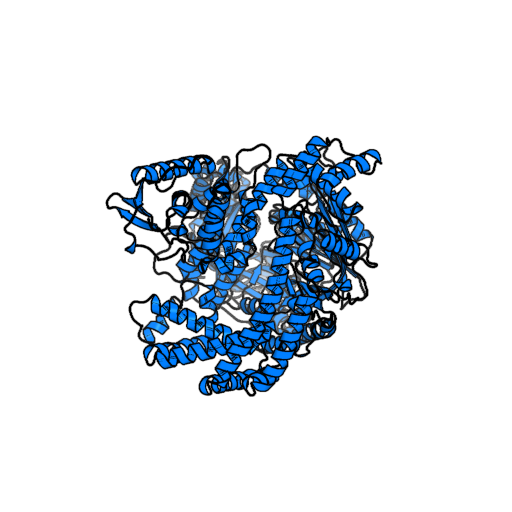2 1.00 71.75 590 ASN A CA 1
ATOM 4961 C C . ASN A 1 590 ? -44.966 14.238 0.812 1.00 71.75 590 ASN A C 1
ATOM 4963 O O . ASN A 1 590 ? -45.171 13.770 1.931 1.00 71.75 590 ASN A O 1
ATOM 4967 N N . LEU A 1 591 ? -44.422 13.499 -0.168 1.00 70.56 591 LEU A N 1
ATOM 4968 C CA . LEU A 1 591 ? -43.940 12.126 0.053 1.00 70.56 591 LEU A CA 1
ATOM 4969 C C . LEU A 1 591 ? -42.823 12.098 1.101 1.00 70.56 591 LEU A C 1
ATOM 4971 O O . LEU A 1 591 ? -42.741 11.166 1.902 1.00 70.56 591 LEU A O 1
ATOM 4975 N N . PHE A 1 592 ? -41.985 13.136 1.124 1.00 67.19 592 PHE A N 1
ATOM 4976 C CA . PHE A 1 592 ? -40.913 13.255 2.097 1.00 67.19 592 PHE A CA 1
ATOM 4977 C C . PHE A 1 592 ? -41.430 13.565 3.504 1.00 67.19 592 PHE A C 1
ATOM 4979 O O . PHE A 1 592 ? -40.887 13.009 4.448 1.00 67.19 592 PHE A O 1
ATOM 4986 N N . GLU A 1 593 ? -42.477 14.378 3.670 1.00 71.00 593 GLU A N 1
ATOM 4987 C CA . GLU A 1 593 ? -43.022 14.688 5.005 1.00 71.00 593 GLU A CA 1
ATOM 4988 C C . GLU A 1 593 ? -43.509 13.426 5.737 1.00 71.00 593 GLU A C 1
ATOM 4990 O O . GLU A 1 593 ? -43.228 13.254 6.922 1.00 71.00 593 GLU A O 1
ATOM 4995 N N . SER A 1 594 ? -44.116 12.471 5.023 1.00 73.12 594 SER A N 1
ATOM 4996 C CA . SER A 1 594 ? -44.489 11.172 5.609 1.00 73.12 594 SER A CA 1
ATOM 4997 C C . SER A 1 594 ? -43.272 10.331 6.041 1.00 73.12 594 SER A C 1
ATOM 4999 O O . SER A 1 594 ? -43.242 9.800 7.151 1.00 73.12 594 SER A O 1
ATOM 5001 N N . LEU A 1 595 ? -42.229 10.256 5.201 1.00 68.56 595 LEU A N 1
ATOM 5002 C CA . LEU A 1 595 ? -40.973 9.553 5.501 1.00 68.56 595 LEU A CA 1
ATOM 5003 C C . LEU A 1 595 ? -40.199 10.226 6.641 1.00 68.56 595 LEU A C 1
ATOM 5005 O O . LEU A 1 595 ? -39.583 9.550 7.466 1.00 68.56 595 LEU A O 1
ATOM 5009 N N . TYR A 1 596 ? -40.223 11.555 6.673 1.00 73.75 596 TYR A N 1
ATOM 5010 C CA . TYR A 1 596 ? -39.617 12.385 7.700 1.00 73.75 596 TYR A CA 1
ATOM 5011 C C . TYR A 1 596 ? -40.282 12.124 9.046 1.00 73.75 596 TYR A C 1
ATOM 5013 O O . TYR A 1 596 ? -39.577 11.795 9.995 1.00 73.75 596 TYR A O 1
ATOM 5021 N N . GLN A 1 597 ? -41.616 12.190 9.106 1.00 76.94 597 GLN A N 1
ATOM 5022 C CA . GLN A 1 597 ? -42.365 11.971 10.339 1.00 76.94 597 GLN A CA 1
ATOM 5023 C C . GLN A 1 597 ? -42.103 10.569 10.891 1.00 76.94 597 GLN A C 1
ATOM 5025 O O . GLN A 1 597 ? -41.694 10.428 12.041 1.00 76.94 597 GLN A O 1
ATOM 5030 N N . GLN A 1 598 ? -42.185 9.547 10.030 1.00 76.00 598 GLN A N 1
ATOM 5031 C CA . GLN A 1 598 ? -41.834 8.180 10.407 1.00 76.00 598 GLN A CA 1
ATOM 5032 C C . GLN A 1 598 ? -40.418 8.095 10.978 1.00 76.00 598 GLN A C 1
ATOM 5034 O O . GLN A 1 598 ? -40.214 7.465 12.010 1.00 76.00 598 GLN A O 1
ATOM 5039 N N . LYS A 1 599 ? -39.415 8.714 10.343 1.00 74.81 599 LYS A N 1
ATOM 5040 C CA . LYS A 1 599 ? -38.044 8.656 10.863 1.00 74.81 599 LYS A CA 1
ATOM 5041 C C . LYS A 1 599 ? -37.827 9.494 12.123 1.00 74.81 599 LYS A C 1
ATOM 5043 O O . LYS A 1 599 ? -37.005 9.107 12.949 1.00 74.81 599 LYS A O 1
ATOM 5048 N N . GLU A 1 600 ? -38.519 10.615 12.287 1.00 77.81 600 GLU A N 1
ATOM 5049 C CA . GLU A 1 600 ? -38.450 11.415 13.509 1.00 77.81 600 GLU A CA 1
ATOM 5050 C C . GLU A 1 600 ? -39.016 10.632 14.696 1.00 77.81 600 GLU A C 1
ATOM 5052 O O . GLU A 1 600 ? -38.368 10.558 15.742 1.00 77.81 600 GLU A O 1
ATOM 5057 N N . ASP A 1 601 ? -40.165 9.984 14.510 1.00 80.62 601 ASP A N 1
ATOM 5058 C CA . ASP A 1 601 ? -40.792 9.139 15.527 1.00 80.62 601 ASP A CA 1
ATOM 5059 C C . ASP A 1 601 ? -39.894 7.944 15.873 1.00 80.62 601 ASP A C 1
ATOM 5061 O O . ASP A 1 601 ? -39.674 7.644 17.047 1.00 80.62 601 ASP A O 1
ATOM 5065 N N . ARG A 1 602 ? -39.251 7.345 14.863 1.00 78.81 602 ARG A N 1
ATOM 5066 C CA . ARG A 1 602 ? -38.223 6.314 15.056 1.00 78.81 602 ARG A CA 1
ATOM 5067 C C . ARG A 1 602 ? -37.039 6.809 15.895 1.00 78.81 602 ARG A C 1
ATOM 5069 O O . ARG A 1 602 ? -36.618 6.137 16.831 1.00 78.81 602 ARG A O 1
ATOM 5076 N N . ILE A 1 603 ? -36.497 7.991 15.602 1.00 79.31 603 ILE A N 1
ATOM 5077 C CA . ILE A 1 603 ? -35.374 8.554 16.371 1.00 79.31 603 ILE A CA 1
ATOM 5078 C C . ILE A 1 603 ? -35.791 8.861 17.810 1.00 79.31 603 ILE A C 1
ATOM 5080 O O . ILE A 1 603 ? -35.016 8.592 18.729 1.00 79.31 603 ILE A O 1
ATOM 5084 N N . LYS A 1 604 ? -37.006 9.385 18.020 1.00 81.31 604 LYS A N 1
ATOM 5085 C CA . LYS A 1 604 ? -37.568 9.585 19.365 1.00 81.31 604 LYS A CA 1
ATOM 5086 C C . LYS A 1 604 ? -37.632 8.256 20.116 1.00 81.31 604 LYS A C 1
ATOM 5088 O O . LYS A 1 604 ? -37.131 8.183 21.237 1.00 81.31 604 LYS A O 1
ATOM 5093 N N . GLN A 1 605 ? -38.128 7.203 19.470 1.00 83.38 605 GLN A N 1
ATOM 5094 C CA . GLN A 1 605 ? -38.198 5.863 20.047 1.00 83.38 605 GLN A CA 1
ATOM 5095 C C . GLN A 1 605 ? -36.809 5.324 20.427 1.00 83.38 605 GLN A C 1
ATOM 5097 O O . GLN A 1 605 ? -36.617 4.916 21.570 1.00 83.38 605 GLN A O 1
ATOM 5102 N N . ILE A 1 606 ? -35.815 5.406 19.534 1.00 80.81 606 ILE A N 1
ATOM 5103 C CA . ILE A 1 606 ? -34.427 5.001 19.836 1.00 80.81 606 ILE A CA 1
ATOM 5104 C C . ILE A 1 606 ? -33.877 5.812 21.015 1.00 80.81 606 ILE A C 1
ATOM 5106 O O . ILE A 1 606 ? -33.294 5.248 21.933 1.00 80.81 606 ILE A O 1
ATOM 5110 N N . SER A 1 607 ? -34.104 7.130 21.041 1.00 76.88 607 SER A N 1
ATOM 5111 C CA . SER A 1 607 ? -33.621 7.982 22.135 1.00 76.88 607 SER A CA 1
ATOM 5112 C C . SER A 1 607 ? -34.230 7.625 23.494 1.00 76.88 607 SER A C 1
ATOM 5114 O O . SER A 1 607 ? -33.548 7.757 24.508 1.00 76.88 607 SER A O 1
ATOM 5116 N N . SER A 1 608 ? -35.471 7.123 23.509 1.00 80.12 608 SER A N 1
ATOM 5117 C CA . SER A 1 608 ? -36.163 6.685 24.726 1.00 80.12 608 SER A CA 1
ATOM 5118 C C . SER A 1 608 ? -35.776 5.283 25.213 1.00 80.12 608 SER A C 1
ATOM 5120 O O . SER A 1 608 ? -35.977 4.997 26.385 1.00 80.12 608 SER A O 1
ATOM 5122 N N . GLN A 1 609 ? -35.202 4.423 24.358 1.00 80.06 609 GLN A N 1
ATOM 5123 C CA . GLN A 1 609 ? -34.838 3.039 24.716 1.00 80.06 609 GLN A CA 1
ATOM 5124 C C . GLN A 1 609 ? -33.688 2.947 25.729 1.00 80.06 609 GLN A C 1
ATOM 5126 O O . GLN A 1 609 ? -33.592 1.971 26.464 1.00 80.06 609 GLN A O 1
ATOM 5131 N N . SER A 1 610 ? -32.783 3.928 25.755 1.00 77.62 610 SER A N 1
ATOM 5132 C CA . SER A 1 610 ? -31.669 3.962 26.711 1.00 77.62 610 SER A CA 1
ATOM 5133 C C . SER A 1 610 ? -31.409 5.398 27.177 1.00 77.62 610 SER A C 1
ATOM 5135 O O . SER A 1 610 ? -30.599 6.111 26.571 1.00 77.62 610 SER A O 1
ATOM 5137 N N . PRO A 1 611 ? -32.099 5.857 28.237 1.00 77.94 611 PRO A N 1
ATOM 5138 C CA . PRO A 1 611 ? -31.841 7.149 28.859 1.00 77.94 611 PRO A CA 1
ATOM 5139 C C . PRO A 1 611 ? -30.367 7.289 29.261 1.00 77.94 611 PRO A C 1
ATOM 5141 O O . PRO A 1 611 ? -29.759 6.375 29.814 1.00 77.94 611 PRO A O 1
ATOM 5144 N N . LEU A 1 612 ? -29.772 8.466 29.042 1.00 76.50 612 LEU A N 1
ATOM 5145 C CA . LEU A 1 612 ? -28.353 8.714 29.353 1.00 76.50 612 LEU A CA 1
ATOM 5146 C C . LEU A 1 612 ? -27.997 8.486 30.829 1.00 76.50 612 LEU A C 1
ATOM 5148 O O . LEU A 1 612 ? -26.835 8.225 31.153 1.00 76.50 612 LEU A O 1
ATOM 5152 N N . THR A 1 613 ? -28.974 8.623 31.723 1.00 75.75 613 THR A N 1
ATOM 5153 C CA . THR A 1 613 ? -28.853 8.355 33.161 1.00 75.75 613 THR A CA 1
ATOM 5154 C C . THR A 1 613 ? -28.667 6.869 33.462 1.00 75.75 613 THR A C 1
ATOM 5156 O O . THR A 1 613 ? -27.977 6.539 34.422 1.00 75.75 613 THR A O 1
ATOM 5159 N N . GLU A 1 614 ? -29.199 5.986 32.618 1.00 80.62 614 GLU A N 1
ATOM 5160 C CA . GLU A 1 614 ? -29.164 4.527 32.785 1.00 80.62 614 GLU A CA 1
ATOM 5161 C C . GLU A 1 614 ? -27.925 3.883 32.153 1.00 80.62 614 GLU A C 1
ATOM 5163 O O . GLU A 1 614 ? -27.515 2.791 32.548 1.00 80.62 614 GLU A O 1
ATOM 5168 N N . ILE A 1 615 ? -27.252 4.586 31.234 1.00 84.25 615 ILE A N 1
ATOM 5169 C CA . ILE A 1 615 ? -25.950 4.167 30.706 1.00 84.25 615 ILE A CA 1
ATOM 5170 C C . ILE A 1 615 ? -24.911 4.316 31.828 1.00 84.25 615 ILE A C 1
ATOM 5172 O O . ILE A 1 615 ? -24.304 5.376 32.018 1.00 84.25 615 ILE A O 1
ATOM 5176 N N . THR A 1 616 ? -24.723 3.248 32.601 1.00 84.19 616 THR A N 1
ATOM 5177 C CA . THR A 1 616 ? -23.766 3.153 33.710 1.00 84.19 616 THR A CA 1
ATOM 5178 C C . THR A 1 616 ? -22.655 2.158 33.389 1.00 84.19 616 THR A C 1
ATOM 5180 O O . THR A 1 616 ? -22.770 1.320 32.497 1.00 84.19 616 THR A O 1
ATOM 5183 N N . THR A 1 617 ? -21.556 2.215 34.141 1.00 78.69 617 THR A N 1
ATOM 5184 C CA . THR A 1 617 ? -20.483 1.217 34.028 1.00 78.69 617 THR A CA 1
ATOM 5185 C C . THR A 1 617 ? -20.995 -0.202 34.284 1.00 78.69 617 THR A C 1
ATOM 5187 O O . THR A 1 617 ? -20.607 -1.123 33.572 1.00 78.69 617 THR A O 1
ATOM 5190 N N . SER A 1 618 ? -21.886 -0.365 35.270 1.00 83.00 618 SER A N 1
ATOM 5191 C CA . SER A 1 618 ? -22.490 -1.660 35.601 1.00 83.00 618 SER A CA 1
ATOM 5192 C C . SER A 1 618 ? -23.300 -2.215 34.431 1.00 83.00 618 SER A C 1
ATOM 5194 O O . SER A 1 618 ? -23.227 -3.406 34.147 1.00 83.00 618 SER A O 1
ATOM 5196 N N . GLU A 1 619 ? -24.030 -1.351 33.725 1.00 85.44 619 GLU A N 1
ATOM 5197 C CA . GLU A 1 619 ? -24.819 -1.743 32.555 1.00 85.44 619 GLU A CA 1
ATOM 5198 C C . GLU A 1 619 ? -23.926 -2.202 31.392 1.00 85.44 619 GLU A C 1
ATOM 5200 O O . GLU A 1 619 ? -24.160 -3.248 30.788 1.00 85.44 619 GLU A O 1
ATOM 5205 N N . VAL A 1 620 ? -22.839 -1.473 31.114 1.00 85.06 620 VAL A N 1
ATOM 5206 C CA . VAL A 1 620 ? -21.864 -1.869 30.083 1.00 85.06 620 VAL A CA 1
ATOM 5207 C C . VAL A 1 620 ? -21.222 -3.219 30.414 1.00 85.06 620 VAL A C 1
ATOM 5209 O O . VAL A 1 620 ? -21.089 -4.072 29.536 1.00 85.06 620 VAL A O 1
ATOM 5212 N N . GLU A 1 621 ? -20.828 -3.428 31.672 1.00 81.50 621 GLU A N 1
ATOM 5213 C CA . GLU A 1 621 ? -20.231 -4.687 32.130 1.00 81.50 621 GLU A CA 1
ATOM 5214 C C . GLU A 1 621 ? -21.229 -5.848 32.031 1.00 81.50 621 GLU A C 1
ATOM 5216 O O . GLU A 1 621 ? -20.876 -6.895 31.489 1.00 81.50 621 GLU A O 1
ATOM 5221 N N . SER A 1 622 ? -22.484 -5.635 32.437 1.00 86.75 622 SER A N 1
ATOM 5222 C CA . SER A 1 622 ? -23.576 -6.607 32.290 1.00 86.75 622 SER A CA 1
ATOM 5223 C C . SER A 1 622 ? -23.781 -7.024 30.828 1.00 86.75 622 SER A C 1
ATOM 5225 O O . SER A 1 622 ? -23.829 -8.217 30.520 1.00 86.75 622 SER A O 1
ATOM 5227 N N . ARG A 1 623 ? -23.804 -6.066 29.886 1.00 88.19 623 ARG A N 1
ATOM 5228 C CA . ARG A 1 623 ? -23.919 -6.360 28.445 1.00 88.19 623 ARG A CA 1
ATOM 5229 C C . ARG A 1 623 ? -22.709 -7.137 27.909 1.00 88.19 623 ARG A C 1
ATOM 5231 O O . ARG A 1 623 ? -22.892 -8.099 27.167 1.00 88.19 623 ARG A O 1
ATOM 5238 N N . LEU A 1 624 ? -21.480 -6.793 28.306 1.00 86.38 624 LEU A N 1
ATOM 5239 C CA . LEU A 1 624 ? -20.272 -7.545 27.920 1.00 86.38 624 LEU A CA 1
ATOM 5240 C C . LEU A 1 624 ? -20.264 -8.977 28.487 1.00 86.38 624 LEU A C 1
ATOM 5242 O O . LEU A 1 624 ? -19.903 -9.926 27.781 1.00 86.38 624 LEU A O 1
ATOM 5246 N N . GLU A 1 625 ? -20.679 -9.154 29.742 1.00 86.94 625 GLU A N 1
ATOM 5247 C CA . GLU A 1 625 ? -20.832 -10.469 30.377 1.00 86.94 625 GLU A CA 1
ATOM 5248 C C . GLU A 1 625 ? -21.916 -11.292 29.667 1.00 86.94 625 GLU A C 1
ATOM 5250 O O . GLU A 1 625 ? -21.673 -12.447 29.313 1.00 86.94 625 GLU A O 1
ATOM 5255 N N . LYS A 1 626 ? -23.054 -10.678 29.319 1.00 89.25 626 LYS A N 1
ATOM 5256 C CA . LYS A 1 626 ? -24.099 -11.298 28.493 1.00 89.25 626 LYS A CA 1
ATOM 5257 C C . LYS A 1 626 ? -23.546 -11.740 27.136 1.00 89.25 626 LYS A C 1
ATOM 5259 O O . LYS A 1 626 ? -23.671 -12.909 26.782 1.00 89.25 626 LYS A O 1
ATOM 5264 N N . PHE A 1 627 ? -22.880 -10.853 26.393 1.00 90.44 627 PHE A N 1
ATOM 5265 C CA . PHE A 1 627 ? -22.324 -11.171 25.072 1.00 90.44 627 PHE A CA 1
ATOM 5266 C C . PHE A 1 627 ? -21.274 -12.282 25.116 1.00 90.44 627 PHE A C 1
ATOM 5268 O O . PHE A 1 627 ? -21.256 -13.136 24.233 1.00 90.44 627 PHE A O 1
ATOM 5275 N N . SER A 1 628 ? -20.420 -12.309 26.139 1.00 87.94 628 SER A N 1
ATOM 5276 C CA . SER A 1 628 ? -19.410 -13.363 26.307 1.00 87.94 628 SER A CA 1
ATOM 5277 C C . SER A 1 628 ? -19.979 -14.681 26.856 1.00 87.94 628 SER A C 1
ATOM 5279 O O . SER A 1 628 ? -19.365 -15.733 26.664 1.00 87.94 628 SER A O 1
ATOM 5281 N N . GLY A 1 629 ? -21.139 -14.635 27.520 1.00 87.12 629 GLY A N 1
ATOM 5282 C CA . GLY A 1 629 ? -21.851 -15.789 28.078 1.00 87.12 629 GLY A CA 1
ATOM 5283 C C . GLY A 1 629 ? -22.867 -16.447 27.136 1.00 87.12 629 GLY A C 1
ATOM 5284 O O . GLY A 1 629 ? -23.285 -17.575 27.405 1.00 87.12 629 GLY A O 1
ATOM 5285 N N . THR A 1 630 ? -23.255 -15.782 26.040 1.00 86.00 630 THR A N 1
ATOM 5286 C CA . THR A 1 630 ? -24.141 -16.365 25.012 1.00 86.00 630 THR A CA 1
ATOM 5287 C C . THR A 1 630 ? -23.579 -17.671 24.431 1.00 86.00 630 THR A C 1
ATOM 5289 O O . THR A 1 630 ? -22.370 -17.915 24.432 1.00 86.00 630 THR A O 1
ATOM 5292 N N . LYS A 1 631 ? -24.467 -18.551 23.951 1.00 84.31 631 LYS A N 1
ATOM 5293 C CA . LYS A 1 631 ? -24.105 -19.809 23.284 1.00 84.31 631 LYS A CA 1
ATOM 5294 C C . LYS A 1 631 ? -24.693 -19.815 21.870 1.00 84.31 631 LYS A C 1
ATOM 5296 O O . LYS A 1 631 ? -25.899 -20.019 21.748 1.00 84.31 631 LYS A O 1
ATOM 5301 N N . PRO A 1 632 ? -23.878 -19.637 20.818 1.00 86.12 632 PRO A N 1
ATOM 5302 C CA . PRO A 1 632 ? -22.441 -19.330 20.829 1.00 86.12 632 PRO A CA 1
ATOM 5303 C C . PRO A 1 632 ? -22.140 -17.890 21.299 1.00 86.12 632 PRO A C 1
ATOM 5305 O O . PRO A 1 632 ? -23.020 -17.034 21.212 1.00 86.12 632 PRO A O 1
ATOM 5308 N N . PRO A 1 633 ? -20.925 -17.615 21.812 1.00 88.62 633 PRO A N 1
ATOM 5309 C CA . PRO A 1 633 ? -20.573 -16.305 22.354 1.00 88.62 633 PRO A CA 1
ATOM 5310 C C . PRO A 1 633 ? -20.405 -15.261 21.246 1.00 88.62 633 PRO A C 1
ATOM 5312 O O . PRO A 1 633 ? -19.590 -15.447 20.342 1.00 88.62 633 PRO A O 1
ATOM 5315 N N . ILE A 1 634 ? -21.101 -14.127 21.364 1.00 90.56 634 ILE A N 1
ATOM 5316 C CA . ILE A 1 634 ? -20.971 -12.989 20.435 1.00 90.56 634 ILE A CA 1
ATOM 5317 C C . ILE A 1 634 ? -19.552 -12.417 20.478 1.00 90.56 634 ILE A C 1
ATOM 5319 O O . ILE A 1 634 ? -18.974 -12.083 19.443 1.00 90.56 634 ILE A O 1
ATOM 5323 N N . ILE A 1 635 ? -18.965 -12.312 21.674 1.00 88.81 635 ILE A N 1
ATOM 5324 C CA . ILE A 1 635 ? -17.605 -11.801 21.856 1.00 88.81 635 ILE A CA 1
ATOM 5325 C C . ILE A 1 635 ? -16.703 -12.788 22.589 1.00 88.81 635 ILE A C 1
ATOM 5327 O O . ILE A 1 635 ? -17.124 -13.481 23.513 1.00 88.81 635 ILE A O 1
ATOM 5331 N N . LYS A 1 636 ? -15.418 -12.796 22.226 1.00 88.06 636 LYS A N 1
ATOM 5332 C CA . LYS A 1 636 ? -14.373 -13.573 22.901 1.00 88.06 636 LYS A CA 1
ATOM 5333 C C . LYS A 1 636 ? -13.204 -12.672 23.313 1.00 88.06 636 LYS A C 1
ATOM 5335 O O . LYS A 1 636 ? -12.706 -11.941 22.458 1.00 88.06 636 LYS A O 1
ATOM 5340 N N . PRO A 1 637 ? -12.726 -12.716 24.568 1.00 84.75 637 PRO A N 1
ATOM 5341 C CA . PRO A 1 637 ? -11.562 -11.933 24.987 1.00 84.75 637 PRO A CA 1
ATOM 5342 C C . PRO A 1 637 ? -10.313 -12.314 24.176 1.00 84.75 637 PRO A C 1
ATOM 5344 O O . PRO A 1 637 ? -10.102 -13.480 23.841 1.00 84.75 637 PRO A O 1
ATOM 5347 N N . CYS A 1 638 ? -9.489 -11.326 23.823 1.00 84.00 638 CYS A N 1
ATOM 5348 C CA . CYS A 1 638 ? -8.219 -11.533 23.130 1.00 84.00 638 CYS A CA 1
ATOM 5349 C C . CYS A 1 638 ? -7.268 -10.359 23.380 1.00 84.00 638 CYS A C 1
ATOM 5351 O O . CYS A 1 638 ? -7.406 -9.327 22.742 1.00 84.00 638 CYS A O 1
ATOM 5353 N N . LEU A 1 639 ? -6.247 -10.490 24.229 1.00 81.25 639 LEU A N 1
ATOM 5354 C CA . LEU A 1 639 ? -5.285 -9.393 24.422 1.00 81.25 639 LEU A CA 1
ATOM 5355 C C . LEU A 1 639 ? -4.427 -9.147 23.164 1.00 81.25 639 LEU A C 1
ATOM 5357 O O . LEU A 1 639 ? -4.040 -8.016 22.860 1.00 81.25 639 LEU A O 1
ATOM 5361 N N . LEU A 1 640 ? -4.143 -10.209 22.406 1.00 81.88 640 LEU A N 1
ATOM 5362 C CA . LEU A 1 640 ? -3.103 -10.225 21.380 1.00 81.88 640 LEU A CA 1
ATOM 5363 C C . LEU A 1 640 ? -3.347 -9.266 20.199 1.00 81.88 640 LEU A C 1
ATOM 5365 O O . LEU A 1 640 ? -2.357 -8.737 19.689 1.00 81.88 640 LEU A O 1
ATOM 5369 N N . ASN A 1 641 ? -4.588 -8.978 19.753 1.00 76.94 641 ASN A N 1
ATOM 5370 C CA . ASN A 1 641 ? -4.733 -8.062 18.597 1.00 76.94 641 ASN A CA 1
ATOM 5371 C C . ASN A 1 641 ? -4.244 -6.645 18.923 1.00 76.94 641 ASN A C 1
ATOM 5373 O O . ASN A 1 641 ? -3.828 -5.926 18.015 1.00 76.94 641 ASN A O 1
ATOM 5377 N N . SER A 1 642 ? -4.234 -6.249 20.201 1.00 77.44 642 SER A N 1
ATOM 5378 C CA . SER A 1 642 ? -3.703 -4.945 20.602 1.00 77.44 642 SER A CA 1
ATOM 5379 C C . SER A 1 642 ? -2.194 -4.834 20.358 1.00 77.44 642 SER A C 1
ATOM 5381 O O . SER A 1 642 ? -1.695 -3.771 19.983 1.00 77.44 642 SER A O 1
ATOM 5383 N N . LEU A 1 643 ? -1.481 -5.961 20.466 1.00 78.44 643 LEU A N 1
ATOM 5384 C CA . LEU A 1 643 ? -0.034 -6.074 20.278 1.00 78.44 643 LEU A CA 1
ATOM 5385 C C . LEU A 1 643 ? 0.374 -6.157 18.801 1.00 78.44 643 LEU A C 1
ATOM 5387 O O . LEU A 1 643 ? 1.499 -5.786 18.465 1.00 78.44 643 LEU A O 1
ATOM 5391 N N . ILE A 1 644 ? -0.523 -6.580 17.897 1.00 72.12 644 ILE A N 1
ATOM 5392 C CA . ILE A 1 644 ? -0.253 -6.630 16.443 1.00 72.12 644 ILE A CA 1
ATOM 5393 C C . ILE A 1 644 ? 0.174 -5.254 15.915 1.00 72.12 644 ILE A C 1
ATOM 5395 O O . ILE A 1 644 ? 1.019 -5.174 15.026 1.00 72.12 644 ILE A O 1
ATOM 5399 N N . THR A 1 645 ? -0.318 -4.162 16.498 1.00 68.94 645 THR A N 1
ATOM 5400 C CA . THR A 1 645 ? 0.088 -2.794 16.126 1.00 68.94 645 THR A CA 1
ATOM 5401 C C . THR A 1 645 ? 1.598 -2.544 16.272 1.00 68.94 645 THR A C 1
ATOM 5403 O O . THR A 1 645 ? 2.179 -1.767 15.516 1.00 68.94 645 THR A O 1
ATOM 5406 N N . LEU A 1 646 ? 2.285 -3.279 17.156 1.00 72.19 646 LEU A N 1
ATOM 5407 C CA . LEU A 1 646 ? 3.742 -3.232 17.332 1.00 72.19 646 LEU A CA 1
ATOM 5408 C C . LEU A 1 646 ? 4.500 -3.944 16.195 1.00 72.19 646 LEU A C 1
ATOM 5410 O O . LEU A 1 646 ? 5.730 -3.990 16.182 1.00 72.19 646 LEU A O 1
ATOM 5414 N N . THR A 1 647 ? 3.795 -4.509 15.215 1.00 65.06 647 THR A N 1
ATOM 5415 C CA . THR A 1 647 ? 4.382 -5.306 14.134 1.00 65.06 647 THR A CA 1
ATOM 5416 C C . THR A 1 647 ? 4.546 -4.572 12.804 1.00 65.06 647 THR A C 1
ATOM 5418 O O . THR A 1 647 ? 4.933 -5.208 11.835 1.00 65.06 647 THR A O 1
ATOM 5421 N N . ALA A 1 648 ? 4.351 -3.251 12.768 1.00 53.06 648 ALA A N 1
ATOM 5422 C CA . ALA A 1 648 ? 4.280 -2.451 11.538 1.00 53.06 648 ALA A CA 1
ATOM 5423 C C . ALA A 1 648 ? 5.537 -2.429 10.622 1.00 53.06 648 ALA A C 1
ATOM 5425 O O . ALA A 1 648 ? 5.416 -2.065 9.462 1.00 53.06 648 ALA A O 1
ATOM 5426 N N . ASP A 1 649 ? 6.728 -2.851 11.070 1.00 54.84 649 ASP A N 1
ATOM 5427 C CA . ASP A 1 649 ? 7.989 -2.713 10.297 1.00 54.84 649 ASP A CA 1
ATOM 5428 C C . ASP A 1 649 ? 8.442 -4.013 9.581 1.00 54.84 649 ASP A C 1
ATOM 5430 O O . ASP A 1 649 ? 9.613 -4.413 9.656 1.00 54.84 649 ASP A O 1
ATOM 5434 N N . LYS A 1 650 ? 7.521 -4.759 8.954 1.00 67.19 650 LYS A N 1
ATOM 5435 C CA . LYS A 1 650 ? 7.753 -6.176 8.597 1.00 67.19 650 LYS A CA 1
ATOM 5436 C C . LYS A 1 650 ? 7.482 -6.518 7.132 1.00 67.19 650 LYS A C 1
ATOM 5438 O O . LYS A 1 650 ? 6.572 -5.990 6.511 1.00 67.19 650 LYS A O 1
ATOM 5443 N N . ALA A 1 651 ? 8.246 -7.481 6.614 1.00 78.19 651 ALA A N 1
ATOM 5444 C CA . ALA A 1 651 ? 7.880 -8.216 5.412 1.00 78.19 651 ALA A CA 1
ATOM 5445 C C . ALA A 1 651 ? 6.715 -9.154 5.749 1.00 78.19 651 ALA A C 1
ATOM 5447 O O . ALA A 1 651 ? 6.777 -9.889 6.741 1.00 78.19 651 ALA A O 1
ATOM 5448 N N . VAL A 1 652 ? 5.669 -9.127 4.930 1.00 83.56 652 VAL A N 1
ATOM 5449 C CA . VAL A 1 652 ? 4.467 -9.934 5.129 1.00 83.56 652 VAL A CA 1
ATOM 5450 C C . VAL A 1 652 ? 4.409 -10.992 4.039 1.00 83.56 652 VAL A C 1
ATOM 5452 O O . VAL A 1 652 ? 4.456 -10.671 2.853 1.00 83.56 652 VAL A O 1
ATOM 5455 N N . PHE A 1 653 ? 4.319 -12.255 4.445 1.00 87.19 653 PHE A N 1
ATOM 5456 C CA . PHE A 1 653 ? 4.084 -13.373 3.539 1.00 87.19 653 PHE A CA 1
ATOM 5457 C C . PHE A 1 653 ? 2.666 -13.872 3.719 1.00 87.19 653 PHE A C 1
ATOM 5459 O O . PHE A 1 653 ? 2.246 -14.149 4.845 1.00 87.19 653 PHE A O 1
ATOM 5466 N N . LEU A 1 654 ? 1.961 -14.008 2.605 1.00 88.88 654 LEU A N 1
ATOM 5467 C CA . LEU A 1 654 ? 0.651 -14.614 2.555 1.00 88.88 654 LEU A CA 1
ATOM 5468 C C . LEU A 1 654 ? 0.753 -16.024 1.976 1.00 88.88 654 LEU A C 1
ATOM 5470 O O . LEU A 1 654 ? 1.352 -16.224 0.922 1.00 88.88 654 LEU A O 1
ATOM 5474 N N . LEU A 1 655 ? 0.167 -16.990 2.674 1.00 90.12 655 LEU A N 1
ATOM 5475 C CA . LEU A 1 655 ? 0.095 -18.383 2.268 1.00 90.12 655 LEU A CA 1
ATOM 5476 C C . LEU A 1 655 ? -1.369 -18.818 2.224 1.00 90.12 655 LEU A C 1
ATOM 5478 O O . LEU A 1 655 ? -2.101 -18.625 3.193 1.00 90.12 655 LEU A O 1
ATOM 5482 N N . ILE A 1 656 ? -1.773 -19.456 1.131 1.00 88.75 656 ILE A N 1
ATOM 5483 C CA . ILE A 1 656 ? -3.032 -20.199 1.045 1.00 88.75 656 ILE A CA 1
ATOM 5484 C C . ILE A 1 656 ? -2.657 -21.672 1.006 1.00 88.75 656 ILE A C 1
ATOM 5486 O O . ILE A 1 656 ? -1.904 -22.094 0.130 1.00 88.75 656 ILE A O 1
ATOM 5490 N N . LEU A 1 657 ? -3.142 -22.448 1.968 1.00 90.19 657 LEU A N 1
ATOM 5491 C CA . LEU A 1 657 ? -2.815 -23.863 2.120 1.00 90.19 657 LEU A CA 1
ATOM 5492 C C . LEU A 1 657 ? -4.093 -24.693 2.065 1.00 90.19 657 LEU A C 1
ATOM 5494 O O . LEU A 1 657 ? -5.112 -24.279 2.613 1.00 90.19 657 LEU A O 1
ATOM 5498 N N . SER A 1 658 ? -4.049 -25.880 1.468 1.00 89.81 658 SER A N 1
ATOM 5499 C CA . SER A 1 658 ? -5.116 -26.863 1.654 1.00 89.81 658 SER A CA 1
ATOM 5500 C C . SER A 1 658 ? -5.143 -27.311 3.116 1.00 89.81 658 SER A C 1
ATOM 5502 O O . SER A 1 658 ? -4.096 -27.598 3.707 1.00 89.81 658 SER A O 1
ATOM 5504 N N . PHE A 1 659 ? -6.329 -27.380 3.713 1.00 89.50 659 PHE A N 1
ATOM 5505 C CA . PHE A 1 659 ? -6.464 -27.766 5.111 1.00 89.50 659 PHE A CA 1
ATOM 5506 C C . PHE A 1 659 ? -6.091 -29.242 5.328 1.00 89.50 659 PHE A C 1
ATOM 5508 O O . PHE A 1 659 ? -6.709 -30.138 4.757 1.00 89.50 659 PHE A O 1
ATOM 5515 N N . LYS A 1 660 ? -5.107 -29.493 6.202 1.00 89.75 660 LYS A N 1
ATOM 5516 C CA . LYS A 1 660 ? -4.788 -30.809 6.784 1.00 89.75 660 LYS A CA 1
ATOM 5517 C C . LYS A 1 660 ? -4.289 -30.617 8.231 1.00 89.75 660 LYS A C 1
ATOM 5519 O O . LYS A 1 660 ? -3.543 -29.663 8.476 1.00 89.75 660 LYS A O 1
ATOM 5524 N N . PRO A 1 661 ? -4.586 -31.522 9.184 1.00 89.44 661 PRO A N 1
ATOM 5525 C CA . PRO A 1 661 ? -4.088 -31.416 10.565 1.00 89.44 661 PRO A CA 1
ATOM 5526 C C . PRO A 1 661 ? -2.556 -31.323 10.668 1.00 89.44 661 PRO A C 1
ATOM 5528 O O . PRO A 1 661 ? -2.011 -30.563 11.471 1.00 89.44 661 PRO A O 1
ATOM 5531 N N . THR A 1 662 ? -1.839 -32.032 9.792 1.00 92.12 662 THR A N 1
ATOM 5532 C CA . THR A 1 662 ? -0.370 -31.991 9.704 1.00 92.12 662 THR A CA 1
ATOM 5533 C C . THR A 1 662 ? 0.163 -30.601 9.338 1.00 92.12 662 THR A C 1
ATOM 5535 O O . THR A 1 662 ? 1.227 -30.198 9.813 1.00 92.12 662 THR A O 1
ATOM 5538 N N . ILE A 1 663 ? -0.583 -29.833 8.538 1.00 91.50 663 ILE A N 1
ATOM 5539 C CA . ILE A 1 663 ? -0.236 -28.463 8.147 1.00 91.50 663 ILE A CA 1
ATOM 5540 C C . ILE A 1 663 ? -0.422 -27.505 9.326 1.00 91.50 663 ILE A C 1
ATOM 5542 O O . ILE A 1 663 ? 0.465 -26.690 9.585 1.00 91.50 663 ILE A O 1
ATOM 5546 N N . LEU A 1 664 ? -1.499 -27.651 10.105 1.00 87.94 664 LEU A N 1
ATOM 5547 C CA . LEU A 1 664 ? -1.698 -26.873 11.334 1.00 87.94 664 LEU A CA 1
ATOM 5548 C C . LEU A 1 664 ? -0.543 -27.079 12.322 1.00 87.94 664 LEU A C 1
ATOM 5550 O O . LEU A 1 664 ? -0.003 -26.104 12.850 1.00 87.94 664 LEU A O 1
ATOM 5554 N N . ALA A 1 665 ? -0.103 -28.326 12.513 1.00 90.31 665 ALA A N 1
ATOM 5555 C CA . ALA A 1 665 ? 1.043 -28.639 13.366 1.00 90.31 665 ALA A CA 1
ATOM 5556 C C . ALA A 1 665 ? 2.343 -27.979 12.862 1.00 90.31 665 ALA A C 1
ATOM 5558 O O . ALA A 1 665 ? 3.135 -27.464 13.658 1.00 90.31 665 ALA A O 1
ATOM 5559 N N . LYS A 1 666 ? 2.564 -27.930 11.538 1.00 91.81 666 LYS A N 1
ATOM 5560 C CA . LYS A 1 666 ? 3.698 -27.201 10.940 1.00 91.81 666 LYS A CA 1
ATOM 5561 C C . LYS A 1 666 ? 3.610 -25.695 11.218 1.00 91.81 666 LYS A C 1
ATOM 5563 O O . LYS A 1 666 ? 4.604 -25.113 11.650 1.00 91.81 666 LYS A O 1
ATOM 5568 N N . ILE A 1 667 ? 2.442 -25.070 11.048 1.00 90.25 667 ILE A N 1
ATOM 5569 C CA . ILE A 1 667 ? 2.239 -23.637 11.337 1.00 90.25 667 ILE A CA 1
ATOM 5570 C C . ILE A 1 667 ? 2.490 -23.328 12.819 1.00 90.25 667 ILE A C 1
ATOM 5572 O O . ILE A 1 667 ? 3.186 -22.365 13.138 1.00 90.25 667 ILE A O 1
ATOM 5576 N N . GLN A 1 668 ? 1.999 -24.167 13.734 1.00 86.62 668 GLN A N 1
ATOM 5577 C CA . GLN A 1 668 ? 2.245 -24.013 15.173 1.00 86.62 668 GLN A CA 1
ATOM 5578 C C . GLN A 1 668 ? 3.742 -24.088 15.517 1.00 86.62 668 GLN A C 1
ATOM 5580 O O . GLN A 1 668 ? 4.230 -23.310 16.337 1.00 86.62 668 GLN A O 1
ATOM 5585 N N . LYS A 1 669 ? 4.512 -24.960 14.849 1.00 89.12 669 LYS A N 1
ATOM 5586 C CA . LYS A 1 669 ? 5.980 -24.988 14.989 1.00 89.12 669 LYS A CA 1
ATOM 5587 C C . LYS A 1 669 ? 6.633 -23.697 14.479 1.00 89.12 669 LYS A C 1
ATOM 5589 O O . LYS A 1 669 ? 7.600 -23.232 15.083 1.00 89.12 669 LYS A O 1
ATOM 5594 N N . LEU A 1 670 ? 6.115 -23.099 13.402 1.00 88.56 670 LEU A N 1
ATOM 5595 C CA . LEU A 1 670 ? 6.600 -21.809 12.893 1.00 88.56 670 LEU A CA 1
ATOM 5596 C C . LEU A 1 670 ? 6.273 -20.639 13.824 1.00 88.56 670 LEU A C 1
ATOM 5598 O O . LEU A 1 670 ? 7.065 -19.702 13.897 1.00 88.56 670 LEU A O 1
ATOM 5602 N N . ALA A 1 671 ? 5.164 -20.690 14.565 1.00 86.19 671 ALA A N 1
ATOM 5603 C CA . ALA A 1 671 ? 4.774 -19.624 15.492 1.00 86.19 671 ALA A CA 1
ATOM 5604 C C . ALA A 1 671 ? 5.843 -19.343 16.562 1.00 86.19 671 ALA A C 1
ATOM 5606 O O . ALA A 1 671 ? 6.038 -18.199 16.963 1.00 86.19 671 ALA A O 1
ATOM 5607 N N . LYS A 1 672 ? 6.618 -20.362 16.955 1.00 87.62 672 LYS A N 1
ATOM 5608 C CA . LYS A 1 672 ? 7.759 -20.211 17.876 1.00 87.62 672 LYS A CA 1
ATOM 5609 C C . LYS A 1 672 ? 8.947 -19.460 17.257 1.00 87.62 672 LYS A C 1
ATOM 5611 O O . LYS A 1 672 ? 9.785 -18.941 17.984 1.00 87.62 672 LYS A O 1
ATOM 5616 N N . LYS A 1 673 ? 9.032 -19.410 15.924 1.00 86.25 673 LYS A N 1
ATOM 5617 C CA . LYS A 1 673 ? 10.164 -18.869 15.156 1.00 86.25 673 LYS A CA 1
ATOM 5618 C C . LYS A 1 673 ? 9.935 -17.464 14.601 1.00 86.25 673 LYS A C 1
ATOM 5620 O O . LYS A 1 673 ? 10.881 -16.859 14.107 1.00 86.25 673 LYS A O 1
ATOM 5625 N N . PHE A 1 674 ? 8.703 -16.960 14.616 1.00 87.00 674 PHE A N 1
ATOM 5626 C CA . PHE A 1 674 ? 8.373 -15.653 14.047 1.00 87.00 674 PHE A CA 1
ATOM 5627 C C . PHE A 1 674 ? 7.655 -14.770 15.065 1.00 87.00 674 PHE A C 1
ATOM 5629 O O . PHE A 1 674 ? 6.987 -15.289 15.956 1.00 87.00 674 PHE A O 1
ATOM 5636 N N . PRO A 1 675 ? 7.757 -13.435 14.939 1.00 85.00 675 PRO A N 1
ATOM 5637 C CA . PRO A 1 675 ? 7.102 -12.532 15.878 1.00 85.00 675 PRO A CA 1
ATOM 5638 C C . PRO A 1 675 ? 5.579 -12.644 15.904 1.00 85.00 675 PRO A C 1
ATOM 5640 O O . PRO A 1 675 ? 4.976 -12.428 16.948 1.00 85.00 675 PRO A O 1
ATOM 5643 N N . SER A 1 676 ? 4.946 -12.888 14.755 1.00 87.75 676 SER A N 1
ATOM 5644 C CA . SER A 1 676 ? 3.493 -13.015 14.688 1.00 87.75 676 SER A CA 1
ATOM 5645 C C . SER A 1 676 ? 3.049 -13.812 13.471 1.00 87.75 676 SER A C 1
ATOM 5647 O O . SER A 1 676 ? 3.552 -13.592 12.364 1.00 87.75 676 SER A O 1
ATOM 5649 N N . ILE A 1 677 ? 2.064 -14.679 13.686 1.00 90.50 677 ILE A N 1
ATOM 5650 C CA . ILE A 1 677 ? 1.375 -15.443 12.646 1.00 90.50 677 ILE A CA 1
ATOM 5651 C C . ILE A 1 677 ? -0.122 -15.304 12.890 1.00 90.50 677 ILE A C 1
ATOM 5653 O O . ILE A 1 677 ? -0.579 -15.491 14.015 1.00 90.50 677 ILE A O 1
ATOM 5657 N N . ILE A 1 678 ? -0.873 -14.993 11.840 1.00 88.75 678 ILE A N 1
ATOM 5658 C CA . ILE A 1 678 ? -2.337 -14.967 11.857 1.00 88.75 678 ILE A CA 1
ATOM 5659 C C . ILE A 1 678 ? -2.797 -15.966 10.818 1.00 88.75 678 ILE A C 1
ATOM 5661 O O . ILE A 1 678 ? -2.325 -15.895 9.686 1.00 88.75 678 ILE A O 1
ATOM 5665 N N . TYR A 1 679 ? -3.706 -16.872 11.149 1.00 91.69 679 TYR A N 1
ATOM 5666 C CA . TYR A 1 679 ? -4.361 -17.647 10.108 1.00 91.69 679 TYR A CA 1
ATOM 5667 C C . TYR A 1 679 ? -5.845 -17.830 10.339 1.00 91.69 679 TYR A C 1
ATOM 5669 O O . TYR A 1 679 ? -6.325 -17.843 11.469 1.00 91.69 679 TYR A O 1
ATOM 5677 N N . TYR A 1 680 ? -6.539 -18.017 9.226 1.00 90.94 680 TYR A N 1
ATOM 5678 C CA . TYR A 1 680 ? -7.953 -18.307 9.176 1.00 90.94 680 TYR A CA 1
ATOM 5679 C C . TYR A 1 680 ? -8.160 -19.675 8.550 1.00 90.94 680 TYR A C 1
ATOM 5681 O O . TYR A 1 680 ? -7.634 -19.951 7.472 1.00 90.94 680 TYR A O 1
ATOM 5689 N N . GLU A 1 681 ? -8.931 -20.517 9.219 1.00 92.69 681 GLU A N 1
ATOM 5690 C CA . GLU A 1 681 ? -9.523 -21.698 8.606 1.00 92.69 681 GLU A CA 1
ATOM 5691 C C . GLU A 1 681 ? -10.785 -21.229 7.879 1.00 92.69 681 GLU A C 1
ATOM 5693 O O . GLU A 1 681 ? -11.627 -20.549 8.471 1.00 92.69 681 GLU A O 1
ATOM 5698 N N . ALA A 1 682 ? -10.889 -21.510 6.582 1.00 91.12 682 ALA A N 1
ATOM 5699 C CA . ALA A 1 682 ? -11.953 -20.964 5.753 1.00 91.12 682 ALA A CA 1
ATOM 5700 C C . ALA A 1 682 ? -12.417 -21.949 4.676 1.00 91.12 682 ALA A C 1
ATOM 5702 O O . ALA A 1 682 ? -11.630 -22.730 4.141 1.00 91.12 682 ALA A O 1
ATOM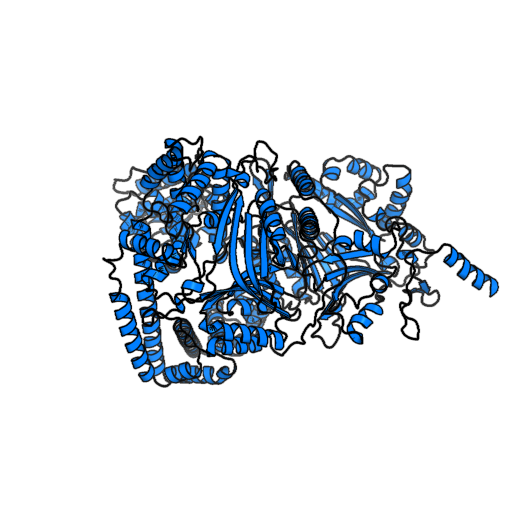 5703 N N . LYS A 1 683 ? -13.702 -21.887 4.325 1.00 88.88 683 LYS A N 1
ATOM 5704 C CA . LYS A 1 683 ? -14.317 -22.713 3.281 1.00 88.88 683 LYS A CA 1
ATOM 5705 C C . LYS A 1 683 ? -14.432 -21.921 1.982 1.00 88.88 683 LYS A C 1
ATOM 5707 O O . LYS A 1 683 ? -15.023 -20.841 1.969 1.00 88.88 683 LYS A O 1
ATOM 5712 N N . GLY A 1 684 ? -13.867 -22.438 0.892 1.00 80.88 684 GLY A N 1
ATOM 5713 C CA . GLY A 1 684 ? -13.954 -21.790 -0.419 1.00 80.88 684 GLY A CA 1
ATOM 5714 C C . GLY A 1 684 ? -15.347 -21.938 -1.032 1.00 80.88 684 GLY A C 1
ATOM 5715 O O . GLY A 1 684 ? -15.919 -23.018 -1.011 1.00 80.88 684 GLY A O 1
ATOM 5716 N N . ASN A 1 685 ? -15.901 -20.877 -1.627 1.00 66.31 685 ASN A N 1
ATOM 5717 C CA . ASN A 1 685 ? -17.205 -20.976 -2.303 1.00 66.31 685 ASN A CA 1
ATOM 5718 C C . ASN A 1 685 ? -17.165 -21.782 -3.615 1.00 66.31 685 ASN A C 1
ATOM 5720 O O . ASN A 1 685 ? -18.204 -22.259 -4.058 1.00 66.31 685 ASN A O 1
ATOM 5724 N N . GLN A 1 686 ? -15.993 -21.909 -4.246 1.00 53.06 686 GLN A N 1
ATOM 5725 C CA . GLN A 1 686 ? -15.803 -22.654 -5.502 1.00 53.06 686 GLN A CA 1
ATOM 5726 C C . GLN A 1 686 ? -15.262 -24.075 -5.283 1.00 53.06 686 GLN A C 1
ATOM 5728 O O . GLN A 1 686 ? -15.181 -24.852 -6.228 1.00 53.06 686 GLN A O 1
ATOM 5733 N N . PHE A 1 687 ? -14.895 -24.426 -4.049 1.00 55.25 687 PHE A N 1
ATOM 5734 C CA . PHE A 1 687 ? -14.185 -25.659 -3.733 1.00 55.25 687 PHE A CA 1
ATOM 5735 C C . PHE A 1 687 ? -14.897 -26.381 -2.588 1.00 55.25 687 PHE A C 1
ATOM 5737 O O . PHE A 1 687 ? -15.233 -25.772 -1.577 1.00 55.25 687 PHE A O 1
ATOM 5744 N N . SER A 1 688 ? -15.080 -27.696 -2.696 1.00 59.06 688 SER A N 1
ATOM 5745 C CA . SER A 1 688 ? -15.605 -28.525 -1.597 1.00 59.06 688 SER A CA 1
ATOM 5746 C C . SER A 1 688 ? -14.631 -28.655 -0.414 1.00 59.06 688 SER A C 1
ATOM 5748 O O . SER A 1 688 ? -14.975 -29.253 0.603 1.00 59.06 688 SER A O 1
ATOM 5750 N N . GLN A 1 689 ? -13.423 -28.093 -0.534 1.00 77.62 689 GLN A N 1
ATOM 5751 C CA . GLN A 1 689 ? -12.322 -28.223 0.414 1.00 77.62 689 GLN A CA 1
ATOM 5752 C C . GLN A 1 689 ? -12.163 -26.987 1.312 1.00 77.62 689 GLN A C 1
ATOM 5754 O O . GLN A 1 689 ? -12.433 -25.849 0.918 1.00 77.62 689 GLN A O 1
ATOM 5759 N N . ASN A 1 690 ? -11.671 -27.228 2.528 1.00 88.38 690 ASN A N 1
ATOM 5760 C CA . ASN A 1 690 ? -11.262 -26.182 3.459 1.00 88.38 690 ASN A CA 1
ATOM 5761 C C . ASN A 1 690 ? -9.825 -25.734 3.163 1.00 88.38 690 ASN A C 1
ATOM 5763 O O . ASN A 1 690 ? -8.970 -26.526 2.757 1.00 88.38 690 ASN A O 1
ATOM 5767 N N . TYR A 1 691 ? -9.548 -24.466 3.440 1.00 91.19 691 TYR A N 1
ATOM 5768 C CA . TYR A 1 691 ? -8.245 -23.840 3.271 1.00 91.19 691 TYR A CA 1
ATOM 5769 C C . TYR A 1 691 ? -7.787 -23.181 4.566 1.00 91.19 691 TYR A C 1
ATOM 5771 O O . TYR A 1 691 ? -8.587 -22.826 5.431 1.00 91.19 691 TYR A O 1
ATOM 5779 N N . ILE A 1 692 ? -6.478 -22.988 4.670 1.00 91.88 692 ILE A N 1
ATOM 5780 C CA . ILE A 1 692 ? -5.849 -22.156 5.685 1.00 91.88 692 ILE A CA 1
ATOM 5781 C C . ILE A 1 692 ? -5.275 -20.934 4.976 1.00 91.88 692 ILE A C 1
ATOM 5783 O O . ILE A 1 692 ? -4.347 -21.048 4.175 1.00 91.88 692 ILE A O 1
ATOM 5787 N N . TYR A 1 693 ? -5.817 -19.764 5.291 1.00 90.69 693 TYR A N 1
ATOM 5788 C CA . TYR A 1 693 ? -5.279 -18.476 4.874 1.00 90.69 693 TYR A CA 1
ATOM 5789 C C . TYR A 1 693 ? -4.345 -17.965 5.970 1.00 90.69 693 TYR A C 1
ATOM 5791 O O . TYR A 1 693 ? -4.810 -17.571 7.034 1.00 90.69 693 TYR A O 1
ATOM 5799 N N . CYS A 1 694 ? -3.033 -17.994 5.748 1.00 91.62 694 CYS A N 1
ATOM 5800 C CA . CYS A 1 694 ? -2.013 -17.724 6.759 1.00 91.62 694 CYS A CA 1
ATOM 5801 C C . CYS A 1 694 ? -1.152 -16.514 6.380 1.00 91.62 694 CYS A C 1
ATOM 5803 O O . CYS A 1 694 ? -0.535 -16.476 5.323 1.00 91.62 694 CYS A O 1
ATOM 5805 N N . THR A 1 695 ? -1.084 -15.531 7.271 1.00 89.88 695 THR A N 1
ATOM 5806 C CA . THR A 1 695 ? -0.217 -14.357 7.180 1.00 89.88 695 THR A CA 1
ATOM 5807 C C . THR A 1 695 ? 0.925 -14.484 8.185 1.00 89.88 695 THR A C 1
ATOM 5809 O O . THR A 1 695 ? 0.696 -14.609 9.390 1.00 89.88 695 THR A O 1
ATOM 5812 N N . ILE A 1 696 ? 2.165 -14.422 7.702 1.00 89.31 696 ILE A N 1
ATOM 5813 C CA . ILE A 1 696 ? 3.380 -14.504 8.520 1.00 89.31 696 ILE A CA 1
ATOM 5814 C C . ILE A 1 696 ? 4.125 -13.174 8.421 1.00 89.31 696 ILE A C 1
ATOM 5816 O O . ILE A 1 696 ? 4.576 -12.790 7.341 1.00 89.31 696 ILE A O 1
ATOM 5820 N N . ASN A 1 697 ? 4.300 -12.491 9.558 1.00 84.25 697 ASN A N 1
ATOM 5821 C CA . ASN A 1 697 ? 5.007 -11.209 9.594 1.00 84.25 697 ASN A CA 1
ATOM 5822 C C . ASN A 1 697 ? 6.436 -11.397 10.095 1.00 84.25 697 ASN A C 1
ATOM 5824 O O . ASN A 1 697 ? 6.664 -11.814 11.236 1.00 84.25 697 ASN A O 1
ATOM 5828 N N . ILE A 1 698 ? 7.404 -11.013 9.267 1.00 80.69 698 ILE A N 1
ATOM 5829 C CA . ILE A 1 698 ? 8.826 -11.227 9.519 1.00 80.69 698 ILE A CA 1
ATOM 5830 C C . ILE A 1 698 ? 9.582 -9.890 9.501 1.00 80.69 698 ILE A C 1
ATOM 5832 O O . ILE A 1 698 ? 9.499 -9.143 8.527 1.00 80.69 698 ILE A O 1
ATOM 5836 N N . PRO A 1 699 ? 10.342 -9.554 10.554 1.00 70.44 699 PRO A N 1
ATOM 5837 C CA . PRO A 1 699 ? 10.903 -8.225 10.718 1.00 70.44 699 PRO A CA 1
ATOM 5838 C C . PRO A 1 699 ? 12.218 -8.068 9.940 1.00 70.44 699 PRO A C 1
ATOM 5840 O O . PRO A 1 699 ? 13.085 -8.944 9.971 1.00 70.44 699 PRO A O 1
ATOM 5843 N N . TYR A 1 700 ? 12.353 -6.927 9.251 1.00 66.81 700 TYR A N 1
ATOM 5844 C CA . TYR A 1 700 ? 13.584 -6.430 8.610 1.00 66.81 700 TYR A CA 1
ATOM 5845 C C . TYR A 1 700 ? 14.297 -7.438 7.695 1.00 66.81 700 TYR A C 1
ATOM 5847 O O . TYR A 1 700 ? 15.517 -7.613 7.763 1.00 66.81 700 TYR A O 1
ATOM 5855 N N . MET A 1 701 ? 13.537 -8.154 6.865 1.00 74.00 701 MET A N 1
ATOM 5856 C CA . MET A 1 701 ? 14.080 -9.169 5.963 1.00 74.00 701 MET A CA 1
ATOM 5857 C C . MET A 1 701 ? 14.504 -8.546 4.626 1.00 74.00 701 MET A C 1
ATOM 5859 O O . MET A 1 701 ? 13.657 -8.113 3.846 1.00 74.00 701 MET A O 1
ATOM 5863 N N . GLU A 1 702 ? 15.812 -8.541 4.333 1.00 73.81 702 GLU A N 1
ATOM 5864 C CA . GLU A 1 702 ? 16.320 -8.092 3.025 1.00 73.81 702 GLU A CA 1
ATOM 5865 C C . GLU A 1 702 ? 15.742 -8.940 1.879 1.00 73.81 702 GLU A C 1
ATOM 5867 O O . GLU A 1 702 ? 15.552 -10.152 2.017 1.00 73.81 702 GLU A O 1
ATOM 5872 N N . LEU A 1 703 ? 15.586 -8.348 0.691 1.00 71.25 703 LEU A N 1
ATOM 5873 C CA . LEU A 1 703 ? 15.057 -9.031 -0.500 1.00 71.25 703 LEU A CA 1
ATOM 5874 C C . LEU A 1 703 ? 15.769 -10.340 -0.881 1.00 71.25 703 LEU A C 1
ATOM 5876 O O . LEU A 1 703 ? 15.199 -11.178 -1.577 1.00 71.25 703 LEU A O 1
ATOM 5880 N N . LYS A 1 704 ? 17.054 -10.521 -0.547 1.00 75.88 704 LYS A N 1
ATOM 5881 C CA . LYS A 1 704 ? 17.750 -11.796 -0.813 1.00 75.88 704 LYS A CA 1
ATOM 5882 C C . LYS A 1 704 ? 17.227 -12.916 0.097 1.00 75.88 704 LYS A C 1
ATOM 5884 O O . LYS A 1 704 ? 17.082 -14.040 -0.364 1.00 75.88 704 LYS A O 1
ATOM 5889 N N . HIS A 1 705 ? 16.903 -12.583 1.342 1.00 83.06 705 HIS A N 1
ATOM 5890 C CA . HIS A 1 705 ? 16.405 -13.515 2.344 1.00 83.06 705 HIS A CA 1
ATOM 5891 C C . HIS A 1 705 ? 14.920 -13.816 2.147 1.00 83.06 705 HIS A C 1
ATOM 5893 O O . HIS A 1 705 ? 14.516 -14.952 2.358 1.00 83.06 705 HIS A O 1
ATOM 5899 N N . GLN A 1 706 ? 14.133 -12.849 1.660 1.00 82.19 706 GLN A N 1
ATOM 5900 C CA . GLN A 1 706 ? 12.728 -13.083 1.304 1.00 82.19 706 GLN A CA 1
ATOM 5901 C C . GLN A 1 706 ? 12.585 -14.198 0.259 1.00 82.19 706 GLN A C 1
ATOM 5903 O O . GLN A 1 706 ? 11.758 -15.086 0.420 1.00 82.19 706 GLN A O 1
ATOM 5908 N N . ASN A 1 707 ? 13.450 -14.226 -0.761 1.00 77.31 707 ASN A N 1
ATOM 5909 C CA . ASN A 1 707 ? 13.433 -15.302 -1.757 1.00 77.31 707 ASN A CA 1
ATOM 5910 C C . ASN A 1 707 ? 13.763 -16.670 -1.151 1.00 77.31 707 ASN A C 1
ATOM 5912 O O . ASN A 1 707 ? 13.095 -17.646 -1.467 1.00 77.31 707 ASN A O 1
ATOM 5916 N N . LYS A 1 708 ? 14.782 -16.736 -0.285 1.00 85.25 708 LYS A N 1
ATOM 5917 C CA . LYS A 1 708 ? 15.121 -17.973 0.432 1.00 85.25 708 LYS A CA 1
ATOM 5918 C C . LYS A 1 708 ? 13.961 -18.424 1.324 1.00 85.25 708 LYS A C 1
ATOM 5920 O O . LYS A 1 708 ? 13.730 -19.617 1.468 1.00 85.25 708 LYS A O 1
ATOM 5925 N N . MET A 1 709 ? 13.220 -17.470 1.889 1.00 86.88 709 MET A N 1
ATOM 5926 C CA . MET A 1 709 ? 12.045 -17.736 2.711 1.00 86.88 709 MET A CA 1
ATOM 5927 C C . MET A 1 709 ? 10.874 -18.306 1.903 1.00 86.88 709 MET A C 1
ATOM 5929 O O . MET A 1 709 ? 10.199 -19.216 2.371 1.00 86.88 709 MET A O 1
ATOM 5933 N N . LEU A 1 710 ? 10.664 -17.825 0.675 1.00 84.56 710 LEU A N 1
ATOM 5934 C CA . LEU A 1 710 ? 9.709 -18.444 -0.245 1.00 84.56 710 LEU A CA 1
ATOM 5935 C C . LEU A 1 710 ? 10.110 -19.893 -0.532 1.00 84.56 710 LEU A C 1
ATOM 5937 O O . LEU A 1 710 ? 9.294 -20.785 -0.329 1.00 84.56 710 LEU A O 1
ATOM 5941 N N . SER A 1 711 ? 11.379 -20.153 -0.876 1.00 84.00 711 SER A N 1
ATOM 5942 C CA . SER A 1 711 ? 11.866 -21.525 -1.085 1.00 84.00 711 SER A CA 1
ATOM 5943 C C . SER A 1 711 ? 11.599 -22.423 0.127 1.00 84.00 711 SER A C 1
ATOM 5945 O O . SER A 1 711 ? 11.082 -23.527 -0.012 1.00 84.00 711 SER A O 1
ATOM 5947 N N . VAL A 1 712 ? 11.885 -21.918 1.329 1.00 88.31 712 VAL A N 1
ATOM 5948 C CA . VAL A 1 712 ? 11.570 -22.579 2.600 1.00 88.31 712 VAL A CA 1
ATOM 5949 C C . VAL A 1 712 ? 10.086 -22.949 2.698 1.00 88.31 712 VAL A C 1
ATOM 5951 O O . VAL A 1 712 ? 9.772 -24.067 3.093 1.00 88.31 712 VAL A O 1
ATOM 5954 N N . PHE A 1 713 ? 9.166 -22.040 2.364 1.00 88.25 713 PHE A N 1
ATOM 5955 C CA . PHE A 1 713 ? 7.730 -22.315 2.438 1.00 88.25 713 PHE A CA 1
ATOM 5956 C C . PHE A 1 713 ? 7.270 -23.330 1.394 1.00 88.25 713 PHE A C 1
ATOM 5958 O O . PHE A 1 713 ? 6.489 -24.219 1.738 1.00 88.25 713 PHE A O 1
ATOM 5965 N N . HIS A 1 714 ? 7.789 -23.243 0.167 1.00 84.56 714 HIS A N 1
ATOM 5966 C CA . HIS A 1 714 ? 7.517 -24.227 -0.879 1.00 84.56 714 HIS A CA 1
ATOM 5967 C C . HIS A 1 714 ? 7.948 -25.631 -0.455 1.00 84.56 714 HIS A C 1
ATOM 5969 O O . HIS A 1 714 ? 7.160 -26.555 -0.609 1.00 84.56 714 HIS A O 1
ATOM 5975 N N . HIS A 1 715 ? 9.123 -25.790 0.159 1.00 84.94 715 HIS A N 1
ATOM 5976 C CA . HIS A 1 715 ? 9.573 -27.092 0.674 1.00 84.94 715 HIS A CA 1
ATOM 5977 C C . HIS A 1 715 ? 8.812 -27.539 1.923 1.00 84.94 715 HIS A C 1
ATOM 5979 O O . HIS A 1 715 ? 8.518 -28.718 2.095 1.00 84.94 715 HIS A O 1
ATOM 5985 N N . LEU A 1 716 ? 8.470 -26.611 2.820 1.00 87.38 716 LEU A N 1
ATOM 5986 C CA . LEU A 1 716 ? 7.816 -26.960 4.080 1.00 87.38 716 LEU A CA 1
ATOM 5987 C C . LEU A 1 716 ? 6.377 -27.453 3.880 1.00 87.38 716 LEU A C 1
ATOM 5989 O O . LEU A 1 716 ? 5.937 -28.360 4.596 1.00 87.38 716 LEU A O 1
ATOM 5993 N N . PHE A 1 717 ? 5.631 -26.835 2.964 1.00 87.25 717 PHE A N 1
ATOM 5994 C CA . PHE A 1 717 ? 4.212 -27.128 2.743 1.00 87.25 717 PHE A CA 1
ATOM 5995 C C . PHE A 1 717 ? 3.948 -27.961 1.484 1.00 87.25 717 PHE A C 1
ATOM 5997 O O . PHE A 1 717 ? 2.927 -28.651 1.430 1.00 87.25 717 PHE A O 1
ATOM 6004 N N . ASP A 1 718 ? 4.886 -27.947 0.537 1.00 81.44 718 ASP A N 1
ATOM 6005 C CA . ASP A 1 718 ? 4.905 -28.737 -0.693 1.00 81.44 718 ASP A CA 1
ATOM 6006 C C . ASP A 1 718 ? 3.550 -28.774 -1.415 1.00 81.44 718 ASP A C 1
ATOM 6008 O O . ASP A 1 718 ? 2.937 -27.720 -1.587 1.00 81.44 718 ASP A O 1
ATOM 6012 N N . GLU A 1 719 ? 3.043 -29.936 -1.839 1.00 78.62 719 GLU A N 1
ATOM 6013 C CA . GLU A 1 719 ? 1.763 -30.119 -2.543 1.00 78.62 719 GLU A CA 1
ATOM 6014 C C . GLU A 1 719 ? 0.560 -29.406 -1.893 1.00 78.62 719 GLU A C 1
ATOM 6016 O O . GLU A 1 719 ? -0.372 -29.029 -2.598 1.00 78.62 719 GLU A O 1
ATOM 6021 N N . ASN A 1 720 ? 0.609 -29.111 -0.591 1.00 85.94 720 ASN A N 1
ATOM 6022 C CA . ASN A 1 720 ? -0.472 -28.449 0.143 1.00 85.94 720 ASN A CA 1
ATOM 6023 C C . ASN A 1 720 ? -0.461 -26.916 0.011 1.00 85.94 720 ASN A C 1
ATOM 6025 O O . ASN A 1 720 ? -1.389 -26.253 0.470 1.00 85.94 720 ASN A O 1
ATOM 6029 N N . LEU A 1 721 ? 0.583 -26.328 -0.579 1.00 85.31 721 LEU A N 1
ATOM 6030 C CA . LEU A 1 721 ? 0.707 -24.886 -0.796 1.00 85.31 721 LEU A CA 1
ATOM 6031 C C . LEU A 1 721 ? -0.056 -24.440 -2.048 1.00 85.31 721 LEU A C 1
ATOM 6033 O O . LEU A 1 721 ? 0.422 -24.621 -3.156 1.00 85.31 721 LEU A O 1
ATOM 6037 N N . VAL A 1 722 ? -1.224 -23.822 -1.908 1.00 81.81 722 VAL A N 1
ATOM 6038 C CA . VAL A 1 722 ? -2.001 -23.304 -3.051 1.00 81.81 722 VAL A CA 1
ATOM 6039 C C . VAL A 1 722 ? -1.364 -22.033 -3.615 1.00 81.81 722 VAL A C 1
ATOM 6041 O O . VAL A 1 722 ? -1.216 -21.894 -4.829 1.00 81.81 722 VAL A O 1
ATOM 6044 N N . SER A 1 723 ? -0.967 -21.116 -2.731 1.00 81.25 723 SER A N 1
ATOM 6045 C CA . SER A 1 723 ? -0.298 -19.862 -3.089 1.00 81.25 723 SER A CA 1
ATOM 6046 C C . SER A 1 723 ? 0.662 -19.420 -1.985 1.00 81.25 723 SER A C 1
ATOM 6048 O O . SER A 1 723 ? 0.382 -19.634 -0.803 1.00 81.25 723 SER A O 1
ATOM 6050 N N . CYS A 1 724 ? 1.783 -18.803 -2.367 1.00 84.56 724 CYS A N 1
ATOM 6051 C CA . CYS A 1 724 ? 2.735 -18.163 -1.464 1.00 84.56 724 CYS A CA 1
ATOM 6052 C C . CYS A 1 724 ? 3.237 -16.863 -2.079 1.00 84.56 724 CYS A C 1
ATOM 6054 O O . CYS A 1 724 ? 3.935 -16.887 -3.090 1.00 84.56 724 CYS A O 1
ATOM 6056 N N . THR A 1 725 ? 2.924 -15.726 -1.464 1.00 82.12 725 THR A N 1
ATOM 6057 C CA . THR A 1 725 ? 3.279 -14.433 -2.052 1.00 82.12 725 THR A CA 1
ATOM 6058 C C . THR A 1 725 ? 3.712 -13.435 -0.985 1.00 82.12 725 THR A C 1
ATOM 6060 O O . THR A 1 725 ? 3.050 -13.307 0.050 1.00 82.12 725 THR A O 1
ATOM 6063 N N . PRO A 1 726 ? 4.807 -12.686 -1.200 1.00 83.25 726 PRO A N 1
ATOM 6064 C CA . PRO A 1 726 ? 5.080 -11.503 -0.401 1.00 83.25 726 PRO A CA 1
ATOM 6065 C C . PRO A 1 726 ? 4.061 -10.410 -0.753 1.00 83.25 726 PRO A C 1
ATOM 6067 O O . PRO A 1 726 ? 3.846 -10.104 -1.927 1.00 83.25 726 PRO A O 1
ATOM 6070 N N . VAL A 1 727 ? 3.449 -9.802 0.259 1.00 83.62 727 VAL A N 1
ATOM 6071 C CA . VAL A 1 727 ? 2.414 -8.772 0.091 1.00 83.62 727 VAL A CA 1
ATOM 6072 C C . VAL A 1 727 ? 2.875 -7.439 0.669 1.00 83.62 727 VAL A C 1
ATOM 6074 O O . VAL A 1 727 ? 3.645 -7.391 1.630 1.00 83.62 727 VAL A O 1
ATOM 6077 N N . ILE A 1 728 ? 2.384 -6.345 0.090 1.00 80.94 728 ILE A N 1
ATOM 6078 C CA . ILE A 1 728 ? 2.530 -5.001 0.656 1.00 80.94 728 ILE A CA 1
ATOM 6079 C C . ILE A 1 728 ? 1.279 -4.719 1.487 1.00 80.94 728 ILE A C 1
ATOM 6081 O O . ILE A 1 728 ? 0.162 -4.937 1.014 1.00 80.94 728 ILE A O 1
ATOM 6085 N N . SER A 1 729 ? 1.463 -4.280 2.731 1.00 74.38 729 SER A N 1
ATOM 6086 C CA . SER A 1 729 ? 0.385 -4.046 3.692 1.00 74.38 729 SER A CA 1
ATOM 6087 C C . SER A 1 729 ? 0.624 -2.721 4.419 1.00 74.38 729 SER A C 1
ATOM 6089 O O . SER A 1 729 ? 1.751 -2.515 4.853 1.00 74.38 729 SER A O 1
ATOM 6091 N N . PRO A 1 730 ? -0.413 -1.893 4.650 1.00 61.06 730 PRO A N 1
ATOM 6092 C CA . PRO A 1 730 ? -0.319 -0.621 5.375 1.00 61.06 730 PRO A CA 1
ATOM 6093 C C . PRO A 1 730 ? -0.140 -0.798 6.900 1.00 61.06 730 PRO A C 1
ATOM 6095 O O . PRO A 1 730 ? -0.302 0.143 7.676 1.00 61.06 730 PRO A O 1
ATOM 6098 N N . GLY A 1 731 ? 0.083 -2.032 7.375 1.00 56.44 731 GLY A N 1
ATOM 6099 C CA . GLY A 1 731 ? 0.412 -2.370 8.766 1.00 56.44 731 GLY A CA 1
ATOM 6100 C C . GLY A 1 731 ? -0.724 -2.247 9.793 1.00 56.44 731 GLY A C 1
ATOM 6101 O O . GLY A 1 731 ? -0.682 -2.919 10.825 1.00 56.44 731 GLY A O 1
ATOM 6102 N N . ILE A 1 732 ? -1.754 -1.434 9.531 1.00 56.81 732 ILE A N 1
ATOM 6103 C CA . ILE A 1 732 ? -2.878 -1.180 10.443 1.00 56.81 732 ILE A CA 1
ATOM 6104 C C . ILE A 1 732 ? -4.199 -1.500 9.740 1.00 56.81 732 ILE A C 1
ATOM 6106 O O . ILE A 1 732 ? -4.599 -0.836 8.787 1.00 56.81 732 ILE A O 1
ATOM 6110 N N . THR A 1 733 ? -4.927 -2.493 10.250 1.00 56.50 733 THR A N 1
ATOM 6111 C CA . THR A 1 733 ? -6.279 -2.808 9.775 1.00 56.50 733 THR A CA 1
ATOM 6112 C C . THR A 1 733 ? -7.282 -1.772 10.277 1.00 56.50 733 THR A C 1
ATOM 6114 O O . THR A 1 733 ? -7.348 -1.488 11.476 1.00 56.50 733 THR A O 1
ATOM 6117 N N . GLN A 1 734 ? -8.098 -1.222 9.377 1.00 58.47 734 GLN A N 1
ATOM 6118 C CA . GLN A 1 734 ? -9.215 -0.361 9.763 1.00 58.47 734 GLN A CA 1
ATOM 6119 C C . GLN A 1 734 ? -10.273 -1.161 10.536 1.00 58.47 734 GLN A C 1
ATOM 6121 O O . GLN A 1 734 ? -10.521 -2.331 10.253 1.00 58.47 734 GLN A O 1
ATOM 6126 N N . ILE A 1 735 ? -10.899 -0.521 11.524 1.00 64.56 735 ILE A N 1
ATOM 6127 C CA . ILE A 1 735 ? -11.989 -1.125 12.296 1.00 64.56 735 ILE A CA 1
ATOM 6128 C C . ILE A 1 735 ? -13.257 -1.056 11.461 1.00 64.56 735 ILE A C 1
ATOM 6130 O O . ILE A 1 735 ? -13.626 0.012 10.975 1.00 64.56 735 ILE A O 1
ATOM 6134 N N . VAL A 1 736 ? -13.919 -2.198 11.317 1.00 74.81 736 VAL A N 1
ATOM 6135 C CA . VAL A 1 736 ? -15.161 -2.310 10.556 1.00 74.81 736 VAL A CA 1
ATOM 6136 C C . VAL A 1 736 ? -16.364 -2.156 11.470 1.00 74.81 736 VAL A C 1
ATOM 6138 O O . VAL A 1 736 ? -16.495 -2.908 12.438 1.00 74.81 736 VAL A O 1
ATOM 6141 N N . SER A 1 737 ? -17.250 -1.227 11.112 1.00 75.50 737 SER A N 1
ATOM 6142 C CA . SER A 1 737 ? -18.613 -1.120 11.631 1.00 75.50 737 SER A CA 1
ATOM 6143 C C . SER A 1 737 ? -19.624 -1.317 10.499 1.00 75.50 737 SER A C 1
ATOM 6145 O O . SER A 1 737 ? -19.363 -0.978 9.337 1.00 75.50 737 SER A O 1
ATOM 6147 N N . ARG A 1 738 ? -20.774 -1.896 10.855 1.00 86.06 738 ARG A N 1
ATOM 6148 C CA . ARG A 1 738 ? -21.967 -2.027 10.005 1.00 86.06 738 ARG A CA 1
ATOM 6149 C C . ARG A 1 738 ? -23.208 -1.406 10.631 1.00 86.06 738 ARG A C 1
ATOM 6151 O O . ARG A 1 738 ? -24.299 -1.613 10.110 1.00 86.06 738 ARG A O 1
ATOM 6158 N N . ARG A 1 739 ? -23.028 -0.599 11.682 1.00 84.19 739 ARG A N 1
ATOM 6159 C CA . ARG A 1 739 ? -24.113 0.129 12.343 1.00 84.19 739 ARG A CA 1
ATOM 6160 C C . ARG A 1 739 ? -24.949 0.932 11.350 1.00 84.19 739 ARG A C 1
ATOM 6162 O O . ARG A 1 739 ? -26.167 0.883 11.415 1.00 84.19 739 ARG A O 1
ATOM 6169 N N . ASP A 1 740 ? -24.307 1.608 10.397 1.00 80.25 740 ASP A N 1
ATOM 6170 C CA . ASP A 1 740 ? -25.008 2.447 9.414 1.00 80.25 740 ASP A CA 1
ATOM 6171 C C . ASP A 1 740 ? -25.996 1.660 8.520 1.00 80.25 740 ASP A C 1
ATOM 6173 O O . ASP A 1 740 ? -26.773 2.271 7.793 1.00 80.25 740 ASP A O 1
ATOM 6177 N N . PHE A 1 741 ? -25.954 0.322 8.525 1.00 87.06 741 PHE A N 1
ATOM 6178 C CA . PHE A 1 741 ? -26.868 -0.554 7.785 1.00 87.06 741 PHE A CA 1
ATOM 6179 C C . PHE A 1 741 ? -27.853 -1.305 8.687 1.00 87.06 741 PHE A C 1
ATOM 6181 O O . PHE A 1 741 ? -28.602 -2.129 8.174 1.00 87.06 741 PHE A O 1
ATOM 6188 N N . TYR A 1 742 ? -27.864 -1.065 9.995 1.00 88.00 742 TYR A N 1
ATOM 6189 C CA . TYR A 1 742 ? -28.741 -1.762 10.929 1.00 88.00 742 TYR A CA 1
ATOM 6190 C C . TYR A 1 742 ? -29.904 -0.858 11.357 1.00 88.00 742 TYR A C 1
ATOM 6192 O O . TYR A 1 742 ? -29.694 0.276 11.788 1.00 88.00 742 TYR A O 1
ATOM 6200 N N . ASP A 1 743 ? -31.136 -1.345 11.214 1.00 85.56 743 ASP A N 1
ATOM 6201 C CA . ASP A 1 743 ? -32.335 -0.673 11.709 1.00 85.56 743 ASP A CA 1
ATOM 6202 C C . ASP A 1 743 ? -32.569 -1.093 13.164 1.00 85.56 743 ASP A C 1
ATOM 6204 O O . ASP A 1 743 ? -32.912 -2.239 13.444 1.00 85.56 743 ASP A O 1
ATOM 6208 N N . PHE A 1 744 ? -32.366 -0.157 14.090 1.00 84.81 744 PHE A N 1
ATOM 6209 C CA . PHE A 1 744 ? -32.444 -0.401 15.532 1.00 84.81 744 PHE A CA 1
ATOM 6210 C C . PHE A 1 744 ? -33.857 -0.630 16.070 1.00 84.81 744 PHE A C 1
ATOM 6212 O O . PHE A 1 744 ? -34.007 -1.072 17.205 1.00 84.81 744 PHE A O 1
ATOM 6219 N N . ILE A 1 745 ? -34.891 -0.354 15.276 1.00 81.38 745 ILE A N 1
ATOM 6220 C CA . ILE A 1 745 ? -36.286 -0.517 15.700 1.00 81.38 745 ILE A CA 1
ATOM 6221 C C . ILE A 1 745 ? -36.802 -1.871 15.264 1.00 81.38 745 ILE A C 1
ATOM 6223 O O . ILE A 1 745 ? -37.339 -2.616 16.076 1.00 81.38 745 ILE A O 1
ATOM 6227 N N . TYR A 1 746 ? -36.575 -2.214 13.996 1.00 84.12 746 TYR A N 1
ATOM 6228 C CA . TYR A 1 746 ? -36.903 -3.546 13.489 1.00 84.12 746 TYR A CA 1
ATOM 6229 C C . TYR A 1 746 ? -35.839 -4.593 13.831 1.00 84.12 746 TYR A C 1
ATOM 6231 O O . TYR A 1 746 ? -36.022 -5.764 13.517 1.00 84.12 746 TYR A O 1
ATOM 6239 N N . LYS A 1 747 ? -34.723 -4.166 14.436 1.00 87.44 747 LYS A N 1
ATOM 6240 C CA . LYS A 1 747 ? -33.585 -4.997 14.846 1.00 87.44 747 LYS A CA 1
ATOM 6241 C C . LYS A 1 747 ? -33.081 -5.908 13.721 1.00 87.44 747 LYS A C 1
ATOM 6243 O O . LYS A 1 747 ? -32.814 -7.093 13.908 1.00 87.44 747 LYS A O 1
ATOM 6248 N N . GLN A 1 748 ? -32.958 -5.336 12.524 1.00 89.06 748 GLN A N 1
ATOM 6249 C CA . GLN A 1 748 ? -32.532 -6.053 11.324 1.00 89.06 748 GLN A CA 1
ATOM 6250 C C . GLN A 1 748 ? -31.668 -5.194 10.404 1.00 89.06 748 GLN A C 1
ATOM 6252 O O . GLN A 1 748 ? -31.762 -3.968 10.403 1.00 89.06 748 GLN A O 1
ATOM 6257 N N . PHE A 1 749 ? -30.838 -5.828 9.573 1.00 90.25 749 PHE A N 1
ATOM 6258 C CA . PHE A 1 749 ? -30.071 -5.093 8.568 1.00 90.25 749 PHE A CA 1
ATOM 6259 C C . PHE A 1 749 ? -30.946 -4.643 7.402 1.00 90.25 749 PHE A C 1
ATOM 6261 O O . PHE A 1 749 ? -31.714 -5.418 6.836 1.00 90.25 749 PHE A O 1
ATOM 6268 N N . PHE A 1 750 ? -30.749 -3.395 6.990 1.00 88.69 750 PHE A N 1
ATOM 6269 C CA . PHE A 1 750 ? -31.350 -2.822 5.801 1.00 88.69 750 PHE A CA 1
ATOM 6270 C C . PHE A 1 750 ? -30.925 -3.589 4.546 1.00 88.69 750 PHE A C 1
ATOM 6272 O O . PHE A 1 750 ? -29.733 -3.718 4.243 1.00 88.69 750 PHE A O 1
ATOM 6279 N N . TYR A 1 751 ? -31.916 -4.021 3.772 1.00 90.81 751 TYR A N 1
ATOM 6280 C CA . TYR A 1 751 ? -31.731 -4.696 2.497 1.00 90.81 751 TYR A CA 1
ATOM 6281 C C . TYR A 1 751 ? -32.321 -3.877 1.345 1.00 90.81 751 TYR A C 1
ATOM 6283 O O . TYR A 1 751 ? -33.433 -3.359 1.440 1.00 90.81 751 TYR A O 1
ATOM 6291 N N . THR A 1 752 ? -31.595 -3.793 0.230 1.00 89.94 752 THR A N 1
ATOM 6292 C CA . THR A 1 752 ? -32.126 -3.284 -1.035 1.00 89.94 752 THR A CA 1
ATOM 6293 C C . THR A 1 752 ? -31.447 -3.954 -2.232 1.00 89.94 752 THR A C 1
ATOM 6295 O O . THR A 1 752 ? -30.215 -3.987 -2.290 1.00 89.94 752 THR A O 1
ATOM 6298 N N . PRO A 1 753 ? -32.204 -4.429 -3.236 1.00 88.50 753 PRO A N 1
ATOM 6299 C CA . PRO A 1 753 ? -31.618 -5.076 -4.414 1.00 88.50 753 PRO A CA 1
ATOM 6300 C C . PRO A 1 753 ? -30.766 -4.113 -5.265 1.00 88.50 753 PRO A C 1
ATOM 6302 O O . PRO A 1 753 ? -29.840 -4.531 -5.960 1.00 88.50 753 PRO A O 1
ATOM 6305 N N . TYR A 1 754 ? -31.017 -2.803 -5.168 1.00 90.19 754 TYR A N 1
ATOM 6306 C CA . TYR A 1 754 ? -30.373 -1.786 -6.003 1.00 90.19 754 TYR A CA 1
ATOM 6307 C C . TYR A 1 754 ? -28.893 -1.535 -5.674 1.00 90.19 754 TYR A C 1
ATOM 6309 O O . TYR A 1 754 ? -28.182 -0.943 -6.489 1.00 90.19 754 TYR A O 1
ATOM 6317 N N . LEU A 1 755 ? -28.399 -1.961 -4.501 1.00 92.50 755 LEU A N 1
ATOM 6318 C CA . LEU A 1 755 ? -27.033 -1.661 -4.054 1.00 92.50 755 LEU A CA 1
ATOM 6319 C C . LEU A 1 755 ? -25.978 -2.244 -5.008 1.00 92.50 755 LEU A C 1
ATOM 6321 O O . LEU A 1 755 ? -25.182 -1.505 -5.592 1.00 92.50 755 LEU A O 1
ATOM 6325 N N . PHE A 1 756 ? -25.978 -3.566 -5.191 1.00 93.44 756 PHE A N 1
ATOM 6326 C CA . PHE A 1 756 ? -25.015 -4.235 -6.069 1.00 93.44 756 PHE A CA 1
ATOM 6327 C C . PHE A 1 756 ? -25.361 -4.074 -7.552 1.00 93.44 756 PHE A C 1
ATOM 6329 O O . PHE A 1 756 ? -24.454 -4.035 -8.383 1.00 93.44 756 PHE A O 1
ATOM 6336 N N . GLU A 1 757 ? -26.641 -3.899 -7.894 1.00 91.81 757 GLU A N 1
ATOM 6337 C CA . GLU A 1 757 ? -27.069 -3.607 -9.265 1.00 91.81 757 GLU A CA 1
ATOM 6338 C C . GLU A 1 757 ? -26.491 -2.270 -9.760 1.00 91.81 757 GLU A C 1
ATOM 6340 O O . GLU A 1 757 ? -25.809 -2.204 -10.788 1.00 91.81 757 GLU A O 1
ATOM 6345 N N . HIS A 1 758 ? -26.692 -1.185 -9.006 1.00 92.56 758 HIS A N 1
ATOM 6346 C CA . HIS A 1 758 ? -26.145 0.117 -9.373 1.00 92.56 758 HIS A CA 1
ATOM 6347 C C . HIS A 1 758 ? -24.618 0.158 -9.282 1.00 92.56 758 HIS A C 1
ATOM 6349 O O . HIS A 1 758 ? -23.990 0.886 -10.056 1.00 92.56 758 HIS A O 1
ATOM 6355 N N . LEU A 1 759 ? -24.008 -0.624 -8.387 1.00 92.94 759 LEU A N 1
ATOM 6356 C CA . LEU A 1 759 ? -22.555 -0.778 -8.351 1.00 92.94 759 LEU A CA 1
ATOM 6357 C C . LEU A 1 759 ? -22.034 -1.461 -9.619 1.00 92.94 759 LEU A C 1
ATOM 6359 O O . LEU A 1 759 ? -21.031 -1.024 -10.181 1.00 92.94 759 LEU A O 1
ATOM 6363 N N . PHE A 1 760 ? -22.716 -2.493 -10.114 1.00 93.19 760 PHE A N 1
ATOM 6364 C CA . PHE A 1 760 ? -22.348 -3.145 -11.368 1.00 93.19 760 PHE A CA 1
ATOM 6365 C C . PHE A 1 760 ? -22.462 -2.189 -12.564 1.00 93.19 760 PHE A C 1
ATOM 6367 O O . PHE A 1 760 ? -21.548 -2.114 -13.390 1.00 93.19 760 PHE A O 1
ATOM 6374 N N . ASN A 1 761 ? -23.514 -1.365 -12.614 1.00 92.12 761 ASN A N 1
ATOM 6375 C CA . ASN A 1 761 ? -23.643 -0.305 -13.623 1.00 92.12 761 ASN A CA 1
ATOM 6376 C C . ASN A 1 761 ? -22.497 0.717 -13.541 1.00 92.12 761 ASN A C 1
ATOM 6378 O O . ASN A 1 761 ? -21.974 1.149 -14.572 1.00 92.12 761 ASN A O 1
ATOM 6382 N N . TYR A 1 762 ? -22.057 1.058 -12.328 1.00 92.12 762 TYR A N 1
ATOM 6383 C CA . TYR A 1 762 ? -20.871 1.884 -12.118 1.00 92.12 762 TYR A CA 1
ATOM 6384 C C . TYR A 1 762 ? -19.584 1.204 -12.602 1.00 92.12 762 TYR A C 1
ATOM 6386 O O . TYR A 1 762 ? -18.774 1.859 -13.257 1.00 92.12 762 TYR A O 1
ATOM 6394 N N . CYS A 1 763 ? -19.413 -0.103 -12.375 1.00 92.88 763 CYS A N 1
ATOM 6395 C CA . CYS A 1 763 ? -18.270 -0.865 -12.894 1.00 92.88 763 CYS A CA 1
ATOM 6396 C C . CYS A 1 763 ? -18.197 -0.788 -14.420 1.00 92.88 763 CYS A C 1
ATOM 6398 O O . CYS A 1 763 ? -17.144 -0.466 -14.969 1.00 92.88 763 CYS A O 1
ATOM 6400 N N . ARG A 1 764 ? -19.331 -0.988 -15.105 1.00 92.31 764 ARG A N 1
ATOM 6401 C CA . ARG A 1 764 ? -19.426 -0.845 -16.567 1.00 92.31 764 ARG A CA 1
ATOM 6402 C C . ARG A 1 764 ? -19.124 0.580 -17.025 1.00 92.31 764 ARG A C 1
ATOM 6404 O O . ARG A 1 764 ? -18.409 0.778 -18.000 1.00 92.31 764 ARG A O 1
ATOM 6411 N N . TYR A 1 765 ? -19.617 1.592 -16.311 1.00 90.12 765 TYR A N 1
ATOM 6412 C CA . TYR A 1 765 ? -19.289 2.988 -16.613 1.00 90.12 765 TYR A CA 1
ATOM 6413 C C . TYR A 1 765 ? -17.788 3.291 -16.452 1.00 90.12 765 TYR A C 1
ATOM 6415 O O . TYR A 1 765 ? -17.216 4.037 -17.250 1.00 90.12 765 TYR A O 1
ATOM 6423 N N . LEU A 1 766 ? -17.160 2.739 -15.415 1.00 89.62 766 LEU A N 1
ATOM 6424 C CA . LEU A 1 766 ? -15.774 3.004 -15.057 1.00 89.62 766 LEU A CA 1
ATOM 6425 C C . LEU A 1 766 ? -14.791 2.276 -15.982 1.00 89.62 766 LEU A C 1
ATOM 6427 O O . LEU A 1 766 ? -13.884 2.906 -16.544 1.00 89.62 766 LEU A O 1
ATOM 6431 N N . PHE A 1 767 ? -14.961 0.964 -16.142 1.00 90.31 767 PHE A N 1
ATOM 6432 C CA . PHE A 1 767 ? -14.056 0.109 -16.909 1.00 90.31 767 PHE A CA 1
ATOM 6433 C C . PHE A 1 767 ? -14.360 0.108 -18.408 1.00 90.31 767 PHE A C 1
ATOM 6435 O O . PHE A 1 767 ? -13.417 0.066 -19.194 1.00 90.31 767 PHE A O 1
ATOM 6442 N N . GLY A 1 768 ? -15.617 0.322 -18.800 1.00 88.62 768 GLY A N 1
ATOM 6443 C CA . GLY A 1 768 ? -16.034 0.393 -20.196 1.00 88.62 768 GLY A CA 1
ATOM 6444 C C . GLY A 1 768 ? -16.611 -0.928 -20.696 1.00 88.62 768 GLY A C 1
ATOM 6445 O O . GLY A 1 768 ? -17.490 -1.509 -20.058 1.00 88.62 768 GLY A O 1
ATOM 6446 N N . GLU A 1 769 ? -16.161 -1.344 -21.875 1.00 86.38 769 GLU A N 1
ATOM 6447 C CA . GLU A 1 769 ? -16.635 -2.541 -22.574 1.00 86.38 769 GLU A CA 1
ATOM 6448 C C . GLU A 1 769 ? -16.132 -3.834 -21.927 1.00 86.38 769 GLU A C 1
ATOM 6450 O O . GLU A 1 769 ? -15.163 -3.825 -21.166 1.00 86.38 769 GLU A O 1
ATOM 6455 N N . ASN A 1 770 ? -16.815 -4.940 -22.228 1.00 91.00 770 ASN A N 1
ATOM 6456 C CA . ASN A 1 770 ? -16.450 -6.259 -21.728 1.00 91.00 770 ASN A CA 1
ATOM 6457 C C . ASN A 1 770 ? -15.058 -6.651 -22.238 1.00 91.00 770 ASN A C 1
ATOM 6459 O O . ASN A 1 770 ? -14.722 -6.426 -23.400 1.00 91.00 770 ASN A O 1
ATOM 6463 N N . LEU A 1 771 ? -14.265 -7.253 -21.360 1.00 91.31 771 LEU A N 1
ATOM 6464 C CA . LEU A 1 771 ? -12.934 -7.755 -21.673 1.00 91.31 771 LEU A CA 1
ATOM 6465 C C . LEU A 1 771 ? -12.985 -9.277 -21.873 1.00 91.31 771 LEU A C 1
ATOM 6467 O O . LEU A 1 771 ? -13.843 -9.941 -21.286 1.00 91.31 771 LEU A O 1
ATOM 6471 N N . PRO A 1 772 ? -12.083 -9.850 -22.686 1.00 87.56 772 PRO A N 1
ATOM 6472 C CA . PRO A 1 772 ? -11.998 -11.295 -22.840 1.00 87.56 772 PRO A CA 1
ATOM 6473 C C . PRO A 1 772 ? -11.608 -11.972 -21.520 1.00 87.56 772 PRO A C 1
ATOM 6475 O O . PRO A 1 772 ? -10.816 -11.448 -20.735 1.00 87.56 772 PRO A O 1
ATOM 6478 N N . SER A 1 773 ? -12.171 -13.155 -21.278 1.00 83.06 773 SER A N 1
ATOM 6479 C CA . SER A 1 773 ? -11.824 -13.968 -20.113 1.00 83.06 773 SER A CA 1
ATOM 6480 C C . SER A 1 773 ? -10.438 -14.593 -20.277 1.00 83.06 773 SER A C 1
ATOM 6482 O O . SER A 1 773 ? -10.099 -15.091 -21.348 1.00 83.06 773 SER A O 1
ATOM 6484 N N . LEU A 1 774 ? -9.652 -14.612 -19.199 1.00 80.88 774 LEU A N 1
ATOM 6485 C CA . LEU A 1 774 ? -8.354 -15.285 -19.144 1.00 80.88 774 LEU A CA 1
ATOM 6486 C C . LEU A 1 774 ? -8.538 -16.675 -18.514 1.00 80.88 774 LEU A C 1
ATOM 6488 O O . LEU A 1 774 ? -8.709 -16.796 -17.300 1.00 80.88 774 LEU A O 1
ATOM 6492 N N . GLY A 1 775 ? -8.526 -17.724 -19.338 1.00 75.38 775 GLY A N 1
ATOM 6493 C CA . GLY A 1 775 ? -8.685 -19.123 -18.916 1.00 75.38 775 GLY A CA 1
ATOM 6494 C C . GLY A 1 775 ? -7.387 -19.769 -18.421 1.00 75.38 775 GLY A C 1
ATOM 6495 O O . GLY A 1 775 ? -6.942 -20.746 -19.015 1.00 75.38 775 GLY A O 1
ATOM 6496 N N . GLU A 1 776 ? -6.754 -19.208 -17.385 1.00 80.19 776 GLU A N 1
ATOM 6497 C CA . GLU A 1 776 ? -5.458 -19.697 -16.882 1.00 80.19 776 GLU A CA 1
ATOM 6498 C C . GLU A 1 776 ? -5.514 -21.141 -16.354 1.00 80.19 776 GLU A C 1
ATOM 6500 O O . GLU A 1 776 ? -6.454 -21.527 -15.654 1.00 80.19 776 GLU A O 1
ATOM 6505 N N . LYS A 1 777 ? -4.466 -21.918 -16.645 1.00 81.50 777 LYS A N 1
ATOM 6506 C CA . LYS A 1 777 ? -4.311 -23.319 -16.239 1.00 81.50 777 LYS A CA 1
ATOM 6507 C C . LYS A 1 777 ? -3.096 -23.517 -15.340 1.00 81.50 777 LYS A C 1
ATOM 6509 O O . LYS A 1 777 ? -2.092 -22.819 -15.443 1.00 81.50 777 LYS A O 1
ATOM 6514 N N . LYS A 1 778 ? -3.198 -24.501 -14.444 1.00 76.31 778 LYS A N 1
ATOM 6515 C CA . LYS A 1 778 ? -2.121 -24.870 -13.522 1.00 76.31 778 LYS A CA 1
ATOM 6516 C C . LYS A 1 778 ? -0.932 -25.461 -14.277 1.00 76.31 778 LYS A C 1
ATOM 6518 O O . LYS A 1 778 ? -1.133 -26.233 -15.202 1.00 76.31 778 LYS A O 1
ATOM 6523 N N . TRP A 1 779 ? 0.282 -25.105 -13.854 1.00 79.00 779 TRP A N 1
ATOM 6524 C CA . TRP A 1 779 ? 1.508 -25.728 -14.351 1.00 79.00 779 TRP A CA 1
ATOM 6525 C C . TRP A 1 779 ? 1.787 -27.035 -13.601 1.00 79.00 779 TRP A C 1
ATOM 6527 O O . TRP A 1 779 ? 1.723 -27.054 -12.368 1.00 79.00 779 TRP A O 1
ATOM 6537 N N . ASP A 1 780 ? 2.128 -28.103 -14.323 1.00 77.50 780 ASP A N 1
ATOM 6538 C CA . ASP A 1 780 ? 2.285 -29.445 -13.738 1.00 77.50 780 ASP A CA 1
ATOM 6539 C C . ASP A 1 780 ? 3.691 -29.739 -13.182 1.00 77.50 780 ASP A C 1
ATOM 6541 O O . ASP A 1 780 ? 3.950 -30.827 -12.669 1.00 77.50 780 ASP A O 1
ATOM 6545 N N . ILE A 1 781 ? 4.613 -28.771 -13.220 1.00 72.75 781 ILE A N 1
ATOM 6546 C CA . ILE A 1 781 ? 5.991 -28.978 -12.758 1.00 72.75 781 ILE A CA 1
ATOM 6547 C C . ILE A 1 781 ? 6.104 -28.964 -11.216 1.00 72.75 781 ILE A C 1
ATOM 6549 O O . ILE A 1 781 ? 5.588 -28.050 -10.563 1.00 72.75 781 ILE A O 1
ATOM 6553 N N . PRO A 1 782 ? 6.846 -29.914 -10.601 1.00 68.44 782 PRO A N 1
ATOM 6554 C CA . PRO A 1 782 ? 7.093 -29.924 -9.160 1.00 68.44 782 PRO A CA 1
ATOM 6555 C C . PRO A 1 782 ? 7.866 -28.692 -8.670 1.00 68.44 782 PRO A C 1
ATOM 6557 O O . PRO A 1 782 ? 8.900 -28.326 -9.234 1.00 68.44 782 PRO A O 1
ATOM 6560 N N . ASN A 1 783 ? 7.450 -28.121 -7.532 1.00 67.81 783 ASN A N 1
ATOM 6561 C CA . ASN A 1 783 ? 8.133 -26.991 -6.876 1.00 67.81 783 ASN A CA 1
ATOM 6562 C C . ASN A 1 783 ? 9.630 -27.254 -6.625 1.00 67.81 783 ASN A C 1
ATOM 6564 O O . ASN A 1 783 ? 10.435 -26.319 -6.599 1.00 67.81 783 ASN A O 1
ATOM 6568 N N . SER A 1 784 ? 10.004 -28.519 -6.406 1.00 65.69 784 SER A N 1
ATOM 6569 C CA . SER A 1 784 ? 11.380 -28.934 -6.144 1.00 65.69 784 SER A CA 1
ATOM 6570 C C . SER A 1 784 ? 12.338 -28.549 -7.273 1.00 65.69 784 SER A C 1
ATOM 6572 O O . SER A 1 784 ? 13.496 -28.279 -6.977 1.00 65.69 784 SER A O 1
ATOM 6574 N N . THR A 1 785 ? 11.876 -28.432 -8.519 1.00 71.12 785 THR A N 1
ATOM 6575 C CA . THR A 1 785 ? 12.692 -28.007 -9.677 1.00 71.12 785 THR A CA 1
ATOM 6576 C C . THR A 1 785 ? 12.978 -26.496 -9.682 1.00 71.12 785 THR A C 1
ATOM 6578 O O . THR A 1 785 ? 14.033 -26.035 -10.116 1.00 71.12 785 THR A O 1
ATOM 6581 N N . LEU A 1 786 ? 12.063 -25.689 -9.133 1.00 73.44 786 LEU A N 1
ATOM 6582 C CA . LEU A 1 786 ? 12.145 -24.225 -9.165 1.00 73.44 786 LEU A CA 1
ATOM 6583 C C . LEU A 1 786 ? 12.900 -23.642 -7.967 1.00 73.44 786 LEU A C 1
ATOM 6585 O O . LEU A 1 786 ? 13.581 -22.620 -8.098 1.00 73.44 786 LEU A O 1
ATOM 6589 N N . PHE A 1 787 ? 12.791 -24.272 -6.794 1.00 77.00 787 PHE A N 1
ATOM 6590 C CA . PHE A 1 787 ? 13.272 -23.703 -5.534 1.00 77.00 787 PHE A CA 1
ATOM 6591 C C . PHE A 1 787 ? 14.422 -24.500 -4.899 1.00 77.00 787 PHE A C 1
ATOM 6593 O O . PHE A 1 787 ? 14.414 -25.730 -4.806 1.00 77.00 787 PHE A O 1
ATOM 6600 N N . GLU A 1 788 ? 15.420 -23.774 -4.390 1.00 76.94 788 GLU A N 1
ATOM 6601 C CA . GLU A 1 788 ? 16.531 -24.333 -3.606 1.00 76.94 788 GLU A CA 1
ATOM 6602 C C . GLU A 1 788 ? 16.035 -24.923 -2.279 1.00 76.94 788 GLU A C 1
ATOM 6604 O O . GLU A 1 788 ? 15.196 -24.319 -1.611 1.00 76.94 788 GLU A O 1
ATOM 6609 N N . ASN A 1 789 ? 16.562 -26.082 -1.874 1.00 81.94 789 ASN A N 1
ATOM 6610 C CA . ASN A 1 789 ? 16.251 -26.669 -0.571 1.00 81.94 789 ASN A CA 1
ATOM 6611 C C . ASN A 1 789 ? 17.097 -25.986 0.510 1.00 81.94 789 ASN A C 1
ATOM 6613 O O . ASN A 1 789 ? 18.309 -26.179 0.571 1.00 81.94 789 ASN A O 1
ATOM 6617 N N . ILE A 1 790 ? 16.462 -25.140 1.323 1.00 82.25 790 ILE A N 1
ATOM 6618 C CA . ILE A 1 790 ? 17.120 -24.355 2.370 1.00 82.25 790 ILE A CA 1
ATOM 6619 C C . ILE A 1 790 ? 16.400 -24.608 3.691 1.00 82.25 790 ILE A C 1
ATOM 6621 O O . ILE A 1 790 ? 15.183 -24.449 3.786 1.00 82.25 790 ILE A O 1
ATOM 6625 N N . GLY A 1 791 ? 17.152 -24.939 4.740 1.00 85.81 791 GLY A N 1
ATOM 6626 C CA . GLY A 1 791 ? 16.614 -25.038 6.091 1.00 85.81 791 GLY A CA 1
ATOM 6627 C C . GLY A 1 791 ? 16.261 -23.664 6.674 1.00 85.81 791 GLY A C 1
ATOM 6628 O O . GLY A 1 791 ? 17.041 -22.715 6.590 1.00 85.81 791 GLY A O 1
ATOM 6629 N N . ILE A 1 792 ? 15.111 -23.556 7.358 1.00 86.81 792 ILE A N 1
ATOM 6630 C CA . ILE A 1 792 ? 14.704 -22.327 8.081 1.00 86.81 792 ILE A CA 1
ATOM 6631 C C . ILE A 1 792 ? 15.811 -21.844 9.025 1.00 86.81 792 ILE A C 1
ATOM 6633 O O . ILE A 1 792 ? 16.062 -20.647 9.139 1.00 86.81 792 ILE A O 1
ATOM 6637 N N . SER A 1 793 ? 16.450 -22.779 9.731 1.00 84.94 793 SER A N 1
ATOM 6638 C CA . SER A 1 793 ? 17.485 -22.469 10.719 1.00 84.94 793 SER A CA 1
ATOM 6639 C C . SER A 1 793 ? 18.729 -21.855 10.072 1.00 84.94 793 SER A C 1
ATOM 6641 O O . SER A 1 793 ? 19.291 -20.910 10.621 1.00 84.94 793 SER A O 1
ATOM 6643 N N . ASP A 1 794 ? 19.121 -22.334 8.891 1.00 86.19 794 ASP A N 1
ATOM 6644 C CA . ASP A 1 794 ? 20.283 -21.819 8.160 1.00 86.19 794 ASP A CA 1
ATOM 6645 C C . ASP A 1 794 ? 19.994 -20.437 7.578 1.00 86.19 794 ASP A C 1
ATOM 6647 O O . ASP A 1 794 ? 20.822 -19.531 7.677 1.00 86.19 794 ASP A O 1
ATOM 6651 N N . LEU A 1 795 ? 18.772 -20.229 7.076 1.00 87.31 795 LEU A N 1
ATOM 6652 C CA . LEU A 1 795 ? 18.310 -18.908 6.657 1.00 87.31 795 LEU A CA 1
ATOM 6653 C C . LEU A 1 795 ? 18.352 -17.900 7.815 1.00 87.31 795 LEU A C 1
ATOM 6655 O O . LEU A 1 795 ? 18.806 -16.773 7.632 1.00 87.31 795 LEU A O 1
ATOM 6659 N N . MET A 1 796 ? 17.911 -18.290 9.013 1.00 85.56 796 MET A N 1
ATOM 6660 C CA . MET A 1 796 ? 17.956 -17.414 10.190 1.00 85.56 796 MET A CA 1
ATOM 6661 C C . MET A 1 796 ? 19.387 -17.049 10.596 1.00 85.56 796 MET A C 1
ATOM 6663 O O . MET A 1 796 ? 19.639 -15.890 10.931 1.00 85.56 796 MET A O 1
ATOM 6667 N N . LYS A 1 797 ? 20.328 -18.001 10.526 1.00 85.12 797 LYS A N 1
ATOM 6668 C CA . LYS A 1 797 ? 21.755 -17.745 10.780 1.00 85.12 797 LYS A CA 1
ATOM 6669 C C . LYS A 1 797 ? 22.343 -16.757 9.765 1.00 85.12 797 LYS A C 1
ATOM 6671 O O . LYS A 1 797 ? 22.962 -15.781 10.179 1.00 85.12 797 LYS A O 1
ATOM 6676 N N . ASP A 1 798 ? 22.086 -16.956 8.469 1.00 83.56 798 ASP A N 1
ATOM 6677 C CA . ASP A 1 798 ? 22.523 -16.050 7.387 1.00 83.56 798 ASP A CA 1
ATOM 6678 C C . ASP A 1 798 ? 21.971 -14.625 7.584 1.00 83.56 798 ASP A C 1
ATOM 6680 O O . ASP A 1 798 ? 22.707 -13.636 7.506 1.00 83.56 798 ASP A O 1
ATOM 6684 N N . ILE A 1 799 ? 20.685 -14.506 7.939 1.00 80.81 799 ILE A N 1
ATOM 6685 C CA . ILE A 1 799 ? 20.072 -13.203 8.219 1.00 80.81 799 ILE A CA 1
ATOM 6686 C C . ILE A 1 799 ? 20.751 -12.520 9.408 1.00 80.81 799 ILE A C 1
ATOM 6688 O O . ILE A 1 799 ? 21.078 -11.335 9.315 1.00 80.81 799 ILE A O 1
ATOM 6692 N N . ASN A 1 800 ? 20.960 -13.234 10.515 1.00 80.69 800 ASN A N 1
ATOM 6693 C CA . ASN A 1 800 ? 21.581 -12.660 11.706 1.00 80.69 800 ASN A CA 1
ATOM 6694 C C . ASN A 1 800 ? 23.011 -12.186 11.429 1.00 80.69 800 ASN A C 1
ATOM 6696 O O . ASN A 1 800 ? 23.307 -11.033 11.732 1.00 80.69 800 ASN A O 1
ATOM 6700 N N . ALA A 1 801 ? 23.837 -13.001 10.766 1.00 79.75 801 ALA A N 1
ATOM 6701 C CA . ALA A 1 801 ? 25.204 -12.631 10.390 1.00 79.75 801 ALA A CA 1
ATOM 6702 C C . ALA A 1 801 ? 25.240 -11.363 9.519 1.00 79.75 801 ALA A C 1
ATOM 6704 O O . ALA A 1 801 ? 26.048 -10.462 9.734 1.00 79.75 801 ALA A O 1
ATOM 6705 N N . SER A 1 802 ? 24.299 -11.222 8.577 1.00 71.94 802 SER A N 1
ATOM 6706 C CA . SER A 1 802 ? 24.234 -10.040 7.706 1.00 71.94 802 SER A CA 1
ATOM 6707 C C . SER A 1 802 ? 23.960 -8.715 8.436 1.00 71.94 802 SER A C 1
ATOM 6709 O O . SER A 1 802 ? 24.182 -7.643 7.866 1.00 71.94 802 SER A O 1
ATOM 6711 N N . ARG A 1 803 ? 23.455 -8.764 9.676 1.00 70.44 803 ARG A N 1
ATOM 6712 C CA . ARG A 1 803 ? 23.052 -7.588 10.463 1.00 70.44 803 ARG A CA 1
ATOM 6713 C C . ARG A 1 803 ? 24.152 -7.055 11.381 1.00 70.44 803 ARG A C 1
ATOM 6715 O O . ARG A 1 803 ? 24.030 -5.921 11.829 1.00 70.44 803 ARG A O 1
ATOM 6722 N N . GLU A 1 804 ? 25.221 -7.810 11.619 1.00 62.56 804 GLU A N 1
ATOM 6723 C CA . GLU A 1 804 ? 26.270 -7.443 12.586 1.00 62.56 804 GLU A CA 1
ATOM 6724 C C . GLU A 1 804 ? 27.277 -6.403 12.045 1.00 62.56 804 GLU A C 1
ATOM 6726 O O . GLU A 1 804 ? 27.935 -5.725 12.822 1.00 62.56 804 GLU A O 1
ATOM 6731 N N . GLU A 1 805 ? 27.356 -6.186 10.725 1.00 57.25 805 GLU A N 1
ATOM 6732 C CA . GLU A 1 805 ? 28.438 -5.402 10.084 1.00 57.25 805 GLU A CA 1
ATOM 6733 C C . GLU A 1 805 ? 28.113 -3.936 9.683 1.00 57.25 805 GLU A C 1
ATOM 6735 O O . GLU A 1 805 ? 28.799 -3.348 8.839 1.00 57.25 805 GLU A O 1
ATOM 6740 N N . LYS A 1 806 ? 27.058 -3.293 10.197 1.00 58.00 806 LYS A N 1
ATOM 6741 C CA . LYS A 1 806 ? 26.494 -2.092 9.535 1.00 58.00 806 LYS A CA 1
ATOM 6742 C C . LYS A 1 806 ? 26.730 -0.754 10.266 1.00 58.00 806 LYS A C 1
ATOM 6744 O O . LYS A 1 806 ? 25.773 -0.170 10.759 1.00 58.00 806 LYS A O 1
ATOM 6749 N N . SER A 1 807 ? 27.943 -0.181 10.221 1.00 60.09 807 SER A N 1
ATOM 6750 C CA . SER A 1 807 ? 28.146 1.263 10.498 1.00 60.09 807 SER A CA 1
ATOM 6751 C C . SER A 1 807 ? 28.404 2.068 9.211 1.00 60.09 807 SER A C 1
ATOM 6753 O O . SER A 1 807 ? 29.518 2.158 8.676 1.00 60.09 807 SER A O 1
ATOM 6755 N N . LEU A 1 808 ? 27.326 2.654 8.681 1.00 68.06 808 LEU A N 1
ATOM 6756 C CA . LEU A 1 808 ? 27.386 3.679 7.638 1.00 68.06 808 LEU A CA 1
ATOM 6757 C C . LEU A 1 808 ? 27.701 5.029 8.282 1.00 68.06 808 LEU A C 1
ATOM 6759 O O . LEU A 1 808 ? 27.113 5.395 9.300 1.00 68.06 808 LEU A O 1
ATOM 6763 N N . ASN A 1 809 ? 28.612 5.780 7.666 1.00 76.38 809 ASN A N 1
ATOM 6764 C CA . ASN A 1 809 ? 28.825 7.183 7.987 1.00 76.38 809 ASN A CA 1
ATOM 6765 C C . ASN A 1 809 ? 28.899 8.028 6.705 1.00 76.38 809 ASN A C 1
ATOM 6767 O O . ASN A 1 809 ? 29.150 7.516 5.610 1.00 76.38 809 ASN A O 1
ATOM 6771 N N . ARG A 1 810 ? 28.673 9.337 6.843 1.00 77.12 810 ARG A N 1
ATOM 6772 C CA . ARG A 1 810 ? 28.631 10.275 5.710 1.00 77.12 810 ARG A CA 1
ATOM 6773 C C . ARG A 1 810 ? 29.951 10.352 4.927 1.00 77.12 810 ARG A C 1
ATOM 6775 O O . ARG A 1 810 ? 29.913 10.512 3.711 1.00 77.12 810 ARG A O 1
ATOM 6782 N N . ARG A 1 811 ? 31.104 10.198 5.598 1.00 81.25 811 ARG A N 1
ATOM 6783 C CA . ARG A 1 811 ? 32.432 10.205 4.949 1.00 81.25 811 ARG A CA 1
ATOM 6784 C C . ARG A 1 811 ? 32.579 9.025 3.984 1.00 81.25 811 ARG A C 1
ATOM 6786 O O . ARG A 1 811 ? 32.827 9.242 2.803 1.00 81.25 811 ARG A O 1
ATOM 6793 N N . LYS A 1 812 ? 32.276 7.806 4.450 1.00 84.62 812 LYS A N 1
ATOM 6794 C CA . LYS A 1 812 ? 32.279 6.583 3.628 1.00 84.62 812 LYS A CA 1
ATOM 6795 C C . LYS A 1 812 ? 31.366 6.718 2.405 1.00 84.62 812 LYS A C 1
ATOM 6797 O O . LYS A 1 812 ? 31.746 6.333 1.308 1.00 84.62 812 LYS A O 1
ATOM 6802 N N . LEU A 1 813 ? 30.173 7.292 2.575 1.00 83.12 813 LEU A N 1
ATOM 6803 C CA . LEU A 1 813 ? 29.227 7.520 1.477 1.00 83.12 813 LEU A CA 1
ATOM 6804 C C . LEU A 1 813 ? 29.762 8.489 0.409 1.00 83.12 813 LEU A C 1
ATOM 6806 O O . LEU A 1 813 ? 29.595 8.230 -0.783 1.00 83.12 813 LEU A O 1
ATOM 6810 N N . SER A 1 814 ? 30.421 9.575 0.823 1.00 83.06 814 SER A N 1
ATOM 6811 C CA . SER A 1 814 ? 31.049 10.531 -0.099 1.00 83.06 814 SER A CA 1
ATOM 6812 C C . SER A 1 814 ? 32.189 9.883 -0.892 1.00 83.06 814 SER A C 1
ATOM 6814 O O . SER A 1 814 ? 32.249 10.024 -2.113 1.00 83.06 814 SER A O 1
ATOM 6816 N N . GLU A 1 815 ? 33.040 9.096 -0.230 1.00 84.44 815 GLU A N 1
ATOM 6817 C CA . GLU A 1 815 ? 34.126 8.356 -0.885 1.00 84.44 815 GLU A CA 1
ATOM 6818 C C . GLU A 1 815 ? 33.604 7.317 -1.884 1.00 84.44 815 GLU A C 1
ATOM 6820 O O . GLU A 1 815 ? 34.088 7.254 -3.014 1.00 84.44 815 GLU A O 1
ATOM 6825 N N . ILE A 1 816 ? 32.547 6.573 -1.536 1.00 86.81 816 ILE A N 1
ATOM 6826 C CA . ILE A 1 816 ? 31.870 5.668 -2.480 1.00 86.81 816 ILE A CA 1
ATOM 6827 C C . ILE A 1 816 ? 31.332 6.451 -3.687 1.00 86.81 816 ILE A C 1
ATOM 6829 O O . ILE A 1 816 ? 31.425 5.971 -4.815 1.00 86.81 816 ILE A O 1
ATOM 6833 N N . GLY A 1 817 ? 30.795 7.657 -3.475 1.00 85.06 817 GLY A N 1
ATOM 6834 C CA . GLY A 1 817 ? 30.370 8.554 -4.553 1.00 85.06 817 GLY A CA 1
ATOM 6835 C C . GLY A 1 817 ? 31.506 8.904 -5.521 1.00 85.06 817 GLY A C 1
ATOM 6836 O O . GLY A 1 817 ? 31.318 8.813 -6.734 1.00 85.06 817 GLY A O 1
ATOM 6837 N N . LYS A 1 818 ? 32.701 9.219 -5.000 1.00 84.88 818 LYS A N 1
ATOM 6838 C CA . LYS A 1 818 ? 33.902 9.478 -5.816 1.00 84.88 818 LYS A CA 1
ATOM 6839 C C . LYS A 1 818 ? 34.324 8.245 -6.619 1.00 84.88 818 LYS A C 1
ATOM 6841 O O . LYS A 1 818 ? 34.553 8.357 -7.819 1.00 84.88 818 LYS A O 1
ATOM 6846 N N . ILE A 1 819 ? 34.345 7.067 -5.985 1.00 87.81 819 ILE A N 1
ATOM 6847 C CA . ILE A 1 819 ? 34.649 5.795 -6.664 1.00 87.81 819 ILE A CA 1
ATOM 6848 C C . ILE A 1 819 ? 33.667 5.553 -7.815 1.00 87.81 819 ILE A C 1
ATOM 6850 O O . ILE A 1 819 ? 34.079 5.163 -8.900 1.00 87.81 819 ILE A O 1
ATOM 6854 N N . ILE A 1 820 ? 32.369 5.792 -7.601 1.00 86.00 820 ILE A N 1
ATOM 6855 C CA . ILE A 1 820 ? 31.345 5.575 -8.632 1.00 86.00 820 ILE A CA 1
ATOM 6856 C C . ILE A 1 820 ? 31.570 6.457 -9.859 1.00 86.00 820 ILE A C 1
ATOM 6858 O O . ILE A 1 820 ? 31.382 5.974 -10.975 1.00 86.00 820 ILE A O 1
ATOM 6862 N N . ASN A 1 821 ? 31.943 7.719 -9.654 1.00 84.12 821 ASN A N 1
ATOM 6863 C CA . ASN A 1 821 ? 32.122 8.671 -10.745 1.00 84.12 821 ASN A CA 1
ATOM 6864 C C . ASN A 1 821 ? 33.395 8.400 -11.559 1.00 84.12 821 ASN A C 1
ATOM 6866 O O . ASN A 1 821 ? 33.378 8.636 -12.761 1.00 84.12 821 ASN A O 1
ATOM 6870 N N . ASN A 1 822 ? 34.439 7.846 -10.933 1.00 88.31 822 ASN A N 1
ATOM 6871 C CA . ASN A 1 822 ? 35.767 7.704 -11.544 1.00 88.31 822 ASN A CA 1
ATOM 6872 C C . ASN A 1 822 ? 36.147 6.245 -11.868 1.00 88.31 822 ASN A C 1
ATOM 6874 O O . ASN A 1 822 ? 37.292 5.971 -12.212 1.00 88.31 822 ASN A O 1
ATOM 6878 N N . ILE A 1 823 ? 35.231 5.276 -11.726 1.00 90.19 823 ILE A N 1
ATOM 6879 C CA . ILE A 1 823 ? 35.574 3.843 -11.806 1.00 90.19 823 ILE A CA 1
ATOM 6880 C C . ILE A 1 823 ? 36.188 3.424 -13.150 1.00 90.19 823 ILE A C 1
ATOM 6882 O O . ILE A 1 823 ? 37.042 2.545 -13.169 1.00 90.19 823 ILE A O 1
ATOM 6886 N N . GLU A 1 824 ? 35.759 4.027 -14.260 1.00 87.81 824 GLU A N 1
ATOM 6887 C CA . GLU A 1 824 ? 36.292 3.721 -15.596 1.00 87.81 824 GLU A CA 1
ATOM 6888 C C . GLU A 1 824 ? 37.717 4.247 -15.756 1.00 87.81 824 GLU A C 1
ATOM 6890 O O . GLU A 1 824 ? 38.596 3.481 -16.144 1.00 87.81 824 GLU A O 1
ATOM 6895 N N . ASP A 1 825 ? 37.965 5.497 -15.362 1.00 90.12 825 ASP A N 1
ATOM 6896 C CA . ASP A 1 825 ? 39.298 6.108 -15.404 1.00 90.12 825 ASP A CA 1
ATOM 6897 C C . ASP A 1 825 ? 40.280 5.352 -14.499 1.00 90.12 825 ASP A C 1
ATOM 6899 O O . ASP A 1 825 ? 41.410 5.056 -14.891 1.00 90.12 825 ASP A O 1
ATOM 6903 N N . ILE A 1 826 ? 39.819 4.959 -13.305 1.00 91.31 826 ILE A N 1
ATOM 6904 C CA . ILE A 1 826 ? 40.603 4.142 -12.376 1.00 91.31 826 ILE A CA 1
ATOM 6905 C C . ILE A 1 826 ? 40.908 2.770 -12.987 1.00 91.31 826 ILE A C 1
ATOM 6907 O O . ILE A 1 826 ? 42.028 2.298 -12.849 1.00 91.31 826 ILE A O 1
ATOM 6911 N N . PHE A 1 827 ? 39.951 2.123 -13.663 1.00 90.88 827 PHE A N 1
ATOM 6912 C CA . PHE A 1 827 ? 40.173 0.813 -14.289 1.00 90.88 827 PHE A CA 1
ATOM 6913 C C . PHE A 1 827 ? 41.116 0.886 -15.500 1.00 90.88 827 PHE A C 1
ATOM 6915 O O . PHE A 1 827 ? 41.850 -0.062 -15.760 1.00 90.88 827 PHE A O 1
ATOM 6922 N N . GLN A 1 828 ? 41.130 2.002 -16.235 1.00 89.06 828 GLN A N 1
ATOM 6923 C CA . GLN A 1 828 ? 42.045 2.220 -17.361 1.00 89.06 828 GLN A CA 1
ATOM 6924 C C . GLN A 1 828 ? 43.506 2.399 -16.906 1.00 89.06 828 GLN A C 1
ATOM 6926 O O . GLN A 1 828 ? 44.439 1.980 -17.608 1.00 89.06 828 GLN A O 1
ATOM 6931 N N . ASN A 1 829 ? 43.721 2.957 -15.710 1.00 91.50 829 ASN A N 1
ATOM 6932 C CA . ASN A 1 829 ? 45.041 3.139 -15.112 1.00 91.50 829 ASN A CA 1
ATOM 6933 C C . ASN A 1 829 ? 45.416 1.974 -14.174 1.00 91.50 829 ASN A C 1
ATOM 6935 O O . ASN A 1 829 ? 44.860 1.808 -13.091 1.00 91.50 829 ASN A O 1
ATOM 6939 N N . ARG A 1 830 ? 46.432 1.187 -14.552 1.00 87.00 830 ARG A N 1
ATOM 6940 C CA . ARG A 1 830 ? 46.819 -0.031 -13.821 1.00 87.00 830 ARG A CA 1
ATOM 6941 C C . ARG A 1 830 ? 47.260 0.233 -12.376 1.00 87.00 830 ARG A C 1
ATOM 6943 O O . ARG A 1 830 ? 46.940 -0.579 -11.502 1.00 87.00 830 ARG A O 1
ATOM 6950 N N . SER A 1 831 ? 47.974 1.328 -12.108 1.00 88.81 831 SER A N 1
ATOM 6951 C CA . SER A 1 831 ? 48.429 1.650 -10.749 1.00 88.81 831 SER A CA 1
ATOM 6952 C C . SER A 1 831 ? 47.243 2.035 -9.861 1.00 88.81 831 SER A C 1
ATOM 6954 O O . SER A 1 831 ? 47.040 1.415 -8.816 1.00 88.81 831 SER A O 1
ATOM 6956 N N . ALA A 1 832 ? 46.385 2.940 -10.340 1.00 91.00 832 ALA A N 1
ATOM 6957 C CA . ALA A 1 832 ? 45.168 3.362 -9.645 1.00 91.00 832 ALA A CA 1
ATOM 6958 C C . ALA A 1 832 ? 44.188 2.196 -9.416 1.00 91.00 832 ALA A C 1
ATOM 6960 O O . ALA A 1 832 ? 43.593 2.075 -8.343 1.00 91.00 832 ALA A O 1
ATOM 6961 N N . TRP A 1 833 ? 44.041 1.290 -10.390 1.00 90.88 833 TRP A N 1
ATOM 6962 C CA . TRP A 1 833 ? 43.230 0.080 -10.241 1.00 90.88 833 TRP A CA 1
ATOM 6963 C C . TRP A 1 833 ? 43.761 -0.834 -9.134 1.00 90.88 833 TRP A C 1
ATOM 6965 O O . TRP A 1 833 ? 42.996 -1.363 -8.323 1.00 90.88 833 TRP A O 1
ATOM 6975 N N . THR A 1 834 ? 45.081 -1.011 -9.073 1.00 88.19 834 THR A N 1
ATOM 6976 C CA . THR A 1 834 ? 45.728 -1.851 -8.056 1.00 88.19 834 THR A CA 1
ATOM 6977 C C . THR A 1 834 ? 45.573 -1.259 -6.657 1.00 88.19 834 THR A C 1
ATOM 6979 O O . THR A 1 834 ? 45.307 -1.998 -5.707 1.00 88.19 834 THR A O 1
ATOM 6982 N N . GLU A 1 835 ? 45.644 0.064 -6.537 1.00 89.88 835 GLU A N 1
ATOM 6983 C CA . GLU A 1 835 ? 45.385 0.784 -5.292 1.00 89.88 835 GLU A CA 1
ATOM 6984 C C . GLU A 1 835 ? 43.918 0.658 -4.846 1.00 89.88 835 GLU A C 1
ATOM 6986 O O . GLU A 1 835 ? 43.643 0.272 -3.707 1.00 89.88 835 GLU A O 1
ATOM 6991 N N . LEU A 1 836 ? 42.956 0.881 -5.751 1.00 89.31 836 LEU A N 1
ATOM 6992 C CA . LEU A 1 836 ? 41.528 0.776 -5.438 1.00 89.31 836 LEU A CA 1
ATOM 6993 C C . LEU A 1 836 ? 41.147 -0.627 -4.947 1.00 89.31 836 LEU A C 1
ATOM 6995 O O . LEU A 1 836 ? 40.340 -0.762 -4.028 1.00 89.31 836 LEU A O 1
ATOM 6999 N N . LYS A 1 837 ? 41.744 -1.682 -5.513 1.00 88.75 837 LYS A N 1
ATOM 7000 C CA . LYS A 1 837 ? 41.510 -3.067 -5.072 1.00 88.75 837 LYS A CA 1
ATOM 7001 C C . LYS A 1 837 ? 41.931 -3.312 -3.618 1.00 88.75 837 LYS A C 1
ATOM 7003 O O . LYS A 1 837 ? 41.313 -4.145 -2.956 1.00 88.75 837 LYS A O 1
ATOM 7008 N N . ARG A 1 838 ? 42.938 -2.586 -3.114 1.00 87.69 838 ARG A N 1
ATOM 7009 C CA . ARG A 1 838 ? 43.395 -2.638 -1.711 1.00 87.69 838 ARG A CA 1
ATOM 7010 C C . ARG A 1 838 ? 42.551 -1.761 -0.780 1.00 87.69 838 ARG A C 1
ATOM 7012 O O . ARG A 1 838 ? 42.642 -1.892 0.437 1.00 87.69 838 ARG A O 1
ATOM 7019 N N . ASN A 1 839 ? 41.703 -0.890 -1.327 1.00 87.81 839 ASN A N 1
ATOM 7020 C CA . ASN A 1 839 ? 40.855 -0.005 -0.541 1.00 87.81 839 ASN A CA 1
ATOM 7021 C C . ASN A 1 839 ? 39.755 -0.793 0.200 1.00 87.81 839 ASN A C 1
ATOM 7023 O O . ASN A 1 839 ? 38.889 -1.434 -0.407 1.00 87.81 839 ASN A O 1
ATOM 7027 N N . ALA A 1 840 ? 39.744 -0.687 1.532 1.00 85.75 840 ALA A N 1
ATOM 7028 C CA . ALA A 1 840 ? 38.783 -1.381 2.388 1.00 85.75 840 ALA A CA 1
ATOM 7029 C C . ALA A 1 840 ? 37.316 -1.010 2.086 1.00 85.75 840 ALA A C 1
ATOM 7031 O O . ALA A 1 840 ? 36.439 -1.872 2.145 1.00 85.75 840 ALA A O 1
ATOM 7032 N N . LEU A 1 841 ? 37.026 0.240 1.702 1.00 84.38 841 LEU A N 1
ATOM 7033 C CA . LEU A 1 841 ? 35.670 0.670 1.340 1.00 84.38 841 LEU A CA 1
ATOM 7034 C C . LEU A 1 841 ? 35.223 0.097 -0.001 1.00 84.38 841 LEU A C 1
ATOM 7036 O O . LEU A 1 841 ? 34.068 -0.321 -0.124 1.00 84.38 841 LEU A O 1
ATOM 7040 N N . TYR A 1 842 ? 36.118 0.027 -0.990 1.00 88.00 842 TYR A N 1
ATOM 7041 C CA . TYR A 1 842 ? 35.827 -0.654 -2.251 1.00 88.00 842 TYR A CA 1
ATOM 7042 C C . TYR A 1 842 ? 35.488 -2.126 -1.992 1.00 88.00 842 TYR A C 1
ATOM 7044 O O . TYR A 1 842 ? 34.431 -2.613 -2.409 1.00 88.00 842 TYR A O 1
ATOM 7052 N N . ALA A 1 843 ? 36.323 -2.816 -1.209 1.00 86.00 843 ALA A N 1
ATOM 7053 C CA . ALA A 1 843 ? 36.090 -4.200 -0.819 1.00 86.00 843 ALA A CA 1
ATOM 7054 C C . ALA A 1 843 ? 34.760 -4.381 -0.060 1.00 86.00 843 ALA A C 1
ATOM 7056 O O . ALA A 1 843 ? 34.020 -5.327 -0.347 1.00 86.00 843 ALA A O 1
ATOM 7057 N N . GLN A 1 844 ? 34.419 -3.461 0.844 1.00 83.44 844 GLN A N 1
ATOM 7058 C CA . GLN A 1 844 ? 33.222 -3.534 1.682 1.00 83.44 844 GLN A CA 1
ATOM 7059 C C . GLN A 1 844 ? 31.915 -3.234 0.922 1.00 83.44 844 GLN A C 1
ATOM 7061 O O . GLN A 1 844 ? 30.925 -3.955 1.092 1.00 83.44 844 GLN A O 1
ATOM 7066 N N . PHE A 1 845 ? 31.877 -2.174 0.109 1.00 84.69 845 PHE A N 1
ATOM 7067 C CA . PHE A 1 845 ? 30.633 -1.630 -0.457 1.00 84.69 845 PHE A CA 1
ATOM 7068 C C . PHE A 1 845 ? 30.394 -1.990 -1.924 1.00 84.69 845 PHE A C 1
ATOM 7070 O O . PHE A 1 845 ? 29.242 -1.978 -2.369 1.00 84.69 845 PHE A O 1
ATOM 7077 N N . VAL A 1 846 ? 31.426 -2.355 -2.687 1.00 87.81 846 VAL A N 1
ATOM 7078 C CA . VAL A 1 846 ? 31.255 -2.843 -4.061 1.00 87.81 846 VAL A CA 1
ATOM 7079 C C . VAL A 1 846 ? 31.074 -4.356 -4.026 1.00 87.81 846 VAL A C 1
ATOM 7081 O O . VAL A 1 846 ? 31.999 -5.105 -3.735 1.00 87.81 846 VAL A O 1
ATOM 7084 N N . LYS A 1 847 ? 29.866 -4.840 -4.330 1.00 86.88 847 LYS A N 1
ATOM 7085 C CA . LYS A 1 847 ? 29.577 -6.278 -4.424 1.00 86.88 847 LYS A CA 1
ATOM 7086 C C . LYS A 1 847 ? 30.242 -6.897 -5.646 1.00 86.88 847 LYS A C 1
ATOM 7088 O O . LYS A 1 847 ? 30.819 -7.970 -5.544 1.00 86.88 847 LYS A O 1
ATOM 7093 N N . SER A 1 848 ? 30.091 -6.247 -6.794 1.00 89.88 848 SER A N 1
ATOM 7094 C CA . SER A 1 848 ? 30.706 -6.672 -8.046 1.00 89.88 848 SER A CA 1
ATOM 7095 C C . SER A 1 848 ? 30.863 -5.490 -8.997 1.00 89.88 848 SER A C 1
ATOM 7097 O O . SER A 1 848 ? 30.098 -4.518 -8.939 1.00 89.88 848 SER A O 1
ATOM 7099 N N . LEU A 1 849 ? 31.855 -5.603 -9.872 1.00 90.69 849 LEU A N 1
ATOM 7100 C CA . LEU A 1 849 ? 32.067 -4.750 -11.032 1.00 90.69 849 LEU A CA 1
ATOM 7101 C C . LEU A 1 849 ? 31.670 -5.560 -12.271 1.00 90.69 849 LEU A C 1
ATOM 7103 O O . LEU A 1 849 ? 32.043 -6.722 -12.375 1.00 90.69 849 LEU A O 1
ATOM 7107 N N . ILE A 1 850 ? 30.858 -4.992 -13.155 1.00 92.12 850 ILE A N 1
ATOM 7108 C CA . ILE A 1 850 ? 30.311 -5.684 -14.328 1.00 92.12 850 ILE A CA 1
ATOM 7109 C C . ILE A 1 850 ? 30.730 -4.906 -15.571 1.00 92.12 850 ILE A C 1
ATOM 7111 O O . ILE A 1 850 ? 30.493 -3.699 -15.610 1.00 92.12 850 ILE A O 1
ATOM 7115 N N . PHE A 1 851 ? 31.289 -5.575 -16.573 1.00 92.38 851 PHE A N 1
ATOM 7116 C CA . PHE A 1 851 ? 31.422 -5.009 -17.913 1.00 92.38 851 PHE A CA 1
ATOM 7117 C C . PHE A 1 851 ? 30.109 -5.208 -18.670 1.00 92.38 851 PHE A C 1
ATOM 7119 O O . PHE A 1 851 ? 29.570 -6.313 -18.739 1.00 92.38 851 PHE A O 1
ATOM 7126 N N . GLU A 1 852 ? 29.549 -4.112 -19.174 1.00 90.69 852 GLU A N 1
ATOM 7127 C CA . GLU A 1 852 ? 28.358 -4.126 -20.017 1.00 90.69 852 GLU A CA 1
ATOM 7128 C C . GLU A 1 852 ? 28.778 -3.701 -21.433 1.00 90.69 852 GLU A C 1
ATOM 7130 O O . GLU A 1 852 ? 29.089 -2.523 -21.642 1.00 90.69 852 GLU A O 1
ATOM 7135 N N . PRO A 1 853 ? 28.819 -4.636 -22.397 1.00 89.81 853 PRO A N 1
ATOM 7136 C CA . PRO A 1 853 ? 29.176 -4.318 -23.773 1.00 89.81 853 PRO A CA 1
ATOM 7137 C C . PRO A 1 853 ? 28.060 -3.528 -24.461 1.00 89.81 853 PRO A C 1
ATOM 7139 O O . PRO A 1 853 ? 26.866 -3.729 -24.205 1.00 89.81 853 PRO A O 1
ATOM 7142 N N . PHE A 1 854 ? 28.448 -2.660 -25.388 1.00 89.19 854 PHE A N 1
ATOM 7143 C CA . PHE A 1 854 ? 27.531 -2.053 -26.338 1.00 89.19 854 PHE A CA 1
ATOM 7144 C C . PHE A 1 854 ? 27.310 -3.022 -27.494 1.00 89.19 854 PHE A C 1
ATOM 7146 O O . PHE A 1 854 ? 27.925 -2.892 -28.542 1.00 89.19 854 PHE A O 1
ATOM 7153 N N . TYR A 1 855 ? 26.409 -3.989 -27.306 1.00 88.88 855 TYR A N 1
ATOM 7154 C CA . TYR A 1 855 ? 26.034 -4.944 -28.357 1.00 88.88 855 TYR A CA 1
ATOM 7155 C C . TYR A 1 855 ? 25.720 -4.301 -29.723 1.00 88.88 855 TYR A C 1
ATOM 7157 O O . TYR A 1 855 ? 26.121 -4.890 -30.726 1.00 88.88 855 TYR A O 1
ATOM 7165 N N . PRO A 1 856 ? 25.097 -3.101 -29.807 1.00 87.00 856 PRO A N 1
ATOM 7166 C CA . PRO A 1 856 ? 24.888 -2.444 -31.098 1.00 87.00 856 PRO A CA 1
ATOM 7167 C C . PRO A 1 856 ? 26.182 -2.132 -31.848 1.00 87.00 856 PRO A C 1
ATOM 7169 O O . PRO A 1 856 ? 26.162 -2.075 -33.066 1.00 87.00 856 PRO A O 1
ATOM 7172 N N . CYS A 1 857 ? 27.319 -2.001 -31.163 1.00 84.88 857 CYS A N 1
ATOM 7173 C CA . CYS A 1 857 ? 28.638 -1.898 -31.789 1.00 84.88 857 CYS A CA 1
ATOM 7174 C C . CYS A 1 857 ? 29.153 -3.237 -32.341 1.00 84.88 857 CYS A C 1
ATOM 7176 O O . CYS A 1 857 ? 30.342 -3.343 -32.590 1.00 84.88 857 CYS A O 1
ATOM 7178 N N . PHE A 1 858 ? 28.317 -4.268 -32.440 1.00 85.81 858 PHE A N 1
ATOM 7179 C CA . PHE A 1 858 ? 28.657 -5.589 -32.976 1.00 85.81 858 PHE A CA 1
ATOM 7180 C C . PHE A 1 858 ? 27.527 -6.146 -33.860 1.00 85.81 858 PHE A C 1
ATOM 7182 O O . PHE A 1 858 ? 27.477 -7.343 -34.114 1.00 85.81 858 PHE A O 1
ATOM 7189 N N . GLY A 1 859 ? 26.569 -5.306 -34.279 1.00 86.31 859 GLY A N 1
ATOM 7190 C CA . GLY A 1 859 ? 25.377 -5.747 -35.020 1.00 86.31 859 GLY A CA 1
ATOM 7191 C C . GLY A 1 859 ? 24.365 -6.546 -34.186 1.00 86.31 859 GLY A C 1
ATOM 7192 O O . GLY A 1 859 ? 23.461 -7.170 -34.738 1.00 86.31 859 GLY A O 1
ATOM 7193 N N . LEU A 1 860 ? 24.493 -6.522 -32.857 1.00 89.75 860 LEU A N 1
ATOM 7194 C CA . LEU A 1 860 ? 23.646 -7.254 -31.916 1.00 89.75 860 LEU A CA 1
ATOM 7195 C C . LEU A 1 860 ? 22.911 -6.290 -30.977 1.00 89.75 860 LEU A C 1
ATOM 7197 O O . LEU A 1 860 ? 23.214 -5.105 -30.880 1.00 89.75 860 LEU A O 1
ATOM 7201 N N . GLN A 1 861 ? 21.940 -6.785 -30.223 1.00 90.88 861 GLN A N 1
ATOM 7202 C CA . GLN A 1 861 ? 21.191 -5.990 -29.261 1.00 90.88 861 GLN A CA 1
ATOM 7203 C C . GLN A 1 861 ? 20.677 -6.846 -28.114 1.00 90.88 861 GLN A C 1
ATOM 7205 O O . GLN A 1 861 ? 20.377 -8.031 -28.257 1.00 90.88 861 GLN A O 1
ATOM 7210 N N . LYS A 1 862 ? 20.594 -6.225 -26.938 1.00 92.62 862 LYS A N 1
ATOM 7211 C CA . LYS A 1 862 ? 20.132 -6.878 -25.721 1.00 92.62 862 LYS A CA 1
ATOM 7212 C C . LYS A 1 862 ? 18.656 -6.605 -25.496 1.00 92.62 862 LYS A C 1
ATOM 7214 O O . LYS A 1 862 ? 18.273 -5.485 -25.161 1.00 92.62 862 LYS A O 1
ATOM 7219 N N . TYR A 1 863 ? 17.863 -7.661 -25.563 1.00 94.25 863 TYR A N 1
ATOM 7220 C CA . TYR A 1 863 ? 16.425 -7.601 -25.359 1.00 94.25 863 TYR A CA 1
ATOM 7221 C C . TYR A 1 863 ? 16.033 -8.113 -23.977 1.00 94.25 863 TYR A C 1
ATOM 7223 O O . TYR A 1 863 ? 16.666 -8.999 -23.396 1.00 94.25 863 TYR A O 1
ATOM 7231 N N . HIS A 1 864 ? 14.973 -7.529 -23.438 1.00 95.12 864 HIS A N 1
ATOM 7232 C CA . HIS A 1 864 ? 14.316 -7.919 -22.204 1.00 95.12 864 HIS A CA 1
ATOM 7233 C C . HIS A 1 864 ? 12.888 -8.338 -22.531 1.00 95.12 864 HIS A C 1
ATOM 7235 O O . HIS A 1 864 ? 12.129 -7.518 -23.031 1.00 95.12 864 HIS A O 1
ATOM 7241 N N . ILE A 1 865 ? 12.521 -9.579 -22.220 1.00 93.62 865 ILE A N 1
ATOM 7242 C CA . ILE A 1 865 ? 11.172 -10.101 -22.439 1.00 93.62 865 ILE A CA 1
ATOM 7243 C C . ILE A 1 865 ? 10.554 -10.438 -21.096 1.00 93.62 865 ILE A C 1
ATOM 7245 O O . ILE A 1 865 ? 10.994 -11.356 -20.404 1.00 93.62 865 ILE A O 1
ATOM 7249 N N . TYR A 1 866 ? 9.529 -9.679 -20.731 1.00 93.19 866 TYR A N 1
ATOM 7250 C CA . TYR A 1 866 ? 8.539 -10.097 -19.755 1.00 93.19 866 TYR A CA 1
ATOM 7251 C C . TYR A 1 866 ? 7.431 -10.858 -20.469 1.00 93.19 866 TYR A C 1
ATOM 7253 O O . TYR A 1 866 ? 6.940 -10.354 -21.475 1.00 93.19 866 TYR A O 1
ATOM 7261 N N . PHE A 1 867 ? 6.977 -11.986 -19.931 1.00 90.12 867 PHE A N 1
ATOM 7262 C CA . PHE A 1 867 ? 5.714 -12.575 -20.369 1.00 90.12 867 PHE A CA 1
ATOM 7263 C C . PHE A 1 867 ? 5.050 -13.404 -19.267 1.00 90.12 867 PHE A C 1
ATOM 7265 O O . PHE A 1 867 ? 5.706 -13.892 -18.341 1.00 90.12 867 PHE A O 1
ATOM 7272 N N . ARG A 1 868 ? 3.735 -13.561 -19.397 1.00 89.50 868 ARG A N 1
ATOM 7273 C CA . ARG A 1 868 ? 2.888 -14.436 -18.592 1.00 89.50 868 ARG A CA 1
ATOM 7274 C C . ARG A 1 868 ? 2.024 -15.266 -19.541 1.00 89.50 868 ARG A C 1
ATOM 7276 O O . ARG A 1 868 ? 1.249 -14.689 -20.309 1.00 89.50 868 ARG A O 1
ATOM 7283 N N . PRO A 1 869 ? 2.152 -16.594 -19.530 1.00 88.69 869 PRO A N 1
ATOM 7284 C CA . PRO A 1 869 ? 1.296 -17.452 -20.328 1.00 88.69 869 PRO A CA 1
ATOM 7285 C C . PRO A 1 869 ? -0.021 -17.763 -19.613 1.00 88.69 869 PRO A C 1
ATOM 7287 O O . PRO A 1 869 ? -0.161 -17.560 -18.407 1.00 88.69 869 PRO A O 1
ATOM 7290 N N . ILE A 1 870 ? -0.992 -18.236 -20.387 1.00 88.31 870 ILE A N 1
ATOM 7291 C CA . ILE A 1 870 ? -2.289 -18.730 -19.918 1.00 88.31 870 ILE A CA 1
ATOM 7292 C C . ILE A 1 870 ? -2.148 -20.184 -19.460 1.00 88.31 870 ILE A C 1
ATOM 7294 O O . ILE A 1 870 ? -2.656 -20.544 -18.403 1.00 88.31 870 ILE A O 1
ATOM 7298 N N . ASP A 1 871 ? -1.427 -21.002 -20.225 1.00 87.69 871 ASP A N 1
ATOM 7299 C CA . ASP A 1 871 ? -1.143 -22.402 -19.927 1.00 87.69 871 ASP A CA 1
ATOM 7300 C C . ASP A 1 871 ? 0.352 -22.681 -20.113 1.00 87.69 871 ASP A C 1
ATOM 7302 O O . ASP A 1 871 ? 0.858 -22.770 -21.234 1.00 87.69 871 ASP A O 1
ATOM 7306 N N . MET A 1 872 ? 1.069 -22.816 -18.998 1.00 85.31 872 MET A N 1
ATOM 7307 C CA . MET A 1 872 ? 2.500 -23.126 -19.016 1.00 85.31 872 MET A CA 1
ATOM 7308 C C . MET A 1 872 ? 2.818 -24.493 -19.618 1.00 85.31 872 MET A C 1
ATOM 7310 O O . MET A 1 872 ? 3.913 -24.663 -20.147 1.00 85.31 872 MET A O 1
ATOM 7314 N N . ASN A 1 873 ? 1.896 -25.457 -19.562 1.00 85.88 873 ASN A N 1
ATOM 7315 C CA . ASN A 1 873 ? 2.132 -26.785 -20.128 1.00 85.88 873 ASN A CA 1
ATOM 7316 C C . ASN A 1 873 ? 2.202 -26.746 -21.665 1.00 85.88 873 ASN A C 1
ATOM 7318 O O . ASN A 1 873 ? 2.811 -27.619 -22.273 1.00 85.88 873 ASN A O 1
ATOM 7322 N N . ASN A 1 874 ? 1.643 -25.705 -22.296 1.00 87.69 874 ASN A N 1
ATOM 7323 C CA . ASN A 1 874 ? 1.731 -25.482 -23.744 1.00 87.69 874 ASN A CA 1
ATOM 7324 C C . ASN A 1 874 ? 2.952 -24.638 -24.153 1.00 87.69 874 ASN A C 1
ATOM 7326 O O . ASN A 1 874 ? 3.047 -24.213 -25.307 1.00 87.69 874 ASN A O 1
ATOM 7330 N N . CYS A 1 875 ? 3.856 -24.339 -23.219 1.00 88.00 875 CYS A N 1
ATOM 7331 C CA . CYS A 1 875 ? 5.106 -23.646 -23.496 1.00 88.00 875 CYS A CA 1
ATOM 7332 C C . CYS A 1 875 ? 6.264 -24.648 -23.511 1.00 88.00 875 CYS A C 1
ATOM 7334 O O . CYS A 1 875 ? 6.656 -25.186 -22.479 1.00 88.00 875 CYS A O 1
ATOM 7336 N N . ASP A 1 876 ? 6.860 -24.830 -24.682 1.00 88.31 876 ASP A N 1
ATOM 7337 C CA . ASP A 1 876 ? 8.140 -25.500 -24.846 1.00 88.31 876 ASP A CA 1
ATOM 7338 C C . ASP A 1 876 ? 9.261 -24.562 -24.395 1.00 88.31 876 ASP A C 1
ATOM 7340 O O . ASP A 1 876 ? 9.568 -23.539 -25.016 1.00 88.31 876 ASP A O 1
ATOM 7344 N N . LEU A 1 877 ? 9.868 -24.913 -23.269 1.00 83.44 877 LEU A N 1
ATOM 7345 C CA . LEU A 1 877 ? 10.865 -24.074 -22.626 1.00 83.44 877 LEU A CA 1
ATOM 7346 C C . LEU A 1 877 ? 12.234 -24.142 -23.293 1.00 83.44 877 LEU A C 1
ATOM 7348 O O . LEU A 1 877 ? 13.000 -23.198 -23.116 1.00 83.44 877 LEU A O 1
ATOM 7352 N N . ARG A 1 878 ? 12.536 -25.184 -24.078 1.00 85.38 878 ARG A N 1
ATOM 7353 C CA . ARG A 1 878 ? 13.774 -25.249 -24.869 1.00 85.38 878 ARG A CA 1
ATOM 7354 C C . ARG A 1 878 ? 13.698 -24.292 -26.059 1.00 85.38 878 ARG A C 1
ATOM 7356 O O . ARG A 1 878 ? 14.666 -23.590 -26.323 1.00 85.38 878 ARG A O 1
ATOM 7363 N N . LEU A 1 879 ? 12.536 -24.186 -26.708 1.00 87.38 879 LEU A N 1
ATOM 7364 C CA . LEU A 1 879 ? 12.307 -23.189 -27.767 1.00 87.38 879 LEU A CA 1
ATOM 7365 C C . LEU A 1 879 ? 12.231 -21.768 -27.211 1.00 87.38 879 LEU A C 1
ATOM 7367 O O . LEU A 1 879 ? 12.763 -20.830 -27.805 1.00 87.38 879 LEU A O 1
ATOM 7371 N N . LEU A 1 880 ? 11.592 -21.606 -26.049 1.00 86.75 880 LEU A N 1
ATOM 7372 C CA . LEU A 1 880 ? 11.544 -20.325 -25.358 1.00 86.75 880 LEU A CA 1
ATOM 7373 C C . LEU A 1 880 ? 12.957 -19.863 -24.985 1.00 86.75 880 LEU A C 1
ATOM 7375 O O . LEU A 1 880 ? 13.345 -18.739 -25.289 1.00 86.75 880 LEU A O 1
ATOM 7379 N N . LEU A 1 881 ? 13.741 -20.715 -24.326 1.00 85.75 881 LEU A N 1
ATOM 7380 C CA . LEU A 1 881 ? 15.130 -20.455 -23.957 1.00 85.75 881 LEU A CA 1
ATOM 7381 C C . LEU A 1 881 ? 16.065 -20.823 -25.109 1.00 85.75 881 LEU A C 1
ATOM 7383 O O . LEU A 1 881 ? 16.957 -21.654 -24.942 1.00 85.75 881 LEU A O 1
ATOM 7387 N N . SER A 1 882 ? 15.866 -20.161 -26.254 1.00 79.56 882 SER A N 1
ATOM 7388 C CA . SER A 1 882 ? 16.750 -20.247 -27.418 1.00 79.56 882 SER A CA 1
ATOM 7389 C C . SER A 1 882 ? 18.223 -20.119 -27.025 1.00 79.56 882 SER A C 1
ATOM 7391 O O . SER A 1 882 ? 18.563 -19.518 -26.007 1.00 79.56 882 SER A O 1
ATOM 7393 N N . ASN A 1 883 ? 19.131 -20.571 -27.881 1.00 83.38 883 ASN A N 1
ATOM 7394 C CA . ASN A 1 883 ? 20.577 -20.544 -27.643 1.00 83.38 883 ASN A CA 1
ATOM 7395 C C . ASN A 1 883 ? 21.229 -19.145 -27.509 1.00 83.38 883 ASN A C 1
ATOM 7397 O O . ASN A 1 883 ? 22.452 -19.034 -27.487 1.00 83.38 883 ASN A O 1
ATOM 7401 N N . SER A 1 884 ? 20.441 -18.078 -27.363 1.00 88.56 884 SER A N 1
ATOM 7402 C CA . SER A 1 884 ? 20.899 -16.703 -27.165 1.00 88.56 884 SER A CA 1
ATOM 7403 C C . SER A 1 884 ? 20.433 -16.051 -25.851 1.00 88.56 884 SER A C 1
ATOM 7405 O O . SER A 1 884 ? 20.671 -14.855 -25.621 1.00 88.56 884 SER A O 1
ATOM 7407 N N . PHE A 1 885 ? 19.766 -16.791 -24.952 1.00 89.69 885 PHE A N 1
ATOM 7408 C CA . PHE A 1 885 ? 19.350 -16.246 -23.655 1.00 89.69 885 PHE A CA 1
ATOM 7409 C C . PHE A 1 885 ? 20.565 -15.890 -22.772 1.00 89.69 885 PHE A C 1
ATOM 7411 O O . PHE A 1 885 ? 21.557 -16.600 -22.716 1.00 89.69 885 PHE A O 1
ATOM 7418 N N . LEU A 1 886 ? 20.488 -14.799 -22.012 1.00 87.75 886 LEU A N 1
ATOM 7419 C CA . LEU A 1 886 ? 21.507 -14.353 -21.049 1.00 87.75 886 LEU A CA 1
ATOM 7420 C C . LEU A 1 886 ? 21.122 -14.607 -19.593 1.00 87.75 886 LEU A C 1
ATOM 7422 O O . LEU A 1 886 ? 21.974 -14.681 -18.704 1.00 87.75 886 LEU A O 1
ATOM 7426 N N . SER A 1 887 ? 19.823 -14.600 -19.305 1.00 88.62 887 SER A N 1
ATOM 7427 C CA . SER A 1 887 ? 19.318 -14.881 -17.966 1.00 88.62 887 SER A CA 1
ATOM 7428 C C . SER A 1 887 ? 17.847 -15.238 -18.009 1.00 88.62 887 SER A C 1
ATOM 7430 O O . SER A 1 887 ? 17.073 -14.487 -18.599 1.00 88.62 887 SER A O 1
ATOM 7432 N N . PHE A 1 888 ? 17.476 -16.275 -17.268 1.00 88.94 888 PHE A N 1
ATOM 7433 C CA . PHE A 1 888 ? 16.098 -16.668 -17.016 1.00 88.94 888 PHE A CA 1
ATOM 7434 C C . PHE A 1 888 ? 15.712 -16.355 -15.569 1.00 88.94 888 PHE A C 1
ATOM 7436 O O . PHE A 1 888 ? 16.459 -16.642 -14.621 1.00 88.94 888 PHE A O 1
ATOM 7443 N N . ARG A 1 889 ? 14.564 -15.706 -15.389 1.00 89.62 889 ARG A N 1
ATOM 7444 C CA . ARG A 1 889 ? 14.028 -15.359 -14.076 1.00 89.62 889 ARG A CA 1
ATOM 7445 C C . ARG A 1 889 ? 12.523 -15.535 -14.052 1.00 89.62 889 ARG A C 1
ATOM 7447 O O . ARG A 1 889 ? 11.872 -15.255 -15.050 1.00 89.62 889 ARG A O 1
ATOM 7454 N N . PHE A 1 890 ? 11.986 -15.907 -12.898 1.00 85.62 890 PHE A N 1
ATOM 7455 C CA . PHE A 1 890 ? 10.555 -16.146 -12.718 1.00 85.62 890 PHE A CA 1
ATOM 7456 C C . PHE A 1 890 ? 10.035 -15.519 -11.420 1.00 85.62 890 PHE A C 1
ATOM 7458 O O . PHE A 1 890 ? 10.803 -15.225 -10.504 1.00 85.62 890 PHE A O 1
ATOM 7465 N N . LEU A 1 891 ? 8.744 -15.231 -11.364 1.00 79.75 891 LEU A N 1
ATOM 7466 C CA . LEU A 1 891 ? 8.034 -14.763 -10.182 1.00 79.75 891 LEU A CA 1
ATOM 7467 C C . LEU A 1 891 ? 6.880 -15.732 -9.943 1.00 79.75 891 LEU A C 1
ATOM 7469 O O . LEU A 1 891 ? 6.072 -15.942 -10.846 1.00 79.75 891 LEU A O 1
ATOM 7473 N N . ASP A 1 892 ? 6.836 -16.309 -8.744 1.00 69.94 892 ASP A N 1
ATOM 7474 C CA . ASP A 1 892 ? 5.696 -17.101 -8.291 1.00 69.94 892 ASP A CA 1
ATOM 7475 C C . ASP A 1 892 ? 4.650 -16.148 -7.704 1.00 69.94 892 ASP A C 1
ATOM 7477 O O . ASP A 1 892 ? 4.946 -15.345 -6.812 1.00 69.94 892 ASP A O 1
ATOM 7481 N N . VAL A 1 893 ? 3.458 -16.169 -8.289 1.00 60.38 893 VAL A N 1
ATOM 7482 C CA . VAL A 1 893 ? 2.338 -15.290 -7.934 1.00 60.38 893 VAL A CA 1
ATOM 7483 C C . VAL A 1 893 ? 1.187 -16.142 -7.410 1.00 60.38 893 VAL A C 1
ATOM 7485 O O . VAL A 1 893 ? 0.600 -15.829 -6.378 1.00 60.38 893 VAL A O 1
ATOM 7488 N N . ASN A 1 894 ? 0.913 -17.247 -8.103 1.00 59.00 894 ASN A N 1
ATOM 7489 C CA . ASN A 1 894 ? 0.071 -18.362 -7.699 1.00 59.00 894 ASN A CA 1
ATOM 7490 C C . ASN A 1 894 ? 0.486 -19.598 -8.524 1.00 59.00 894 ASN A C 1
ATOM 7492 O O . ASN A 1 894 ? 0.975 -19.459 -9.644 1.00 59.00 894 ASN A O 1
ATOM 7496 N N . ARG A 1 895 ? 0.235 -20.821 -8.033 1.00 53.66 895 ARG A N 1
ATOM 7497 C CA . ARG A 1 895 ? 0.568 -22.063 -8.769 1.00 53.66 895 ARG A CA 1
ATOM 7498 C C . ARG A 1 895 ? -0.050 -22.168 -10.172 1.00 53.66 895 ARG A C 1
ATOM 7500 O O . ARG A 1 895 ? 0.352 -23.025 -10.955 1.00 53.66 895 ARG A O 1
ATOM 7507 N N . SER A 1 896 ? -1.052 -21.343 -10.473 1.00 53.72 896 SER A N 1
ATOM 7508 C CA . SER A 1 896 ? -1.724 -21.303 -11.769 1.00 53.72 896 SER A CA 1
ATOM 7509 C C . SER A 1 896 ? -1.144 -20.304 -12.765 1.00 53.72 896 SER A C 1
ATOM 7511 O O . SER A 1 896 ? -1.529 -20.344 -13.923 1.00 53.72 896 SER A O 1
ATOM 7513 N N . SER A 1 897 ? -0.244 -19.401 -12.366 1.00 64.94 897 SER A N 1
ATOM 7514 C CA . SER A 1 897 ? 0.404 -18.501 -13.318 1.00 64.94 897 SER A CA 1
ATOM 7515 C C . SER A 1 897 ? 1.762 -18.020 -12.821 1.00 64.94 897 SER A C 1
ATOM 7517 O O . SER A 1 897 ? 1.899 -17.314 -11.818 1.00 64.94 897 SER A O 1
ATOM 7519 N N . TYR A 1 898 ? 2.780 -18.387 -13.590 1.00 79.12 898 TYR A N 1
ATOM 7520 C CA . TYR A 1 898 ? 4.135 -17.896 -13.425 1.00 79.12 898 TYR A CA 1
ATOM 7521 C C . TYR A 1 898 ? 4.371 -16.725 -14.367 1.00 79.12 898 TYR A C 1
ATOM 7523 O O . TYR A 1 898 ? 3.943 -16.734 -15.522 1.00 79.12 898 TYR A O 1
ATOM 7531 N N . CYS A 1 899 ? 5.093 -15.724 -13.875 1.00 86.06 899 CYS A N 1
ATOM 7532 C CA . CYS A 1 899 ? 5.552 -14.625 -14.708 1.00 86.06 899 CYS A CA 1
ATOM 7533 C C . CYS A 1 899 ? 7.053 -14.767 -14.945 1.00 86.06 899 CYS A C 1
ATOM 7535 O O . CYS A 1 899 ? 7.811 -14.996 -13.998 1.00 86.06 899 CYS A O 1
ATOM 7537 N N . PHE A 1 900 ? 7.509 -14.559 -16.176 1.00 88.25 900 PHE A N 1
ATOM 7538 C CA . PHE A 1 900 ? 8.909 -14.738 -16.550 1.00 88.25 900 PHE A CA 1
ATOM 7539 C C . PHE A 1 900 ? 9.533 -13.438 -17.031 1.00 88.25 900 PHE A C 1
ATOM 7541 O O . PHE A 1 900 ? 8.877 -12.565 -17.592 1.00 88.25 900 PHE A O 1
ATOM 7548 N N . MET A 1 901 ? 10.831 -13.310 -16.783 1.00 92.31 901 MET A N 1
ATOM 7549 C CA . MET A 1 901 ? 11.672 -12.228 -17.266 1.00 92.31 901 MET A CA 1
ATOM 7550 C C . MET A 1 901 ? 12.945 -12.838 -17.839 1.00 92.31 901 MET A C 1
ATOM 7552 O O . MET A 1 901 ? 13.835 -13.266 -17.095 1.00 92.31 901 MET A O 1
ATOM 7556 N N . ILE A 1 902 ? 13.036 -12.839 -19.161 1.00 92.88 902 ILE A N 1
ATOM 7557 C CA . ILE A 1 902 ? 14.164 -13.377 -19.910 1.00 92.88 902 ILE A CA 1
ATOM 7558 C C . ILE A 1 902 ? 14.954 -12.223 -20.510 1.00 92.88 902 ILE A C 1
ATOM 7560 O O . ILE A 1 902 ? 14.415 -11.169 -20.848 1.00 92.88 902 ILE A O 1
ATOM 7564 N N . LYS A 1 903 ? 16.269 -12.386 -20.580 1.00 93.75 903 LYS A N 1
ATOM 7565 C CA . LYS A 1 903 ? 17.125 -11.496 -21.361 1.00 93.75 903 LYS A CA 1
ATOM 7566 C C . LYS A 1 903 ? 17.701 -12.280 -22.514 1.00 93.75 903 LYS A C 1
ATOM 7568 O O . LYS A 1 903 ? 18.199 -13.366 -22.252 1.00 93.75 903 LYS A O 1
ATOM 7573 N N . TYR A 1 904 ? 17.716 -11.698 -23.699 1.00 92.75 904 TYR A N 1
ATOM 7574 C CA . TYR A 1 904 ? 18.324 -12.280 -24.891 1.00 92.75 904 TYR A CA 1
ATOM 7575 C C . TYR A 1 904 ? 19.380 -11.347 -25.457 1.00 92.75 904 TYR A C 1
ATOM 7577 O O . TYR A 1 904 ? 19.344 -10.133 -25.222 1.00 92.75 904 TYR A O 1
ATOM 7585 N N . ILE A 1 905 ? 20.299 -11.929 -26.213 1.00 91.88 905 ILE A N 1
ATOM 7586 C CA . ILE A 1 905 ? 20.981 -11.227 -27.293 1.00 91.88 905 ILE A CA 1
ATOM 7587 C C . ILE A 1 905 ? 20.280 -11.646 -28.582 1.00 91.88 905 ILE A C 1
ATOM 7589 O O . ILE A 1 905 ? 19.961 -12.818 -28.752 1.00 91.88 905 ILE A O 1
ATOM 7593 N N . PHE A 1 906 ? 20.022 -10.701 -29.470 1.00 91.88 906 PHE A N 1
ATOM 7594 C CA . PHE A 1 906 ? 19.575 -10.977 -30.833 1.00 91.88 906 PHE A CA 1
ATOM 7595 C C . PHE A 1 906 ? 20.257 -10.010 -31.801 1.00 91.88 906 PHE A C 1
ATOM 7597 O O . PHE A 1 906 ? 20.842 -9.026 -31.339 1.00 91.88 906 PHE A O 1
ATOM 7604 N N . PRO A 1 907 ? 20.174 -10.243 -33.119 1.00 89.81 907 PRO A N 1
ATOM 7605 C CA . PRO A 1 907 ? 20.547 -9.244 -34.109 1.00 89.81 907 PRO A CA 1
ATOM 7606 C C . PRO A 1 907 ? 19.868 -7.886 -33.869 1.00 89.81 907 PRO A C 1
ATOM 7608 O O . PRO A 1 907 ? 18.742 -7.790 -33.360 1.00 89.81 907 PRO A O 1
ATOM 7611 N N . TYR A 1 908 ? 20.588 -6.812 -34.191 1.00 87.31 908 TYR A N 1
ATOM 7612 C CA . TYR A 1 908 ? 20.124 -5.441 -33.981 1.00 87.31 908 TYR A CA 1
ATOM 7613 C C . TYR A 1 908 ? 18.817 -5.171 -34.739 1.00 87.31 908 TYR A C 1
ATOM 7615 O O . TYR A 1 908 ? 18.722 -5.468 -35.927 1.00 87.31 908 TYR A O 1
ATOM 7623 N N . ASN A 1 909 ? 17.807 -4.628 -34.048 1.00 84.56 909 ASN A N 1
ATOM 7624 C CA . ASN A 1 909 ? 16.447 -4.406 -34.562 1.00 84.56 909 ASN A CA 1
ATOM 7625 C C . ASN A 1 909 ? 15.751 -5.628 -35.205 1.00 84.56 909 ASN A C 1
ATOM 7627 O O . ASN A 1 909 ? 14.715 -5.464 -35.843 1.00 84.56 909 ASN A O 1
ATOM 7631 N N . ASN A 1 910 ? 16.274 -6.845 -35.024 1.00 86.44 910 ASN A N 1
ATOM 7632 C CA . ASN A 1 910 ? 15.692 -8.066 -35.578 1.00 86.44 910 ASN A CA 1
ATOM 7633 C C . ASN A 1 910 ? 15.686 -9.198 -34.528 1.00 86.44 910 ASN A C 1
ATOM 7635 O O . ASN A 1 910 ? 16.455 -10.160 -34.629 1.00 86.44 910 ASN A O 1
ATOM 7639 N N . PRO A 1 911 ? 14.881 -9.067 -33.451 1.00 88.19 911 PRO A N 1
ATOM 7640 C CA . PRO A 1 911 ? 14.743 -10.115 -32.449 1.00 88.19 911 PRO A CA 1
ATOM 7641 C C . PRO A 1 911 ? 14.041 -11.345 -33.038 1.00 88.19 911 PRO A C 1
ATOM 7643 O O . PRO A 1 911 ? 13.015 -11.217 -33.703 1.00 88.19 911 PRO A O 1
ATOM 7646 N N . ASN A 1 912 ? 14.537 -12.553 -32.748 1.00 87.94 912 ASN A N 1
ATOM 7647 C CA . ASN A 1 912 ? 13.835 -13.775 -33.145 1.00 87.94 912 ASN A CA 1
ATOM 7648 C C . ASN A 1 912 ? 12.617 -14.001 -32.240 1.00 87.94 912 ASN A C 1
ATOM 7650 O O . ASN A 1 912 ? 12.715 -14.591 -31.164 1.00 87.94 912 ASN A O 1
ATOM 7654 N N . LEU A 1 913 ? 11.465 -13.502 -32.684 1.00 87.31 913 LEU A N 1
ATOM 7655 C CA . LEU A 1 913 ? 10.190 -13.612 -31.976 1.00 87.31 913 LEU A CA 1
ATOM 7656 C C . LEU A 1 913 ? 9.286 -14.704 -32.539 1.00 87.31 913 LEU A C 1
ATOM 7658 O O . LEU A 1 913 ? 8.147 -14.800 -32.106 1.00 87.31 913 LEU A O 1
ATOM 7662 N N . SER A 1 914 ? 9.759 -15.538 -33.469 1.00 87.75 914 SER A N 1
ATOM 7663 C CA . SER A 1 914 ? 8.936 -16.563 -34.133 1.00 87.75 914 SER A CA 1
ATOM 7664 C C . SER A 1 914 ? 8.143 -17.422 -33.137 1.00 87.75 914 SER A C 1
ATOM 7666 O O . SER A 1 914 ? 6.921 -17.525 -33.243 1.00 87.75 914 SER A O 1
ATOM 7668 N N . TYR A 1 915 ? 8.807 -17.941 -32.100 1.00 89.25 915 TYR A N 1
ATOM 7669 C CA . TYR A 1 915 ? 8.163 -18.737 -31.054 1.00 89.25 915 TYR A CA 1
ATOM 7670 C C . TYR A 1 915 ? 7.183 -17.924 -30.188 1.00 89.25 915 TYR A C 1
ATOM 7672 O O . TYR A 1 915 ? 6.073 -18.374 -29.905 1.00 89.25 915 TYR A O 1
ATOM 7680 N N . PHE A 1 916 ? 7.548 -16.696 -29.803 1.00 87.06 916 PHE A N 1
ATOM 7681 C CA . PHE A 1 916 ? 6.667 -15.809 -29.031 1.00 87.06 916 PHE A CA 1
ATOM 7682 C C . PHE A 1 916 ? 5.433 -15.378 -29.828 1.00 87.06 916 PHE A C 1
ATOM 7684 O O . PHE A 1 916 ? 4.330 -15.353 -29.283 1.00 87.06 916 PHE A O 1
ATOM 7691 N N . ASN A 1 917 ? 5.599 -15.086 -31.115 1.00 87.12 917 ASN A N 1
ATOM 7692 C CA . ASN A 1 917 ? 4.525 -14.744 -32.037 1.00 87.12 917 ASN A CA 1
ATOM 7693 C C . ASN A 1 917 ? 3.608 -15.943 -32.251 1.00 87.12 917 ASN A C 1
ATOM 7695 O O . ASN A 1 917 ? 2.393 -15.782 -32.206 1.00 87.12 917 ASN A O 1
ATOM 7699 N N . TRP A 1 918 ? 4.156 -17.152 -32.378 1.00 88.31 918 TRP A N 1
ATOM 7700 C CA . TRP A 1 918 ? 3.351 -18.369 -32.423 1.00 88.31 918 TRP A CA 1
ATOM 7701 C C . TRP A 1 918 ? 2.539 -18.577 -31.140 1.00 88.31 918 TRP A C 1
ATOM 7703 O O . TRP A 1 918 ? 1.332 -18.823 -31.202 1.00 88.31 918 TRP A O 1
ATOM 7713 N N . LEU A 1 919 ? 3.160 -18.406 -29.966 1.00 89.44 919 LEU A N 1
ATOM 7714 C CA . LEU A 1 919 ? 2.461 -18.488 -28.681 1.00 89.44 919 LEU A CA 1
ATOM 7715 C C . LEU A 1 919 ? 1.379 -17.409 -28.537 1.00 89.44 919 LEU A C 1
ATOM 7717 O O . LEU A 1 919 ? 0.308 -17.686 -28.000 1.00 89.44 919 LEU A O 1
ATOM 7721 N N . THR A 1 920 ? 1.641 -16.191 -29.010 1.00 87.81 920 THR A N 1
ATOM 7722 C CA . THR A 1 920 ? 0.746 -15.037 -28.842 1.00 87.81 920 THR A CA 1
ATOM 7723 C C . THR A 1 920 ? -0.398 -15.042 -29.853 1.00 87.81 920 THR A C 1
ATOM 7725 O O . THR A 1 920 ? -1.557 -14.933 -29.459 1.00 87.81 920 THR A O 1
ATOM 7728 N N . LEU A 1 921 ? -0.086 -15.178 -31.142 1.00 85.12 921 LEU A N 1
ATOM 7729 C CA . LEU A 1 921 ? -1.020 -14.995 -32.254 1.00 85.12 921 LEU A CA 1
ATOM 7730 C C . LEU A 1 921 ? -1.729 -16.302 -32.625 1.00 85.12 921 LEU A C 1
ATOM 7732 O O . LEU A 1 921 ? -2.953 -16.322 -32.745 1.00 85.12 921 LEU A O 1
ATOM 7736 N N . SER A 1 922 ? -0.980 -17.401 -32.766 1.00 85.81 922 SER A N 1
ATOM 7737 C CA . SER A 1 922 ? -1.528 -18.686 -33.227 1.00 85.81 922 SER A CA 1
ATOM 7738 C C . SER A 1 922 ? -2.136 -19.496 -32.081 1.00 85.81 922 SER A C 1
ATOM 7740 O O . SER A 1 922 ? -3.300 -19.883 -32.139 1.00 85.81 922 SER A O 1
ATOM 7742 N N . LYS A 1 923 ? -1.370 -19.740 -31.009 1.00 87.06 923 LYS A N 1
ATOM 7743 C CA . LYS A 1 923 ? -1.825 -20.528 -29.848 1.00 87.06 923 LYS A CA 1
ATOM 7744 C C . LYS A 1 923 ? -2.673 -19.725 -28.865 1.00 87.06 923 LYS A C 1
ATOM 7746 O O . LYS A 1 923 ? -3.340 -20.331 -28.030 1.00 87.06 923 LYS A O 1
ATOM 7751 N N . LYS A 1 924 ? -2.633 -18.387 -28.932 1.00 88.25 924 LYS A N 1
ATOM 7752 C CA . LYS A 1 924 ? -3.296 -17.472 -27.983 1.00 88.25 924 LYS A CA 1
ATOM 7753 C C . LYS A 1 924 ? -3.001 -17.821 -26.521 1.00 88.25 924 LYS A C 1
ATOM 7755 O O . LYS A 1 924 ? -3.861 -17.688 -25.660 1.00 88.25 924 LYS A O 1
ATOM 7760 N N . ASN A 1 925 ? -1.779 -18.267 -26.243 1.00 89.94 925 ASN A N 1
ATOM 7761 C CA . ASN A 1 925 ? -1.347 -18.764 -24.942 1.00 89.94 925 ASN A CA 1
ATOM 7762 C C . ASN A 1 925 ? -0.674 -17.685 -24.075 1.00 89.94 925 ASN A C 1
ATOM 7764 O O . ASN A 1 925 ? -0.144 -17.995 -23.016 1.00 89.94 925 ASN A O 1
ATOM 7768 N N . ILE A 1 926 ? -0.660 -16.419 -24.500 1.00 89.62 926 ILE A N 1
ATOM 7769 C CA . ILE A 1 926 ? -0.048 -15.308 -23.758 1.00 89.62 926 ILE A CA 1
ATOM 7770 C C . ILE A 1 926 ? -1.138 -14.388 -23.203 1.00 89.62 926 ILE A C 1
ATOM 7772 O O . ILE A 1 926 ? -1.999 -13.910 -23.945 1.00 89.62 926 ILE A O 1
ATOM 7776 N N . SER A 1 927 ? -1.098 -14.127 -21.892 1.00 88.88 927 SER A N 1
ATOM 7777 C CA . SER A 1 927 ? -2.014 -13.189 -21.231 1.00 88.88 927 SER A CA 1
ATOM 7778 C C . SER A 1 927 ? -1.473 -11.757 -21.240 1.00 88.88 927 SER A C 1
ATOM 7780 O O . SER A 1 927 ? -2.214 -10.802 -21.474 1.00 88.88 927 SER A O 1
ATOM 7782 N N . GLU A 1 928 ? -0.169 -11.601 -21.025 1.00 90.62 928 GLU A N 1
ATOM 7783 C CA . GLU A 1 928 ? 0.540 -10.324 -21.089 1.00 90.62 928 GLU A CA 1
ATOM 7784 C C . GLU A 1 928 ? 2.015 -10.549 -21.453 1.00 90.62 928 GLU A C 1
ATOM 7786 O O . GLU A 1 928 ? 2.647 -11.472 -20.940 1.00 90.62 928 GLU A O 1
ATOM 7791 N N . TYR A 1 929 ? 2.589 -9.696 -22.306 1.00 92.00 929 TYR A N 1
ATOM 7792 C CA . TYR A 1 929 ? 4.038 -9.642 -22.525 1.00 92.00 929 TYR A CA 1
ATOM 7793 C C . TYR A 1 929 ? 4.532 -8.218 -22.786 1.00 92.00 929 TYR A C 1
ATOM 7795 O O . TYR A 1 929 ? 3.774 -7.334 -23.181 1.00 92.00 929 TYR A O 1
ATOM 7803 N N . CYS A 1 930 ? 5.819 -7.991 -22.529 1.00 94.62 930 CYS A N 1
ATOM 7804 C CA . CYS A 1 930 ? 6.531 -6.767 -22.873 1.00 94.62 930 CYS A CA 1
ATOM 7805 C C . CYS A 1 930 ? 7.967 -7.109 -23.280 1.00 94.62 930 CYS A C 1
ATOM 7807 O O . CYS A 1 930 ? 8.763 -7.550 -22.447 1.00 94.62 930 CYS A O 1
ATOM 7809 N N . LEU A 1 931 ? 8.285 -6.882 -24.551 1.00 95.25 931 LEU A N 1
ATOM 7810 C CA . LEU A 1 931 ? 9.627 -6.933 -25.118 1.00 95.25 931 LEU A CA 1
ATOM 7811 C C . LEU A 1 931 ? 10.187 -5.513 -25.166 1.00 95.25 931 LEU A C 1
ATOM 7813 O O . LEU A 1 931 ? 9.534 -4.603 -25.666 1.00 95.25 931 LEU A O 1
ATOM 7817 N N . TYR A 1 932 ? 11.403 -5.306 -24.670 1.00 95.69 932 TYR A N 1
ATOM 7818 C CA . TYR A 1 932 ? 12.047 -4.002 -24.779 1.00 95.69 932 TYR A CA 1
ATOM 7819 C C . TYR A 1 932 ? 13.573 -4.071 -24.807 1.00 95.69 932 TYR A C 1
ATOM 7821 O O . TYR A 1 932 ? 14.198 -4.965 -24.234 1.00 95.69 932 TYR A O 1
ATOM 7829 N N . THR A 1 933 ? 14.176 -3.061 -25.420 1.00 94.88 933 THR A N 1
ATOM 7830 C CA . THR A 1 933 ? 15.610 -2.751 -25.358 1.00 94.88 933 THR A CA 1
ATOM 7831 C C . THR A 1 933 ? 15.819 -1.435 -24.609 1.00 94.88 933 THR A C 1
ATOM 7833 O O . THR A 1 933 ? 14.894 -0.648 -24.421 1.00 94.88 933 THR A O 1
ATOM 7836 N N . ILE A 1 934 ? 17.035 -1.205 -24.120 1.00 93.88 934 ILE A N 1
ATOM 7837 C CA . ILE A 1 934 ? 17.414 0.031 -23.428 1.00 93.88 934 ILE A CA 1
ATOM 7838 C C . ILE A 1 934 ? 18.127 0.947 -24.420 1.00 93.88 934 ILE A C 1
ATOM 7840 O O . ILE A 1 934 ? 19.131 0.546 -24.999 1.00 93.88 934 ILE A O 1
ATOM 7844 N N . ILE A 1 935 ? 17.649 2.184 -24.545 1.00 92.25 935 ILE A N 1
ATOM 7845 C CA . ILE A 1 935 ? 18.272 3.224 -25.377 1.00 92.25 935 ILE A CA 1
ATOM 7846 C C . ILE A 1 935 ? 19.198 4.098 -24.525 1.00 92.25 935 ILE A C 1
ATOM 7848 O O . ILE A 1 935 ? 20.324 4.418 -24.905 1.00 92.25 935 ILE A O 1
ATOM 7852 N N . ARG A 1 936 ? 18.739 4.475 -23.327 1.00 93.50 936 ARG A N 1
ATOM 7853 C CA . ARG A 1 936 ? 19.461 5.380 -22.425 1.00 93.50 936 ARG A CA 1
ATOM 7854 C C . ARG A 1 936 ? 19.311 4.933 -20.976 1.00 93.50 936 ARG A C 1
ATOM 7856 O O . ARG A 1 936 ? 18.263 4.442 -20.565 1.00 93.50 936 ARG A O 1
ATOM 7863 N N . GLU A 1 937 ? 20.360 5.104 -20.175 1.00 93.62 937 GLU A N 1
ATOM 7864 C CA . GLU A 1 937 ? 20.350 4.869 -18.730 1.00 93.62 937 GLU A CA 1
ATOM 7865 C C . GLU A 1 937 ? 20.668 6.158 -17.963 1.00 93.62 937 GLU A C 1
ATOM 7867 O O . GLU A 1 937 ? 21.712 6.775 -18.154 1.00 93.62 937 GLU A O 1
ATOM 7872 N N . HIS A 1 938 ? 19.803 6.499 -17.012 1.00 94.44 938 HIS A N 1
ATOM 7873 C CA . HIS A 1 938 ? 19.993 7.550 -16.021 1.00 94.44 938 HIS A CA 1
ATOM 7874 C C . HIS A 1 938 ? 20.226 6.904 -14.653 1.00 94.44 938 HIS A C 1
ATOM 7876 O O . HIS A 1 938 ? 19.353 6.211 -14.120 1.00 94.44 938 HIS A O 1
ATOM 7882 N N . ARG A 1 939 ? 21.402 7.116 -14.054 1.00 91.94 939 ARG A N 1
ATOM 7883 C CA . ARG A 1 939 ? 21.731 6.614 -12.708 1.00 91.94 939 ARG A CA 1
ATOM 7884 C C . ARG A 1 939 ? 21.800 7.758 -11.715 1.00 91.94 939 ARG A C 1
ATOM 7886 O O . ARG A 1 939 ? 22.504 8.734 -11.945 1.00 91.94 939 ARG A O 1
ATOM 7893 N N . LEU A 1 940 ? 21.120 7.599 -10.591 1.00 90.88 940 LEU A N 1
ATOM 7894 C CA . LEU A 1 940 ? 21.176 8.532 -9.477 1.00 90.88 940 LEU A CA 1
ATOM 7895 C C . LEU A 1 940 ? 21.764 7.842 -8.252 1.00 90.88 940 LEU A C 1
ATOM 7897 O O . LEU A 1 940 ? 21.262 6.798 -7.823 1.00 90.88 940 LEU A O 1
ATOM 7901 N N . TYR A 1 941 ? 22.780 8.475 -7.674 1.00 88.69 941 TYR A N 1
ATOM 7902 C CA . TYR A 1 941 ? 23.324 8.165 -6.357 1.00 88.69 941 TYR A CA 1
ATOM 7903 C C . TYR A 1 941 ? 23.337 9.458 -5.542 1.00 88.69 941 TYR A C 1
ATOM 7905 O O . TYR A 1 941 ? 24.259 10.260 -5.631 1.00 88.69 941 TYR A O 1
ATOM 7913 N N . ASN A 1 942 ? 22.268 9.688 -4.789 1.00 85.69 942 ASN A N 1
ATOM 7914 C CA . ASN A 1 942 ? 22.088 10.873 -3.965 1.00 85.69 942 ASN A CA 1
ATOM 7915 C C . ASN A 1 942 ? 22.394 10.523 -2.501 1.00 85.69 942 ASN A C 1
ATOM 7917 O O . ASN A 1 942 ? 21.493 10.292 -1.695 1.00 85.69 942 ASN A O 1
ATOM 7921 N N . PHE A 1 943 ? 23.684 10.419 -2.177 1.00 83.81 943 PHE A N 1
ATOM 7922 C CA . PHE A 1 943 ? 24.161 10.033 -0.843 1.00 83.81 943 PHE A CA 1
ATOM 7923 C C . PHE A 1 943 ? 24.347 11.209 0.124 1.00 83.81 943 PHE A C 1
ATOM 7925 O O . PHE A 1 943 ? 24.929 11.037 1.190 1.00 83.81 943 PHE A O 1
ATOM 7932 N N . GLU A 1 944 ? 23.880 12.403 -0.233 1.00 76.62 944 GLU A N 1
ATOM 7933 C CA . GLU A 1 944 ? 24.001 13.600 0.610 1.00 76.62 944 GLU A CA 1
ATOM 7934 C C . GLU A 1 944 ? 22.670 14.031 1.235 1.00 76.62 944 GLU A C 1
ATOM 7936 O O . GLU A 1 944 ? 22.653 14.866 2.139 1.00 76.62 944 GLU A O 1
ATOM 7941 N N . ARG A 1 945 ? 21.553 13.465 0.767 1.00 75.81 945 ARG A N 1
ATOM 7942 C CA . ARG A 1 945 ? 20.187 13.828 1.160 1.00 75.81 945 ARG A CA 1
ATOM 7943 C C . ARG A 1 945 ? 19.497 12.671 1.880 1.00 75.81 945 ARG A C 1
ATOM 7945 O O . ARG A 1 945 ? 19.936 11.533 1.766 1.00 75.81 945 ARG A O 1
ATOM 7952 N N . ASN A 1 946 ? 18.383 12.950 2.561 1.00 80.00 946 ASN A N 1
ATOM 7953 C CA . ASN A 1 946 ? 17.560 11.955 3.260 1.00 80.00 946 ASN A CA 1
ATOM 7954 C C . ASN A 1 946 ? 18.405 11.125 4.233 1.00 80.00 946 ASN A C 1
ATOM 7956 O O . ASN A 1 946 ? 18.305 9.903 4.279 1.00 80.00 946 ASN A O 1
ATOM 7960 N N . ILE A 1 947 ? 19.305 11.801 4.941 1.00 75.56 947 ILE A N 1
ATOM 7961 C CA . ILE A 1 947 ? 20.222 11.208 5.899 1.00 75.56 947 ILE A CA 1
ATOM 7962 C C . ILE A 1 947 ? 19.955 11.840 7.255 1.00 75.56 947 ILE A C 1
ATOM 7964 O O . ILE A 1 947 ? 19.860 13.061 7.363 1.00 75.56 947 ILE A O 1
ATOM 7968 N N . GLU A 1 948 ? 19.897 11.003 8.280 1.00 72.19 948 GLU A N 1
ATOM 7969 C CA . GLU A 1 948 ? 19.791 11.412 9.673 1.00 72.19 948 GLU A CA 1
ATOM 7970 C C . GLU A 1 948 ? 20.920 10.770 10.491 1.00 72.19 948 GLU A C 1
ATOM 7972 O O . GLU A 1 948 ? 21.330 9.635 10.224 1.00 72.19 948 GLU A O 1
ATOM 7977 N N . GLN A 1 949 ? 21.453 11.509 11.469 1.00 63.91 949 GLN A N 1
ATOM 7978 C CA . GLN A 1 949 ? 22.386 10.961 12.452 1.00 63.91 949 GLN A CA 1
ATOM 7979 C C . GLN A 1 949 ? 21.607 10.399 13.637 1.00 63.91 949 GLN A C 1
ATOM 7981 O O . GLN A 1 949 ? 20.790 11.095 14.236 1.00 63.91 949 GLN A O 1
ATOM 7986 N N . LYS A 1 950 ? 21.887 9.146 13.989 1.00 56.38 950 LYS A N 1
ATOM 7987 C CA . LYS A 1 950 ? 21.251 8.441 15.100 1.00 56.38 950 LYS A CA 1
ATOM 7988 C C . LYS A 1 950 ? 22.318 7.697 15.894 1.00 56.38 950 LYS A C 1
ATOM 7990 O O . LYS A 1 950 ? 22.951 6.793 15.354 1.00 56.38 950 LYS A O 1
ATOM 7995 N N . GLU A 1 951 ? 22.540 8.105 17.145 1.00 53.56 951 GLU A N 1
ATOM 7996 C CA . GLU A 1 951 ? 23.413 7.397 18.105 1.00 53.56 951 GLU A CA 1
ATOM 7997 C C . GLU A 1 951 ? 24.812 7.065 17.532 1.00 53.56 951 GLU A C 1
ATOM 7999 O O . GLU A 1 951 ? 25.308 5.951 17.645 1.00 53.56 951 GLU A O 1
ATOM 8004 N N . GLY A 1 952 ? 25.438 8.023 16.834 1.00 53.34 952 GLY A N 1
ATOM 8005 C CA . GLY A 1 952 ? 26.761 7.843 16.209 1.00 53.34 952 GLY A CA 1
ATOM 8006 C C . GLY A 1 952 ? 26.767 7.123 14.848 1.00 53.34 952 GLY A C 1
ATOM 8007 O O . GLY A 1 952 ? 27.824 6.998 14.229 1.00 53.34 952 GLY A O 1
ATOM 8008 N N . SER A 1 953 ? 25.607 6.701 14.332 1.00 58.66 953 SER A N 1
ATOM 8009 C CA . SER A 1 953 ? 25.438 6.049 13.024 1.00 58.66 953 SER A CA 1
ATOM 8010 C C . SER A 1 953 ? 24.605 6.892 12.045 1.00 58.66 953 SER A C 1
ATOM 8012 O O . SER A 1 953 ? 23.831 7.762 12.441 1.00 58.66 953 SER A O 1
ATOM 8014 N N . THR A 1 954 ? 24.792 6.683 10.738 1.00 67.12 954 THR A N 1
ATOM 8015 C CA . THR A 1 954 ? 24.027 7.359 9.674 1.00 67.12 954 THR A CA 1
ATOM 8016 C C . THR A 1 954 ? 22.922 6.441 9.151 1.00 67.12 954 THR A C 1
ATOM 8018 O O . THR A 1 954 ? 23.219 5.315 8.754 1.00 67.12 954 THR A O 1
ATOM 8021 N N . ALA A 1 955 ? 21.678 6.927 9.101 1.00 72.81 955 ALA A N 1
ATOM 8022 C CA . ALA A 1 955 ? 20.518 6.190 8.592 1.00 72.81 955 ALA A CA 1
ATOM 8023 C C . ALA A 1 955 ? 19.798 6.954 7.467 1.00 72.81 955 ALA A C 1
ATOM 8025 O O . ALA A 1 955 ? 19.802 8.187 7.442 1.00 72.81 955 ALA A O 1
ATOM 8026 N N . TRP A 1 956 ? 19.157 6.224 6.547 1.00 80.25 956 TRP A N 1
ATOM 8027 C CA . TRP A 1 956 ? 18.288 6.827 5.531 1.00 80.25 956 TRP A CA 1
ATOM 8028 C C . TRP A 1 956 ? 16.949 7.239 6.142 1.00 80.25 956 TRP A C 1
ATOM 8030 O O . TRP A 1 956 ? 16.272 6.424 6.767 1.00 80.25 956 TRP A O 1
ATOM 8040 N N . ASN A 1 957 ? 16.533 8.476 5.895 1.00 78.75 957 ASN A N 1
ATOM 8041 C CA . ASN A 1 957 ? 15.253 9.023 6.322 1.00 78.75 957 ASN A CA 1
ATOM 8042 C C . ASN A 1 957 ? 14.430 9.438 5.092 1.00 78.75 957 ASN A C 1
ATOM 8044 O O . ASN A 1 957 ? 14.548 10.559 4.598 1.00 78.75 957 ASN A O 1
ATOM 8048 N N . LEU A 1 958 ? 13.626 8.503 4.576 1.00 81.12 958 LEU A N 1
ATOM 8049 C CA . LEU A 1 958 ? 12.634 8.776 3.535 1.00 81.12 958 LEU A CA 1
ATOM 8050 C C . LEU A 1 958 ? 11.266 9.021 4.183 1.00 81.12 958 LEU A C 1
ATOM 8052 O O . LEU A 1 958 ? 10.682 8.108 4.769 1.00 81.12 958 LEU A O 1
ATOM 8056 N N . ASP A 1 959 ? 10.741 10.236 4.026 1.00 76.69 959 ASP A N 1
ATOM 8057 C CA . ASP A 1 959 ? 9.395 10.614 4.464 1.00 76.69 959 ASP A CA 1
ATOM 8058 C C . ASP A 1 959 ? 8.462 10.835 3.264 1.00 76.69 959 ASP A C 1
ATOM 8060 O O . ASP A 1 959 ? 8.809 11.520 2.297 1.00 76.69 959 ASP A O 1
ATOM 8064 N N . ILE A 1 960 ? 7.259 10.262 3.340 1.00 79.50 960 ILE A N 1
ATOM 8065 C CA . ILE A 1 960 ? 6.252 10.350 2.277 1.00 79.50 960 ILE A CA 1
ATOM 8066 C C . ILE A 1 960 ? 5.761 11.787 2.064 1.00 79.50 960 ILE A C 1
ATOM 8068 O O . ILE A 1 960 ? 5.579 12.215 0.926 1.00 79.50 960 ILE A O 1
ATOM 8072 N N . SER A 1 961 ? 5.607 12.571 3.131 1.00 71.94 961 SER A N 1
ATOM 8073 C CA . SER A 1 961 ? 5.128 13.957 3.039 1.00 71.94 961 SER A CA 1
ATOM 8074 C C . SER A 1 961 ? 6.141 14.828 2.297 1.00 71.94 961 SER A C 1
ATOM 8076 O O . SER A 1 961 ? 5.769 15.627 1.438 1.00 71.94 961 SER A O 1
ATOM 8078 N N . GLN A 1 962 ? 7.434 14.634 2.578 1.00 79.00 962 GLN A N 1
ATOM 8079 C CA . GLN A 1 962 ? 8.509 15.309 1.851 1.00 79.00 962 GLN A CA 1
ATOM 8080 C C . GLN A 1 962 ? 8.528 14.931 0.364 1.00 79.00 962 GLN A C 1
ATOM 8082 O O . GLN A 1 962 ? 8.749 15.803 -0.478 1.00 79.00 962 GLN A O 1
ATOM 8087 N N . PHE A 1 963 ? 8.278 13.659 0.034 1.00 86.62 963 PHE A N 1
ATOM 8088 C CA . PHE A 1 963 ? 8.208 13.198 -1.353 1.00 86.62 963 PHE A CA 1
ATOM 8089 C C . PHE A 1 963 ? 7.025 13.808 -2.112 1.00 86.62 963 PHE A C 1
ATOM 8091 O O . PHE A 1 963 ? 7.193 14.242 -3.254 1.00 86.62 963 PHE A O 1
ATOM 8098 N N . ILE A 1 964 ? 5.851 13.883 -1.481 1.00 84.00 964 ILE A N 1
ATOM 8099 C CA . ILE A 1 964 ? 4.644 14.471 -2.075 1.00 84.00 964 ILE A CA 1
ATOM 8100 C C . ILE A 1 964 ? 4.885 15.926 -2.431 1.00 84.00 964 ILE A C 1
ATOM 8102 O O . ILE A 1 964 ? 4.782 16.284 -3.603 1.00 84.00 964 ILE A O 1
ATOM 8106 N N . ASN A 1 965 ? 5.301 16.725 -1.450 1.00 77.19 965 ASN A N 1
ATOM 8107 C CA . ASN A 1 965 ? 5.563 18.145 -1.650 1.00 77.19 965 ASN A CA 1
ATOM 8108 C C . ASN A 1 965 ? 6.611 18.371 -2.739 1.00 77.19 965 ASN A C 1
ATOM 8110 O O . ASN A 1 965 ? 6.410 19.184 -3.635 1.00 77.19 965 ASN A O 1
ATOM 8114 N N . TYR A 1 966 ? 7.711 17.611 -2.697 1.00 85.06 966 TYR A N 1
ATOM 8115 C CA . TYR A 1 966 ? 8.748 17.695 -3.719 1.00 85.06 966 TYR A CA 1
ATOM 8116 C C . TYR A 1 966 ? 8.196 17.401 -5.119 1.00 85.06 966 TYR A C 1
ATOM 8118 O O . TYR A 1 966 ? 8.467 18.134 -6.067 1.00 85.06 966 TYR A O 1
ATOM 8126 N N . SER A 1 967 ? 7.394 16.346 -5.248 1.00 88.75 967 SER A N 1
ATOM 8127 C CA . SER A 1 967 ? 6.807 15.957 -6.529 1.00 88.75 967 SER A CA 1
ATOM 8128 C C . SER A 1 967 ? 5.818 17.003 -7.041 1.00 88.75 967 SER A C 1
ATOM 8130 O O . SER A 1 967 ? 5.836 17.328 -8.223 1.00 88.75 967 SER A O 1
ATOM 8132 N N . GLU A 1 968 ? 4.979 17.565 -6.168 1.00 87.06 968 GLU A N 1
ATOM 8133 C CA . GLU A 1 968 ? 4.041 18.636 -6.524 1.00 87.06 968 GLU A CA 1
ATOM 8134 C C . GLU A 1 968 ? 4.779 19.914 -6.949 1.00 87.06 968 GLU A C 1
ATOM 8136 O O . GLU A 1 968 ? 4.419 20.531 -7.953 1.00 87.06 968 GLU A O 1
ATOM 8141 N N . GLU A 1 969 ? 5.866 20.279 -6.263 1.00 84.25 969 GLU A N 1
ATOM 8142 C CA . GLU A 1 969 ? 6.730 21.394 -6.662 1.00 84.25 969 GLU A CA 1
ATOM 8143 C C . GLU A 1 969 ? 7.360 21.176 -8.043 1.00 84.25 969 GLU A C 1
ATOM 8145 O O . GLU A 1 969 ? 7.394 22.112 -8.846 1.00 84.25 969 GLU A O 1
ATOM 8150 N N . VAL A 1 970 ? 7.829 19.957 -8.332 1.00 86.25 970 VAL A N 1
ATOM 8151 C CA . VAL A 1 970 ? 8.403 19.582 -9.635 1.00 86.25 970 VAL A CA 1
ATOM 8152 C C . VAL A 1 970 ? 7.350 19.612 -10.744 1.00 86.25 970 VAL A C 1
ATOM 8154 O O . VAL A 1 970 ? 7.628 20.094 -11.840 1.00 86.25 970 VAL A O 1
ATOM 8157 N N . ILE A 1 971 ? 6.146 19.102 -10.480 1.00 87.25 971 ILE A N 1
ATOM 8158 C CA . ILE A 1 971 ? 5.092 18.970 -11.494 1.00 87.25 971 ILE A CA 1
ATOM 8159 C C . ILE A 1 971 ? 4.398 20.316 -11.767 1.00 87.25 971 ILE A C 1
ATOM 8161 O O . ILE A 1 971 ? 4.040 20.588 -12.915 1.00 87.25 971 ILE A O 1
ATOM 8165 N N . PHE A 1 972 ? 4.193 21.163 -10.749 1.00 83.25 972 PHE A N 1
ATOM 8166 C CA . PHE A 1 972 ? 3.319 22.342 -10.855 1.00 83.25 972 PHE A CA 1
ATOM 8167 C C . PHE A 1 972 ? 4.020 23.703 -10.702 1.00 83.25 972 PHE A C 1
ATOM 8169 O O . PHE A 1 972 ? 3.455 24.721 -11.126 1.00 83.25 972 PHE A O 1
ATOM 8176 N N . SER A 1 973 ? 5.220 23.776 -10.112 1.00 72.44 973 SER A N 1
ATOM 8177 C CA . SER A 1 973 ? 5.903 25.052 -9.847 1.00 72.44 973 SER A CA 1
ATOM 8178 C C . SER A 1 973 ? 6.948 25.409 -10.918 1.00 72.44 973 SER A C 1
ATOM 8180 O O . SER A 1 973 ? 7.558 24.545 -11.534 1.00 72.44 973 SER A O 1
ATOM 8182 N N . SER A 1 974 ? 7.176 26.711 -11.145 1.00 55.06 974 SER A N 1
ATOM 8183 C CA . SER A 1 974 ? 8.278 27.219 -11.987 1.00 55.06 974 SER A CA 1
ATOM 8184 C C . SER A 1 974 ? 9.539 27.560 -11.190 1.00 55.06 974 SER A C 1
ATOM 8186 O O . SER A 1 974 ? 10.501 28.075 -11.755 1.00 55.06 974 SER A O 1
ATOM 8188 N N . LYS A 1 975 ? 9.534 27.343 -9.869 1.00 52.81 975 LYS A N 1
ATOM 8189 C CA . LYS A 1 975 ? 10.735 27.508 -9.052 1.00 52.81 975 LYS A CA 1
ATOM 8190 C C . LYS A 1 975 ? 11.548 26.236 -9.233 1.00 52.81 975 LYS A C 1
ATOM 8192 O O . LYS A 1 975 ? 11.064 25.164 -8.894 1.00 52.81 975 LYS A O 1
ATOM 8197 N N . ASN A 1 976 ? 12.760 26.354 -9.776 1.00 52.16 976 ASN A N 1
ATOM 8198 C CA . ASN A 1 976 ? 13.698 25.236 -9.852 1.00 52.16 976 ASN A CA 1
ATOM 8199 C C . ASN A 1 976 ? 13.788 24.591 -8.466 1.00 52.16 976 ASN A C 1
ATOM 8201 O O . ASN A 1 976 ? 14.311 25.204 -7.531 1.00 52.16 976 ASN A O 1
ATOM 8205 N N . SER A 1 977 ? 13.227 23.387 -8.324 1.00 54.81 977 SER A N 1
ATOM 8206 C CA . SER A 1 977 ? 13.363 22.619 -7.093 1.00 54.81 977 SER A CA 1
ATOM 8207 C C . SER A 1 977 ? 14.862 22.533 -6.785 1.00 54.81 977 SER A C 1
ATOM 8209 O O . SER A 1 977 ? 15.661 22.200 -7.661 1.00 54.81 977 SER A O 1
ATOM 8211 N N . LYS A 1 978 ? 15.274 22.942 -5.578 1.00 56.31 978 LYS A N 1
ATOM 8212 C CA . LYS A 1 978 ? 16.688 23.121 -5.186 1.00 56.31 978 LYS A CA 1
ATOM 8213 C C . LYS A 1 978 ? 17.440 21.785 -5.020 1.00 56.31 978 LYS A C 1
ATOM 8215 O O . LYS A 1 978 ? 18.222 21.624 -4.088 1.00 56.31 978 LYS A O 1
ATOM 8220 N N . ILE A 1 979 ? 17.178 20.789 -5.866 1.00 60.19 979 ILE A N 1
ATOM 8221 C CA . ILE A 1 979 ? 17.931 19.534 -5.899 1.00 60.19 979 ILE A CA 1
ATOM 8222 C C . ILE A 1 979 ? 18.979 19.627 -7.001 1.00 60.19 979 ILE A C 1
ATOM 8224 O O . ILE A 1 979 ? 18.667 19.530 -8.183 1.00 60.19 979 ILE A O 1
ATOM 8228 N N . LEU A 1 980 ? 20.237 19.781 -6.584 1.00 61.75 980 LEU A N 1
ATOM 8229 C CA . LEU A 1 980 ? 21.405 19.800 -7.469 1.00 61.75 980 LEU A CA 1
ATOM 8230 C C . LEU A 1 980 ? 21.854 18.396 -7.908 1.00 61.75 980 LEU A C 1
ATOM 8232 O O . LEU A 1 980 ? 22.765 18.288 -8.723 1.00 61.75 980 LEU A O 1
ATOM 8236 N N . ALA A 1 981 ? 21.239 17.326 -7.386 1.00 74.75 981 ALA A N 1
ATOM 8237 C CA . ALA A 1 981 ? 21.612 15.958 -7.728 1.00 74.75 981 ALA A CA 1
ATOM 8238 C C . ALA A 1 981 ? 21.429 15.714 -9.235 1.00 74.75 981 ALA A C 1
ATOM 8240 O O . ALA A 1 981 ? 20.326 15.829 -9.784 1.00 74.75 981 ALA A O 1
ATOM 8241 N N . LYS A 1 982 ? 22.537 15.392 -9.905 1.00 83.81 982 LYS A N 1
ATOM 8242 C CA . LYS A 1 982 ? 22.575 15.118 -11.341 1.00 83.81 982 LYS A CA 1
ATOM 8243 C C . LYS A 1 982 ? 22.515 13.615 -11.574 1.00 83.81 982 LYS A C 1
ATOM 8245 O O . LYS A 1 982 ? 23.114 12.832 -10.840 1.00 83.81 982 LYS A O 1
ATOM 8250 N N . TYR A 1 983 ? 21.789 13.224 -12.614 1.00 89.00 983 TYR A N 1
ATOM 8251 C CA . TYR A 1 983 ? 21.886 11.869 -13.130 1.00 89.00 983 TYR A CA 1
ATOM 8252 C C . TYR A 1 983 ? 23.222 11.700 -13.851 1.00 89.00 983 TYR A C 1
ATOM 8254 O O . TYR A 1 983 ? 23.640 12.573 -14.610 1.00 89.00 983 TYR A O 1
ATOM 8262 N N . ILE A 1 984 ? 23.855 10.551 -13.643 1.00 88.75 984 ILE A N 1
ATOM 8263 C CA . ILE A 1 984 ? 24.894 10.046 -14.533 1.00 88.75 984 ILE A CA 1
ATOM 8264 C C . ILE A 1 984 ? 24.158 9.429 -15.721 1.00 88.75 984 ILE A C 1
ATOM 8266 O O . ILE A 1 984 ? 23.479 8.408 -15.563 1.00 88.75 984 ILE A O 1
ATOM 8270 N N . ASN A 1 985 ? 24.252 10.074 -16.879 1.00 90.62 985 ASN A N 1
ATOM 8271 C CA . ASN A 1 985 ? 23.586 9.644 -18.103 1.00 90.62 985 ASN A CA 1
ATOM 8272 C C . ASN A 1 985 ? 24.541 8.798 -18.947 1.00 90.62 985 ASN A C 1
ATOM 8274 O O . ASN A 1 985 ? 25.715 9.135 -19.089 1.00 90.62 985 ASN A O 1
ATOM 8278 N N . ARG A 1 986 ? 24.035 7.705 -19.513 1.00 87.06 986 ARG A N 1
ATOM 8279 C CA . ARG A 1 986 ? 24.740 6.882 -20.498 1.00 87.06 986 ARG A CA 1
ATOM 8280 C C . ARG A 1 986 ? 23.793 6.590 -21.651 1.00 87.06 986 ARG A C 1
ATOM 8282 O O . ARG A 1 986 ? 22.705 6.062 -21.427 1.00 87.06 986 ARG A O 1
ATOM 8289 N N . GLU A 1 987 ? 24.211 6.930 -22.858 1.00 86.50 987 GLU A N 1
ATOM 8290 C CA . GLU A 1 987 ? 23.513 6.562 -24.088 1.00 86.50 987 GLU A CA 1
ATOM 8291 C C . GLU A 1 987 ? 24.117 5.266 -24.615 1.00 86.50 987 GLU A C 1
ATOM 8293 O O . GLU A 1 987 ? 25.340 5.135 -24.680 1.00 86.50 987 GLU A O 1
ATOM 8298 N N . TYR A 1 988 ? 23.269 4.291 -24.933 1.00 82.75 988 TYR A N 1
ATOM 8299 C CA . TYR A 1 988 ? 23.719 3.111 -25.659 1.00 82.75 988 TYR A CA 1
ATOM 8300 C C . TYR A 1 988 ? 23.911 3.533 -27.115 1.00 82.75 988 TYR A C 1
ATOM 8302 O O . TYR A 1 988 ? 23.057 4.223 -27.676 1.00 82.75 988 TYR A O 1
ATOM 8310 N N . MET A 1 989 ? 25.049 3.174 -27.716 1.00 73.50 989 MET A N 1
ATOM 8311 C CA . MET A 1 989 ? 25.300 3.525 -29.113 1.00 73.50 989 MET A CA 1
ATOM 8312 C C . MET A 1 989 ? 24.231 2.908 -30.015 1.00 73.50 989 MET A C 1
ATOM 8314 O O . MET A 1 989 ? 23.806 1.774 -29.798 1.00 73.50 989 MET A O 1
ATOM 8318 N N . LYS A 1 990 ? 23.810 3.656 -31.037 1.00 73.56 990 LYS A N 1
ATOM 8319 C CA . LYS A 1 990 ? 23.043 3.091 -32.149 1.00 73.56 990 LYS A CA 1
ATOM 8320 C C . LYS A 1 990 ? 23.990 2.323 -33.065 1.00 73.56 990 LYS A C 1
ATOM 8322 O O . LYS A 1 990 ? 25.148 2.715 -33.211 1.00 73.56 990 LYS A O 1
ATOM 8327 N N . TYR A 1 991 ? 23.483 1.263 -33.684 1.00 69.69 991 TYR A N 1
ATOM 8328 C CA . TYR A 1 991 ? 24.211 0.547 -34.726 1.00 69.69 991 TYR A CA 1
ATOM 8329 C C . TYR A 1 991 ? 24.560 1.506 -35.874 1.00 69.69 991 TYR A C 1
ATOM 8331 O O . TYR A 1 991 ? 23.718 2.298 -36.306 1.00 69.69 991 TYR A O 1
ATOM 8339 N N . ARG A 1 992 ? 25.807 1.449 -36.349 1.00 67.56 992 ARG A N 1
ATOM 8340 C CA . ARG A 1 992 ? 26.285 2.146 -37.550 1.00 67.56 992 ARG A CA 1
ATOM 8341 C C . ARG A 1 992 ? 26.737 1.076 -38.539 1.00 67.56 992 ARG A C 1
ATOM 8343 O O . ARG A 1 992 ? 27.391 0.135 -38.120 1.00 67.56 992 ARG A O 1
ATOM 8350 N N . LYS A 1 993 ? 26.387 1.213 -39.820 1.00 60.47 993 LYS A N 1
ATOM 8351 C CA . LYS A 1 993 ? 26.677 0.231 -40.888 1.00 60.47 993 LYS A CA 1
ATOM 8352 C C . LYS A 1 993 ? 28.163 0.162 -41.312 1.00 60.47 993 LYS A C 1
ATOM 8354 O O . LYS A 1 993 ? 28.454 -0.396 -42.362 1.00 60.47 993 LYS A O 1
ATOM 8359 N N . GLU A 1 994 ? 29.086 0.744 -40.548 1.00 53.09 994 GLU A N 1
ATOM 8360 C CA . GLU A 1 994 ? 30.515 0.772 -40.899 1.00 53.09 994 GLU A CA 1
ATOM 8361 C C . GLU A 1 994 ? 31.173 -0.614 -40.742 1.00 53.09 994 GLU A C 1
ATOM 8363 O O . GLU A 1 994 ? 30.668 -1.490 -40.044 1.00 53.09 994 GLU A O 1
ATOM 8368 N N . GLU A 1 995 ? 32.282 -0.808 -41.450 1.00 52.44 995 GLU A N 1
ATOM 8369 C CA . GLU A 1 995 ? 32.866 -2.058 -41.966 1.00 52.44 995 GLU A CA 1
ATOM 8370 C C . GLU A 1 995 ? 33.434 -3.060 -40.919 1.00 52.44 995 GLU A C 1
ATOM 8372 O O . GLU A 1 995 ? 34.074 -4.043 -41.288 1.00 52.44 995 GLU A O 1
ATOM 8377 N N . ASP A 1 996 ? 33.118 -2.904 -39.627 1.00 52.31 996 ASP A N 1
ATOM 8378 C CA . ASP A 1 996 ? 33.856 -3.491 -38.486 1.00 52.31 996 ASP A CA 1
ATOM 8379 C C . ASP A 1 996 ? 33.206 -4.707 -37.781 1.00 52.31 996 ASP A C 1
ATOM 8381 O O . ASP A 1 996 ? 33.586 -5.052 -36.659 1.00 52.31 996 ASP A O 1
ATOM 8385 N N . PHE A 1 997 ? 32.203 -5.378 -38.358 1.00 63.66 997 PHE A N 1
ATOM 8386 C CA . PHE A 1 997 ? 31.379 -6.338 -37.582 1.00 63.66 997 PHE A CA 1
ATOM 8387 C C . PHE A 1 997 ? 31.372 -7.778 -38.079 1.00 63.66 997 PHE A C 1
ATOM 8389 O O . PHE A 1 997 ? 30.499 -8.552 -37.685 1.00 63.66 997 PHE A O 1
ATOM 8396 N N . ASN A 1 998 ? 32.350 -8.158 -38.901 1.00 72.06 998 ASN A N 1
ATOM 8397 C CA . ASN A 1 998 ? 32.509 -9.564 -39.248 1.00 72.06 998 ASN A CA 1
ATOM 8398 C C . ASN A 1 998 ? 32.872 -10.398 -37.986 1.00 72.06 998 ASN A C 1
ATOM 8400 O O . ASN A 1 998 ? 33.480 -9.876 -37.045 1.00 72.06 998 ASN A O 1
ATOM 8404 N N . PRO A 1 999 ? 32.538 -11.703 -37.949 1.00 78.12 999 PRO A N 1
ATOM 8405 C CA . PRO A 1 999 ? 32.915 -12.620 -36.863 1.00 78.12 999 PRO A CA 1
ATOM 8406 C C . PRO A 1 999 ? 34.426 -12.713 -36.577 1.00 78.12 999 PRO A C 1
ATOM 8408 O O . PRO A 1 999 ? 34.818 -13.303 -35.571 1.00 78.12 999 PRO A O 1
ATOM 8411 N N . HIS A 1 1000 ? 35.275 -12.164 -37.448 1.00 82.69 1000 HIS A N 1
ATOM 8412 C CA . HIS A 1 1000 ? 36.735 -12.223 -37.372 1.00 82.69 1000 HIS A CA 1
ATOM 8413 C C . HIS A 1 1000 ? 37.373 -10.939 -36.812 1.00 82.69 1000 HIS A C 1
ATOM 8415 O O . HIS A 1 1000 ? 38.585 -10.908 -36.607 1.00 82.69 1000 HIS A O 1
ATOM 8421 N N . HIS A 1 1001 ? 36.594 -9.888 -36.541 1.00 85.06 1001 HIS A N 1
ATOM 8422 C CA . HIS A 1 1001 ? 37.111 -8.633 -36.004 1.00 85.06 1001 HIS A CA 1
ATOM 8423 C C . HIS A 1 1001 ? 37.656 -8.841 -34.582 1.00 85.06 1001 HIS A C 1
ATOM 8425 O O . HIS A 1 1001 ? 36.996 -9.459 -33.743 1.00 85.06 1001 HIS A O 1
ATOM 8431 N N . ALA A 1 1002 ? 38.829 -8.276 -34.274 1.00 86.06 1002 ALA A N 1
ATOM 8432 C CA . ALA A 1 1002 ? 39.524 -8.495 -33.000 1.00 86.06 1002 ALA A CA 1
ATOM 8433 C C . ALA A 1 1002 ? 38.656 -8.159 -31.769 1.00 86.06 1002 ALA A C 1
ATOM 8435 O O . ALA A 1 1002 ? 38.523 -8.989 -30.873 1.00 86.06 1002 ALA A O 1
ATOM 8436 N N . ASP A 1 1003 ? 37.974 -7.004 -31.760 1.00 87.56 1003 ASP A N 1
ATOM 8437 C CA . ASP A 1 1003 ? 37.054 -6.638 -30.666 1.00 87.56 1003 ASP A CA 1
ATOM 8438 C C . ASP A 1 1003 ? 35.883 -7.634 -30.506 1.00 87.56 1003 ASP A C 1
ATOM 8440 O O . ASP A 1 1003 ? 35.413 -7.868 -29.390 1.00 87.56 1003 ASP A O 1
ATOM 8444 N N . PHE A 1 1004 ? 35.379 -8.216 -31.606 1.00 87.81 1004 PHE A N 1
ATOM 8445 C CA . PHE A 1 1004 ? 34.303 -9.208 -31.537 1.00 87.81 1004 PHE A CA 1
ATOM 8446 C C . PHE A 1 1004 ? 34.828 -10.531 -30.985 1.00 87.81 1004 PHE A C 1
ATOM 8448 O O . PHE A 1 1004 ? 34.190 -11.112 -30.112 1.00 87.81 1004 PHE A O 1
ATOM 8455 N N . LEU A 1 1005 ? 36.005 -10.978 -31.432 1.00 88.31 1005 LEU A N 1
ATOM 8456 C CA . LEU A 1 1005 ? 36.670 -12.169 -30.902 1.00 88.31 1005 LEU A CA 1
ATOM 8457 C C . LEU A 1 1005 ? 36.975 -12.023 -29.406 1.00 88.31 1005 LEU A C 1
ATOM 8459 O O . LEU A 1 1005 ? 36.736 -12.955 -28.636 1.00 88.31 1005 LEU A O 1
ATOM 8463 N N . ASP A 1 1006 ? 37.420 -10.842 -28.971 1.00 89.31 1006 ASP A N 1
ATOM 8464 C CA . ASP A 1 1006 ? 37.613 -10.530 -27.557 1.00 89.31 1006 ASP A CA 1
ATOM 8465 C C . ASP A 1 1006 ? 36.300 -10.652 -26.782 1.00 89.31 1006 ASP A C 1
ATOM 8467 O O . ASP A 1 1006 ? 36.246 -11.372 -25.780 1.00 89.31 1006 ASP A O 1
ATOM 8471 N N . LEU A 1 1007 ? 35.221 -10.033 -27.273 1.00 89.06 1007 LEU A N 1
ATOM 8472 C CA . LEU A 1 1007 ? 33.905 -10.103 -26.642 1.00 89.06 1007 LEU A CA 1
ATOM 8473 C C . LEU A 1 1007 ? 33.336 -11.534 -26.605 1.00 89.06 1007 LEU A C 1
ATOM 8475 O O . LEU A 1 1007 ? 32.820 -11.962 -25.572 1.00 89.06 1007 LEU A O 1
ATOM 8479 N N . ALA A 1 1008 ? 33.423 -12.265 -27.717 1.00 87.56 1008 ALA A N 1
ATOM 8480 C CA . ALA A 1 1008 ? 32.907 -13.622 -27.879 1.00 87.56 1008 ALA A CA 1
ATOM 8481 C C . ALA A 1 1008 ? 33.729 -14.662 -27.106 1.00 87.56 1008 ALA A C 1
ATOM 8483 O O . ALA A 1 1008 ? 33.227 -15.744 -26.796 1.00 87.56 1008 ALA A O 1
ATOM 8484 N N . SER A 1 1009 ? 34.980 -14.341 -26.759 1.00 86.56 1009 SER A N 1
ATOM 8485 C CA . SER A 1 1009 ? 35.813 -15.217 -25.941 1.00 86.56 1009 SER A CA 1
ATOM 8486 C C . SER A 1 1009 ? 35.315 -15.338 -24.499 1.00 86.56 1009 SER A C 1
ATOM 8488 O O . SER A 1 1009 ? 35.535 -16.392 -23.897 1.00 86.56 1009 SER A O 1
ATOM 8490 N N . PHE A 1 1010 ? 34.613 -14.321 -23.981 1.00 86.06 1010 PHE A N 1
ATOM 8491 C CA . PHE A 1 1010 ? 34.162 -14.269 -22.593 1.00 86.06 1010 PHE A CA 1
ATOM 8492 C C . PHE A 1 1010 ? 32.994 -15.203 -22.293 1.00 86.06 1010 PHE A C 1
ATOM 8494 O O . PHE A 1 1010 ? 32.006 -15.273 -23.029 1.00 86.06 1010 PHE A O 1
ATOM 8501 N N . TYR A 1 1011 ? 33.032 -15.796 -21.106 1.00 81.94 1011 TYR A N 1
ATOM 8502 C CA . TYR A 1 1011 ? 31.851 -16.404 -20.515 1.00 81.94 1011 TYR A CA 1
ATOM 8503 C C . TYR A 1 1011 ? 30.954 -15.350 -19.849 1.00 81.94 1011 TYR A C 1
ATOM 8505 O O . TYR A 1 1011 ? 31.445 -14.393 -19.236 1.00 81.94 1011 TYR A O 1
ATOM 8513 N N . PRO A 1 1012 ? 29.616 -15.520 -19.875 1.00 77.88 1012 PRO A N 1
ATOM 8514 C CA . PRO A 1 1012 ? 28.694 -14.560 -19.272 1.00 77.88 1012 PRO A CA 1
ATOM 8515 C C . PRO A 1 1012 ? 28.950 -14.252 -17.789 1.00 77.88 1012 PRO A C 1
ATOM 8517 O O . PRO A 1 1012 ? 28.558 -13.178 -17.332 1.00 77.88 1012 PRO A O 1
ATOM 8520 N N . GLU A 1 1013 ? 29.539 -15.165 -17.008 1.00 76.31 1013 GLU A N 1
ATOM 8521 C CA . GLU A 1 1013 ? 29.871 -14.920 -15.594 1.00 76.31 1013 GLU A CA 1
ATOM 8522 C C . GLU A 1 1013 ? 31.200 -14.169 -15.391 1.00 76.31 1013 GLU A C 1
ATOM 8524 O O . GLU A 1 1013 ? 31.284 -13.378 -14.448 1.00 76.31 1013 GLU A O 1
ATOM 8529 N N . GLU A 1 1014 ? 32.185 -14.310 -16.286 1.00 80.62 1014 GLU A N 1
ATOM 8530 C CA . GLU A 1 1014 ? 33.484 -13.615 -16.193 1.00 80.62 1014 GLU A CA 1
ATOM 8531 C C . GLU A 1 1014 ? 33.296 -12.096 -16.207 1.00 80.62 1014 GLU A C 1
ATOM 8533 O O . GLU A 1 1014 ? 33.753 -11.375 -15.318 1.00 80.62 1014 GLU A O 1
ATOM 8538 N N . ILE A 1 1015 ? 32.490 -11.602 -17.148 1.00 82.00 1015 ILE A N 1
ATOM 8539 C CA . ILE A 1 1015 ? 32.194 -10.170 -17.284 1.00 82.00 1015 ILE A CA 1
ATOM 8540 C C . ILE A 1 1015 ? 31.269 -9.626 -16.183 1.00 82.00 1015 ILE A C 1
ATOM 8542 O O . ILE A 1 1015 ? 31.086 -8.411 -16.072 1.00 82.00 1015 ILE A O 1
ATOM 8546 N N . LYS A 1 1016 ? 30.674 -10.486 -15.339 1.00 82.12 1016 LYS A N 1
ATOM 8547 C CA . LYS A 1 1016 ? 29.768 -10.082 -14.244 1.00 82.12 1016 LYS A CA 1
ATOM 8548 C C . LYS A 1 1016 ? 30.478 -9.842 -12.907 1.00 82.12 1016 LYS A C 1
ATOM 8550 O O . LYS A 1 1016 ? 29.839 -9.304 -11.987 1.00 82.12 1016 LYS A O 1
ATOM 8555 N N . ASN A 1 1017 ? 31.750 -10.221 -12.765 1.00 83.38 1017 ASN A N 1
ATOM 8556 C CA . ASN A 1 1017 ? 32.493 -10.009 -11.524 1.00 83.38 1017 ASN A CA 1
ATOM 8557 C C . ASN A 1 1017 ? 33.974 -9.663 -11.731 1.00 83.38 1017 ASN A C 1
ATOM 8559 O O . ASN A 1 1017 ? 34.875 -10.412 -11.375 1.00 83.38 1017 ASN A O 1
ATOM 8563 N N . LEU A 1 1018 ? 34.213 -8.442 -12.191 1.00 86.88 1018 LEU A N 1
ATOM 8564 C CA . LEU A 1 1018 ? 35.540 -7.891 -12.465 1.00 86.88 1018 LEU A CA 1
ATOM 8565 C C . LEU A 1 1018 ? 36.216 -7.255 -11.249 1.00 86.88 1018 LEU A C 1
ATOM 8567 O O . LEU A 1 1018 ? 37.238 -6.592 -11.382 1.00 86.88 1018 LEU A O 1
ATOM 8571 N N . LYS A 1 1019 ? 35.628 -7.406 -10.055 1.00 87.19 1019 LYS A N 1
ATOM 8572 C CA . LYS A 1 1019 ? 36.004 -6.639 -8.857 1.00 87.19 1019 LYS A CA 1
ATOM 8573 C C . LYS A 1 1019 ? 37.495 -6.751 -8.511 1.00 87.19 1019 LYS A C 1
ATOM 8575 O O . LYS A 1 1019 ? 38.069 -5.794 -8.008 1.00 87.19 1019 LYS A O 1
ATOM 8580 N N . PHE A 1 1020 ? 38.104 -7.906 -8.772 1.00 82.69 1020 PHE A N 1
ATOM 8581 C CA . PHE A 1 1020 ? 39.503 -8.193 -8.442 1.00 82.69 1020 PHE A CA 1
ATOM 8582 C C . PHE A 1 1020 ? 40.324 -8.673 -9.647 1.00 82.69 1020 PHE A C 1
ATOM 8584 O O . PHE A 1 1020 ? 41.407 -9.222 -9.470 1.00 82.69 1020 PHE A O 1
ATOM 8591 N N . VAL A 1 1021 ? 39.824 -8.454 -10.867 1.00 84.94 1021 VAL A N 1
ATOM 8592 C CA . VAL A 1 1021 ? 40.492 -8.896 -12.099 1.00 84.94 1021 VAL A CA 1
ATOM 8593 C C . VAL A 1 1021 ? 41.868 -8.229 -12.255 1.00 84.94 1021 VAL A C 1
ATOM 8595 O O . VAL A 1 1021 ? 42.079 -7.071 -11.863 1.00 84.94 1021 VAL A O 1
ATOM 8598 N N . GLY A 1 1022 ? 42.822 -9.000 -12.786 1.00 74.31 1022 GLY A N 1
ATOM 8599 C CA . GLY A 1 1022 ? 44.233 -8.627 -12.890 1.00 74.31 1022 GLY A CA 1
ATOM 8600 C C . GLY A 1 1022 ? 45.003 -8.720 -11.567 1.00 74.31 1022 GLY A C 1
ATOM 8601 O O . GLY A 1 1022 ? 45.935 -7.948 -11.367 1.00 74.31 1022 GLY A O 1
ATOM 8602 N N . ASN A 1 1023 ? 44.570 -9.566 -10.622 1.00 72.38 1023 ASN A N 1
ATOM 8603 C CA . ASN A 1 1023 ? 45.336 -9.898 -9.407 1.00 72.38 1023 ASN A CA 1
ATOM 8604 C C . ASN A 1 1023 ? 46.195 -11.157 -9.570 1.00 72.38 1023 ASN A C 1
ATOM 8606 O O . ASN A 1 1023 ? 47.207 -11.288 -8.891 1.00 72.38 1023 ASN A O 1
ATOM 8610 N N . LEU A 1 1024 ? 45.769 -12.086 -10.425 1.00 72.00 1024 LEU A N 1
ATOM 8611 C CA . LEU A 1 1024 ? 46.476 -13.326 -10.721 1.00 72.00 1024 LEU A CA 1
ATOM 8612 C C . LEU A 1 1024 ? 46.965 -13.290 -12.177 1.00 72.00 1024 LEU A C 1
ATOM 8614 O O . LEU A 1 1024 ? 46.269 -12.697 -13.006 1.00 72.00 1024 LEU A O 1
ATOM 8618 N N . PRO A 1 1025 ? 48.084 -13.959 -12.519 1.00 66.62 1025 PRO A N 1
ATOM 8619 C CA . PRO A 1 1025 ? 48.592 -14.015 -13.896 1.00 66.62 1025 PRO A CA 1
ATOM 8620 C C . PRO A 1 1025 ? 47.530 -14.469 -14.912 1.00 66.62 1025 PRO A C 1
ATOM 8622 O O . PRO A 1 1025 ? 47.386 -13.896 -15.986 1.00 66.62 1025 PRO A O 1
ATOM 8625 N N . LYS A 1 1026 ? 46.694 -15.439 -14.520 1.00 69.44 1026 LYS A N 1
ATOM 8626 C CA . LYS A 1 1026 ? 45.581 -15.955 -15.335 1.00 69.44 1026 LYS A CA 1
ATOM 8627 C C . LYS A 1 1026 ? 44.486 -14.927 -15.663 1.00 69.44 1026 LYS A C 1
ATOM 8629 O O . LYS A 1 1026 ? 43.769 -15.104 -16.640 1.00 69.44 1026 LYS A O 1
ATOM 8634 N N . ASP A 1 1027 ? 44.367 -13.848 -14.886 1.00 80.00 1027 ASP A N 1
ATOM 8635 C CA . ASP A 1 1027 ? 43.341 -12.813 -15.071 1.00 80.00 1027 ASP A CA 1
ATOM 8636 C C . ASP A 1 1027 ? 43.856 -11.613 -15.892 1.00 80.00 1027 ASP A C 1
ATOM 8638 O O . ASP A 1 1027 ? 43.103 -10.664 -16.133 1.00 80.00 1027 ASP A O 1
ATOM 8642 N N . GLU A 1 1028 ? 45.135 -11.604 -16.294 1.00 82.31 1028 GLU A N 1
ATOM 8643 C CA . GLU A 1 1028 ? 45.723 -10.480 -17.034 1.00 82.31 1028 GLU A CA 1
ATOM 8644 C C . GLU A 1 1028 ? 45.143 -10.349 -18.435 1.00 82.31 1028 GLU A C 1
ATOM 8646 O O . GLU A 1 1028 ? 44.760 -9.250 -18.835 1.00 82.31 1028 GLU A O 1
ATOM 8651 N N . ASN A 1 1029 ? 44.981 -11.465 -19.144 1.00 85.62 1029 ASN A N 1
ATOM 8652 C CA . ASN A 1 1029 ? 44.369 -11.468 -20.470 1.00 85.62 1029 ASN A CA 1
ATOM 8653 C C . ASN A 1 1029 ? 42.939 -10.890 -20.424 1.00 85.62 1029 ASN A C 1
ATOM 8655 O O . ASN A 1 1029 ? 42.598 -9.986 -21.183 1.00 85.62 1029 ASN A O 1
ATOM 8659 N N . LEU A 1 1030 ? 42.127 -11.323 -19.450 1.00 87.19 1030 LEU A N 1
ATOM 8660 C CA . LEU A 1 1030 ? 40.773 -10.800 -19.234 1.00 87.19 1030 LEU A CA 1
ATOM 8661 C C . LEU A 1 1030 ? 40.778 -9.289 -18.944 1.00 87.19 1030 LEU A C 1
ATOM 8663 O O . LEU A 1 1030 ? 39.960 -8.550 -19.493 1.00 87.19 1030 LEU A O 1
ATOM 8667 N N . TYR A 1 1031 ? 41.707 -8.816 -18.105 1.00 90.12 1031 TYR A N 1
ATOM 8668 C CA . TYR A 1 1031 ? 41.878 -7.388 -17.829 1.00 90.12 1031 TYR A CA 1
ATOM 8669 C C . TYR A 1 1031 ? 42.201 -6.595 -19.102 1.00 90.12 1031 TYR A C 1
ATOM 8671 O O . TYR A 1 1031 ? 41.552 -5.581 -19.357 1.00 90.12 1031 TYR A O 1
ATOM 8679 N N . HIS A 1 1032 ? 43.168 -7.058 -19.901 1.00 89.88 1032 HIS A N 1
ATOM 8680 C CA . HIS A 1 1032 ? 43.595 -6.387 -21.130 1.00 89.88 1032 HIS A CA 1
ATOM 8681 C C . HIS A 1 1032 ? 42.477 -6.320 -22.170 1.00 89.88 1032 HIS A C 1
ATOM 8683 O O . HIS A 1 1032 ? 42.186 -5.231 -22.658 1.00 89.88 1032 HIS A O 1
ATOM 8689 N N . LYS A 1 1033 ? 41.778 -7.431 -22.427 1.00 91.56 1033 LYS A N 1
ATOM 8690 C CA . LYS A 1 1033 ? 40.639 -7.460 -23.357 1.00 91.56 1033 LYS A CA 1
ATOM 8691 C C . LYS A 1 1033 ? 39.537 -6.479 -22.954 1.00 91.56 1033 LYS A C 1
ATOM 8693 O O . LYS A 1 1033 ? 39.065 -5.687 -23.762 1.00 91.56 1033 LYS A O 1
ATOM 8698 N N . ILE A 1 1034 ? 39.153 -6.463 -21.676 1.00 91.81 1034 ILE A N 1
ATOM 8699 C CA . ILE A 1 1034 ? 38.119 -5.538 -21.181 1.00 91.81 1034 ILE A CA 1
ATOM 8700 C C . ILE A 1 1034 ? 38.597 -4.087 -21.252 1.00 91.81 1034 ILE A C 1
ATOM 8702 O O . ILE A 1 1034 ? 37.828 -3.202 -21.630 1.00 91.81 1034 ILE A O 1
ATOM 8706 N N . LYS A 1 1035 ? 39.861 -3.830 -20.901 1.00 92.62 1035 LYS A N 1
ATOM 8707 C CA . LYS A 1 1035 ? 40.464 -2.500 -20.998 1.00 92.62 1035 LYS A CA 1
ATOM 8708 C C . LYS A 1 1035 ? 40.420 -1.981 -22.442 1.00 92.62 1035 LYS A C 1
ATOM 8710 O O . LYS A 1 1035 ? 39.964 -0.852 -22.635 1.00 92.62 1035 LYS A O 1
ATOM 8715 N N . ASN A 1 1036 ? 40.806 -2.818 -23.409 1.00 91.81 1036 ASN A N 1
ATOM 8716 C CA . ASN A 1 1036 ? 40.783 -2.520 -24.844 1.00 91.81 1036 ASN A CA 1
ATOM 8717 C C . ASN A 1 1036 ? 39.360 -2.210 -25.331 1.00 91.81 1036 ASN A C 1
ATOM 8719 O O . ASN A 1 1036 ? 39.114 -1.166 -25.931 1.00 91.81 1036 ASN A O 1
ATOM 8723 N N . LEU A 1 1037 ? 38.384 -3.051 -24.980 1.00 91.19 1037 LEU A N 1
ATOM 8724 C CA . LEU A 1 1037 ? 36.985 -2.822 -25.354 1.00 91.19 1037 LEU A CA 1
ATOM 8725 C C . LEU A 1 1037 ? 36.432 -1.507 -24.784 1.00 91.19 1037 LEU A C 1
ATOM 8727 O O . LEU A 1 1037 ? 35.653 -0.821 -25.444 1.00 91.19 1037 LEU A O 1
ATOM 8731 N N . ILE A 1 1038 ? 36.824 -1.120 -23.567 1.00 91.25 1038 ILE A N 1
ATOM 8732 C CA . ILE A 1 1038 ? 36.426 0.172 -22.992 1.00 91.25 1038 ILE A CA 1
ATOM 8733 C C . ILE A 1 1038 ? 37.135 1.331 -23.717 1.00 91.25 1038 ILE A C 1
ATOM 8735 O O . ILE A 1 1038 ? 36.478 2.332 -24.008 1.00 91.25 1038 ILE A O 1
ATOM 8739 N N . SER A 1 1039 ? 38.431 1.219 -24.046 1.00 89.75 1039 SER A N 1
ATOM 8740 C CA . SER A 1 1039 ? 39.168 2.281 -24.756 1.00 89.75 1039 SER A CA 1
ATOM 8741 C C . SER A 1 1039 ? 38.664 2.492 -26.185 1.00 89.75 1039 SER A C 1
ATOM 8743 O O . SER A 1 1039 ? 38.534 3.636 -26.615 1.00 89.75 1039 SER A O 1
ATOM 8745 N N . HIS A 1 1040 ? 38.257 1.422 -26.876 1.00 88.81 1040 HIS A N 1
ATOM 8746 C CA . HIS A 1 1040 ? 37.582 1.479 -28.181 1.00 88.81 1040 HIS A CA 1
ATOM 8747 C C . HIS A 1 1040 ? 36.107 1.917 -28.087 1.00 88.81 1040 HIS A C 1
ATOM 8749 O O . HIS A 1 1040 ? 35.381 1.901 -29.080 1.00 88.81 1040 HIS A O 1
ATOM 8755 N N . ARG A 1 1041 ? 35.630 2.311 -26.894 1.00 87.44 1041 ARG A N 1
ATOM 8756 C CA . ARG A 1 1041 ? 34.237 2.706 -26.623 1.00 87.44 1041 ARG A CA 1
ATOM 8757 C C . ARG A 1 1041 ? 33.215 1.621 -27.001 1.00 87.44 1041 ARG A C 1
ATOM 8759 O O . ARG A 1 1041 ? 32.096 1.941 -27.383 1.00 87.44 1041 ARG A O 1
ATOM 8766 N N . LYS A 1 1042 ? 33.557 0.338 -26.862 1.00 88.69 1042 LYS A N 1
ATOM 8767 C CA . LYS A 1 1042 ? 32.687 -0.820 -27.158 1.00 88.69 1042 LYS A CA 1
ATOM 8768 C C . LYS A 1 1042 ? 31.935 -1.353 -25.930 1.00 88.69 1042 LYS A C 1
ATOM 8770 O O . LYS A 1 1042 ? 31.202 -2.337 -26.013 1.00 88.69 1042 LYS A O 1
ATOM 8775 N N . GLY A 1 1043 ? 32.065 -0.703 -24.777 1.00 89.50 1043 GLY A N 1
ATOM 8776 C CA . GLY A 1 1043 ? 31.321 -1.031 -23.562 1.00 89.50 1043 GLY A CA 1
ATOM 8777 C C . GLY A 1 1043 ? 31.699 -0.128 -22.396 1.00 89.50 1043 GLY A C 1
ATOM 8778 O O . GLY A 1 1043 ? 32.463 0.822 -22.552 1.00 89.50 1043 GLY A O 1
ATOM 8779 N N . PHE A 1 1044 ? 31.150 -0.411 -21.217 1.00 90.62 1044 PHE A N 1
ATOM 8780 C CA . PHE A 1 1044 ? 31.394 0.394 -20.019 1.00 90.62 1044 PHE A CA 1
ATOM 8781 C C . PHE A 1 1044 ? 31.337 -0.441 -18.734 1.00 90.62 1044 PHE A C 1
ATOM 8783 O O . PHE A 1 1044 ? 30.860 -1.580 -18.724 1.00 90.62 1044 PHE A O 1
ATOM 8790 N N . LEU A 1 1045 ? 31.772 0.145 -17.614 1.00 90.69 1045 LEU A N 1
ATOM 8791 C CA . LEU A 1 1045 ? 31.769 -0.526 -16.314 1.00 90.69 1045 LEU A CA 1
ATOM 8792 C C . LEU A 1 1045 ? 30.577 -0.129 -15.440 1.00 90.69 1045 LEU A C 1
ATOM 8794 O O . LEU A 1 1045 ? 30.146 1.024 -15.337 1.00 90.69 1045 LEU A O 1
ATOM 8798 N N . LYS A 1 1046 ? 30.022 -1.121 -14.748 1.00 88.31 1046 LYS A N 1
ATOM 8799 C CA . LYS A 1 1046 ? 28.850 -0.974 -13.891 1.00 88.31 1046 LYS A CA 1
ATOM 8800 C C . LYS A 1 1046 ? 29.116 -1.526 -12.506 1.00 88.31 1046 LYS A C 1
ATOM 8802 O O . LYS A 1 1046 ? 29.330 -2.718 -12.314 1.00 88.31 1046 LYS A O 1
ATOM 8807 N N . LEU A 1 1047 ? 28.971 -0.659 -11.512 1.00 87.94 1047 LEU A N 1
ATOM 8808 C CA . LEU A 1 1047 ? 29.067 -1.049 -10.113 1.00 87.94 1047 LEU A CA 1
ATOM 8809 C C . LEU A 1 1047 ? 27.741 -1.607 -9.589 1.00 87.94 1047 LEU A C 1
ATOM 8811 O O . LEU A 1 1047 ? 26.662 -1.012 -9.740 1.00 87.94 1047 LEU A O 1
ATOM 8815 N N . LYS A 1 1048 ? 27.836 -2.744 -8.900 1.00 87.50 1048 LYS A N 1
ATOM 8816 C CA . LYS A 1 1048 ? 26.785 -3.276 -8.038 1.00 87.50 1048 LYS A CA 1
ATOM 8817 C C . LYS A 1 1048 ? 27.178 -3.018 -6.590 1.00 87.50 1048 LYS A C 1
ATOM 8819 O O . LYS A 1 1048 ? 28.080 -3.653 -6.065 1.00 87.50 1048 LYS A O 1
ATOM 8824 N N . LEU A 1 1049 ? 26.474 -2.096 -5.945 1.00 85.75 1049 LEU A N 1
ATOM 8825 C CA . LEU A 1 1049 ? 26.727 -1.734 -4.548 1.00 85.75 1049 LEU A CA 1
ATOM 8826 C C . LEU A 1 1049 ? 25.986 -2.670 -3.579 1.00 85.75 1049 LEU A C 1
ATOM 8828 O O . LEU A 1 1049 ? 24.865 -3.103 -3.872 1.00 85.75 1049 LEU A O 1
ATOM 8832 N N . SER A 1 1050 ? 26.588 -2.921 -2.420 1.00 80.88 1050 SER A N 1
ATOM 8833 C CA . SER A 1 1050 ? 26.039 -3.644 -1.265 1.00 80.88 1050 SER A CA 1
ATOM 8834 C C . SER A 1 1050 ? 26.256 -2.862 0.031 1.00 80.88 1050 SER A C 1
ATOM 8836 O O . SER A 1 1050 ? 26.922 -1.835 0.031 1.00 80.88 1050 SER A O 1
ATOM 8838 N N . LYS A 1 1051 ? 25.676 -3.349 1.136 1.00 77.06 1051 LYS A N 1
ATOM 8839 C CA . LYS A 1 1051 ? 25.856 -2.801 2.494 1.00 77.06 1051 LYS A CA 1
ATOM 8840 C C . LYS A 1 1051 ? 25.439 -1.328 2.663 1.00 77.06 1051 LYS A C 1
ATOM 8842 O O . LYS A 1 1051 ? 25.829 -0.683 3.623 1.00 77.06 1051 LYS A O 1
ATOM 8847 N N . LEU A 1 1052 ? 24.586 -0.812 1.772 1.00 79.19 1052 LEU A N 1
ATOM 8848 C CA . LEU A 1 1052 ? 24.041 0.547 1.851 1.00 79.19 1052 LEU A CA 1
ATOM 8849 C C . LEU A 1 1052 ? 22.779 0.662 2.719 1.00 79.19 1052 LEU A C 1
ATOM 8851 O O . LEU A 1 1052 ? 22.216 1.736 2.730 1.00 79.19 1052 LEU A O 1
ATOM 8855 N N . GLN A 1 1053 ? 22.283 -0.388 3.389 1.00 78.56 1053 GLN A N 1
ATOM 8856 C CA . GLN A 1 1053 ? 20.983 -0.356 4.106 1.00 78.56 1053 GLN A CA 1
ATOM 8857 C C . GLN A 1 1053 ? 19.787 0.073 3.220 1.00 78.56 1053 GLN A C 1
ATOM 8859 O O . GLN A 1 1053 ? 18.839 0.705 3.678 1.00 78.56 1053 GLN A O 1
ATOM 8864 N N . LEU A 1 1054 ? 19.843 -0.248 1.924 1.00 81.25 1054 LEU A N 1
ATOM 8865 C CA . LEU A 1 1054 ? 18.751 -0.063 0.964 1.00 81.25 1054 LEU A CA 1
ATOM 8866 C C . LEU A 1 1054 ? 18.211 -1.444 0.581 1.00 81.25 1054 LEU A C 1
ATOM 8868 O O . LEU A 1 1054 ? 18.589 -2.018 -0.447 1.00 81.25 1054 LEU A O 1
ATOM 8872 N N . ASP A 1 1055 ? 17.408 -1.999 1.483 1.00 75.69 1055 ASP A N 1
ATOM 8873 C CA . ASP A 1 1055 ? 17.089 -3.426 1.540 1.00 75.69 1055 ASP A CA 1
ATOM 8874 C C . ASP A 1 1055 ? 15.865 -3.820 0.698 1.00 75.69 1055 ASP A C 1
ATOM 8876 O O . ASP A 1 1055 ? 15.685 -5.007 0.404 1.00 75.69 1055 ASP A O 1
ATOM 8880 N N . GLN A 1 1056 ? 15.067 -2.839 0.263 1.00 80.75 1056 GLN A N 1
ATOM 8881 C CA . GLN A 1 1056 ? 13.874 -3.014 -0.566 1.00 80.75 1056 GLN A CA 1
ATOM 8882 C C . GLN A 1 1056 ? 14.058 -2.392 -1.961 1.00 80.75 1056 GLN A C 1
ATOM 8884 O O . GLN A 1 1056 ? 14.866 -1.483 -2.170 1.00 80.75 1056 GLN A O 1
ATOM 8889 N N . LYS A 1 1057 ? 13.316 -2.896 -2.954 1.00 87.75 1057 LYS A N 1
ATOM 8890 C CA . LYS A 1 1057 ? 13.402 -2.460 -4.354 1.00 87.75 1057 LYS A CA 1
ATOM 8891 C C . LYS A 1 1057 ? 12.051 -2.610 -5.041 1.00 87.75 1057 LYS A C 1
ATOM 8893 O O . LYS A 1 1057 ? 11.471 -3.691 -5.001 1.00 87.75 1057 LYS A O 1
ATOM 8898 N N . VAL A 1 1058 ? 11.627 -1.570 -5.748 1.00 90.50 1058 VAL A N 1
ATOM 8899 C CA . VAL A 1 1058 ? 10.443 -1.590 -6.616 1.00 90.50 1058 VAL A CA 1
ATOM 8900 C C . VAL A 1 1058 ? 10.876 -1.257 -8.036 1.00 90.50 1058 VAL A C 1
ATOM 8902 O O . VAL A 1 1058 ? 11.765 -0.424 -8.247 1.00 90.50 1058 VAL A O 1
ATOM 8905 N N . VAL A 1 1059 ? 10.293 -1.945 -9.013 1.00 93.56 1059 VAL A N 1
ATOM 8906 C CA . VAL A 1 1059 ? 10.494 -1.669 -10.432 1.00 93.56 1059 VAL A CA 1
ATOM 8907 C C . VAL A 1 1059 ? 9.164 -1.389 -11.099 1.00 93.56 1059 VAL A C 1
ATOM 8909 O O . VAL A 1 1059 ? 8.224 -2.164 -10.948 1.00 93.56 1059 VAL A O 1
ATOM 8912 N N . PHE A 1 1060 ? 9.138 -0.322 -11.887 1.00 95.50 1060 PHE A N 1
ATOM 8913 C CA . PHE A 1 1060 ? 8.045 0.025 -12.781 1.00 95.50 1060 PHE A CA 1
ATOM 8914 C C . PHE A 1 1060 ? 8.533 -0.068 -14.227 1.00 95.50 1060 PHE A C 1
ATOM 8916 O O . PHE A 1 1060 ? 9.626 0.411 -14.526 1.00 95.50 1060 PHE A O 1
ATOM 8923 N N . ILE A 1 1061 ? 7.751 -0.668 -15.121 1.00 95.69 1061 ILE A N 1
ATOM 8924 C CA . ILE A 1 1061 ? 7.934 -0.557 -16.572 1.00 95.69 1061 ILE A CA 1
ATOM 8925 C C . ILE A 1 1061 ? 6.693 0.116 -17.140 1.00 95.69 1061 ILE A C 1
ATOM 8927 O O . ILE A 1 1061 ? 5.563 -0.315 -16.908 1.00 95.69 1061 ILE A O 1
ATOM 8931 N N . LEU A 1 1062 ? 6.937 1.213 -17.841 1.00 96.06 1062 LEU A N 1
ATOM 8932 C CA . LEU A 1 1062 ? 5.960 2.110 -18.425 1.00 96.06 1062 LEU A CA 1
ATOM 8933 C C . LEU A 1 1062 ? 6.182 2.031 -19.942 1.00 96.06 1062 LEU A C 1
ATOM 8935 O O . LEU A 1 1062 ? 7.032 2.763 -20.441 1.00 96.06 1062 LEU A O 1
ATOM 8939 N N . PRO A 1 1063 ? 5.525 1.112 -20.673 1.00 93.62 1063 PRO A N 1
ATOM 8940 C CA . PRO A 1 1063 ? 5.827 0.883 -22.086 1.00 93.62 1063 PRO A CA 1
ATOM 8941 C C . PRO A 1 1063 ? 5.533 2.116 -22.949 1.00 93.62 1063 PRO A C 1
ATOM 8943 O O . PRO A 1 1063 ? 6.311 2.448 -23.821 1.00 93.62 1063 PRO A O 1
ATOM 8946 N N . SER A 1 1064 ? 4.467 2.869 -22.669 1.00 91.12 1064 SER A N 1
ATOM 8947 C CA . SER A 1 1064 ? 4.098 4.045 -23.469 1.00 91.12 1064 SER A CA 1
ATOM 8948 C C . SER A 1 1064 ? 4.135 5.316 -22.627 1.00 91.12 1064 SER A C 1
ATOM 8950 O O . SER A 1 1064 ? 3.210 5.578 -21.852 1.00 91.12 1064 SER A O 1
ATOM 8952 N N . VAL A 1 1065 ? 5.176 6.135 -22.799 1.00 94.25 1065 VAL A N 1
ATOM 8953 C CA . VAL A 1 1065 ? 5.351 7.412 -22.092 1.00 94.25 1065 VAL A CA 1
ATOM 8954 C C . VAL A 1 1065 ? 5.487 8.556 -23.092 1.00 94.25 1065 VAL A C 1
ATOM 8956 O O . VAL A 1 1065 ? 6.290 8.516 -24.015 1.00 94.25 1065 VAL A O 1
ATOM 8959 N N . LYS A 1 1066 ? 4.724 9.634 -22.887 1.00 92.75 1066 LYS A N 1
ATOM 8960 C CA . LYS A 1 1066 ? 4.873 10.852 -23.697 1.00 92.75 1066 LYS A CA 1
ATOM 8961 C C . LYS A 1 1066 ? 6.222 11.508 -23.415 1.00 92.75 1066 LYS A C 1
ATOM 8963 O O . LYS A 1 1066 ? 6.571 11.689 -22.249 1.00 92.75 1066 LYS A O 1
ATOM 8968 N N . SER A 1 1067 ? 6.908 11.984 -24.450 1.00 91.31 1067 SER A N 1
ATOM 8969 C CA . SER A 1 1067 ? 8.183 12.711 -24.321 1.00 91.31 1067 SER A CA 1
ATOM 8970 C C . SER A 1 1067 ? 8.114 13.868 -23.313 1.00 91.31 1067 SER A C 1
ATOM 8972 O O . SER A 1 1067 ? 9.006 14.033 -22.482 1.00 91.31 1067 SER A O 1
ATOM 8974 N N . SER A 1 1068 ? 6.993 14.600 -23.284 1.00 89.19 1068 SER A N 1
ATOM 8975 C CA . SER A 1 1068 ? 6.745 15.692 -22.332 1.00 89.19 1068 SER A CA 1
ATOM 8976 C C . SER A 1 1068 ? 6.712 15.264 -20.856 1.00 89.19 1068 SER A C 1
ATOM 8978 O O . SER A 1 1068 ? 6.833 16.112 -19.978 1.00 89.19 1068 SER A O 1
ATOM 8980 N N . ALA A 1 1069 ? 6.501 13.977 -20.561 1.00 91.06 1069 ALA A N 1
ATOM 8981 C CA . ALA A 1 1069 ? 6.435 13.439 -19.202 1.00 91.06 1069 ALA A CA 1
ATOM 8982 C C . ALA A 1 1069 ? 7.796 12.950 -18.679 1.00 91.06 1069 ALA A C 1
ATOM 8984 O O . ALA A 1 1069 ? 7.982 12.889 -17.466 1.00 91.06 1069 ALA A O 1
ATOM 8985 N N . VAL A 1 1070 ? 8.757 12.637 -19.559 1.00 92.94 1070 VAL A N 1
ATOM 8986 C CA . VAL A 1 1070 ? 10.038 12.019 -19.169 1.00 92.94 1070 VAL A CA 1
ATOM 8987 C C . VAL A 1 1070 ? 10.830 12.906 -18.213 1.00 92.94 1070 VAL A C 1
ATOM 8989 O O . VAL A 1 1070 ? 11.195 12.459 -17.128 1.00 92.94 1070 VAL A O 1
ATOM 8992 N N . LYS A 1 1071 ? 11.055 14.176 -18.568 1.00 91.88 1071 LYS A N 1
ATOM 8993 C CA . LYS A 1 1071 ? 11.821 15.104 -17.722 1.00 91.88 1071 LYS A CA 1
ATOM 8994 C C . LYS A 1 1071 ? 11.164 15.326 -16.346 1.00 91.88 1071 LYS A C 1
ATOM 8996 O O . LYS A 1 1071 ? 11.857 15.117 -15.352 1.00 91.88 1071 LYS A O 1
ATOM 9001 N N . PRO A 1 1072 ? 9.857 15.651 -16.244 1.00 91.12 1072 PRO A N 1
ATOM 9002 C CA . PRO A 1 1072 ? 9.176 15.720 -14.951 1.00 91.12 1072 PRO A CA 1
ATOM 9003 C C . PRO A 1 1072 ? 9.295 14.439 -14.119 1.00 91.12 1072 PRO A C 1
ATOM 9005 O O . PRO A 1 1072 ? 9.535 14.520 -12.919 1.00 91.12 1072 PRO A O 1
ATOM 9008 N N . LEU A 1 1073 ? 9.172 13.257 -14.736 1.00 93.94 1073 LEU A N 1
ATOM 9009 C CA . LEU A 1 1073 ? 9.328 11.983 -14.029 1.00 93.94 1073 LEU A CA 1
ATOM 9010 C C . LEU A 1 1073 ? 10.760 11.797 -13.513 1.00 93.94 1073 LEU A C 1
ATOM 9012 O O . LEU A 1 1073 ? 10.944 11.471 -12.342 1.00 93.94 1073 LEU A O 1
ATOM 9016 N N . LEU A 1 1074 ? 11.775 12.047 -14.347 1.00 93.12 1074 LEU A N 1
ATOM 9017 C CA . LEU A 1 1074 ? 13.177 12.008 -13.924 1.00 93.12 1074 LEU A CA 1
ATOM 9018 C C . LEU A 1 1074 ? 13.419 12.937 -12.733 1.00 93.12 1074 LEU A C 1
ATOM 9020 O O . LEU A 1 1074 ? 14.073 12.527 -11.772 1.00 93.12 1074 LEU A O 1
ATOM 9024 N N . ASP A 1 1075 ? 12.875 14.152 -12.777 1.00 91.62 1075 ASP A N 1
ATOM 9025 C CA . ASP A 1 1075 ? 13.000 15.126 -11.698 1.00 91.62 1075 ASP A CA 1
ATOM 9026 C C . ASP A 1 1075 ? 12.291 14.652 -10.421 1.00 91.62 1075 ASP A C 1
ATOM 9028 O O . ASP A 1 1075 ? 12.928 14.626 -9.376 1.00 91.62 1075 ASP A O 1
ATOM 9032 N N . VAL A 1 1076 ? 11.052 14.148 -10.490 1.00 92.81 1076 VAL A N 1
ATOM 9033 C CA . VAL A 1 1076 ? 10.336 13.554 -9.339 1.00 92.81 1076 VAL A CA 1
ATOM 9034 C C . VAL A 1 1076 ? 11.177 12.476 -8.645 1.00 92.81 1076 VAL A C 1
ATOM 9036 O O . VAL A 1 1076 ? 11.288 12.449 -7.417 1.00 92.81 1076 VAL A O 1
ATOM 9039 N N . PHE A 1 1077 ? 11.823 11.597 -9.415 1.00 93.94 1077 PHE A N 1
ATOM 9040 C CA . PHE A 1 1077 ? 12.615 10.512 -8.838 1.00 93.94 1077 PHE A CA 1
ATOM 9041 C C . PHE A 1 1077 ? 13.982 10.954 -8.283 1.00 93.94 1077 PHE A C 1
ATOM 9043 O O . PHE A 1 1077 ? 14.609 10.168 -7.568 1.00 93.94 1077 PHE A O 1
ATOM 9050 N N . LYS A 1 1078 ? 14.417 12.213 -8.479 1.00 91.38 1078 LYS A N 1
ATOM 9051 C CA . LYS A 1 1078 ? 15.618 12.763 -7.808 1.00 91.38 1078 LYS A CA 1
ATOM 9052 C C . LYS A 1 1078 ? 15.493 12.840 -6.287 1.00 91.38 1078 LYS A C 1
ATOM 9054 O O . LYS A 1 1078 ? 16.507 12.987 -5.598 1.00 91.38 1078 LYS A O 1
ATOM 9059 N N . PHE A 1 1079 ? 14.271 12.725 -5.763 1.00 90.56 1079 PHE A N 1
ATOM 9060 C CA . PHE A 1 1079 ? 14.021 12.661 -4.329 1.00 90.56 1079 PHE A CA 1
ATOM 9061 C C . PHE A 1 1079 ? 14.752 11.496 -3.655 1.00 90.56 1079 PHE A C 1
ATOM 9063 O O . PHE A 1 1079 ? 15.257 11.661 -2.550 1.00 90.56 1079 PHE A O 1
ATOM 9070 N N . PHE A 1 1080 ? 14.821 10.328 -4.298 1.00 92.25 1080 PHE A N 1
ATOM 9071 C CA . PHE A 1 1080 ? 15.330 9.104 -3.680 1.00 92.25 1080 PHE A CA 1
ATOM 9072 C C . PHE A 1 1080 ? 16.863 9.021 -3.696 1.00 92.25 1080 PHE A C 1
ATOM 9074 O O . PHE A 1 1080 ? 17.539 9.579 -4.558 1.00 92.25 1080 PHE A O 1
ATOM 9081 N N . ASN A 1 1081 ? 17.428 8.253 -2.760 1.00 89.56 1081 ASN A N 1
ATOM 9082 C CA . ASN A 1 1081 ? 18.881 8.115 -2.605 1.00 89.56 1081 ASN A CA 1
ATOM 9083 C C . ASN A 1 1081 ? 19.550 7.293 -3.707 1.00 89.56 1081 ASN A C 1
ATOM 9085 O O . ASN A 1 1081 ? 20.726 7.489 -4.012 1.00 89.56 1081 ASN A O 1
ATOM 9089 N N . LYS A 1 1082 ? 18.818 6.351 -4.301 1.00 91.81 1082 LYS A N 1
ATOM 9090 C CA . LYS A 1 1082 ? 19.323 5.495 -5.370 1.00 91.81 1082 LYS A CA 1
ATOM 9091 C C . LYS A 1 1082 ? 18.200 5.177 -6.341 1.00 91.81 1082 LYS A C 1
ATOM 9093 O O . LYS A 1 1082 ? 17.223 4.529 -5.966 1.00 91.81 1082 LYS A O 1
ATOM 9098 N N . VAL A 1 1083 ? 18.374 5.594 -7.593 1.00 94.25 1083 VAL A N 1
ATOM 9099 C CA . VAL A 1 1083 ? 17.412 5.362 -8.679 1.00 94.25 1083 VAL A CA 1
ATOM 9100 C C . VAL A 1 1083 ? 18.151 4.982 -9.952 1.00 94.25 1083 VAL A C 1
ATOM 9102 O O . VAL A 1 1083 ? 19.256 5.455 -10.219 1.00 94.25 1083 VAL A O 1
ATOM 9105 N N . LYS A 1 1084 ? 17.537 4.110 -10.749 1.00 94.81 1084 LYS A N 1
ATOM 9106 C CA . LYS A 1 1084 ? 17.912 3.912 -12.148 1.00 94.81 1084 LYS A CA 1
ATOM 9107 C C . LYS A 1 1084 ? 16.678 4.059 -13.012 1.00 94.81 1084 LYS A C 1
ATOM 9109 O O . LYS A 1 1084 ? 15.712 3.335 -12.789 1.00 94.81 1084 LYS A O 1
ATOM 9114 N N . VAL A 1 1085 ? 16.735 4.956 -13.981 1.00 97.06 1085 VAL A N 1
ATOM 9115 C CA . VAL A 1 1085 ? 15.703 5.107 -15.004 1.00 97.06 1085 VAL A CA 1
ATOM 9116 C C . VAL A 1 1085 ? 16.312 4.711 -16.335 1.00 97.06 1085 VAL A C 1
ATOM 9118 O O . VAL A 1 1085 ? 17.391 5.177 -16.681 1.00 97.06 1085 VAL A O 1
ATOM 9121 N N . TYR A 1 1086 ? 15.651 3.814 -17.049 1.00 96.75 1086 TYR A N 1
ATOM 9122 C CA . TYR A 1 1086 ? 16.014 3.434 -18.406 1.00 96.75 1086 TYR A CA 1
ATOM 9123 C C . TYR A 1 1086 ? 14.964 3.989 -19.355 1.00 96.75 1086 TYR A C 1
ATOM 9125 O O . TYR A 1 1086 ? 13.784 3.727 -19.134 1.00 96.75 1086 TYR A O 1
ATOM 9133 N N . GLU A 1 1087 ? 15.385 4.714 -20.384 1.00 97.12 1087 GLU A N 1
ATOM 9134 C CA . GLU A 1 1087 ? 14.545 4.962 -21.557 1.00 97.12 1087 GLU A CA 1
ATOM 9135 C C . GLU A 1 1087 ? 14.593 3.704 -22.425 1.00 97.12 1087 GLU A C 1
ATOM 9137 O O . GLU A 1 1087 ? 15.674 3.155 -22.675 1.00 97.12 1087 GLU A O 1
ATOM 9142 N N . ILE A 1 1088 ? 13.418 3.205 -22.791 1.00 96.06 1088 ILE A N 1
ATOM 9143 C CA . ILE A 1 1088 ? 13.245 1.917 -23.464 1.00 96.06 1088 ILE A CA 1
ATOM 9144 C C . ILE A 1 1088 ? 12.364 2.070 -24.703 1.00 96.06 1088 ILE A C 1
ATOM 9146 O O . ILE A 1 1088 ? 11.479 2.919 -24.721 1.00 96.06 1088 ILE A O 1
ATOM 9150 N N . GLU A 1 1089 ? 12.570 1.210 -25.688 1.00 95.31 1089 GLU A N 1
ATOM 9151 C CA . GLU A 1 1089 ? 11.701 1.024 -26.861 1.00 95.31 1089 GLU A CA 1
ATOM 9152 C C . GLU A 1 1089 ? 11.393 -0.465 -27.020 1.00 95.31 1089 GLU A C 1
ATOM 9154 O O . GLU A 1 1089 ? 12.113 -1.310 -26.472 1.00 95.31 1089 GLU A O 1
ATOM 9159 N N . GLY A 1 1090 ? 10.329 -0.789 -27.746 1.00 95.12 1090 GLY A N 1
ATOM 9160 C CA . GLY A 1 1090 ? 9.962 -2.168 -28.037 1.00 95.12 1090 GLY A CA 1
ATOM 9161 C C . GLY A 1 1090 ? 8.472 -2.336 -28.274 1.00 95.12 1090 GLY A C 1
ATOM 9162 O O . GLY A 1 1090 ? 7.828 -1.504 -28.908 1.00 95.12 1090 GLY A O 1
ATOM 9163 N N . GLU A 1 1091 ? 7.922 -3.426 -27.757 1.00 95.19 1091 GLU A N 1
ATOM 9164 C CA . GLU A 1 1091 ? 6.530 -3.801 -27.960 1.00 95.19 1091 GLU A CA 1
ATOM 9165 C C . GLU A 1 1091 ? 5.932 -4.489 -26.732 1.00 95.19 1091 GLU A C 1
ATOM 9167 O O . GLU A 1 1091 ? 6.624 -5.008 -25.851 1.00 95.19 1091 GLU A O 1
ATOM 9172 N N . TYR A 1 1092 ? 4.612 -4.451 -26.632 1.00 95.00 1092 TYR A N 1
ATOM 9173 C CA . TYR A 1 1092 ? 3.880 -5.108 -25.565 1.00 95.00 1092 TYR A CA 1
ATOM 9174 C C . TYR A 1 1092 ? 2.495 -5.528 -26.038 1.00 95.00 1092 TYR A C 1
ATOM 9176 O O . TYR A 1 1092 ? 1.890 -4.924 -26.925 1.00 95.00 1092 TYR A O 1
ATOM 9184 N N . TYR A 1 1093 ? 1.969 -6.549 -25.381 1.00 92.94 1093 TYR A N 1
ATOM 9185 C CA . TYR A 1 1093 ? 0.657 -7.102 -25.659 1.00 92.94 1093 TYR A CA 1
ATOM 9186 C C . TYR A 1 1093 ? -0.038 -7.426 -24.352 1.00 92.94 1093 TYR A C 1
ATOM 9188 O O . TYR A 1 1093 ? 0.575 -7.917 -23.403 1.00 92.94 1093 TYR A O 1
ATOM 9196 N N . LEU A 1 1094 ? -1.337 -7.171 -24.332 1.00 91.69 1094 LEU A N 1
ATOM 9197 C CA . LEU A 1 1094 ? -2.259 -7.621 -23.304 1.00 91.69 1094 LEU A CA 1
ATOM 9198 C C . LEU A 1 1094 ? -3.344 -8.410 -24.030 1.00 91.69 1094 LEU A C 1
ATOM 9200 O O . LEU A 1 1094 ? -3.751 -7.996 -25.108 1.00 91.69 1094 LEU A O 1
ATOM 9204 N N . HIS A 1 1095 ? -3.857 -9.484 -23.436 1.00 86.38 1095 HIS A N 1
ATOM 9205 C CA . HIS A 1 1095 ? -4.830 -10.384 -24.073 1.00 86.38 1095 HIS A CA 1
ATOM 9206 C C . HIS A 1 1095 ? -6.078 -9.701 -24.660 1.00 86.38 1095 HIS A C 1
ATOM 9208 O O . HIS A 1 1095 ? -6.729 -10.242 -25.545 1.00 86.38 1095 HIS A O 1
ATOM 9214 N N . SER A 1 1096 ? -6.429 -8.505 -24.180 1.00 85.62 1096 SER A N 1
ATOM 9215 C CA . SER A 1 1096 ? -7.545 -7.729 -24.728 1.00 85.62 1096 SER A CA 1
ATOM 9216 C C . SER A 1 1096 ? -7.184 -6.876 -25.948 1.00 85.62 1096 SER A C 1
ATOM 9218 O O . SER A 1 1096 ? -8.011 -6.078 -26.384 1.00 85.62 1096 SER A O 1
ATOM 9220 N N . PHE A 1 1097 ? -5.941 -6.904 -26.420 1.00 88.88 1097 PHE A N 1
ATOM 9221 C CA . PHE A 1 1097 ? -5.534 -6.192 -27.624 1.00 88.88 1097 PHE A CA 1
ATOM 9222 C C . PHE A 1 1097 ? -5.774 -7.082 -28.838 1.00 88.88 1097 PHE A C 1
ATOM 9224 O O . PHE A 1 1097 ? -5.546 -8.284 -28.784 1.00 88.88 1097 PHE A O 1
ATOM 9231 N N . LEU A 1 1098 ? -6.219 -6.472 -29.937 1.00 84.81 1098 LEU A N 1
ATOM 9232 C CA . LEU A 1 1098 ? -6.338 -7.168 -31.220 1.00 84.81 1098 LEU A CA 1
ATOM 9233 C C . LEU A 1 1098 ? -4.957 -7.487 -31.804 1.00 84.81 1098 LEU A C 1
ATOM 9235 O O . LEU A 1 1098 ? -4.772 -8.526 -32.424 1.00 84.81 1098 LEU A O 1
ATOM 9239 N N . GLU A 1 1099 ? -3.990 -6.602 -31.563 1.00 88.56 1099 GLU A N 1
ATOM 9240 C CA . GLU A 1 1099 ? -2.639 -6.668 -32.111 1.00 88.56 1099 GLU A CA 1
ATOM 9241 C C . GLU A 1 1099 ? -1.604 -6.260 -31.058 1.00 88.56 1099 GLU A C 1
ATOM 9243 O O . GLU A 1 1099 ? -1.902 -5.580 -30.065 1.00 88.56 1099 GLU A O 1
ATOM 9248 N N . VAL A 1 1100 ? -0.360 -6.666 -31.295 1.00 91.31 1100 VAL A N 1
ATOM 9249 C CA . VAL A 1 1100 ? 0.809 -6.218 -30.536 1.00 91.31 1100 VAL A CA 1
ATOM 9250 C C . VAL A 1 1100 ? 0.987 -4.707 -30.708 1.00 91.31 1100 VAL A C 1
ATOM 9252 O O . VAL A 1 1100 ? 0.898 -4.182 -31.813 1.00 91.31 1100 VAL A O 1
ATOM 9255 N N . LYS A 1 1101 ? 1.259 -3.986 -29.614 1.00 94.06 1101 LYS A N 1
ATOM 9256 C CA . LYS A 1 1101 ? 1.519 -2.541 -29.656 1.00 94.06 1101 LYS A CA 1
ATOM 9257 C C . LYS A 1 1101 ? 3.006 -2.254 -29.564 1.00 94.06 1101 LYS A C 1
ATOM 9259 O O . LYS A 1 1101 ? 3.633 -2.592 -28.562 1.00 94.06 1101 LYS A O 1
ATOM 9264 N N . THR A 1 1102 ? 3.535 -1.537 -30.543 1.00 94.94 1102 THR A N 1
ATOM 9265 C CA . THR A 1 1102 ? 4.902 -1.010 -30.525 1.00 94.94 1102 THR A CA 1
ATOM 9266 C C . THR A 1 1102 ? 4.969 0.342 -29.806 1.00 94.94 1102 THR A C 1
ATOM 9268 O O . THR A 1 1102 ? 3.974 1.066 -29.683 1.00 94.94 1102 THR A O 1
ATOM 9271 N N . PHE A 1 1103 ? 6.140 0.680 -29.273 1.00 95.12 1103 PHE A N 1
ATOM 9272 C CA . PHE A 1 1103 ? 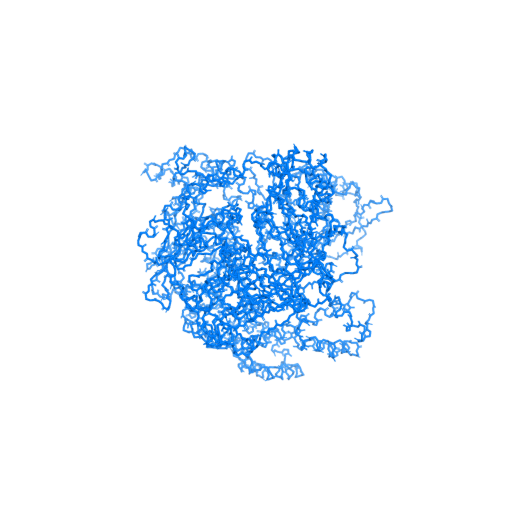6.423 1.972 -28.660 1.00 95.12 1103 PHE A CA 1
ATOM 9273 C C . PHE A 1 1103 ? 7.883 2.378 -28.874 1.00 95.12 1103 PHE A C 1
ATOM 9275 O O . PHE A 1 1103 ? 8.808 1.600 -28.653 1.00 95.12 1103 PHE A O 1
ATOM 9282 N N . GLU A 1 1104 ? 8.083 3.644 -29.228 1.00 93.44 1104 GLU A N 1
ATOM 9283 C CA . GLU A 1 1104 ? 9.415 4.244 -29.394 1.00 93.44 1104 GLU A CA 1
ATOM 9284 C C . GLU A 1 1104 ? 9.976 4.796 -28.076 1.00 93.44 1104 GLU A C 1
ATOM 9286 O O . GLU A 1 1104 ? 11.176 5.015 -27.937 1.00 93.44 1104 GLU A O 1
ATOM 9291 N N . LEU A 1 1105 ? 9.102 5.063 -27.096 1.00 95.31 1105 LEU A N 1
ATOM 9292 C CA . LEU A 1 1105 ? 9.497 5.650 -25.820 1.00 95.31 1105 LEU A CA 1
ATOM 9293 C C . LEU A 1 1105 ? 8.657 5.130 -24.653 1.00 95.31 1105 LEU A C 1
ATOM 9295 O O . LEU A 1 1105 ? 7.489 5.480 -24.466 1.00 95.31 1105 LEU A O 1
ATOM 9299 N N . GLY A 1 1106 ? 9.327 4.366 -23.806 1.00 96.94 1106 GLY A N 1
ATOM 9300 C CA . GLY A 1 1106 ? 8.880 3.934 -22.497 1.00 96.94 1106 GLY A CA 1
ATOM 9301 C C . GLY A 1 1106 ? 9.943 4.191 -21.431 1.00 96.94 1106 GLY A C 1
ATOM 9302 O O . GLY A 1 1106 ? 11.058 4.632 -21.717 1.00 96.94 1106 GLY A O 1
ATOM 9303 N N . LEU A 1 1107 ? 9.610 3.894 -20.173 1.00 97.69 1107 LEU A N 1
ATOM 9304 C CA . LEU A 1 1107 ? 10.526 4.017 -19.039 1.00 97.69 1107 LEU A CA 1
ATOM 9305 C C . LEU A 1 1107 ? 10.549 2.745 -18.184 1.00 97.69 1107 LEU A C 1
ATOM 9307 O O . LEU A 1 1107 ? 9.505 2.256 -17.765 1.00 97.69 1107 LEU A O 1
ATOM 9311 N N . CYS A 1 1108 ? 11.736 2.256 -17.824 1.00 97.56 1108 CYS A N 1
ATOM 9312 C CA . CYS A 1 1108 ? 11.923 1.270 -16.755 1.00 97.56 1108 CYS A CA 1
ATOM 9313 C C . CYS A 1 1108 ? 12.583 1.945 -15.543 1.00 97.56 1108 CYS A C 1
ATOM 9315 O O . CYS A 1 1108 ? 13.755 2.318 -15.580 1.00 97.56 1108 CYS A O 1
ATOM 9317 N N . ILE A 1 1109 ? 11.838 2.095 -14.450 1.00 97.56 1109 ILE A N 1
ATOM 9318 C CA . ILE A 1 1109 ? 12.224 2.851 -13.254 1.00 97.56 1109 ILE A CA 1
ATOM 9319 C C . ILE A 1 1109 ? 12.493 1.875 -12.115 1.00 97.56 1109 ILE A C 1
ATOM 9321 O O . ILE A 1 1109 ? 11.626 1.091 -11.746 1.00 97.56 1109 ILE A O 1
ATOM 9325 N N . LYS A 1 1110 ? 13.695 1.914 -11.539 1.00 96.12 1110 LYS A N 1
ATOM 9326 C CA . LYS A 1 1110 ? 14.115 1.084 -10.403 1.00 96.12 1110 LYS A CA 1
ATOM 9327 C C . LYS A 1 1110 ? 14.437 1.985 -9.224 1.00 96.12 1110 LYS A C 1
ATOM 9329 O O . LYS A 1 1110 ? 15.350 2.804 -9.321 1.00 96.12 1110 LYS A O 1
ATOM 9334 N N . ILE A 1 1111 ? 13.730 1.788 -8.119 1.00 94.62 1111 ILE A N 1
ATOM 9335 C CA . ILE A 1 1111 ? 13.877 2.573 -6.890 1.00 94.62 1111 ILE A CA 1
ATOM 9336 C C . ILE A 1 1111 ? 14.305 1.628 -5.775 1.00 94.62 1111 ILE A C 1
ATOM 9338 O O . ILE A 1 1111 ? 13.772 0.522 -5.664 1.00 94.62 1111 ILE A O 1
ATOM 9342 N N . TRP A 1 1112 ? 15.280 2.049 -4.973 1.00 91.19 1112 TRP A N 1
ATOM 9343 C CA . TRP A 1 1112 ? 15.709 1.321 -3.785 1.00 91.19 1112 TRP A CA 1
ATOM 9344 C C . TRP A 1 1112 ? 15.300 2.089 -2.534 1.00 91.19 1112 TRP A C 1
ATOM 9346 O O . TRP A 1 1112 ? 15.569 3.285 -2.434 1.00 91.19 1112 TRP A O 1
ATOM 9356 N N . PHE A 1 1113 ? 14.699 1.381 -1.584 1.00 86.94 1113 PHE A N 1
ATOM 9357 C CA . PHE A 1 1113 ? 14.238 1.929 -0.314 1.00 86.94 1113 PHE A CA 1
ATOM 9358 C C . PHE A 1 1113 ? 15.028 1.297 0.843 1.00 86.94 1113 PHE A C 1
ATOM 9360 O O . PHE A 1 1113 ? 15.435 0.133 0.736 1.00 86.94 1113 PHE A O 1
ATOM 9367 N N . PRO A 1 1114 ? 15.248 2.027 1.953 1.00 80.62 1114 PRO A N 1
ATOM 9368 C CA . PRO A 1 1114 ? 15.572 1.403 3.229 1.00 80.62 1114 PRO A CA 1
ATOM 9369 C C . PRO A 1 1114 ? 14.423 0.490 3.671 1.00 80.62 1114 PRO A C 1
ATOM 9371 O O . PRO A 1 1114 ? 13.373 0.439 3.030 1.00 80.62 1114 PRO A O 1
ATOM 9374 N N . ASN A 1 1115 ? 14.605 -0.258 4.757 1.00 72.62 1115 ASN A N 1
ATOM 9375 C CA . ASN A 1 1115 ? 13.526 -1.094 5.270 1.00 72.62 1115 ASN A CA 1
ATOM 9376 C C . ASN A 1 1115 ? 12.440 -0.248 5.964 1.00 72.62 1115 ASN A C 1
ATOM 9378 O O . ASN A 1 1115 ? 12.463 -0.086 7.182 1.00 72.62 1115 ASN A O 1
ATOM 9382 N N . ILE A 1 1116 ? 11.522 0.297 5.168 1.00 74.69 1116 ILE A N 1
ATOM 9383 C CA . ILE A 1 1116 ? 10.372 1.111 5.581 1.00 74.69 1116 ILE A CA 1
ATOM 9384 C C . ILE A 1 1116 ? 9.088 0.559 4.956 1.00 74.69 1116 ILE A C 1
ATOM 9386 O O . ILE A 1 1116 ? 9.154 -0.296 4.072 1.00 74.69 1116 ILE A O 1
ATOM 9390 N N . ASP A 1 1117 ? 7.933 1.062 5.388 1.00 72.88 1117 ASP A N 1
ATOM 9391 C CA . ASP A 1 1117 ? 6.687 0.857 4.651 1.00 72.88 1117 ASP A CA 1
ATOM 9392 C C . ASP A 1 1117 ? 6.689 1.704 3.367 1.00 72.88 1117 ASP A C 1
ATOM 9394 O O . ASP A 1 1117 ? 7.023 2.894 3.384 1.00 72.88 1117 ASP A O 1
ATOM 9398 N N . ILE A 1 1118 ? 6.381 1.064 2.242 1.00 81.94 1118 ILE A N 1
ATOM 9399 C CA . ILE A 1 1118 ? 6.435 1.652 0.897 1.00 81.94 1118 ILE A CA 1
ATOM 9400 C C . ILE A 1 1118 ? 5.051 1.770 0.257 1.00 81.94 1118 ILE A C 1
ATOM 9402 O O . ILE A 1 1118 ? 4.949 2.295 -0.853 1.00 81.94 1118 ILE A O 1
ATOM 9406 N N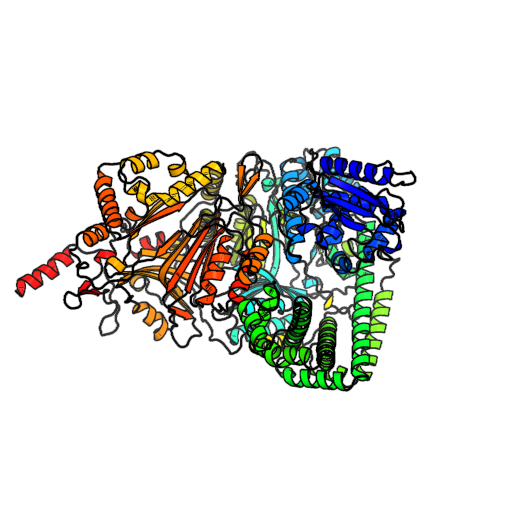 . ASP A 1 1119 ? 3.999 1.304 0.932 1.00 79.44 1119 ASP A N 1
ATOM 9407 C CA . ASP A 1 1119 ? 2.609 1.346 0.476 1.00 79.44 1119 ASP A CA 1
ATOM 9408 C C . ASP A 1 1119 ? 2.198 2.753 -0.002 1.00 79.44 1119 ASP A C 1
ATOM 9410 O O . ASP A 1 1119 ? 1.836 2.942 -1.164 1.00 79.44 1119 ASP A O 1
ATOM 9414 N N . ASN A 1 1120 ? 2.399 3.766 0.839 1.00 78.69 1120 ASN A N 1
ATOM 9415 C CA . ASN A 1 1120 ? 2.014 5.148 0.598 1.00 78.69 1120 ASN A CA 1
ATOM 9416 C C . ASN A 1 1120 ? 2.848 5.777 -0.532 1.00 78.69 1120 ASN A C 1
ATOM 9418 O O . ASN A 1 1120 ? 2.340 6.569 -1.328 1.00 78.69 1120 ASN A O 1
ATOM 9422 N N . PHE A 1 1121 ? 4.125 5.390 -0.658 1.00 87.81 1121 PHE A N 1
ATOM 9423 C CA . PHE A 1 1121 ? 4.969 5.812 -1.781 1.00 87.81 1121 PHE A CA 1
ATOM 9424 C C . PHE A 1 1121 ? 4.453 5.241 -3.100 1.00 87.81 1121 PHE A C 1
ATOM 9426 O O . PHE A 1 1121 ? 4.339 5.973 -4.082 1.00 87.81 1121 PHE A O 1
ATOM 9433 N N . ILE A 1 1122 ? 4.127 3.948 -3.130 1.00 88.31 1122 ILE A N 1
ATOM 9434 C CA . ILE A 1 1122 ? 3.582 3.281 -4.315 1.00 88.31 1122 ILE A CA 1
ATOM 9435 C C . ILE A 1 1122 ? 2.233 3.894 -4.691 1.00 88.31 1122 ILE A C 1
ATOM 9437 O O . ILE A 1 1122 ? 1.978 4.155 -5.871 1.00 88.31 1122 ILE A O 1
ATOM 9441 N N . GLU A 1 1123 ? 1.381 4.167 -3.703 1.00 84.50 1123 GLU A N 1
ATOM 9442 C CA . GLU A 1 1123 ? 0.092 4.792 -3.942 1.00 84.50 1123 GLU A CA 1
ATOM 9443 C C . GLU A 1 1123 ? 0.234 6.161 -4.594 1.00 84.50 1123 GLU A C 1
ATOM 9445 O O . GLU A 1 1123 ? -0.392 6.400 -5.629 1.00 84.50 1123 GLU A O 1
ATOM 9450 N N . TYR A 1 1124 ? 1.101 7.017 -4.063 1.00 88.75 1124 TYR A N 1
ATOM 9451 C CA . TYR A 1 1124 ? 1.308 8.343 -4.622 1.00 88.75 1124 TYR A CA 1
ATOM 9452 C C . TYR A 1 1124 ? 2.010 8.307 -5.993 1.00 88.75 1124 TYR A C 1
ATOM 9454 O O . TYR A 1 1124 ? 1.612 9.017 -6.915 1.00 88.75 1124 TYR A O 1
ATOM 9462 N N . ILE A 1 1125 ? 2.983 7.410 -6.200 1.00 93.38 1125 ILE A N 1
ATOM 9463 C CA . ILE A 1 1125 ? 3.610 7.197 -7.519 1.00 93.38 1125 ILE A CA 1
ATOM 9464 C C . ILE A 1 1125 ? 2.562 6.794 -8.570 1.00 93.38 1125 ILE A C 1
ATOM 9466 O O . ILE A 1 1125 ? 2.608 7.273 -9.705 1.00 93.38 1125 ILE A O 1
ATOM 9470 N N . SER A 1 1126 ? 1.583 5.959 -8.207 1.00 88.75 1126 SER A N 1
ATOM 9471 C CA . SER A 1 1126 ? 0.508 5.583 -9.134 1.00 88.75 1126 SER A CA 1
ATOM 9472 C C . SER A 1 1126 ? -0.377 6.773 -9.537 1.00 88.75 1126 SER A C 1
ATOM 9474 O O . SER A 1 1126 ? -0.828 6.834 -10.682 1.00 88.75 1126 SER A O 1
ATOM 9476 N N . GLU A 1 1127 ? -0.581 7.749 -8.643 1.00 89.75 1127 GLU A N 1
ATOM 9477 C CA . GLU A 1 1127 ? -1.278 8.997 -8.970 1.00 89.75 1127 GLU A CA 1
ATOM 9478 C C . GLU A 1 1127 ? -0.461 9.849 -9.949 1.00 89.75 1127 GLU A C 1
ATOM 9480 O O . GLU A 1 1127 ? -1.018 10.399 -10.899 1.00 89.75 1127 GLU A O 1
ATOM 9485 N N . ILE A 1 1128 ? 0.867 9.900 -9.786 1.00 93.19 1128 ILE A N 1
ATOM 9486 C CA . ILE A 1 1128 ? 1.766 10.600 -10.717 1.00 93.19 1128 ILE A CA 1
ATOM 9487 C C . ILE A 1 1128 ? 1.662 9.982 -12.119 1.00 93.19 1128 ILE A C 1
ATOM 9489 O O . ILE A 1 1128 ? 1.515 10.701 -13.109 1.00 93.19 1128 ILE A O 1
ATOM 9493 N N . PHE A 1 1129 ? 1.671 8.652 -12.225 1.00 93.00 1129 PHE A N 1
ATOM 9494 C CA . PHE A 1 1129 ? 1.506 7.962 -13.510 1.00 93.00 1129 PHE A CA 1
ATOM 9495 C C . PHE A 1 1129 ? 0.139 8.232 -14.147 1.00 93.00 1129 PHE A C 1
ATOM 9497 O O . PHE A 1 1129 ? 0.072 8.564 -15.334 1.00 93.00 1129 PHE A O 1
ATOM 9504 N N . ALA A 1 1130 ? -0.938 8.191 -13.357 1.00 89.19 1130 ALA A N 1
ATOM 9505 C CA . ALA A 1 1130 ? -2.273 8.552 -13.826 1.00 89.19 1130 ALA A CA 1
ATOM 9506 C C . ALA A 1 1130 ? -2.327 10.010 -14.318 1.00 89.19 1130 ALA A C 1
ATOM 9508 O O . ALA A 1 1130 ? -2.911 10.301 -15.365 1.00 89.19 1130 ALA A O 1
ATOM 9509 N N . TYR A 1 1131 ? -1.649 10.931 -13.626 1.00 89.69 1131 TYR A N 1
ATOM 9510 C CA . TYR A 1 1131 ? -1.533 12.318 -14.062 1.00 89.69 1131 TYR A CA 1
ATOM 9511 C C . TYR A 1 1131 ? -0.816 12.443 -15.414 1.00 89.69 1131 TYR A C 1
ATOM 9513 O O . TYR A 1 1131 ? -1.242 13.230 -16.261 1.00 89.69 1131 TYR A O 1
ATOM 9521 N N . PHE A 1 1132 ? 0.205 11.640 -15.700 1.00 89.69 1132 PHE A N 1
ATOM 9522 C CA . PHE A 1 1132 ? 0.862 11.650 -17.013 1.00 89.69 1132 PHE A CA 1
ATOM 9523 C C . PHE A 1 1132 ? 0.126 10.841 -18.105 1.00 89.69 1132 PHE A C 1
ATOM 9525 O O . PHE A 1 1132 ? 0.560 10.848 -19.257 1.00 89.69 1132 PHE A O 1
ATOM 9532 N N . ASN A 1 1133 ? -1.056 10.280 -17.807 1.00 87.75 1133 ASN A N 1
ATOM 9533 C CA . ASN A 1 1133 ? -1.836 9.371 -18.669 1.00 87.75 1133 ASN A CA 1
ATOM 9534 C C . ASN A 1 1133 ? -1.063 8.098 -19.044 1.00 87.75 1133 ASN A C 1
ATOM 9536 O O . ASN A 1 1133 ? -1.052 7.684 -20.202 1.00 87.75 1133 ASN A O 1
ATOM 9540 N N . ILE A 1 1134 ? -0.371 7.518 -18.070 1.00 91.56 1134 ILE A N 1
ATOM 9541 C CA . ILE A 1 1134 ? 0.309 6.236 -18.227 1.00 91.56 1134 ILE A CA 1
ATOM 9542 C C . ILE A 1 1134 ? -0.649 5.160 -17.716 1.00 91.56 1134 ILE A C 1
ATOM 9544 O O . ILE A 1 1134 ? -0.729 4.906 -16.514 1.00 91.56 1134 ILE A O 1
ATOM 9548 N N . ASP A 1 1135 ? -1.429 4.590 -18.634 1.00 85.44 1135 ASP A N 1
ATOM 9549 C CA . ASP A 1 1135 ? -2.527 3.676 -18.296 1.00 85.44 1135 ASP A CA 1
ATOM 9550 C C . ASP A 1 1135 ? -2.030 2.264 -17.947 1.00 85.44 1135 ASP A C 1
ATOM 9552 O O . ASP A 1 1135 ? -2.470 1.681 -16.954 1.00 85.44 1135 ASP A O 1
ATOM 9556 N N . HIS A 1 1136 ? -1.079 1.736 -18.725 1.00 90.88 1136 HIS A N 1
ATOM 9557 C CA . HIS A 1 1136 ? -0.502 0.406 -18.520 1.00 90.88 1136 HIS A CA 1
ATOM 9558 C C . HIS A 1 1136 ? 0.812 0.526 -17.752 1.00 90.88 1136 HIS A C 1
ATOM 9560 O O . HIS A 1 1136 ? 1.791 1.083 -18.247 1.00 90.88 1136 HIS A O 1
ATOM 9566 N N . VAL A 1 1137 ? 0.832 -0.001 -16.529 1.00 92.25 1137 VAL A N 1
ATOM 9567 C CA . VAL A 1 1137 ? 2.008 0.013 -15.657 1.00 92.25 1137 VAL A CA 1
ATOM 9568 C C . VAL A 1 1137 ? 2.320 -1.420 -15.269 1.00 92.25 1137 VAL A C 1
ATOM 9570 O O . VAL A 1 1137 ? 1.532 -2.053 -14.570 1.00 92.25 1137 VAL A O 1
ATOM 9573 N N . PHE A 1 1138 ? 3.482 -1.921 -15.659 1.00 92.00 1138 PHE A N 1
ATOM 9574 C CA . PHE A 1 1138 ? 4.000 -3.171 -15.120 1.00 92.00 1138 PHE A CA 1
ATOM 9575 C C . PHE A 1 1138 ? 4.785 -2.877 -13.845 1.00 92.00 1138 PHE A C 1
ATOM 9577 O O . PHE A 1 1138 ? 5.645 -1.995 -13.831 1.00 92.00 1138 PHE A O 1
ATOM 9584 N N . MET A 1 1139 ? 4.489 -3.593 -12.762 1.00 91.25 1139 MET A N 1
ATOM 9585 C CA . MET A 1 1139 ? 5.157 -3.393 -11.479 1.00 91.25 1139 MET A CA 1
ATOM 9586 C C . MET A 1 1139 ? 5.587 -4.734 -10.885 1.00 91.25 1139 MET A C 1
ATOM 9588 O O . MET A 1 1139 ? 4.793 -5.668 -10.814 1.00 91.25 1139 MET A O 1
ATOM 9592 N N . TYR A 1 1140 ? 6.835 -4.805 -10.422 1.00 88.19 1140 TYR A N 1
ATOM 9593 C CA . TYR A 1 1140 ? 7.365 -5.955 -9.686 1.00 88.19 1140 TYR A CA 1
ATOM 9594 C C . TYR A 1 1140 ? 8.391 -5.499 -8.640 1.00 88.19 1140 TYR A C 1
ATOM 9596 O O . TYR A 1 1140 ? 9.095 -4.502 -8.821 1.00 88.19 1140 TYR A O 1
ATOM 9604 N N . THR A 1 1141 ? 8.538 -6.247 -7.550 1.00 80.69 1141 THR A N 1
ATOM 9605 C CA . THR A 1 1141 ? 9.597 -6.001 -6.554 1.00 80.69 1141 THR A CA 1
ATOM 9606 C C . THR A 1 1141 ? 10.877 -6.754 -6.938 1.00 80.69 1141 THR A C 1
ATOM 9608 O O . THR A 1 1141 ? 11.973 -6.174 -7.034 1.00 80.69 1141 THR A O 1
ATOM 9611 N N . LYS A 1 1142 ? 10.764 -8.048 -7.270 1.00 75.56 1142 LYS A N 1
ATOM 9612 C CA . LYS A 1 1142 ? 11.895 -8.888 -7.692 1.00 75.56 1142 LYS A CA 1
ATOM 9613 C C . LYS A 1 1142 ? 11.441 -10.186 -8.372 1.00 75.56 1142 LYS A C 1
ATOM 9615 O O . LYS A 1 1142 ? 10.401 -10.704 -8.026 1.00 75.56 1142 LYS A O 1
ATOM 9620 N N . PHE A 1 1143 ? 12.272 -10.727 -9.266 1.00 82.62 1143 PHE A N 1
ATOM 9621 C CA . PHE A 1 1143 ? 12.148 -12.094 -9.794 1.00 82.62 1143 PHE A CA 1
ATOM 9622 C C . PHE A 1 1143 ? 13.210 -13.022 -9.166 1.00 82.62 1143 PHE A C 1
ATOM 9624 O O . PHE A 1 1143 ? 14.314 -12.566 -8.833 1.00 82.62 1143 PHE A O 1
ATOM 9631 N N . HIS A 1 1144 ? 12.896 -14.308 -9.037 1.00 80.69 1144 HIS A N 1
ATOM 9632 C CA . HIS A 1 1144 ? 13.800 -15.406 -8.688 1.00 80.69 1144 HIS A CA 1
ATOM 9633 C C . HIS A 1 1144 ? 14.733 -15.742 -9.857 1.00 80.69 1144 HIS A C 1
ATOM 9635 O O . HIS A 1 1144 ? 14.362 -15.592 -11.017 1.00 80.69 1144 HIS A O 1
ATOM 9641 N N . GLU A 1 1145 ? 15.971 -16.149 -9.563 1.00 82.81 1145 GLU A N 1
ATOM 9642 C CA . GLU A 1 1145 ? 16.895 -16.639 -10.595 1.00 82.81 1145 GLU A CA 1
ATOM 9643 C C . GLU A 1 1145 ? 16.551 -18.096 -10.907 1.00 82.81 1145 GLU A C 1
ATOM 9645 O O . GLU A 1 1145 ? 16.560 -18.922 -10.002 1.00 82.81 1145 GLU A O 1
ATOM 9650 N N . GLY A 1 1146 ? 16.288 -18.426 -12.172 1.00 83.69 1146 GLY A N 1
ATOM 9651 C CA . GLY A 1 1146 ? 15.946 -19.791 -12.580 1.00 83.69 1146 GLY A CA 1
ATOM 9652 C C . GLY A 1 1146 ? 17.159 -20.700 -12.773 1.00 83.69 1146 GLY A C 1
ATOM 9653 O O . GLY A 1 1146 ? 17.159 -21.513 -13.681 1.00 83.69 1146 GLY A O 1
ATOM 9654 N N . LYS A 1 1147 ? 18.221 -20.544 -11.972 1.00 80.50 1147 LYS A N 1
ATOM 9655 C CA . LYS A 1 1147 ? 19.484 -21.289 -12.147 1.00 80.50 1147 LYS A CA 1
ATOM 9656 C C . LYS A 1 1147 ? 19.313 -22.796 -11.985 1.00 80.50 1147 LYS A C 1
ATOM 9658 O O . LYS A 1 1147 ? 19.843 -23.539 -12.797 1.00 80.50 1147 LYS A O 1
ATOM 9663 N N . LYS A 1 1148 ? 18.585 -23.220 -10.947 1.00 78.94 1148 LYS A N 1
ATOM 9664 C CA . LYS A 1 1148 ? 18.283 -24.636 -10.707 1.00 78.94 1148 LYS A CA 1
ATOM 9665 C C . LYS A 1 1148 ? 17.486 -25.217 -11.873 1.00 78.94 1148 LYS A C 1
ATOM 9667 O O . LYS A 1 1148 ? 17.910 -26.186 -12.475 1.00 78.94 1148 LYS A O 1
ATOM 9672 N N . TYR A 1 1149 ? 16.437 -24.503 -12.268 1.00 79.50 1149 TYR A N 1
ATOM 9673 C CA . TYR A 1 1149 ? 15.602 -24.873 -13.402 1.00 79.50 1149 TYR A CA 1
ATOM 9674 C C . TYR A 1 1149 ? 16.386 -25.013 -14.717 1.00 79.50 1149 TYR A C 1
ATOM 9676 O O . TYR A 1 1149 ? 16.182 -25.961 -15.462 1.00 79.50 1149 TYR A O 1
ATOM 9684 N N . LEU A 1 1150 ? 17.324 -24.098 -14.989 1.00 82.50 1150 LEU A N 1
ATOM 9685 C CA . LEU A 1 1150 ? 18.213 -24.200 -16.149 1.00 82.50 1150 LEU A CA 1
ATOM 9686 C C . LEU A 1 1150 ? 19.146 -25.420 -16.071 1.00 82.50 1150 LEU A C 1
ATOM 9688 O O . LEU A 1 1150 ? 19.406 -26.029 -17.101 1.00 82.50 1150 LEU A O 1
ATOM 9692 N N . LYS A 1 1151 ? 19.642 -25.776 -14.877 1.00 79.56 1151 LYS A N 1
ATOM 9693 C CA . LYS A 1 1151 ? 20.476 -26.974 -14.675 1.00 79.56 1151 LYS A CA 1
ATOM 9694 C C . LYS A 1 1151 ? 19.686 -28.249 -14.989 1.00 79.56 1151 LYS A C 1
ATOM 9696 O O . LYS A 1 1151 ? 20.202 -29.119 -15.682 1.00 79.56 1151 LYS A O 1
ATOM 9701 N N . ASP A 1 1152 ? 18.444 -28.316 -14.512 1.00 79.19 1152 ASP A N 1
ATOM 9702 C CA . ASP A 1 1152 ? 17.552 -29.461 -14.721 1.00 79.19 1152 ASP A CA 1
ATOM 9703 C C . ASP A 1 1152 ? 17.136 -29.582 -16.204 1.00 79.19 1152 ASP A C 1
ATOM 9705 O O . ASP A 1 1152 ? 17.093 -30.682 -16.746 1.00 79.19 1152 ASP A O 1
ATOM 9709 N N . LEU A 1 1153 ? 16.878 -28.458 -16.891 1.00 82.06 1153 LEU A N 1
ATOM 9710 C CA . LEU A 1 1153 ? 16.440 -28.441 -18.298 1.00 82.06 1153 LEU A CA 1
ATOM 9711 C C . LEU A 1 1153 ? 17.531 -28.880 -19.297 1.00 82.06 1153 LEU A C 1
ATOM 9713 O O . LEU A 1 1153 ? 17.204 -29.434 -20.352 1.00 82.06 1153 LEU A O 1
ATOM 9717 N N . PHE A 1 1154 ? 18.803 -28.612 -18.977 1.00 80.69 1154 PHE A N 1
ATOM 9718 C CA . PHE A 1 1154 ? 19.966 -28.832 -19.849 1.00 80.69 1154 PHE A CA 1
ATOM 9719 C C . PHE A 1 1154 ? 20.973 -29.856 -19.284 1.00 80.69 1154 PHE A C 1
ATOM 9721 O O . PHE A 1 1154 ? 22.168 -29.760 -19.562 1.00 80.69 1154 PHE A O 1
ATOM 9728 N N . GLU A 1 1155 ? 20.488 -30.831 -18.505 1.00 73.25 1155 GLU A N 1
ATOM 9729 C CA . GLU A 1 1155 ? 21.221 -32.060 -18.137 1.00 73.25 1155 GLU A CA 1
ATOM 9730 C C . GLU A 1 1155 ? 22.574 -31.813 -17.433 1.00 73.25 1155 GLU A C 1
ATOM 9732 O O . GLU A 1 1155 ? 23.611 -32.350 -17.806 1.00 73.25 1155 GLU A O 1
ATOM 9737 N N . GLU A 1 1156 ? 22.574 -30.974 -16.393 1.00 62.66 1156 GLU A N 1
ATOM 9738 C CA . GLU A 1 1156 ? 23.724 -30.681 -15.513 1.00 62.66 1156 GLU A CA 1
ATOM 9739 C C . GLU A 1 1156 ? 24.987 -30.047 -16.135 1.00 62.66 1156 GLU A C 1
ATOM 9741 O O . GLU A 1 1156 ? 25.919 -29.746 -15.384 1.00 62.66 1156 GLU A O 1
ATOM 9746 N N . ARG A 1 1157 ? 25.023 -29.741 -17.441 1.00 67.19 1157 ARG A N 1
ATOM 9747 C CA . ARG A 1 1157 ? 26.151 -29.007 -18.055 1.00 67.19 1157 ARG A CA 1
ATOM 9748 C C . ARG A 1 1157 ? 26.370 -27.642 -17.395 1.00 67.19 1157 ARG A C 1
ATOM 9750 O O . ARG A 1 1157 ? 25.412 -26.935 -17.053 1.00 67.19 1157 ARG A O 1
ATOM 9757 N N . ASP A 1 1158 ? 27.631 -27.234 -17.229 1.00 71.00 1158 ASP A N 1
ATOM 9758 C CA . ASP A 1 1158 ? 27.944 -25.969 -16.566 1.00 71.00 1158 ASP A CA 1
ATOM 9759 C C . ASP A 1 1158 ? 27.755 -24.792 -17.530 1.00 71.00 1158 ASP A C 1
ATOM 9761 O O . ASP A 1 1158 ? 28.686 -24.284 -18.154 1.00 71.00 1158 ASP A O 1
ATOM 9765 N N . LEU A 1 1159 ? 26.520 -24.281 -17.592 1.00 75.75 1159 LEU A N 1
ATOM 9766 C CA . LEU A 1 1159 ? 26.164 -23.065 -18.338 1.00 75.75 1159 LEU A CA 1
ATOM 9767 C C . LEU A 1 1159 ? 27.039 -21.843 -17.991 1.00 75.75 1159 LEU A C 1
ATOM 9769 O O . LEU A 1 1159 ? 26.958 -20.824 -18.674 1.00 75.75 1159 LEU A O 1
ATOM 9773 N N . ARG A 1 1160 ? 27.826 -21.871 -16.910 1.00 71.94 1160 ARG A N 1
ATOM 9774 C CA . ARG A 1 1160 ? 28.759 -20.784 -16.587 1.00 71.94 1160 ARG A CA 1
ATOM 9775 C C . ARG A 1 1160 ? 30.047 -20.862 -17.395 1.00 71.94 1160 ARG A C 1
ATOM 9777 O O . ARG A 1 1160 ? 30.594 -19.800 -17.675 1.00 71.94 1160 ARG A O 1
ATOM 9784 N N . ASN A 1 1161 ? 30.490 -22.068 -17.742 1.00 73.12 1161 ASN A N 1
ATOM 9785 C CA . ASN A 1 1161 ? 31.799 -22.337 -18.337 1.00 73.12 1161 ASN A CA 1
ATOM 9786 C C . ASN A 1 1161 ? 31.720 -22.888 -19.763 1.00 73.12 1161 ASN A C 1
ATOM 9788 O O . ASN A 1 1161 ? 32.739 -22.893 -20.437 1.00 73.12 1161 ASN A O 1
ATOM 9792 N N . ASP A 1 1162 ? 30.542 -23.309 -20.231 1.00 77.88 1162 ASP A N 1
ATOM 9793 C CA . ASP A 1 1162 ? 30.408 -23.958 -21.545 1.00 77.88 1162 ASP A CA 1
ATOM 9794 C C . ASP A 1 1162 ? 29.518 -23.157 -22.513 1.00 77.88 1162 ASP A C 1
ATOM 9796 O O . ASP A 1 1162 ? 29.580 -23.318 -23.730 1.00 77.88 1162 ASP A O 1
ATOM 9800 N N . TYR A 1 1163 ? 28.674 -22.263 -21.991 1.00 85.50 1163 TYR A N 1
ATOM 9801 C CA . TYR A 1 1163 ? 27.660 -21.566 -22.780 1.00 85.50 1163 TYR A CA 1
ATOM 9802 C C . TYR A 1 1163 ? 28.126 -20.176 -23.242 1.00 85.50 1163 TYR A C 1
ATOM 9804 O O . TYR A 1 1163 ? 28.238 -19.235 -22.447 1.00 85.50 1163 TYR A O 1
ATOM 9812 N N . LYS A 1 1164 ? 28.351 -20.038 -24.557 1.00 86.44 1164 LYS A N 1
ATOM 9813 C CA . LYS A 1 1164 ? 28.760 -18.791 -25.228 1.00 86.44 1164 LYS A CA 1
ATOM 9814 C C . LYS A 1 1164 ? 27.689 -18.315 -26.221 1.00 86.44 1164 LYS A C 1
ATOM 9816 O O . LYS A 1 1164 ? 27.801 -18.582 -27.414 1.00 86.44 1164 LYS A O 1
ATOM 9821 N N . PRO A 1 1165 ? 26.680 -17.544 -25.773 1.00 86.56 1165 PRO A N 1
ATOM 9822 C CA . PRO A 1 1165 ? 25.537 -17.160 -26.610 1.00 86.56 1165 PRO A CA 1
ATOM 9823 C C . PRO A 1 1165 ? 25.902 -16.319 -27.840 1.00 86.56 1165 PRO A C 1
ATOM 9825 O O . PRO A 1 1165 ? 25.117 -16.237 -28.774 1.00 86.56 1165 PRO A O 1
ATOM 9828 N N . LEU A 1 1166 ? 27.070 -15.670 -27.851 1.00 86.81 1166 LEU A N 1
ATOM 9829 C CA . LEU A 1 1166 ? 27.538 -14.876 -28.992 1.00 86.81 1166 LEU A CA 1
ATOM 9830 C C . LEU A 1 1166 ? 28.007 -15.725 -30.176 1.00 86.81 1166 LEU A C 1
ATOM 9832 O O . LEU A 1 1166 ? 28.001 -15.233 -31.297 1.00 86.81 1166 LEU A O 1
ATOM 9836 N N . LEU A 1 1167 ? 28.398 -16.979 -29.936 1.00 85.88 1167 LEU A N 1
ATOM 9837 C CA . LEU A 1 1167 ? 28.864 -17.900 -30.978 1.00 85.88 1167 LEU A CA 1
ATOM 9838 C C . LEU A 1 1167 ? 27.716 -18.645 -31.672 1.00 85.88 1167 LEU A C 1
ATOM 9840 O O . LEU A 1 1167 ? 27.956 -19.429 -32.580 1.00 85.88 1167 LEU A O 1
ATOM 9844 N N . ASN A 1 1168 ? 26.482 -18.400 -31.236 1.00 85.38 1168 ASN A N 1
ATOM 9845 C CA . ASN A 1 1168 ? 25.291 -19.139 -31.639 1.00 85.38 1168 ASN A CA 1
ATOM 9846 C C . ASN A 1 1168 ? 24.490 -18.449 -32.762 1.00 85.38 1168 ASN A C 1
ATOM 9848 O O . ASN A 1 1168 ? 23.402 -18.908 -33.110 1.00 85.38 1168 ASN A O 1
ATOM 9852 N N . PHE A 1 1169 ? 25.003 -17.338 -33.300 1.00 86.94 1169 PHE A N 1
ATOM 9853 C CA . PHE A 1 1169 ? 24.416 -16.612 -34.427 1.00 86.94 1169 PHE A CA 1
ATOM 9854 C C . PHE A 1 1169 ? 25.131 -16.961 -35.731 1.00 86.94 1169 PHE A C 1
ATOM 9856 O O . PHE A 1 1169 ? 26.341 -17.181 -35.746 1.00 86.94 1169 PHE A O 1
ATOM 9863 N N . GLU A 1 1170 ? 24.391 -16.936 -36.833 1.00 86.62 1170 GLU A N 1
ATOM 9864 C CA . GLU A 1 1170 ? 24.932 -17.145 -38.175 1.00 86.62 1170 GLU A CA 1
ATOM 9865 C C . GLU A 1 1170 ? 25.254 -15.794 -38.816 1.00 86.62 1170 GLU A C 1
ATOM 9867 O O . GLU A 1 1170 ? 24.470 -14.849 -38.726 1.00 86.62 1170 GLU A O 1
ATOM 9872 N N . TRP A 1 1171 ? 26.415 -15.678 -39.456 1.00 86.06 1171 TRP A N 1
ATOM 9873 C CA . TRP A 1 1171 ? 26.779 -14.476 -40.201 1.00 86.06 1171 TRP A CA 1
ATOM 9874 C C . TRP A 1 1171 ? 26.354 -14.625 -41.660 1.00 86.06 1171 TRP A C 1
ATOM 9876 O O . TRP A 1 1171 ? 26.807 -15.545 -42.338 1.00 86.06 1171 TRP A O 1
ATOM 9886 N N . ASN A 1 1172 ? 25.523 -13.707 -42.156 1.00 85.44 1172 ASN A N 1
ATOM 9887 C CA . ASN A 1 1172 ? 25.228 -13.610 -43.580 1.00 85.44 1172 ASN A CA 1
ATOM 9888 C C . ASN A 1 1172 ? 26.311 -12.745 -44.255 1.00 85.44 1172 ASN A C 1
ATOM 9890 O O . ASN A 1 1172 ? 26.352 -11.533 -44.017 1.00 85.44 1172 ASN A O 1
ATOM 9894 N N . PRO A 1 1173 ? 27.188 -13.328 -45.097 1.00 80.38 1173 PRO A N 1
ATOM 9895 C CA . PRO A 1 1173 ? 28.282 -12.590 -45.722 1.00 80.38 1173 PRO A CA 1
ATOM 9896 C C . PRO A 1 1173 ? 27.814 -11.609 -46.804 1.00 80.38 1173 PRO A C 1
ATOM 9898 O O . PRO A 1 1173 ? 28.530 -10.648 -47.076 1.00 80.38 1173 PRO A O 1
ATOM 9901 N N . VAL A 1 1174 ? 26.633 -11.831 -47.396 1.00 82.88 1174 VAL A N 1
ATOM 9902 C CA . VAL A 1 1174 ? 26.069 -11.000 -48.471 1.00 82.88 1174 VAL A CA 1
ATOM 9903 C C . VAL A 1 1174 ? 25.492 -9.718 -47.884 1.00 82.88 1174 VAL A C 1
ATOM 9905 O O . VAL A 1 1174 ? 25.923 -8.619 -48.223 1.00 82.88 1174 VAL A O 1
ATOM 9908 N N . ASP A 1 1175 ? 24.571 -9.868 -46.935 1.00 78.62 1175 ASP A N 1
ATOM 9909 C CA . ASP A 1 1175 ? 23.868 -8.738 -46.323 1.00 78.62 1175 ASP A CA 1
ATOM 9910 C C . ASP A 1 1175 ? 24.677 -8.078 -45.196 1.00 78.62 1175 ASP A C 1
ATOM 9912 O O . ASP A 1 1175 ? 24.306 -7.011 -44.703 1.00 78.62 1175 ASP A O 1
ATOM 9916 N N . LYS A 1 1176 ? 25.791 -8.704 -44.786 1.00 80.69 1176 LYS A N 1
ATOM 9917 C CA . LYS A 1 1176 ? 26.653 -8.291 -43.666 1.00 80.69 1176 LYS A CA 1
ATOM 9918 C C . LYS A 1 1176 ? 25.865 -8.093 -42.364 1.00 80.69 1176 LYS A C 1
ATOM 9920 O O . LYS A 1 1176 ? 26.046 -7.104 -41.649 1.00 80.69 1176 LYS A O 1
ATOM 9925 N N . ILE A 1 1177 ? 24.978 -9.040 -42.059 1.00 83.06 1177 ILE A N 1
ATOM 9926 C CA . ILE A 1 1177 ? 24.141 -9.039 -40.853 1.00 83.06 1177 ILE A CA 1
ATOM 9927 C C . ILE A 1 1177 ? 24.230 -10.367 -40.106 1.00 83.06 1177 ILE A C 1
ATOM 9929 O O . ILE A 1 1177 ? 24.431 -11.430 -40.693 1.00 83.06 1177 ILE A O 1
ATOM 9933 N N . TRP A 1 1178 ? 24.004 -10.304 -38.797 1.00 86.81 1178 TRP A N 1
ATOM 9934 C CA . TRP A 1 1178 ? 23.776 -11.486 -37.976 1.00 86.81 1178 TRP A CA 1
ATOM 9935 C C . TRP A 1 1178 ? 22.354 -12.011 -38.165 1.00 86.81 1178 TRP A C 1
ATOM 9937 O O . TRP A 1 1178 ? 21.391 -11.242 -38.166 1.00 86.81 1178 TRP A O 1
ATOM 9947 N N . MET A 1 1179 ? 22.219 -13.327 -38.251 1.00 86.62 1179 MET A N 1
ATOM 9948 C CA . MET A 1 1179 ? 20.954 -14.044 -38.313 1.00 86.62 1179 MET A CA 1
ATOM 9949 C C . MET A 1 1179 ? 20.806 -14.940 -37.085 1.00 86.62 1179 MET A C 1
ATOM 9951 O O . MET A 1 1179 ? 21.773 -15.488 -36.553 1.00 86.62 1179 MET A O 1
ATOM 9955 N N . SER A 1 1180 ? 19.571 -15.057 -36.602 1.00 87.69 1180 SER A N 1
ATOM 9956 C CA . SER A 1 1180 ? 19.246 -16.035 -35.564 1.00 87.69 1180 SER A CA 1
ATOM 9957 C C . SER A 1 1180 ? 18.971 -17.394 -36.208 1.00 87.69 1180 SER A C 1
ATOM 9959 O O . SER A 1 1180 ? 18.392 -17.415 -37.295 1.00 87.69 1180 SER A O 1
ATOM 9961 N N . PRO A 1 1181 ? 19.290 -18.509 -35.532 1.00 84.81 1181 PRO A N 1
ATOM 9962 C CA . PRO A 1 1181 ? 18.918 -19.830 -36.020 1.00 84.81 1181 PRO A CA 1
ATOM 9963 C C . PRO A 1 1181 ? 17.396 -19.947 -36.168 1.00 84.81 1181 PRO A C 1
ATOM 9965 O O . PRO A 1 1181 ? 16.626 -19.368 -35.386 1.00 84.81 1181 PRO A O 1
ATOM 9968 N N . LYS A 1 1182 ? 16.957 -20.712 -37.172 1.00 85.88 1182 LYS A N 1
ATOM 9969 C CA . LYS A 1 1182 ? 15.538 -21.029 -37.369 1.00 85.88 1182 LYS A CA 1
ATOM 9970 C C . LYS A 1 1182 ? 15.036 -21.883 -36.199 1.00 85.88 1182 LYS A C 1
ATOM 9972 O O . LYS A 1 1182 ? 15.696 -22.832 -35.793 1.00 85.88 1182 LYS A O 1
ATOM 9977 N N . LEU A 1 1183 ? 13.860 -21.541 -35.666 1.00 87.88 1183 LEU A N 1
ATOM 9978 C CA . LEU A 1 1183 ? 13.178 -22.327 -34.621 1.00 87.88 1183 LEU A CA 1
ATOM 9979 C C . LEU A 1 1183 ? 12.116 -23.273 -35.188 1.00 87.88 1183 LEU A C 1
ATOM 9981 O O . LEU A 1 1183 ? 11.596 -24.113 -34.461 1.00 87.88 1183 LEU A O 1
ATOM 9985 N N . PHE A 1 1184 ? 11.790 -23.124 -36.471 1.00 87.25 1184 PHE A N 1
ATOM 9986 C CA . PHE A 1 1184 ? 10.799 -23.922 -37.177 1.00 87.25 1184 PHE A CA 1
ATOM 9987 C C . PHE A 1 1184 ? 11.290 -24.217 -38.593 1.00 87.25 1184 PHE A C 1
ATOM 9989 O O . PHE A 1 1184 ? 11.939 -23.360 -39.205 1.00 87.25 1184 PHE A O 1
ATOM 9996 N N . ASN A 1 1185 ? 10.985 -25.410 -39.101 1.00 88.62 1185 ASN A N 1
ATOM 9997 C CA . ASN A 1 1185 ? 11.168 -25.734 -40.516 1.00 88.62 1185 ASN A CA 1
ATOM 9998 C C . ASN A 1 1185 ? 9.987 -25.211 -41.364 1.00 88.62 1185 ASN A C 1
ATOM 10000 O O . ASN A 1 1185 ? 9.093 -24.530 -40.857 1.00 88.62 1185 ASN A O 1
ATOM 10004 N N . GLU A 1 1186 ? 9.991 -25.525 -42.660 1.00 86.62 1186 GLU A N 1
ATOM 10005 C CA . GLU A 1 1186 ? 8.941 -25.113 -43.605 1.00 86.62 1186 GLU A CA 1
ATOM 10006 C C . GLU A 1 1186 ? 7.566 -25.713 -43.260 1.00 86.62 1186 GLU A C 1
ATOM 10008 O O . GLU A 1 1186 ? 6.555 -25.028 -43.391 1.00 86.62 1186 GLU A O 1
ATOM 10013 N N . ASP A 1 1187 ? 7.539 -26.918 -42.680 1.00 84.81 1187 ASP A N 1
ATOM 10014 C CA . ASP A 1 1187 ? 6.325 -27.585 -42.177 1.00 84.81 1187 ASP A CA 1
ATOM 10015 C C . ASP A 1 1187 ? 5.888 -27.107 -40.780 1.00 84.81 1187 ASP A C 1
ATOM 10017 O O . ASP A 1 1187 ? 4.995 -27.685 -40.156 1.00 84.81 1187 ASP A O 1
ATOM 10021 N N . PHE A 1 1188 ? 6.529 -26.062 -40.246 1.00 81.56 1188 PHE A N 1
ATOM 10022 C CA . PHE A 1 1188 ? 6.268 -25.514 -38.914 1.00 81.56 1188 PHE A CA 1
ATOM 10023 C C . PHE A 1 1188 ? 6.543 -26.497 -37.750 1.00 81.56 1188 PHE A C 1
ATOM 10025 O O . PHE A 1 1188 ? 6.017 -26.351 -36.642 1.00 81.56 1188 PHE A O 1
ATOM 10032 N N . THR A 1 1189 ? 7.407 -27.491 -37.962 1.00 86.25 1189 THR A N 1
ATOM 10033 C CA . THR A 1 1189 ? 7.902 -28.383 -36.903 1.00 86.25 1189 THR A CA 1
ATOM 10034 C C . THR A 1 1189 ? 9.060 -27.732 -36.131 1.00 86.25 1189 THR A C 1
ATOM 10036 O O . THR A 1 1189 ? 9.892 -27.053 -36.744 1.00 86.25 1189 THR A O 1
ATOM 10039 N N . PRO A 1 1190 ? 9.127 -27.876 -34.790 1.00 87.69 1190 PRO A N 1
ATOM 10040 C CA . PRO A 1 1190 ? 10.184 -27.270 -33.985 1.00 87.69 1190 PRO A CA 1
ATOM 10041 C C . PRO A 1 1190 ? 11.598 -27.753 -34.320 1.00 87.69 1190 PRO A C 1
ATOM 10043 O O . PRO A 1 1190 ? 11.855 -28.952 -34.388 1.00 87.69 1190 PRO A O 1
ATOM 10046 N N . ILE A 1 1191 ? 12.534 -26.809 -34.407 1.00 86.81 1191 ILE A N 1
ATOM 10047 C CA . ILE A 1 1191 ? 13.977 -27.060 -34.475 1.00 86.81 1191 ILE A CA 1
ATOM 10048 C C . ILE A 1 1191 ? 14.591 -26.580 -33.160 1.00 86.81 1191 ILE A C 1
ATOM 10050 O O . ILE A 1 1191 ? 14.444 -25.414 -32.788 1.00 86.81 1191 ILE A O 1
ATOM 10054 N N . TYR A 1 1192 ? 15.287 -27.470 -32.451 1.00 84.62 1192 TYR A N 1
ATOM 10055 C CA . TYR A 1 1192 ? 15.935 -27.160 -31.175 1.00 84.62 1192 TYR A CA 1
ATOM 10056 C C . TYR A 1 1192 ? 17.405 -26.797 -31.402 1.00 84.62 1192 TYR A C 1
ATOM 10058 O O . TYR A 1 1192 ? 18.229 -27.698 -31.571 1.00 84.62 1192 TYR A O 1
ATOM 10066 N N . PRO A 1 1193 ? 17.774 -25.504 -31.411 1.00 73.19 1193 PRO A N 1
ATOM 10067 C CA . PRO A 1 1193 ? 19.161 -25.123 -31.617 1.00 73.19 1193 PRO A CA 1
ATOM 10068 C C . PRO A 1 1193 ? 20.025 -25.586 -30.440 1.00 73.19 1193 PRO A C 1
ATOM 10070 O O . PRO A 1 1193 ? 19.652 -25.413 -29.275 1.00 73.19 1193 PRO A O 1
ATOM 10073 N N . SER A 1 1194 ? 21.206 -26.134 -30.736 1.00 78.38 1194 SER A N 1
ATOM 10074 C CA . SER A 1 1194 ? 22.162 -26.492 -29.687 1.00 78.38 1194 SER A CA 1
ATOM 10075 C C . SER A 1 1194 ? 22.567 -25.246 -28.892 1.00 78.38 1194 SER A C 1
ATOM 10077 O O . SER A 1 1194 ? 22.879 -24.197 -29.464 1.00 78.38 1194 SER A O 1
ATOM 10079 N N . LEU A 1 1195 ? 22.581 -25.361 -27.560 1.00 77.00 1195 LEU A N 1
ATOM 10080 C CA . LEU A 1 1195 ? 23.143 -24.329 -26.683 1.00 77.00 1195 LEU A CA 1
ATOM 10081 C C . LEU A 1 1195 ? 24.670 -24.258 -26.775 1.00 77.00 1195 LEU A C 1
ATOM 10083 O O . LEU A 1 1195 ? 25.251 -23.194 -26.552 1.00 77.00 1195 LEU A O 1
ATOM 10087 N N . PHE A 1 1196 ? 25.299 -25.400 -27.048 1.00 76.81 1196 PHE A N 1
ATOM 10088 C CA . PHE A 1 1196 ? 26.743 -25.581 -27.045 1.00 76.81 1196 PHE A CA 1
ATOM 10089 C C . PHE A 1 1196 ? 27.202 -25.774 -28.484 1.00 76.81 1196 PHE A C 1
ATOM 10091 O O . PHE A 1 1196 ? 26.693 -26.649 -29.187 1.00 76.81 1196 PHE A O 1
ATOM 10098 N N . SER A 1 1197 ? 28.157 -24.966 -28.931 1.00 61.75 1197 SER A N 1
ATOM 10099 C CA . SER A 1 1197 ? 28.776 -25.172 -30.236 1.00 61.75 1197 SER A CA 1
ATOM 10100 C C . SER A 1 1197 ? 29.473 -26.535 -30.238 1.00 61.75 1197 SER A C 1
ATOM 10102 O O . SER A 1 1197 ? 30.404 -26.727 -29.454 1.00 61.75 1197 SER A O 1
ATOM 10104 N N . SER A 1 1198 ? 29.039 -27.477 -31.078 1.00 53.34 1198 SER A N 1
ATOM 10105 C CA . SER A 1 1198 ? 29.823 -28.688 -31.325 1.00 53.34 1198 SER A CA 1
ATOM 10106 C C . SER A 1 1198 ? 31.104 -28.286 -32.052 1.00 53.34 1198 SER A C 1
ATOM 10108 O O . SER A 1 1198 ? 31.056 -27.505 -33.007 1.00 53.34 1198 SER A O 1
ATOM 10110 N N . GLU A 1 1199 ? 32.255 -28.798 -31.612 1.00 44.53 1199 GLU A N 1
ATOM 10111 C CA . GLU A 1 1199 ? 33.518 -28.629 -32.346 1.00 44.53 1199 GLU A CA 1
ATOM 10112 C C . GLU A 1 1199 ? 33.391 -29.157 -33.789 1.00 44.53 1199 GLU A C 1
ATOM 10114 O O . GLU A 1 1199 ? 33.983 -28.589 -34.703 1.00 44.53 1199 GLU A O 1
ATOM 10119 N N . GLU A 1 1200 ? 32.502 -30.131 -34.015 1.00 37.34 1200 GLU A N 1
ATOM 10120 C CA . GLU A 1 1200 ? 32.162 -30.695 -35.327 1.00 37.34 1200 GLU A CA 1
ATOM 10121 C C . GLU A 1 1200 ? 31.450 -29.709 -36.273 1.00 37.34 1200 GLU A C 1
ATOM 10123 O O . GLU A 1 1200 ? 31.657 -29.754 -37.478 1.00 37.34 1200 GLU A O 1
ATOM 10128 N N . SER A 1 1201 ? 30.676 -28.736 -35.774 1.00 34.69 1201 SER A N 1
ATOM 10129 C CA . SER A 1 1201 ? 30.007 -27.754 -36.655 1.00 34.69 1201 SER A CA 1
ATOM 10130 C C . SER A 1 1201 ? 30.972 -26.763 -37.325 1.00 34.69 1201 SER A C 1
ATOM 10132 O O . SER A 1 1201 ? 30.619 -26.120 -38.316 1.00 34.69 1201 SER A O 1
ATOM 10134 N N . LYS A 1 1202 ? 32.210 -26.652 -36.818 1.00 37.44 1202 LYS A N 1
ATOM 10135 C CA . LYS A 1 1202 ? 33.278 -25.871 -37.458 1.00 37.44 1202 LYS A CA 1
ATOM 10136 C C . LYS A 1 1202 ? 33.993 -26.648 -38.561 1.00 37.44 1202 LYS A C 1
ATOM 10138 O O . LYS A 1 1202 ? 34.494 -26.012 -39.485 1.00 37.44 1202 LYS A O 1
ATOM 10143 N N . SER A 1 1203 ? 34.021 -27.981 -38.494 1.00 31.84 1203 SER A N 1
ATOM 10144 C CA . SER A 1 1203 ? 34.628 -28.818 -39.530 1.00 31.84 1203 SER A CA 1
ATOM 10145 C C . SER A 1 1203 ? 33.662 -29.102 -40.682 1.00 31.84 1203 SER A C 1
ATOM 10147 O O . SER A 1 1203 ? 34.091 -29.021 -41.828 1.00 31.84 1203 SER A O 1
ATOM 10149 N N . SER A 1 1204 ? 32.363 -29.311 -40.443 1.00 29.02 1204 SER A N 1
ATOM 10150 C CA . SER A 1 1204 ? 31.410 -29.641 -41.523 1.00 29.02 1204 SER A CA 1
ATOM 10151 C C . SER A 1 1204 ? 31.249 -28.515 -42.555 1.00 29.02 1204 SER A C 1
ATOM 10153 O O . SER A 1 1204 ? 31.374 -28.752 -43.753 1.00 29.02 1204 SER A O 1
ATOM 10155 N N . ASN A 1 1205 ? 31.102 -27.261 -42.103 1.00 29.77 1205 ASN A N 1
ATOM 10156 C CA . ASN A 1 1205 ? 30.964 -26.103 -43.001 1.00 29.77 1205 ASN A CA 1
ATOM 10157 C C . ASN A 1 1205 ? 32.290 -25.646 -43.639 1.00 29.77 1205 ASN A C 1
ATOM 10159 O O . ASN A 1 1205 ? 32.272 -24.844 -44.571 1.00 29.77 1205 ASN A O 1
ATOM 10163 N N . GLN A 1 1206 ? 33.442 -26.125 -43.155 1.00 34.94 1206 GLN A N 1
ATOM 10164 C CA . GLN A 1 1206 ? 34.741 -25.903 -43.806 1.00 34.94 1206 GLN A CA 1
ATOM 10165 C C . GLN A 1 1206 ? 35.112 -27.032 -44.775 1.00 34.94 1206 GLN A C 1
ATOM 10167 O O . GLN A 1 1206 ? 35.863 -26.787 -45.716 1.00 34.94 1206 GLN A O 1
ATOM 10172 N N . ILE A 1 1207 ? 34.573 -28.238 -44.582 1.00 35.34 1207 ILE A N 1
ATOM 10173 C CA . ILE A 1 1207 ? 34.811 -29.386 -45.460 1.00 35.34 1207 ILE A CA 1
ATOM 10174 C C . ILE A 1 1207 ? 33.869 -29.346 -46.673 1.00 35.34 1207 ILE A C 1
ATOM 10176 O O . ILE A 1 1207 ? 34.345 -29.530 -47.787 1.00 35.34 1207 ILE A O 1
ATOM 10180 N N . GLU A 1 1208 ? 32.594 -28.970 -46.525 1.00 33.00 1208 GLU A N 1
ATOM 10181 C CA . GLU A 1 1208 ? 31.688 -28.814 -47.684 1.00 33.00 1208 GLU A CA 1
ATOM 10182 C C . GLU A 1 1208 ? 32.025 -27.612 -48.579 1.00 33.00 1208 GLU A C 1
ATOM 10184 O O . GLU A 1 1208 ? 31.708 -27.619 -49.767 1.00 33.00 1208 GLU A O 1
ATOM 10189 N N . LYS A 1 1209 ? 32.715 -26.594 -48.045 1.00 36.31 1209 LYS A N 1
ATOM 10190 C CA . LYS A 1 1209 ? 33.204 -25.458 -48.843 1.00 36.31 1209 LYS A CA 1
ATOM 10191 C C . LYS A 1 1209 ? 34.537 -25.727 -49.540 1.00 36.31 1209 LYS A C 1
ATOM 10193 O O . LYS A 1 1209 ? 34.775 -25.154 -50.587 1.00 36.31 1209 LYS A O 1
ATOM 10198 N N . LYS A 1 1210 ? 35.369 -26.624 -48.998 1.00 37.19 1210 LYS A N 1
ATOM 10199 C CA . LYS A 1 1210 ? 36.596 -27.109 -49.660 1.00 37.19 1210 LYS A CA 1
ATOM 10200 C C . LYS A 1 1210 ? 36.366 -28.280 -50.620 1.00 37.19 1210 LYS A C 1
ATOM 10202 O O . LYS A 1 1210 ? 37.290 -28.656 -51.324 1.00 37.19 1210 LYS A O 1
ATOM 10207 N N . LEU A 1 1211 ? 35.178 -28.884 -50.609 1.00 36.00 1211 LEU A N 1
ATOM 10208 C CA . LEU A 1 1211 ? 34.773 -29.908 -51.579 1.00 36.00 1211 LEU A CA 1
ATOM 10209 C C . LEU A 1 1211 ? 33.970 -29.324 -52.757 1.00 36.00 1211 LEU A C 1
ATOM 10211 O O . LEU A 1 1211 ? 33.743 -30.041 -53.725 1.00 36.00 1211 LEU A O 1
ATOM 10215 N N . ASN A 1 1212 ? 33.564 -28.049 -52.684 1.00 38.75 1212 ASN A N 1
ATOM 10216 C CA . ASN A 1 1212 ? 32.824 -27.332 -53.735 1.00 38.75 1212 ASN A CA 1
ATOM 10217 C C . ASN A 1 1212 ? 33.571 -26.098 -54.302 1.00 38.75 1212 ASN A C 1
ATOM 10219 O O . ASN A 1 1212 ? 33.007 -25.382 -55.129 1.00 38.75 1212 ASN A O 1
ATOM 10223 N N . GLU A 1 1213 ? 34.809 -25.850 -53.865 1.00 39.25 1213 GLU A N 1
ATOM 10224 C CA . GLU A 1 1213 ? 35.814 -24.984 -54.515 1.00 39.25 1213 GLU A CA 1
ATOM 10225 C C . GLU A 1 1213 ? 36.922 -25.884 -55.064 1.00 39.25 1213 GLU A C 1
ATOM 10227 O O . GLU A 1 1213 ? 37.399 -25.611 -56.189 1.00 39.25 1213 GLU A O 1
#